Protein AF-A0A3E4VW64-F1 (afdb_monomer)

Mean predicted aligned error: 20.21 Å

Radius of gyration: 39.02 Å; Cα contacts (8 Å, |Δi|>4): 2557; chains: 1; bounding box: 98×68×136 Å

pLDDT: mean 85.0, std 14.04, range [31.91, 98.88]

Solvent-accessible surface area (backbone atoms only — not comparable to full-atom values): 43831 Å² total; per-residue (Å²): 132,81,77,75,55,64,45,80,43,75,40,90,52,26,36,41,35,30,32,73,92,44,73,78,28,36,35,36,33,36,30,87,42,47,78,47,73,43,92,91,40,77,73,54,73,69,57,45,50,52,51,52,47,39,38,74,77,49,72,48,76,36,79,43,53,89,88,83,31,77,67,11,30,41,21,31,59,63,84,52,65,73,48,31,32,41,73,38,86,90,76,73,45,76,47,60,22,18,65,44,76,51,98,88,42,80,42,29,19,37,85,79,14,44,37,52,101,53,60,69,85,80,35,45,68,58,74,78,91,71,62,92,81,72,54,42,56,45,76,44,89,60,60,48,82,52,96,93,38,67,25,27,27,32,30,28,58,42,71,48,84,93,46,48,55,70,42,71,32,13,32,24,53,49,75,79,24,46,46,71,51,65,53,30,46,46,30,61,75,10,39,30,27,81,66,9,33,37,23,41,48,13,36,37,21,55,50,13,38,34,26,40,56,13,38,36,23,45,58,14,38,37,21,46,53,15,35,37,23,45,49,14,33,40,22,46,63,14,36,43,23,32,47,22,38,37,23,47,49,23,34,38,30,35,25,40,31,64,30,41,33,38,40,32,47,49,24,33,40,36,65,34,75,51,70,51,84,42,74,48,79,38,70,52,79,43,67,48,60,70,57,53,52,50,59,69,67,49,77,59,91,56,64,83,69,47,39,58,45,75,48,95,54,68,48,82,53,97,94,38,68,22,30,26,32,29,27,62,42,72,48,81,92,48,47,54,68,41,63,28,12,33,28,52,48,75,77,27,48,45,66,55,63,52,28,45,46,30,62,60,11,37,36,30,78,63,10,31,34,26,40,44,14,36,37,23,41,60,16,36,38,23,46,53,18,36,38,25,41,52,30,37,38,26,40,52,22,36,40,26,36,82,23,76,48,66,53,79,43,69,48,59,52,68,52,70,36,54,46,57,77,58,55,66,56,61,67,73,75,87,85,91,66,88,68,72,58,78,47,79,49,76,42,87,39,29,38,36,27,28,50,72,89,59,94,57,71,43,33,34,31,38,50,87,43,47,75,50,66,41,90,93,66,80,73,36,70,67,45,46,47,52,55,47,48,40,43,73,72,50,70,49,82,39,71,77,90,77,80,65,47,29,44,16,39,68,71,84,64,62,65,61,54,29,37,46,73,40,80,89,79,68,42,78,43,52,20,14,70,49,70,50,98,89,44,69,40,26,20,37,54,87,79,27,42,49,50,92,63,52,66,85,82,41,46,67,58,77,84,76,77,66,92,81,73,55,39,56,46,76,46,90,59,63,50,77,56,97,88,40,71,24,25,25,32,29,27,55,44,64,54,85,95,44,50,51,70,40,68,33,13,33,24,54,50,73,80,23,44,46,68,52,69,61,29,47,45,34,52,63,12,37,30,25,81,64,7,31,35,23,42,52,10,39,36,28,38,52,17,36,36,23,46,51,16,37,36,25,45,56,12,37,36,24,48,46,15,37,38,23,38,55,21,37,35,21,42,55,11,37,35,21,39,56,13,36,39,31,34,48,28,39,34,24,40,58,8,34,35,26,40,47,11,35,41,32,41,40,32,39,33,26,42,51,12,35,33,22,47,52,12,34,40,32,38,46,33,39,33,23,38,59,16,37,36,22,43,53,17,39,39,31,41,41,31,38,35,29,39,49,17,41,35,28,36,53,13,36,38,30,40,49,30,37,37,25,40,50,13,34,36,24,43,49,11,35,42,28,41,35,32,41,35,24,45,54,12,36,34,25,45,50,12,36,39,30,44,48,29,38,35,23,44,50,13,36,37,22,38,57,13,34,38,24,42,46,18,37,36,25,40,57,15,38,37,26,40,52,21,38,36,25,38,60,14,40,38,22,38,52,16,36,40,26,42,51,24,32,35,27,40,46,8,34,40,21,36,50,23,36,38,31,41,46,29,36,33,21,49,54,9,36,37,32,35,76,30,75,45,53,45,73,22,74,44,47,52,77,44,73,35,64,45,50,73,57,40,60,73,53,43,64,79,81,79,76,86,72,79,87,74,89,80,90,132

Structure (mmCIF, N/CA/C/O backbone):
data_AF-A0A3E4VW64-F1
#
_entry.id   AF-A0A3E4VW64-F1
#
loop_
_atom_site.group_PDB
_atom_site.id
_atom_site.type_symbol
_atom_site.label_atom_id
_atom_site.label_alt_id
_atom_site.label_comp_id
_atom_site.label_asym_id
_atom_site.label_entity_id
_atom_site.label_seq_id
_atom_site.pdbx_PDB_ins_code
_atom_site.Cartn_x
_atom_site.Cartn_y
_atom_site.Cartn_z
_atom_site.occupancy
_atom_site.B_iso_or_equiv
_atom_site.auth_seq_id
_atom_site.auth_comp_id
_atom_site.auth_asym_id
_atom_site.auth_atom_id
_atom_site.pdbx_PDB_model_num
ATOM 1 N N . MET A 1 1 ? 32.582 1.336 45.102 1.00 32.06 1 MET A N 1
ATOM 2 C CA . MET A 1 1 ? 32.109 0.612 43.909 1.00 32.06 1 MET A CA 1
ATOM 3 C C . MET A 1 1 ? 31.131 -0.428 44.413 1.00 32.06 1 MET A C 1
ATOM 5 O O . MET A 1 1 ? 31.567 -1.477 44.862 1.00 32.06 1 MET A O 1
ATOM 9 N N . GLU A 1 2 ? 29.845 -0.088 44.496 1.00 39.72 2 GLU A N 1
ATOM 10 C CA . GLU A 1 2 ? 28.824 -1.112 44.731 1.00 39.72 2 GLU A CA 1
ATOM 11 C C . GLU A 1 2 ? 28.790 -2.009 43.496 1.00 39.72 2 GLU A C 1
ATOM 13 O O . GLU A 1 2 ? 28.681 -1.509 42.375 1.00 39.72 2 GLU A O 1
ATOM 18 N N . GLU A 1 3 ? 28.953 -3.318 43.682 1.00 48.94 3 GLU A N 1
ATOM 19 C CA . GLU A 1 3 ? 28.781 -4.279 42.598 1.00 48.94 3 GLU A CA 1
ATOM 20 C C . GLU A 1 3 ? 27.393 -4.093 41.984 1.00 48.94 3 GLU A C 1
ATOM 22 O O . GLU A 1 3 ? 26.373 -4.142 42.673 1.00 48.94 3 GLU A O 1
ATOM 27 N N . ASN A 1 4 ? 27.351 -3.850 40.673 1.00 58.06 4 ASN A N 1
ATOM 28 C CA . ASN A 1 4 ? 26.096 -3.724 39.950 1.00 58.06 4 ASN A CA 1
ATOM 29 C C . ASN A 1 4 ? 25.341 -5.062 40.067 1.00 58.06 4 ASN A C 1
ATOM 31 O O . ASN A 1 4 ? 25.769 -6.063 39.484 1.00 58.06 4 ASN A O 1
ATOM 35 N N . LYS A 1 5 ? 24.255 -5.080 40.855 1.00 77.50 5 LYS A N 1
ATOM 36 C CA . LYS A 1 5 ? 23.442 -6.273 41.165 1.00 77.50 5 LYS A CA 1
ATO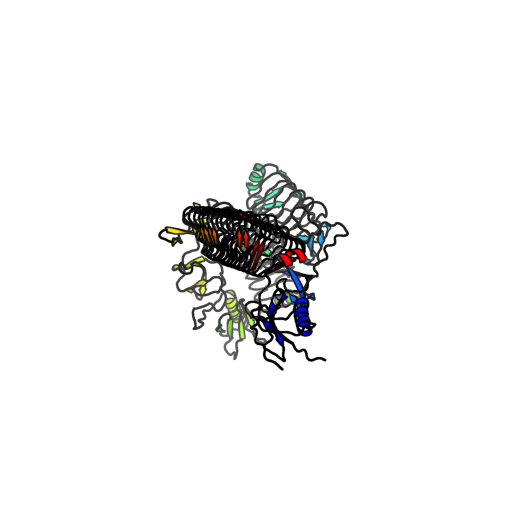M 37 C C . LYS A 1 5 ? 22.530 -6.730 40.025 1.00 77.50 5 LYS A C 1
ATOM 39 O O . LYS A 1 5 ? 21.896 -7.773 40.146 1.00 77.50 5 LYS A O 1
ATOM 44 N N . LEU A 1 6 ? 22.459 -5.968 38.938 1.00 86.00 6 LEU A N 1
ATOM 45 C CA . LEU A 1 6 ? 21.681 -6.294 37.747 1.00 86.00 6 LEU A CA 1
ATOM 46 C C . LEU A 1 6 ? 22.603 -6.788 36.632 1.00 86.00 6 LEU A C 1
ATOM 48 O O . LEU A 1 6 ? 23.721 -6.293 36.472 1.00 86.00 6 LEU A O 1
ATOM 52 N N . ASP A 1 7 ? 22.119 -7.767 35.882 1.00 87.81 7 ASP A N 1
ATOM 53 C CA . ASP A 1 7 ? 22.704 -8.233 34.632 1.00 87.81 7 ASP A CA 1
ATOM 54 C C . ASP A 1 7 ? 21.750 -7.896 33.482 1.00 87.81 7 ASP A C 1
ATOM 56 O O . ASP A 1 7 ? 20.547 -8.152 33.585 1.00 87.81 7 ASP A O 1
ATOM 60 N N . PHE A 1 8 ? 22.283 -7.292 32.420 1.00 89.31 8 PHE A N 1
ATOM 61 C CA . PHE A 1 8 ? 21.526 -6.847 31.250 1.00 89.31 8 PHE A CA 1
ATOM 62 C C . PHE A 1 8 ? 21.984 -7.645 30.038 1.00 89.31 8 PHE A C 1
ATOM 64 O O . PHE A 1 8 ? 23.161 -7.631 29.678 1.00 89.31 8 PHE A O 1
ATOM 71 N N . LYS A 1 9 ? 21.046 -8.325 29.383 1.00 88.94 9 LYS A N 1
ATOM 72 C CA . LYS A 1 9 ? 21.340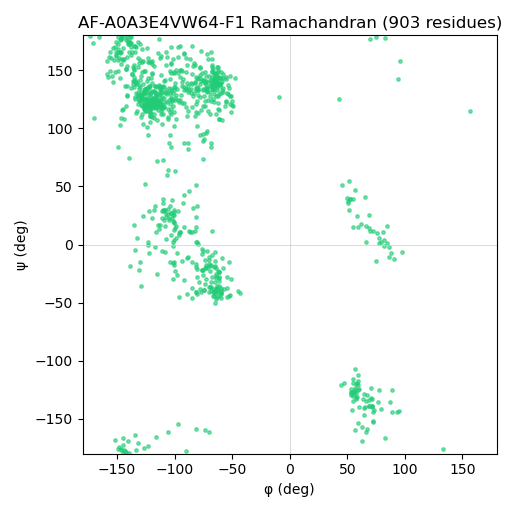 -9.161 28.225 1.00 88.94 9 LYS A CA 1
ATOM 73 C C . LYS A 1 9 ? 20.486 -8.754 27.036 1.00 88.94 9 LYS A C 1
ATOM 75 O O . LYS A 1 9 ? 19.265 -8.896 27.062 1.00 88.94 9 LYS A O 1
ATOM 80 N N . ALA A 1 10 ? 21.154 -8.319 25.973 1.00 86.25 10 ALA A N 1
ATOM 81 C CA . ALA A 1 10 ? 20.529 -8.071 24.684 1.00 86.25 10 ALA A CA 1
ATOM 82 C C . ALA A 1 10 ? 19.918 -9.363 24.116 1.00 86.25 10 ALA A C 1
ATOM 84 O O . ALA A 1 10 ? 20.578 -10.404 24.048 1.00 86.25 10 ALA A O 1
ATOM 85 N N . GLN A 1 11 ? 18.658 -9.283 23.706 1.00 84.62 11 GLN A N 1
ATOM 86 C CA . GLN A 1 11 ? 18.001 -10.211 22.787 1.00 84.62 11 GLN A CA 1
ATOM 87 C C . GLN A 1 11 ? 17.679 -9.460 21.492 1.00 84.62 11 GLN A C 1
ATOM 89 O O . GLN A 1 11 ? 17.932 -8.261 21.397 1.00 84.62 11 GLN A O 1
ATOM 94 N N . SER A 1 12 ? 17.135 -10.150 20.486 1.00 75.56 12 SER A N 1
ATOM 95 C CA . SER A 1 12 ? 16.931 -9.568 19.155 1.00 75.56 12 SER A CA 1
ATOM 96 C C . SER A 1 12 ? 16.184 -8.228 19.188 1.00 75.56 12 SER A C 1
ATOM 98 O O . SER A 1 12 ? 16.637 -7.307 18.526 1.00 75.56 12 SER A O 1
ATOM 100 N N . ASN A 1 13 ? 15.119 -8.086 19.991 1.00 81.62 13 ASN A N 1
ATOM 101 C CA . ASN A 1 13 ? 14.288 -6.868 20.036 1.00 81.62 13 ASN A CA 1
ATOM 102 C C . ASN A 1 13 ? 13.932 -6.400 21.466 1.00 81.62 13 ASN A C 1
ATOM 104 O O . ASN A 1 13 ? 12.968 -5.664 21.650 1.00 81.62 13 ASN A O 1
ATOM 108 N N . TYR A 1 14 ? 14.633 -6.878 22.494 1.00 89.75 14 TYR A N 1
ATOM 109 C CA . TYR A 1 14 ? 14.386 -6.482 23.885 1.00 89.75 14 TYR A CA 1
ATOM 110 C C . TYR A 1 14 ? 15.618 -6.751 24.751 1.00 89.75 14 TYR A C 1
ATOM 112 O O . TYR A 1 14 ? 16.469 -7.579 24.414 1.00 89.75 14 TYR A O 1
ATOM 120 N N . ILE A 1 15 ? 15.720 -6.064 25.886 1.00 91.94 15 ILE A N 1
ATOM 121 C CA . ILE A 1 15 ? 16.763 -6.295 26.890 1.00 91.94 15 ILE A CA 1
ATOM 122 C C . ILE A 1 15 ? 16.158 -7.092 28.038 1.00 91.94 15 ILE A C 1
ATOM 124 O O . ILE A 1 15 ? 15.186 -6.666 28.657 1.00 91.94 15 ILE A O 1
ATOM 128 N N . VAL A 1 16 ? 16.750 -8.243 28.348 1.00 92.94 16 VAL A N 1
ATOM 129 C CA . VAL A 1 16 ? 16.422 -9.004 29.557 1.00 92.94 16 VAL A CA 1
ATOM 130 C C . VAL A 1 16 ? 17.252 -8.470 30.710 1.00 92.94 16 VAL A C 1
ATOM 132 O O . VAL A 1 16 ? 18.472 -8.361 30.586 1.00 92.94 16 VAL A O 1
ATOM 135 N N . VAL A 1 17 ? 16.601 -8.184 31.833 1.00 92.69 17 VAL A N 1
ATOM 136 C CA . VAL A 1 17 ? 17.253 -7.770 33.075 1.00 92.69 17 VAL A CA 1
ATOM 137 C C . VAL A 1 17 ? 17.015 -8.813 34.156 1.00 92.69 17 VAL A C 1
ATOM 139 O O . VAL A 1 17 ? 15.870 -9.172 34.428 1.00 92.69 17 VAL A O 1
ATOM 142 N N . THR A 1 18 ? 18.088 -9.275 34.795 1.00 91.12 18 THR A N 1
ATOM 143 C CA . THR A 1 18 ? 18.030 -10.232 35.913 1.00 91.12 18 THR A CA 1
ATOM 144 C C . THR A 1 18 ? 18.833 -9.746 37.111 1.00 91.12 18 THR A C 1
ATOM 146 O O . THR A 1 18 ? 19.891 -9.143 36.941 1.00 91.12 18 THR A O 1
ATOM 149 N N . GLU A 1 19 ? 18.380 -10.034 38.333 1.00 87.62 19 GLU A N 1
ATOM 150 C CA . GLU A 1 19 ? 19.195 -9.809 39.534 1.00 87.62 19 GLU A CA 1
ATOM 151 C C . GLU A 1 19 ? 20.236 -10.925 39.702 1.00 87.62 19 GLU A C 1
ATOM 153 O O . GLU A 1 19 ? 19.892 -12.105 39.744 1.00 87.62 19 GLU A O 1
ATOM 158 N N . LYS A 1 20 ? 21.515 -10.559 39.852 1.00 80.50 20 LYS A N 1
ATOM 159 C CA . LYS A 1 20 ? 22.631 -11.510 40.024 1.00 80.50 20 LYS A CA 1
ATOM 160 C C . LYS A 1 20 ? 22.463 -12.395 41.260 1.00 80.50 20 LYS A C 1
ATOM 162 O O . LYS A 1 20 ? 22.761 -13.585 41.208 1.00 80.50 20 LYS A O 1
ATOM 167 N N . ASP A 1 21 ? 21.938 -11.819 42.339 1.00 81.25 21 ASP A N 1
ATOM 168 C CA . ASP A 1 21 ? 21.710 -12.514 43.612 1.00 81.25 21 ASP A CA 1
ATOM 169 C C . ASP A 1 21 ? 20.402 -13.332 43.610 1.00 81.25 21 ASP A C 1
ATOM 171 O O . ASP A 1 21 ? 20.214 -14.210 44.454 1.00 81.25 21 ASP A O 1
ATOM 175 N N . ASN A 1 22 ? 19.486 -13.061 42.671 1.00 79.94 22 ASN A N 1
ATOM 176 C CA . ASN A 1 22 ? 18.213 -13.768 42.537 1.00 79.94 22 ASN A CA 1
ATOM 177 C C . ASN A 1 22 ? 17.747 -13.833 41.067 1.00 79.94 22 ASN A C 1
ATOM 179 O O . ASN A 1 22 ? 16.882 -13.059 40.651 1.00 79.94 22 ASN A O 1
ATOM 183 N N . PRO A 1 23 ? 18.241 -14.810 40.283 1.00 78.50 23 PRO A N 1
ATOM 184 C CA . PRO A 1 23 ? 17.956 -14.913 38.848 1.00 78.50 23 PRO A CA 1
ATOM 185 C C . PRO A 1 23 ? 16.483 -15.178 38.496 1.00 78.50 23 PRO A C 1
ATOM 187 O O . PRO A 1 23 ? 16.131 -15.202 37.320 1.00 78.50 23 PRO A O 1
ATOM 190 N N . LYS A 1 24 ? 15.618 -15.425 39.493 1.00 82.06 24 LYS A N 1
ATOM 191 C CA . LYS A 1 24 ? 14.167 -15.574 39.299 1.00 82.06 24 LYS A CA 1
ATOM 192 C C . LYS A 1 24 ? 13.462 -14.239 39.074 1.00 82.06 24 LYS A C 1
ATOM 194 O O . LYS A 1 24 ? 12.366 -14.238 38.527 1.00 82.06 24 LYS A O 1
ATOM 199 N N . ASN A 1 25 ? 14.072 -13.135 39.502 1.00 86.31 25 ASN A N 1
ATOM 200 C CA . ASN A 1 25 ? 13.559 -11.799 39.256 1.00 86.31 25 ASN A CA 1
ATOM 201 C C . ASN A 1 25 ? 13.977 -11.362 37.855 1.00 86.31 25 ASN A C 1
ATOM 203 O O . ASN A 1 25 ? 15.160 -11.126 37.605 1.00 86.31 25 ASN A O 1
ATOM 207 N N . VAL A 1 26 ? 13.001 -11.273 36.952 1.00 89.31 26 VAL A N 1
ATOM 208 C CA . VAL A 1 26 ? 13.223 -10.952 35.542 1.00 89.31 26 VAL A CA 1
ATOM 209 C C . VAL A 1 26 ? 12.358 -9.762 35.134 1.00 89.31 26 VAL A C 1
ATOM 211 O O . VAL A 1 26 ? 11.149 -9.738 35.365 1.00 89.31 26 VAL A O 1
ATOM 214 N N . ALA A 1 27 ? 12.984 -8.779 34.498 1.00 92.25 27 ALA A N 1
ATOM 215 C CA . ALA A 1 27 ? 12.310 -7.699 33.793 1.00 92.25 27 ALA A CA 1
ATOM 216 C C . ALA A 1 27 ? 12.736 -7.706 32.322 1.00 92.25 27 ALA A C 1
ATOM 218 O O . ALA A 1 27 ? 13.790 -8.234 31.962 1.00 92.25 27 ALA A O 1
ATOM 219 N N . GLN A 1 28 ? 11.902 -7.133 31.470 1.00 94.00 28 GLN A N 1
ATOM 220 C CA . GLN A 1 28 ? 12.149 -6.967 30.048 1.00 94.00 28 GLN A CA 1
ATOM 221 C C . GLN A 1 28 ? 11.973 -5.496 29.691 1.00 94.00 28 GLN A C 1
ATOM 223 O O . GLN A 1 28 ? 11.011 -4.867 30.122 1.00 94.00 28 GLN A O 1
ATOM 228 N N . ILE A 1 29 ? 12.922 -4.951 28.936 1.00 94.44 29 ILE A N 1
ATOM 229 C CA . ILE A 1 29 ? 12.805 -3.638 28.305 1.00 94.44 29 ILE A CA 1
ATOM 230 C C . ILE A 1 29 ? 12.565 -3.899 26.822 1.00 94.44 29 ILE A C 1
ATOM 232 O O . ILE A 1 29 ? 13.465 -4.365 26.124 1.00 94.44 29 ILE A O 1
ATOM 236 N N . GLU A 1 30 ? 11.343 -3.656 26.370 1.00 92.38 30 GLU A N 1
ATOM 237 C CA . GLU A 1 30 ? 10.912 -3.883 24.991 1.00 92.38 30 GLU A CA 1
ATOM 238 C C . GLU A 1 30 ? 11.540 -2.869 24.031 1.00 92.38 30 GLU A C 1
ATOM 240 O O . GLU A 1 30 ? 11.915 -1.776 24.451 1.00 92.38 30 GLU A O 1
ATOM 245 N N . TYR A 1 31 ? 11.590 -3.185 22.731 1.00 89.94 31 TYR A N 1
ATOM 246 C CA . TYR A 1 31 ? 12.146 -2.316 21.678 1.00 89.94 31 TYR A CA 1
ATOM 247 C C . TYR A 1 31 ? 11.704 -0.847 21.793 1.00 89.94 31 TYR A C 1
ATOM 249 O O . TYR A 1 31 ? 12.513 0.06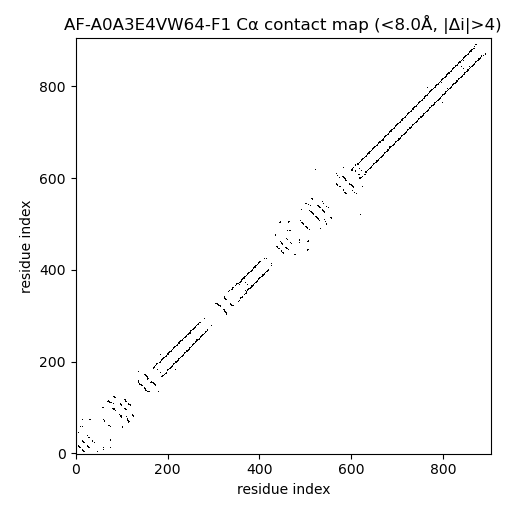0 21.637 1.00 89.94 31 TYR A O 1
ATOM 257 N N . ASN A 1 32 ? 10.436 -0.599 22.131 1.00 89.25 32 ASN A N 1
ATOM 258 C CA . ASN A 1 32 ? 9.859 0.740 22.304 1.00 89.25 32 ASN A CA 1
ATOM 259 C C . ASN A 1 32 ? 10.139 1.388 23.679 1.00 89.25 32 ASN A C 1
ATOM 261 O O . ASN A 1 32 ? 9.455 2.341 24.044 1.00 89.25 32 ASN A O 1
ATOM 265 N N . ARG A 1 33 ? 11.098 0.859 24.448 1.00 92.62 33 ARG A N 1
ATOM 266 C CA . ARG A 1 33 ? 11.490 1.295 25.801 1.00 92.62 33 ARG A CA 1
ATOM 267 C C . ARG A 1 33 ? 10.452 1.029 26.902 1.00 92.62 33 ARG A C 1
ATOM 269 O O . ARG A 1 33 ? 10.594 1.539 28.010 1.00 92.62 33 ARG A O 1
ATOM 276 N N . THR A 1 34 ? 9.441 0.193 26.651 1.00 92.19 34 THR A N 1
ATOM 277 C CA . THR A 1 34 ? 8.474 -0.213 27.690 1.00 92.19 34 THR A CA 1
ATOM 278 C C . THR A 1 34 ? 9.099 -1.226 28.644 1.00 92.19 34 THR A C 1
ATOM 280 O O . THR A 1 34 ? 9.710 -2.197 28.201 1.00 92.19 34 THR A O 1
ATOM 283 N N . VAL A 1 35 ? 8.924 -1.030 29.954 1.00 94.44 35 VAL A N 1
ATOM 284 C CA . VAL A 1 35 ? 9.401 -1.966 30.982 1.00 94.44 35 VAL A CA 1
ATOM 285 C C . VAL A 1 35 ? 8.281 -2.919 31.398 1.00 94.44 35 VAL A C 1
ATOM 287 O O . VAL A 1 35 ? 7.244 -2.489 31.900 1.00 94.44 35 VAL A O 1
ATOM 290 N N . SER A 1 36 ? 8.530 -4.219 31.260 1.00 92.06 36 SER A N 1
ATOM 291 C CA . SER A 1 36 ? 7.639 -5.311 31.660 1.00 92.06 36 SER A CA 1
ATOM 292 C C . SER A 1 36 ? 8.296 -6.150 32.755 1.00 92.06 36 SER A C 1
ATOM 294 O O . SER A 1 36 ? 9.388 -6.684 32.572 1.00 92.06 36 SER A O 1
ATOM 296 N N . ILE A 1 37 ? 7.640 -6.306 33.905 1.00 91.31 37 ILE A N 1
ATOM 297 C CA . ILE A 1 37 ? 8.120 -7.174 34.993 1.00 91.31 37 ILE A CA 1
ATOM 298 C C . ILE A 1 37 ? 7.448 -8.543 34.853 1.00 91.31 37 ILE A C 1
ATOM 300 O O . ILE A 1 37 ? 6.218 -8.621 34.835 1.00 91.31 37 ILE A O 1
ATOM 304 N N . LEU A 1 38 ? 8.227 -9.629 34.763 1.00 87.06 38 LEU A N 1
ATOM 305 C CA . LEU A 1 38 ? 7.650 -10.972 34.653 1.00 87.06 38 LEU A CA 1
ATOM 306 C C . LEU A 1 38 ? 6.882 -11.341 35.925 1.00 87.06 38 LEU A C 1
ATOM 308 O O . LEU A 1 38 ? 7.325 -11.072 37.044 1.00 87.06 38 LEU A O 1
ATOM 312 N N . SER A 1 39 ? 5.754 -12.030 35.745 1.00 81.88 39 SER A N 1
ATOM 313 C CA . SER A 1 39 ? 4.898 -12.487 36.842 1.00 81.88 39 SER A CA 1
ATOM 314 C C . SER A 1 39 ? 5.692 -13.265 37.899 1.00 81.88 39 SER A C 1
ATOM 316 O O . SER A 1 39 ? 6.429 -14.197 37.577 1.00 81.88 39 SER A O 1
ATOM 318 N N . GLY A 1 40 ? 5.550 -12.865 39.165 1.00 81.06 40 GLY A N 1
ATOM 319 C CA . GLY A 1 40 ? 6.282 -13.444 40.297 1.00 81.06 40 GLY A CA 1
ATOM 320 C C . GLY A 1 40 ? 7.664 -12.835 40.571 1.00 81.06 40 GLY A C 1
ATOM 321 O O . GLY A 1 40 ? 8.290 -13.235 41.550 1.00 81.06 40 GLY A O 1
ATOM 322 N N . SER A 1 41 ? 8.123 -11.870 39.767 1.00 86.94 41 SER A N 1
ATOM 323 C CA . SER A 1 41 ? 9.374 -11.135 40.006 1.00 86.94 41 SER A CA 1
ATOM 324 C C . SER A 1 41 ? 9.159 -9.941 40.936 1.00 86.94 41 SER A C 1
ATOM 326 O O . SER A 1 41 ? 8.189 -9.197 40.791 1.00 86.94 41 SER A O 1
ATOM 328 N N . THR A 1 42 ? 10.091 -9.708 41.860 1.00 85.50 42 THR A N 1
ATOM 329 C CA . THR A 1 42 ? 10.070 -8.557 42.778 1.00 85.50 42 THR A CA 1
ATOM 330 C C . THR A 1 42 ? 11.440 -7.890 42.842 1.00 85.50 42 THR A C 1
ATOM 332 O O . THR A 1 42 ? 12.376 -8.482 43.375 1.00 85.50 42 THR A O 1
ATOM 335 N N . PHE A 1 43 ? 11.546 -6.658 42.345 1.00 85.81 43 PHE A N 1
ATOM 336 C CA . PHE A 1 43 ? 12.774 -5.854 42.378 1.00 85.81 43 PHE A CA 1
ATOM 337 C C . PHE A 1 43 ? 12.749 -4.850 43.535 1.00 85.81 43 PHE A C 1
ATOM 339 O O . PHE A 1 43 ? 11.683 -4.361 43.918 1.00 85.81 43 PHE A O 1
ATOM 346 N N . THR A 1 44 ? 13.918 -4.500 44.080 1.00 87.38 44 THR A N 1
ATOM 347 C CA . THR A 1 44 ? 14.020 -3.376 45.027 1.00 87.38 44 THR A CA 1
ATOM 348 C C . THR A 1 44 ? 13.733 -2.043 44.317 1.00 87.38 44 THR A C 1
ATOM 350 O O . THR A 1 44 ? 13.980 -1.938 43.113 1.00 87.38 44 THR A O 1
ATOM 353 N N . PRO A 1 45 ? 13.265 -0.994 45.023 1.00 85.19 45 PRO A N 1
ATOM 354 C CA . PRO A 1 45 ? 13.040 0.323 44.417 1.00 85.19 45 PRO A CA 1
ATOM 355 C C . PRO A 1 45 ? 14.275 0.890 43.698 1.00 85.19 45 PRO A C 1
ATOM 357 O O . PRO A 1 45 ? 14.154 1.467 42.623 1.00 85.19 45 PRO A O 1
ATOM 360 N N . GLU A 1 46 ? 15.467 0.669 44.253 1.00 87.38 46 GLU A N 1
ATOM 361 C CA . GLU A 1 46 ? 16.748 1.096 43.672 1.00 87.38 46 GLU A CA 1
ATOM 362 C C . GLU A 1 46 ? 17.068 0.359 42.363 1.00 87.38 46 GLU A C 1
ATOM 364 O O . GLU A 1 46 ? 17.478 0.976 41.380 1.00 87.38 46 GLU A O 1
ATOM 369 N N . ASN A 1 47 ? 16.858 -0.961 42.315 1.00 87.81 47 ASN A N 1
ATOM 370 C CA . ASN A 1 47 ? 17.058 -1.740 41.092 1.00 87.81 47 ASN A CA 1
ATOM 371 C C . ASN A 1 47 ? 15.999 -1.410 40.038 1.00 87.81 47 ASN A C 1
ATOM 373 O O . ASN A 1 47 ? 16.320 -1.318 38.856 1.00 87.81 47 ASN A O 1
ATOM 377 N N . LEU A 1 48 ? 14.761 -1.158 40.461 1.00 88.81 48 LEU A N 1
ATOM 378 C CA . LEU A 1 48 ? 13.692 -0.729 39.572 1.00 88.81 48 LEU A CA 1
ATOM 379 C C . LEU A 1 48 ? 14.001 0.641 38.944 1.00 88.81 48 LEU A C 1
ATOM 381 O O . LEU A 1 48 ? 13.840 0.804 37.738 1.00 88.81 48 LEU A O 1
ATOM 385 N N . GLN A 1 49 ? 14.538 1.591 39.718 1.00 89.81 49 GLN A N 1
ATOM 386 C CA . GLN A 1 49 ? 15.032 2.867 39.187 1.00 89.81 49 GLN A CA 1
ATOM 387 C C . GLN A 1 49 ? 16.147 2.675 38.155 1.00 89.81 49 GLN A C 1
ATOM 389 O O . GLN A 1 49 ? 16.125 3.328 37.119 1.00 89.81 49 GLN A O 1
ATOM 394 N N . LYS A 1 50 ? 17.095 1.757 38.387 1.00 90.50 50 LYS A N 1
ATOM 395 C CA . LYS A 1 50 ? 18.152 1.439 37.408 1.00 90.50 50 LYS A CA 1
ATOM 396 C C . LYS A 1 50 ? 17.589 0.830 36.117 1.00 90.50 50 LYS A C 1
ATOM 398 O O . LYS A 1 50 ? 18.089 1.145 35.041 1.00 90.50 50 LYS A O 1
ATOM 403 N N . ILE A 1 51 ? 16.551 -0.006 36.211 1.00 91.12 51 ILE A N 1
ATOM 404 C CA . ILE A 1 51 ? 15.858 -0.586 35.048 1.00 91.12 51 ILE A CA 1
ATOM 405 C C . ILE A 1 51 ? 15.163 0.510 34.236 1.00 91.12 51 ILE A C 1
ATOM 407 O O . ILE A 1 51 ? 15.381 0.595 33.030 1.00 91.12 51 ILE A O 1
ATOM 411 N N . TYR A 1 52 ? 14.381 1.378 34.885 1.00 92.44 52 TYR A N 1
ATOM 412 C CA . TYR A 1 52 ? 13.733 2.503 34.204 1.00 92.44 52 TYR A CA 1
ATOM 413 C C . TYR A 1 52 ? 14.752 3.488 33.627 1.00 92.44 52 TYR A C 1
ATOM 415 O O . TYR A 1 52 ? 14.604 3.923 32.491 1.00 92.44 52 TYR A O 1
ATOM 423 N N . HIS A 1 53 ? 15.850 3.753 34.337 1.00 91.75 53 HIS A N 1
ATOM 424 C CA . HIS A 1 53 ? 16.934 4.583 33.820 1.00 91.75 53 HIS A CA 1
ATOM 425 C C . HIS A 1 53 ? 17.574 3.976 32.559 1.00 91.75 53 HIS A C 1
ATOM 427 O O . HIS A 1 53 ? 17.854 4.706 31.611 1.00 91.75 53 HIS A O 1
ATOM 433 N N . MET A 1 54 ? 17.787 2.653 32.510 1.00 91.31 54 MET A N 1
ATOM 434 C CA . MET A 1 54 ? 18.253 1.962 31.298 1.00 91.31 54 MET A CA 1
ATOM 435 C C . MET A 1 54 ? 17.228 2.064 30.159 1.00 91.31 54 MET A C 1
ATOM 437 O O . MET A 1 54 ? 17.615 2.270 29.012 1.00 91.31 54 MET A O 1
ATOM 441 N N . ALA A 1 55 ? 15.933 1.954 30.463 1.00 91.25 55 ALA A N 1
ATOM 442 C CA . ALA A 1 55 ? 14.870 2.083 29.471 1.00 91.25 55 ALA A CA 1
ATOM 443 C C . ALA A 1 55 ? 14.774 3.503 28.893 1.00 91.25 55 ALA A C 1
ATOM 445 O O . ALA A 1 55 ? 14.571 3.662 27.694 1.00 91.25 55 ALA A O 1
ATOM 446 N N . GLU A 1 56 ? 14.974 4.537 29.706 1.00 90.25 56 GLU A N 1
ATOM 447 C CA . GLU A 1 56 ? 14.890 5.935 29.269 1.00 90.25 56 GLU A CA 1
ATOM 448 C C . GLU A 1 56 ? 16.170 6.426 28.577 1.00 90.25 56 GLU A C 1
ATOM 450 O O . GLU A 1 56 ? 16.092 7.107 27.559 1.00 90.25 56 GLU A O 1
ATOM 455 N N . HIS A 1 57 ? 17.345 6.060 29.099 1.00 88.44 57 HIS A N 1
ATOM 456 C CA . HIS A 1 57 ? 18.620 6.693 28.732 1.00 88.44 57 HIS A CA 1
ATOM 457 C C . HIS A 1 57 ? 19.669 5.723 28.177 1.00 88.44 57 HIS A C 1
ATOM 459 O O . HIS A 1 57 ? 20.737 6.151 27.746 1.00 88.44 57 HIS A O 1
ATOM 465 N N . GLY A 1 58 ? 19.407 4.418 28.220 1.00 87.38 58 GLY A N 1
ATOM 466 C CA . GLY A 1 58 ? 20.346 3.389 27.790 1.00 87.38 58 GLY A CA 1
ATOM 467 C C . GLY A 1 58 ? 19.952 2.721 26.478 1.00 87.38 58 GLY A C 1
ATOM 468 O O . GLY A 1 58 ? 18.822 2.837 25.995 1.00 87.38 58 GLY A O 1
ATOM 469 N N . ASN A 1 59 ? 20.902 1.999 25.892 1.00 89.44 59 ASN A N 1
ATOM 470 C CA . ASN A 1 59 ? 20.662 1.071 24.795 1.00 89.44 59 ASN A CA 1
ATOM 471 C C . ASN A 1 59 ? 21.772 0.011 24.760 1.00 89.44 59 ASN A C 1
ATOM 473 O O . ASN A 1 59 ? 22.810 0.166 25.400 1.00 89.44 59 ASN A O 1
ATOM 477 N N . MET A 1 60 ? 21.556 -1.069 24.016 1.00 90.12 60 MET A N 1
ATOM 478 C CA . MET A 1 60 ? 22.554 -2.108 23.767 1.00 90.12 60 MET A CA 1
ATOM 479 C C . MET A 1 60 ? 22.618 -2.408 22.275 1.00 90.12 60 MET A C 1
ATOM 481 O O . MET A 1 60 ? 21.643 -2.209 21.552 1.00 90.12 60 MET A O 1
ATOM 485 N N . ILE A 1 61 ? 23.756 -2.933 21.825 1.00 88.31 61 ILE A N 1
ATOM 486 C CA . ILE A 1 61 ? 23.936 -3.372 20.441 1.00 88.31 61 ILE A CA 1
ATOM 487 C C . ILE A 1 61 ? 23.760 -4.881 20.374 1.00 88.31 61 ILE A C 1
ATOM 489 O O . ILE A 1 61 ? 24.436 -5.632 21.081 1.00 88.31 61 ILE A O 1
ATOM 493 N N . CYS A 1 62 ? 22.869 -5.321 19.493 1.00 84.50 62 CYS A N 1
ATOM 494 C CA . CYS A 1 62 ? 22.794 -6.710 19.084 1.00 84.50 62 CYS A CA 1
ATOM 495 C C . CYS A 1 62 ? 23.676 -6.891 17.835 1.00 84.50 62 CYS A C 1
ATOM 497 O O . CYS A 1 62 ? 23.461 -6.194 16.838 1.00 84.50 62 CYS A O 1
ATOM 499 N N . PRO A 1 63 ? 24.691 -7.774 17.862 1.00 74.00 63 PRO A N 1
ATOM 500 C CA . PRO A 1 63 ? 25.501 -8.046 16.684 1.00 74.00 63 PRO A CA 1
ATOM 501 C C . PRO A 1 63 ? 24.651 -8.697 15.588 1.00 74.00 63 PRO A C 1
ATOM 503 O O . PRO A 1 63 ? 23.763 -9.506 15.852 1.00 74.00 63 PRO A O 1
ATOM 506 N N . GLY A 1 64 ? 24.936 -8.312 14.350 1.00 62.22 64 GLY A N 1
ATOM 507 C CA . GLY A 1 64 ? 24.205 -8.730 13.164 1.00 62.22 64 GLY A CA 1
ATOM 508 C C . GLY A 1 64 ? 24.178 -10.231 12.900 1.00 62.22 64 GLY A C 1
ATOM 509 O O . GLY A 1 64 ? 25.161 -10.926 13.141 1.00 62.22 64 GLY A O 1
ATOM 510 N N . PHE A 1 65 ? 23.088 -10.709 12.295 1.00 61.53 65 PHE A N 1
ATOM 511 C CA . PHE A 1 65 ? 23.101 -11.935 11.492 1.00 61.53 65 PHE A CA 1
ATOM 512 C C . PHE A 1 65 ? 23.382 -11.549 10.032 1.00 61.53 65 PHE A C 1
ATOM 514 O O . PHE A 1 65 ? 22.776 -10.594 9.536 1.00 61.53 65 PHE A O 1
ATOM 521 N N . GLU A 1 66 ? 24.273 -12.285 9.352 1.00 47.88 66 GLU A N 1
ATOM 522 C CA . GLU A 1 66 ? 24.834 -11.968 8.018 1.00 47.88 66 GLU A CA 1
ATOM 523 C C . GLU A 1 66 ? 23.795 -11.671 6.913 1.00 47.88 66 GLU A C 1
ATOM 525 O O . GLU A 1 66 ? 24.148 -11.102 5.886 1.00 47.88 66 GLU A O 1
ATOM 530 N N . SER A 1 67 ? 22.515 -12.005 7.109 1.00 50.50 67 SER A N 1
ATOM 531 C CA . SER A 1 67 ? 21.449 -11.830 6.117 1.00 50.50 67 SER A CA 1
ATOM 532 C C . SER A 1 67 ? 20.536 -10.606 6.299 1.00 50.50 67 SER A C 1
ATOM 534 O O . SER A 1 67 ? 19.865 -10.246 5.336 1.00 50.50 67 SER A O 1
ATOM 536 N N . PHE A 1 68 ? 20.482 -9.962 7.476 1.00 50.03 68 PHE A N 1
ATOM 537 C CA . PHE A 1 68 ? 19.492 -8.893 7.743 1.00 50.03 68 PHE A CA 1
ATOM 538 C C . PHE A 1 68 ? 20.075 -7.590 8.308 1.00 50.03 68 PHE A C 1
ATOM 540 O O . PHE A 1 68 ? 19.606 -6.517 7.936 1.00 50.03 68 PHE A O 1
ATOM 547 N N . PHE A 1 69 ? 21.103 -7.656 9.162 1.00 61.78 69 PHE A N 1
ATOM 548 C CA . PHE A 1 69 ? 21.726 -6.472 9.772 1.00 61.78 69 PHE A CA 1
ATOM 549 C C . PHE A 1 69 ? 23.244 -6.651 9.820 1.00 61.78 69 PHE A C 1
ATOM 551 O O . PHE A 1 69 ? 23.778 -6.920 10.888 1.00 61.78 69 PHE A O 1
ATOM 558 N N . PRO A 1 70 ? 23.970 -6.535 8.698 1.00 62.53 70 PRO A N 1
ATOM 559 C CA . PRO A 1 70 ? 25.381 -6.932 8.613 1.00 62.53 70 PRO A CA 1
ATOM 560 C C . PRO A 1 70 ? 26.311 -6.225 9.617 1.00 62.53 70 PRO A C 1
ATOM 562 O O . PRO A 1 70 ? 27.372 -6.750 9.937 1.00 62.53 70 PRO A O 1
ATOM 565 N N . HIS A 1 71 ? 25.900 -5.075 10.162 1.00 77.69 71 HIS A N 1
ATOM 566 C CA . HIS A 1 71 ? 26.676 -4.279 11.121 1.00 77.69 71 HIS A CA 1
ATOM 567 C C . HIS A 1 71 ? 26.017 -4.175 12.509 1.00 77.69 71 HIS A C 1
ATOM 569 O O . HIS A 1 71 ? 26.476 -3.414 13.359 1.00 77.69 71 HIS A O 1
ATOM 575 N N . GLY A 1 72 ? 24.968 -4.968 12.753 1.00 85.06 72 GLY A N 1
ATOM 576 C CA . GLY A 1 72 ? 24.187 -4.956 13.988 1.00 85.06 72 GLY A CA 1
ATOM 577 C C . GLY A 1 72 ? 23.117 -3.867 14.043 1.00 85.06 72 GLY A C 1
ATOM 578 O O . GLY A 1 72 ? 22.938 -3.063 13.124 1.00 85.06 72 GLY A O 1
ATOM 579 N N . HIS A 1 73 ? 22.370 -3.865 15.140 1.00 90.31 73 HIS A N 1
ATOM 580 C CA . HIS A 1 73 ? 21.296 -2.911 15.394 1.00 90.31 73 HIS A CA 1
ATOM 581 C C . HIS A 1 73 ? 21.161 -2.622 16.887 1.00 90.31 73 HIS A C 1
ATOM 583 O O . HIS A 1 73 ? 21.624 -3.378 17.747 1.00 90.31 73 HIS A O 1
ATOM 589 N N . LEU A 1 74 ? 20.519 -1.503 17.187 1.00 90.50 74 LEU A N 1
ATOM 590 C CA . LEU A 1 74 ? 20.116 -1.129 18.528 1.00 90.50 74 LEU A CA 1
ATOM 591 C C . LEU A 1 74 ? 18.961 -2.009 18.993 1.00 90.50 74 LEU A C 1
ATOM 593 O O . LEU A 1 74 ? 17.968 -2.167 18.286 1.00 90.50 74 LEU A O 1
ATOM 597 N N . VAL A 1 75 ? 19.081 -2.551 20.201 1.00 90.50 75 VAL A N 1
ATOM 598 C CA . VAL A 1 75 ? 18.050 -3.409 20.800 1.00 90.50 75 VAL A CA 1
ATOM 599 C C . VAL A 1 75 ? 16.786 -2.611 21.132 1.00 90.50 75 VAL A C 1
ATOM 601 O O . VAL A 1 75 ? 15.688 -3.157 21.060 1.00 90.50 75 VAL A O 1
ATOM 604 N N . LEU A 1 76 ? 16.938 -1.330 21.485 1.00 91.69 76 LEU A N 1
ATOM 605 C CA . LEU A 1 76 ? 15.854 -0.379 21.742 1.00 91.69 76 LEU A CA 1
ATOM 606 C C . LEU A 1 76 ? 15.831 0.716 20.667 1.00 91.69 76 LEU A C 1
ATOM 608 O O . LEU A 1 76 ? 16.847 0.980 20.018 1.00 91.69 76 LEU A O 1
ATOM 612 N N . THR A 1 77 ? 14.708 1.418 20.520 1.00 90.56 77 THR A N 1
ATOM 613 C CA . THR A 1 77 ? 14.593 2.581 19.627 1.00 90.56 77 THR A CA 1
ATOM 614 C C . THR A 1 77 ? 15.649 3.649 19.949 1.00 90.56 77 THR A C 1
ATOM 616 O O . THR A 1 77 ? 15.951 3.850 21.131 1.00 90.56 77 THR A O 1
ATOM 619 N N . PRO A 1 78 ? 16.200 4.364 18.946 1.00 90.94 78 PRO A N 1
ATOM 620 C CA . PRO A 1 78 ? 17.111 5.488 19.183 1.00 90.94 78 PRO A CA 1
ATOM 621 C C . PRO A 1 78 ? 16.535 6.524 20.167 1.00 90.94 78 PRO A C 1
ATOM 623 O O . PRO A 1 78 ? 15.322 6.739 20.208 1.00 90.94 78 PRO A O 1
ATOM 626 N N . ILE A 1 79 ? 17.401 7.133 20.977 1.00 89.94 79 ILE A N 1
ATOM 627 C CA . ILE A 1 79 ? 17.087 8.217 21.923 1.00 89.94 79 ILE A CA 1
ATOM 628 C C . ILE A 1 79 ? 17.123 9.559 21.195 1.00 89.94 79 ILE A C 1
ATOM 630 O O . ILE A 1 79 ? 16.239 10.403 21.352 1.00 89.94 79 ILE A O 1
ATOM 634 N N . ASN A 1 80 ? 18.169 9.757 20.401 1.00 89.31 80 ASN A N 1
ATOM 635 C CA . ASN A 1 80 ? 18.446 10.991 19.707 1.00 89.31 80 ASN A CA 1
ATOM 636 C C . ASN A 1 80 ? 17.623 11.081 18.425 1.00 89.31 80 ASN A C 1
ATOM 638 O O . ASN A 1 80 ? 17.383 10.105 17.711 1.00 89.31 80 ASN A O 1
ATOM 642 N N . ARG A 1 81 ? 17.198 12.305 18.113 1.00 88.69 81 ARG A N 1
ATOM 643 C CA . ARG A 1 81 ? 16.541 12.605 16.841 1.00 88.69 81 ARG A CA 1
ATOM 644 C C . ARG A 1 81 ? 17.537 12.461 15.694 1.00 88.69 81 ARG A C 1
ATOM 646 O O . ARG A 1 81 ? 18.748 12.543 15.891 1.00 88.69 81 ARG A O 1
ATOM 653 N N . LEU A 1 82 ? 17.004 12.294 14.487 1.00 88.81 82 LEU A N 1
ATOM 654 C CA . LEU A 1 82 ? 17.794 12.367 13.264 1.00 88.81 82 LEU A CA 1
ATOM 655 C C . LEU A 1 82 ? 18.522 13.717 13.235 1.00 88.81 82 LEU A C 1
ATOM 657 O O . LEU A 1 82 ? 17.891 14.768 13.352 1.00 88.81 82 LEU A O 1
ATOM 661 N N . SER A 1 83 ? 19.844 13.668 13.146 1.00 88.94 83 SER A N 1
ATOM 662 C CA . SER A 1 83 ? 20.737 14.832 13.213 1.00 88.94 83 SER A CA 1
ATOM 663 C C . SER A 1 83 ? 21.740 14.864 12.066 1.00 88.94 83 SER A C 1
ATOM 665 O O . SER A 1 83 ? 22.339 15.903 11.800 1.00 88.94 83 SER A O 1
ATOM 667 N N . LYS A 1 84 ? 21.895 13.740 11.366 1.00 89.38 84 LYS A N 1
ATOM 668 C CA . LYS A 1 84 ? 22.817 13.555 10.258 1.00 89.38 84 LYS A CA 1
ATOM 669 C C . LYS A 1 84 ? 22.063 13.193 8.991 1.00 89.38 84 LYS A C 1
ATOM 671 O O . LYS A 1 84 ? 21.042 12.512 9.041 1.00 89.38 84 LYS A O 1
ATOM 676 N N . GLU A 1 85 ? 22.586 13.614 7.855 1.00 88.94 85 GLU A N 1
ATOM 677 C CA . GLU A 1 85 ? 22.084 13.254 6.539 1.00 88.94 85 GLU A CA 1
ATOM 678 C C . GLU A 1 85 ? 23.220 12.888 5.586 1.00 88.94 85 GLU A C 1
ATOM 680 O O . GLU A 1 85 ? 24.355 13.353 5.708 1.00 88.94 85 GLU A O 1
ATOM 685 N N . TYR A 1 86 ? 22.906 12.016 4.635 1.00 84.38 86 TYR A N 1
ATOM 686 C CA . TYR A 1 86 ? 23.830 11.580 3.602 1.00 84.38 86 TYR A CA 1
ATOM 687 C C . TYR A 1 86 ? 23.099 11.436 2.282 1.00 84.38 86 TYR A C 1
ATOM 689 O O . TYR A 1 86 ? 22.077 10.757 2.194 1.00 84.38 86 TYR A O 1
ATOM 697 N N . LEU A 1 87 ? 23.647 12.079 1.255 1.00 81.06 87 LEU A N 1
ATOM 698 C CA . LEU A 1 87 ? 23.218 11.879 -0.116 1.00 81.06 87 LEU A CA 1
ATOM 699 C C . LEU A 1 87 ? 23.863 10.596 -0.633 1.00 81.06 87 LEU A C 1
ATOM 701 O O . LEU A 1 87 ? 25.082 10.530 -0.800 1.00 81.06 87 LEU A O 1
ATOM 705 N N . ASN A 1 88 ? 23.046 9.581 -0.888 1.00 75.81 88 ASN A N 1
ATOM 706 C CA . ASN A 1 88 ? 23.508 8.353 -1.505 1.00 75.81 88 ASN A CA 1
ATOM 707 C C . ASN A 1 88 ? 23.848 8.631 -2.986 1.00 75.81 88 ASN A C 1
ATOM 709 O O . ASN A 1 88 ? 22.945 8.956 -3.758 1.00 75.81 88 ASN A O 1
ATOM 713 N N . PRO A 1 89 ? 25.121 8.510 -3.407 1.00 66.81 89 PRO A N 1
ATOM 714 C CA . PRO A 1 89 ? 25.545 8.880 -4.757 1.00 66.81 89 PRO A CA 1
ATOM 715 C C . PRO A 1 89 ? 25.000 7.939 -5.842 1.00 66.81 89 PRO A C 1
ATOM 717 O O . PRO A 1 89 ? 24.901 8.337 -7.000 1.00 66.81 89 PRO A O 1
ATOM 720 N N . GLU A 1 90 ? 24.628 6.706 -5.487 1.00 66.31 90 GLU A N 1
ATOM 721 C CA . GLU A 1 90 ? 24.079 5.727 -6.430 1.00 66.31 90 GLU A CA 1
ATOM 722 C C . GLU A 1 90 ? 22.585 5.963 -6.673 1.00 66.31 90 GLU A C 1
ATOM 724 O O . GLU A 1 90 ? 22.107 5.868 -7.805 1.00 66.31 90 GLU A O 1
ATOM 729 N N . THR A 1 91 ? 21.841 6.289 -5.612 1.00 66.31 91 THR A N 1
ATOM 730 C CA . THR A 1 91 ? 20.377 6.422 -5.665 1.00 66.31 91 THR A CA 1
ATOM 731 C C . THR A 1 91 ? 19.888 7.867 -5.760 1.00 66.31 91 THR A C 1
ATOM 733 O O . THR A 1 91 ? 18.733 8.075 -6.117 1.00 66.31 91 THR A O 1
ATOM 736 N N . ASP A 1 92 ? 20.744 8.859 -5.486 1.00 68.94 92 ASP A N 1
ATOM 737 C CA . ASP A 1 92 ? 20.407 10.291 -5.364 1.00 68.94 92 ASP A CA 1
ATOM 738 C C . ASP A 1 92 ? 19.344 10.582 -4.283 1.00 68.94 92 ASP A C 1
ATOM 740 O O . ASP A 1 92 ? 18.631 11.584 -4.330 1.00 68.94 92 ASP A O 1
ATOM 744 N N . ILE A 1 93 ? 19.235 9.689 -3.292 1.00 72.62 93 ILE A N 1
ATOM 745 C CA . ILE A 1 93 ? 18.321 9.809 -2.152 1.00 72.62 93 ILE A CA 1
ATOM 746 C C . ILE A 1 93 ? 19.093 10.327 -0.939 1.00 72.62 93 ILE A C 1
ATOM 748 O O . ILE A 1 93 ? 20.185 9.845 -0.633 1.00 72.62 93 ILE A O 1
ATOM 752 N N . VAL A 1 94 ? 18.505 11.286 -0.222 1.00 79.69 94 VAL A N 1
ATOM 753 C CA . VAL A 1 94 ? 19.005 11.712 1.089 1.00 79.69 94 VAL A CA 1
ATOM 754 C C . VAL A 1 94 ? 18.449 10.792 2.157 1.00 79.69 94 VAL A C 1
ATOM 756 O O . VAL A 1 94 ? 17.241 10.736 2.384 1.00 79.69 94 VAL A O 1
ATOM 759 N N . GLU A 1 95 ? 19.342 10.099 2.842 1.00 86.00 95 GLU A N 1
ATOM 760 C CA . GLU A 1 95 ? 19.012 9.287 4.002 1.00 86.00 95 GLU A CA 1
ATOM 761 C C . GLU A 1 95 ? 19.359 10.058 5.275 1.00 86.00 95 GLU A C 1
ATOM 763 O O . GLU A 1 95 ? 20.386 10.736 5.347 1.00 86.00 95 GLU A O 1
ATOM 768 N N . GLN A 1 96 ? 18.490 9.969 6.281 1.00 89.06 96 GLN A N 1
ATOM 769 C CA . GLN A 1 96 ? 18.668 10.634 7.567 1.00 89.06 96 GLN A CA 1
ATOM 770 C C . GLN A 1 96 ? 18.987 9.621 8.663 1.00 89.06 96 GLN A C 1
ATOM 772 O O . GLN A 1 96 ? 18.400 8.537 8.734 1.00 89.06 96 GLN A O 1
ATOM 777 N N . PHE A 1 97 ? 19.891 10.014 9.552 1.00 92.75 97 PHE A N 1
ATOM 778 C CA . PHE A 1 97 ? 20.460 9.170 10.591 1.00 92.75 97 PHE A CA 1
ATOM 779 C C . PHE A 1 97 ? 20.525 9.914 11.925 1.00 92.75 97 PHE A C 1
ATOM 781 O O . PHE A 1 97 ? 20.620 11.142 11.981 1.00 92.75 97 PHE A O 1
ATOM 788 N N . CYS A 1 98 ? 20.486 9.158 13.015 1.00 92.62 98 CYS A N 1
ATOM 789 C CA . CYS A 1 98 ? 20.759 9.631 14.366 1.00 92.62 98 CYS A CA 1
ATOM 790 C C . CYS A 1 98 ? 22.111 9.094 14.850 1.00 92.62 98 CYS A C 1
ATOM 792 O O . CYS A 1 98 ? 22.587 8.049 14.397 1.00 92.62 98 CYS A O 1
ATOM 794 N N . ILE A 1 99 ? 22.724 9.825 15.780 1.00 93.12 99 ILE A N 1
ATOM 795 C CA . ILE A 1 99 ? 23.951 9.415 16.467 1.00 93.12 99 ILE A CA 1
ATOM 796 C C . ILE A 1 99 ? 23.566 8.934 17.859 1.00 93.12 99 ILE A C 1
ATOM 798 O O . ILE A 1 99 ? 22.935 9.673 18.609 1.00 93.12 99 ILE A O 1
ATOM 802 N N . GLU A 1 100 ? 23.964 7.720 18.213 1.00 92.25 100 GLU A N 1
ATOM 803 C CA . GLU A 1 100 ? 23.763 7.142 19.541 1.00 92.25 100 GLU A CA 1
ATOM 804 C C . GLU A 1 100 ? 25.106 6.858 20.201 1.00 92.25 100 GLU A C 1
ATOM 806 O O . GLU A 1 100 ? 26.007 6.305 19.570 1.00 92.25 100 GLU A O 1
ATOM 811 N N . THR A 1 101 ? 25.231 7.192 21.483 1.00 90.94 101 THR A N 1
ATOM 812 C CA . THR A 1 101 ? 26.450 6.933 22.255 1.00 90.94 101 THR A CA 1
ATOM 813 C C . THR A 1 101 ? 26.221 5.741 23.170 1.00 90.94 101 THR A C 1
ATOM 815 O O . THR A 1 101 ? 25.428 5.809 24.106 1.00 90.94 101 THR A O 1
ATOM 818 N N . ILE A 1 102 ? 26.937 4.646 22.918 1.00 88.62 102 ILE A N 1
ATOM 819 C CA . ILE A 1 102 ? 26.838 3.402 23.689 1.00 88.62 102 ILE A CA 1
ATOM 820 C C . ILE A 1 102 ? 28.231 3.049 24.189 1.00 88.62 102 ILE A C 1
ATOM 822 O O . ILE A 1 102 ? 29.171 2.945 23.400 1.00 88.62 102 ILE A O 1
ATOM 826 N N . ASP A 1 103 ? 28.371 2.916 25.508 1.00 85.19 103 ASP A N 1
ATOM 827 C CA . ASP A 1 103 ? 29.644 2.645 26.189 1.00 85.19 103 ASP A CA 1
ATOM 828 C C . ASP A 1 103 ? 30.785 3.596 25.772 1.00 85.19 103 ASP A C 1
ATOM 830 O O . ASP A 1 103 ? 31.943 3.206 25.636 1.00 85.19 103 ASP A O 1
ATOM 834 N N . GLY A 1 104 ? 30.450 4.871 25.548 1.00 84.62 104 GLY A N 1
ATOM 835 C CA . GLY A 1 104 ? 31.407 5.909 25.154 1.00 84.62 104 GLY A CA 1
ATOM 836 C C . GLY A 1 104 ? 31.821 5.882 23.679 1.00 84.62 104 GLY A C 1
ATOM 837 O O . GLY A 1 104 ? 32.683 6.667 23.290 1.00 84.62 104 GLY A O 1
ATOM 838 N N . LYS A 1 105 ? 31.212 5.023 22.852 1.00 88.56 105 LYS A N 1
ATOM 839 C CA . LYS A 1 105 ? 31.405 4.996 21.399 1.00 88.56 105 LYS A CA 1
ATOM 840 C C . LYS A 1 105 ? 30.153 5.487 20.678 1.00 88.56 105 LYS A C 1
ATOM 842 O O . LYS A 1 105 ? 29.042 5.090 21.017 1.00 88.56 105 LYS A O 1
ATOM 847 N N . GLU A 1 106 ? 30.352 6.330 19.673 1.00 91.94 106 GLU A N 1
ATOM 848 C CA . GLU A 1 106 ? 29.279 6.833 18.820 1.00 91.94 106 GLU A CA 1
ATOM 849 C C . GLU A 1 106 ? 28.970 5.855 17.685 1.00 91.94 106 GLU A C 1
ATOM 851 O O . GLU A 1 106 ? 29.869 5.285 17.059 1.00 91.94 106 GLU A O 1
ATOM 856 N N . TYR A 1 107 ? 27.682 5.678 17.417 1.00 91.00 107 TYR A N 1
ATOM 857 C CA . TYR A 1 107 ? 27.155 4.847 16.347 1.00 91.00 107 TYR A CA 1
ATOM 858 C C . TYR A 1 107 ? 26.179 5.660 15.513 1.00 91.00 107 TYR A C 1
ATOM 860 O O . TYR A 1 107 ? 25.246 6.265 16.042 1.00 91.00 107 TYR A O 1
ATOM 868 N N . VAL A 1 108 ? 26.373 5.633 14.197 1.00 93.06 108 VAL A N 1
ATOM 869 C CA . VAL A 1 108 ? 25.399 6.174 13.253 1.00 93.06 108 VAL A CA 1
ATOM 870 C C . VAL A 1 108 ? 24.355 5.102 12.988 1.00 93.06 108 VAL A C 1
ATOM 872 O O . VAL A 1 108 ? 24.683 3.958 12.656 1.00 93.06 108 VAL A O 1
ATOM 875 N N . CYS A 1 109 ? 23.089 5.459 13.148 1.00 91.88 109 CYS A N 1
ATOM 876 C CA . CYS A 1 109 ? 21.993 4.528 12.962 1.00 91.88 109 CYS A CA 1
ATOM 877 C C . CYS A 1 109 ? 20.793 5.175 12.275 1.00 91.88 109 CYS A C 1
ATOM 879 O O . CYS A 1 109 ? 20.589 6.386 12.308 1.00 91.88 109 CYS A O 1
ATOM 881 N N . THR A 1 110 ? 20.005 4.347 11.597 1.00 91.19 110 THR A N 1
ATOM 882 C CA . THR A 1 110 ? 18.734 4.776 11.000 1.00 91.19 110 THR A CA 1
ATOM 883 C C . THR A 1 110 ? 17.719 5.108 12.096 1.00 91.19 110 THR A C 1
ATOM 885 O O . THR A 1 110 ? 17.853 4.647 13.228 1.00 91.19 110 THR A O 1
ATOM 888 N N . GLY A 1 111 ? 16.619 5.788 11.756 1.00 84.81 111 GLY A N 1
ATOM 889 C CA . GLY A 1 111 ? 15.511 6.017 12.702 1.00 84.81 111 GLY A CA 1
ATOM 890 C C . GLY A 1 111 ? 14.863 4.737 13.265 1.00 84.81 111 GLY A C 1
ATOM 891 O O . GLY A 1 111 ? 14.101 4.805 14.223 1.00 84.81 111 GLY A O 1
ATOM 892 N N . LYS A 1 112 ? 15.177 3.561 12.700 1.00 86.44 112 LYS A N 1
ATOM 893 C CA . LYS A 1 112 ? 14.774 2.237 13.207 1.00 86.44 112 LYS A CA 1
ATOM 894 C C . LYS A 1 112 ? 15.874 1.537 14.024 1.00 86.44 112 LYS A C 1
ATOM 896 O O . LYS A 1 112 ? 15.710 0.381 14.400 1.00 86.44 112 LYS A O 1
ATOM 901 N N . GLY A 1 113 ? 16.999 2.199 14.287 1.00 87.44 113 GLY A N 1
ATOM 902 C CA . GLY A 1 113 ? 18.102 1.663 15.086 1.00 87.44 113 GLY A CA 1
ATOM 903 C C . GLY A 1 113 ? 19.051 0.716 14.344 1.00 87.44 113 GLY A C 1
ATOM 904 O O . GLY A 1 113 ? 19.882 0.080 14.981 1.00 87.44 113 GLY A O 1
ATOM 905 N N . VAL A 1 114 ? 18.980 0.602 13.014 1.00 90.25 114 VAL A N 1
ATOM 906 C CA . VAL A 1 114 ? 19.965 -0.189 12.241 1.00 90.25 114 VAL A CA 1
ATOM 907 C C . VAL A 1 114 ? 21.284 0.570 12.163 1.00 90.25 114 VAL A C 1
ATOM 909 O O . VAL A 1 114 ? 21.270 1.728 11.746 1.00 90.25 114 VAL A O 1
ATOM 912 N N . ILE A 1 115 ? 22.397 -0.070 12.530 1.00 90.62 115 ILE A N 1
ATOM 913 C CA . ILE A 1 115 ? 23.729 0.547 12.522 1.00 90.62 115 ILE A CA 1
ATOM 914 C C . ILE A 1 115 ? 24.301 0.509 11.105 1.00 90.62 115 ILE A C 1
ATOM 916 O O . ILE A 1 115 ? 24.250 -0.520 10.426 1.00 90.62 115 ILE A O 1
ATOM 920 N N . VAL A 1 116 ? 24.868 1.632 10.666 1.00 88.44 116 VAL A N 1
ATOM 921 C CA . VAL A 1 116 ? 25.571 1.734 9.381 1.00 88.44 116 VAL A CA 1
ATOM 922 C C . VAL A 1 116 ? 27.090 1.729 9.590 1.00 88.44 116 VAL A C 1
ATOM 924 O O . VAL A 1 116 ? 27.570 2.226 10.609 1.00 88.44 116 VAL A O 1
ATOM 927 N N . PRO A 1 117 ? 27.877 1.172 8.651 1.00 85.75 117 PRO A N 1
ATOM 928 C CA . PRO A 1 117 ? 29.327 1.017 8.795 1.00 85.75 117 PRO A CA 1
ATOM 929 C C . PRO A 1 117 ? 30.086 2.308 8.464 1.00 85.75 117 PRO A C 1
ATOM 931 O O . PRO A 1 117 ? 30.986 2.307 7.627 1.00 85.75 117 PRO A O 1
ATOM 934 N N . LYS A 1 118 ? 29.689 3.426 9.069 1.00 83.44 118 LYS A N 1
ATOM 935 C CA . LYS A 1 118 ? 30.271 4.745 8.819 1.00 83.44 118 LYS A CA 1
ATOM 936 C C . LYS A 1 118 ? 30.360 5.546 10.111 1.00 83.44 118 LYS A C 1
ATOM 938 O O . LYS A 1 118 ? 29.574 5.331 11.036 1.00 83.44 118 LYS A O 1
ATOM 943 N N . LEU A 1 119 ? 31.336 6.440 10.177 1.00 85.56 119 LEU A N 1
ATOM 944 C CA . LEU A 1 119 ? 31.535 7.325 11.316 1.00 85.56 119 LEU A CA 1
ATOM 945 C C . LEU A 1 119 ? 30.608 8.544 11.201 1.00 85.56 119 LEU A C 1
ATOM 947 O O . LEU A 1 119 ? 30.232 8.922 10.094 1.00 85.56 119 LEU A O 1
ATOM 951 N N . PRO A 1 120 ? 30.242 9.198 12.319 1.00 85.88 120 PRO A N 1
ATOM 952 C CA . PRO A 1 120 ? 29.408 10.404 12.289 1.00 85.88 120 PRO A CA 1
ATOM 953 C C . PRO A 1 120 ? 29.935 11.535 11.394 1.00 85.88 120 PRO A C 1
ATOM 955 O O . PRO A 1 120 ? 29.147 12.332 10.888 1.00 85.88 120 PRO A O 1
ATOM 958 N N . GLU A 1 121 ? 31.252 11.605 11.203 1.00 85.00 121 GLU A N 1
ATOM 959 C CA . GLU A 1 121 ? 31.938 12.582 10.348 1.00 85.00 121 GLU A CA 1
ATOM 960 C C . GLU A 1 121 ? 31.750 12.338 8.842 1.00 85.00 121 GLU A C 1
ATOM 962 O O . GLU A 1 121 ? 31.909 13.268 8.057 1.00 85.00 121 GLU A O 1
ATOM 967 N N . ASP A 1 122 ? 31.326 11.136 8.437 1.00 83.88 122 ASP A N 1
ATOM 968 C CA . ASP A 1 122 ? 31.015 10.805 7.038 1.00 83.88 122 ASP A CA 1
ATOM 969 C C . ASP A 1 122 ? 29.663 11.388 6.569 1.00 83.88 122 ASP A C 1
ATOM 971 O O . ASP A 1 122 ? 29.276 11.223 5.408 1.00 83.88 122 ASP A O 1
ATOM 975 N N . PHE A 1 123 ? 28.916 12.030 7.474 1.00 86.12 123 PHE A N 1
ATOM 976 C CA . PHE A 1 123 ? 27.573 12.557 7.246 1.00 86.12 123 PHE A CA 1
ATOM 977 C C . PHE A 1 123 ? 27.516 14.051 7.542 1.00 86.12 123 PHE A C 1
ATOM 979 O O . PHE A 1 123 ? 28.085 14.551 8.520 1.00 86.12 123 PHE A O 1
ATOM 986 N N . ASN A 1 124 ? 26.731 14.756 6.736 1.00 84.25 124 ASN A N 1
ATOM 987 C CA . ASN A 1 124 ? 26.477 16.168 6.947 1.00 84.25 124 ASN A CA 1
ATOM 988 C C . ASN A 1 124 ? 25.481 16.361 8.087 1.00 84.25 124 ASN A C 1
ATOM 990 O O . ASN A 1 124 ? 24.592 15.536 8.299 1.00 84.25 124 ASN A O 1
ATOM 994 N N . ASP A 1 125 ? 25.624 17.456 8.825 1.00 84.19 125 ASP A N 1
ATOM 995 C CA . ASP A 1 125 ? 24.593 17.856 9.776 1.00 84.19 125 ASP A CA 1
ATOM 996 C C . ASP A 1 125 ? 23.320 18.217 9.020 1.00 84.19 125 ASP A C 1
ATOM 998 O O . ASP A 1 125 ? 23.370 18.903 7.995 1.00 84.19 125 ASP A O 1
ATOM 1002 N N . ILE A 1 126 ? 22.174 17.779 9.542 1.00 79.00 126 ILE A N 1
ATOM 1003 C CA . ILE A 1 126 ? 20.890 18.271 9.051 1.00 79.00 126 ILE A CA 1
ATOM 1004 C C . ILE A 1 126 ? 20.869 19.774 9.345 1.00 79.00 126 ILE A C 1
ATOM 1006 O O . ILE A 1 126 ? 20.921 20.164 10.517 1.00 79.00 126 ILE A O 1
ATOM 1010 N N . PRO A 1 127 ? 20.817 20.638 8.318 1.00 70.25 127 PRO A N 1
ATOM 1011 C CA . PRO A 1 127 ? 20.878 22.066 8.542 1.00 70.25 127 PRO A CA 1
ATOM 1012 C C . PRO A 1 127 ? 19.669 22.494 9.363 1.00 70.25 127 PRO A C 1
ATOM 1014 O O . PRO A 1 127 ? 18.526 22.137 9.067 1.00 70.25 127 PRO A O 1
ATOM 1017 N N . HIS A 1 128 ? 19.921 23.299 10.393 1.00 66.00 128 HIS A N 1
ATOM 1018 C CA . HIS A 1 128 ? 18.854 24.015 11.068 1.00 66.00 128 HIS A CA 1
ATOM 1019 C C . HIS A 1 128 ? 18.202 24.949 10.051 1.00 66.00 128 HIS A C 1
ATOM 1021 O O . HIS A 1 128 ? 18.797 25.947 9.652 1.00 66.00 128 HIS A O 1
ATOM 1027 N N . ILE A 1 129 ? 16.984 24.614 9.625 1.00 65.44 129 ILE A N 1
ATOM 1028 C CA . ILE A 1 129 ? 16.205 25.441 8.703 1.00 65.44 129 ILE A CA 1
ATOM 1029 C C . ILE A 1 129 ? 15.651 26.633 9.494 1.00 65.44 129 ILE A C 1
ATOM 1031 O O . ILE A 1 129 ? 14.480 26.688 9.862 1.00 65.44 129 ILE A O 1
ATOM 1035 N N . SER A 1 130 ? 16.526 27.579 9.817 1.00 64.88 130 SER A N 1
ATOM 1036 C CA . SER A 1 130 ? 16.157 28.951 10.129 1.00 64.88 130 SER A CA 1
ATOM 1037 C C . SER A 1 130 ? 16.501 29.784 8.898 1.00 64.88 130 SER A C 1
ATOM 1039 O O . SER A 1 130 ? 17.606 29.702 8.369 1.00 64.88 130 SER A O 1
ATOM 1041 N N . ASN A 1 131 ? 15.533 30.545 8.389 1.00 70.50 131 ASN A N 1
ATOM 1042 C CA . ASN A 1 131 ? 15.696 31.355 7.182 1.00 70.50 131 ASN A CA 1
ATOM 1043 C C . ASN A 1 131 ? 15.705 32.851 7.544 1.00 70.50 131 ASN A C 1
ATOM 1045 O O . ASN A 1 131 ? 14.709 33.540 7.324 1.00 70.50 131 ASN A O 1
ATOM 1049 N N . PRO A 1 132 ? 16.784 33.362 8.165 1.00 66.69 132 PRO A N 1
ATOM 1050 C CA . PRO A 1 132 ? 16.843 34.744 8.641 1.00 66.69 132 PRO A CA 1
ATOM 1051 C C . PRO A 1 132 ? 16.890 35.777 7.504 1.00 66.69 132 PRO A C 1
ATOM 1053 O O . PRO A 1 132 ? 16.588 36.943 7.741 1.00 66.69 132 PRO A O 1
ATOM 1056 N N . GLU A 1 133 ? 17.256 35.359 6.289 1.00 77.19 133 GLU A N 1
ATOM 1057 C CA . GLU A 1 133 ? 17.384 36.217 5.102 1.00 77.19 133 GLU A CA 1
ATOM 1058 C C . GLU A 1 133 ? 16.174 36.122 4.151 1.00 77.19 133 GLU A C 1
ATOM 1060 O O . GLU A 1 133 ? 16.191 36.722 3.080 1.00 77.19 133 GLU A O 1
ATOM 1065 N N . ASP A 1 134 ? 15.135 35.362 4.522 1.00 84.12 134 ASP A N 1
ATOM 1066 C CA . ASP A 1 134 ? 13.926 35.098 3.720 1.00 84.12 134 ASP A CA 1
ATOM 1067 C C . ASP A 1 134 ? 14.194 34.607 2.275 1.00 84.12 134 ASP A C 1
ATOM 1069 O O . ASP A 1 134 ? 13.395 34.794 1.350 1.00 84.12 134 ASP A O 1
ATOM 1073 N N . LYS A 1 135 ? 15.320 33.914 2.068 1.00 91.81 135 LYS A N 1
ATOM 1074 C CA . LYS A 1 135 ? 15.668 33.312 0.774 1.00 91.81 135 LYS A CA 1
ATOM 1075 C C . LYS A 1 135 ? 14.719 32.161 0.431 1.00 91.81 135 LYS A C 1
ATOM 1077 O O . LYS A 1 135 ? 14.237 31.451 1.309 1.00 91.81 135 LYS A O 1
ATOM 1082 N N . LYS A 1 136 ? 14.441 31.936 -0.853 1.00 94.06 136 LYS A N 1
ATOM 1083 C CA . LYS A 1 136 ? 13.632 30.798 -1.323 1.00 94.06 136 LYS A CA 1
ATOM 1084 C C . LYS A 1 136 ? 14.384 29.477 -1.164 1.00 94.06 136 LYS A C 1
ATOM 1086 O O . LYS A 1 136 ? 13.809 28.481 -0.726 1.00 94.06 136 LYS A O 1
ATOM 1091 N N . TYR A 1 137 ? 15.675 29.478 -1.477 1.00 94.62 137 TYR A N 1
ATOM 1092 C CA . TYR A 1 137 ? 16.536 28.301 -1.405 1.00 94.62 137 TYR A CA 1
ATOM 1093 C C . TYR A 1 137 ? 17.976 28.672 -1.023 1.00 94.62 137 TYR A C 1
ATOM 1095 O O . TYR A 1 137 ? 18.372 29.838 -1.107 1.00 94.62 137 TYR A O 1
ATOM 1103 N N . MET A 1 138 ? 18.761 27.667 -0.635 1.00 91.75 138 MET A N 1
ATOM 1104 C CA . MET A 1 138 ? 20.207 27.768 -0.418 1.00 91.75 138 MET A CA 1
ATOM 1105 C C . MET A 1 138 ? 20.987 26.789 -1.296 1.00 91.75 138 MET A C 1
ATOM 1107 O O . MET A 1 138 ? 20.467 25.745 -1.696 1.00 91.75 138 MET A O 1
ATOM 1111 N N . LEU A 1 139 ? 22.257 27.109 -1.539 1.00 92.75 139 LEU A N 1
ATOM 1112 C CA . LEU A 1 139 ? 23.241 26.156 -2.045 1.00 92.75 139 LEU A CA 1
ATOM 1113 C C . LEU A 1 139 ? 23.735 25.293 -0.882 1.00 92.75 139 LEU A C 1
ATOM 1115 O O . LEU A 1 139 ? 24.048 25.807 0.191 1.00 92.75 139 LEU A O 1
ATOM 1119 N N . THR A 1 140 ? 23.782 23.984 -1.086 1.00 88.69 140 THR A N 1
ATOM 1120 C CA . THR A 1 140 ? 24.271 23.034 -0.081 1.00 88.69 140 THR A CA 1
ATOM 1121 C C . THR A 1 140 ? 25.745 22.701 -0.312 1.00 88.69 140 THR A C 1
ATOM 1123 O O . THR A 1 140 ? 26.322 23.027 -1.349 1.00 88.69 140 THR A O 1
ATOM 1126 N N . ASN A 1 141 ? 26.352 22.003 0.644 1.00 82.88 141 ASN A N 1
ATOM 1127 C CA . ASN A 1 141 ? 27.686 21.426 0.502 1.00 82.88 141 ASN A CA 1
ATOM 1128 C C . ASN A 1 141 ? 27.693 20.085 -0.261 1.00 82.88 141 ASN A C 1
ATOM 1130 O O . ASN A 1 141 ? 28.758 19.495 -0.426 1.00 82.88 141 ASN A O 1
ATOM 1134 N N . TYR A 1 142 ? 26.539 19.606 -0.744 1.00 85.25 142 TYR A N 1
ATOM 1135 C CA . TYR A 1 142 ? 26.482 18.492 -1.687 1.00 85.25 142 TYR A CA 1
ATOM 1136 C C . TYR A 1 142 ? 26.904 18.996 -3.065 1.00 85.25 142 TYR A C 1
ATOM 1138 O O . TYR A 1 142 ? 26.084 19.474 -3.857 1.00 85.25 142 TYR A O 1
ATOM 1146 N N . THR A 1 143 ? 28.205 18.936 -3.325 1.00 86.06 143 THR A N 1
ATOM 1147 C CA . THR A 1 143 ? 28.789 19.382 -4.585 1.00 86.06 143 THR A CA 1
ATOM 1148 C C . THR A 1 143 ? 29.140 18.215 -5.493 1.00 86.06 143 THR A C 1
ATOM 1150 O O . THR A 1 143 ? 29.357 17.087 -5.048 1.00 86.06 143 THR A O 1
ATOM 1153 N N . LYS A 1 144 ? 29.202 18.496 -6.793 1.00 81.38 144 LYS A N 1
ATOM 1154 C CA . LYS A 1 144 ? 29.827 17.613 -7.778 1.00 81.38 144 LYS A CA 1
ATOM 1155 C C . LYS A 1 144 ? 30.663 18.434 -8.747 1.00 81.38 144 LYS A C 1
ATOM 1157 O O . LYS A 1 144 ? 30.291 19.559 -9.077 1.00 81.38 144 LYS A O 1
ATOM 1162 N N . GLU A 1 145 ? 31.761 17.858 -9.215 1.00 82.00 145 GLU A N 1
ATOM 1163 C CA . GLU A 1 145 ? 32.567 18.440 -10.286 1.00 82.00 145 GLU A CA 1
ATOM 1164 C C . GLU A 1 145 ? 31.965 18.070 -11.641 1.00 82.00 145 GLU A C 1
ATOM 1166 O O . GLU A 1 145 ? 31.648 16.907 -11.897 1.00 82.00 145 GLU A O 1
ATOM 1171 N N . TYR A 1 146 ? 31.786 19.063 -12.506 1.00 74.69 146 TYR A N 1
ATOM 1172 C CA . TYR A 1 146 ? 31.256 18.873 -13.850 1.00 74.69 146 TYR A CA 1
ATOM 1173 C C . TYR A 1 146 ? 31.937 19.856 -14.805 1.00 74.69 146 TYR A C 1
ATOM 1175 O O . TYR A 1 146 ? 31.807 21.065 -14.639 1.00 74.69 146 TYR A O 1
ATOM 1183 N N . ASP A 1 147 ? 32.674 19.340 -15.795 1.00 68.75 147 ASP A N 1
ATOM 1184 C CA . ASP A 1 147 ? 33.403 20.144 -16.796 1.00 68.75 147 ASP A CA 1
ATOM 1185 C C . ASP A 1 147 ? 34.384 21.172 -16.187 1.00 68.75 147 ASP A C 1
ATOM 1187 O O . ASP A 1 147 ? 34.490 22.314 -16.630 1.00 68.75 147 ASP A O 1
ATOM 1191 N N . GLY A 1 148 ? 35.074 20.778 -15.110 1.00 71.69 148 GLY A N 1
ATOM 1192 C CA . GLY A 1 148 ? 36.015 21.644 -14.385 1.00 71.69 148 GLY A CA 1
ATOM 1193 C C . GLY A 1 148 ? 35.358 22.755 -13.557 1.00 71.69 148 GLY A C 1
ATOM 1194 O O . GLY A 1 148 ? 36.055 23.662 -13.101 1.00 71.69 148 GLY A O 1
ATOM 1195 N N . GLN A 1 149 ? 34.035 22.703 -13.373 1.00 80.06 149 GLN A N 1
ATOM 1196 C CA . GLN A 1 149 ? 33.268 23.616 -12.535 1.00 80.06 149 GLN A CA 1
ATOM 1197 C C . GLN A 1 149 ? 32.588 22.855 -11.388 1.00 80.06 149 GLN A C 1
ATOM 1199 O O . GLN A 1 149 ? 31.888 21.862 -11.602 1.00 80.06 149 GLN A O 1
ATOM 1204 N N . THR A 1 150 ? 32.725 23.378 -10.170 1.00 87.88 150 THR A N 1
ATOM 1205 C CA . THR A 1 150 ? 31.968 22.902 -9.012 1.00 87.88 150 THR A CA 1
ATOM 1206 C C . THR A 1 150 ? 30.502 23.309 -9.143 1.00 87.88 150 THR A C 1
ATOM 1208 O O . THR A 1 150 ? 30.185 24.493 -9.274 1.00 87.88 150 THR A O 1
ATOM 1211 N N . LEU A 1 151 ? 29.595 22.335 -9.071 1.00 90.69 151 LEU A N 1
ATOM 1212 C CA . LEU A 1 151 ? 28.154 22.563 -9.023 1.00 90.69 151 LEU A CA 1
ATOM 1213 C C . LEU A 1 151 ? 27.612 22.260 -7.628 1.00 90.69 151 LEU A C 1
ATOM 1215 O O . LEU A 1 151 ? 27.994 21.268 -7.009 1.00 90.69 151 LEU A O 1
ATOM 1219 N N . TYR A 1 152 ? 26.667 23.073 -7.170 1.00 93.00 152 TYR A N 1
ATOM 1220 C CA . TYR A 1 152 ? 26.048 22.989 -5.853 1.00 93.00 152 TYR A CA 1
ATOM 1221 C C . TYR A 1 152 ? 24.613 22.484 -5.968 1.00 93.00 152 TYR A C 1
ATOM 1223 O O . TYR A 1 152 ? 23.818 23.017 -6.746 1.00 93.00 152 TYR A O 1
ATOM 1231 N N . ARG A 1 153 ? 24.255 21.474 -5.174 1.00 92.25 153 ARG A N 1
ATOM 1232 C CA . ARG A 1 153 ? 22.863 21.035 -5.034 1.00 92.25 153 ARG A CA 1
ATOM 1233 C C . ARG A 1 153 ? 22.060 22.099 -4.288 1.00 92.25 153 ARG A C 1
ATOM 1235 O O . ARG A 1 153 ? 22.527 22.611 -3.266 1.00 92.25 153 ARG A O 1
ATOM 1242 N N . ILE A 1 154 ? 20.856 22.407 -4.760 1.00 94.19 154 ILE A N 1
ATOM 1243 C CA . ILE A 1 154 ? 19.974 23.396 -4.123 1.00 94.19 154 ILE A CA 1
ATOM 1244 C C . ILE A 1 154 ? 19.048 22.751 -3.085 1.00 94.19 154 ILE A C 1
ATOM 1246 O O . ILE A 1 154 ? 18.625 21.607 -3.247 1.00 94.19 154 ILE A O 1
ATOM 1250 N N . ARG A 1 155 ? 18.693 23.502 -2.037 1.00 91.69 155 ARG A N 1
ATOM 1251 C CA . ARG A 1 155 ? 17.727 23.098 -1.005 1.00 91.69 155 ARG A CA 1
ATOM 1252 C C . ARG A 1 155 ? 16.709 24.196 -0.739 1.00 91.69 155 ARG A C 1
ATOM 1254 O O . ARG A 1 155 ? 17.097 25.334 -0.482 1.00 91.69 155 ARG A O 1
ATOM 1261 N N . ALA A 1 156 ? 15.428 23.851 -0.751 1.00 93.19 156 ALA A N 1
ATOM 1262 C CA . ALA A 1 156 ? 14.347 24.772 -0.427 1.00 93.19 156 ALA A CA 1
ATOM 1263 C C . ALA A 1 156 ? 14.382 25.176 1.057 1.00 93.19 156 ALA A C 1
ATOM 1265 O O . ALA A 1 156 ? 14.546 24.333 1.938 1.00 93.19 156 ALA A O 1
ATOM 1266 N N . LEU A 1 157 ? 14.203 26.468 1.337 1.00 91.38 157 LEU A N 1
ATOM 1267 C CA . LEU A 1 157 ? 14.180 27.024 2.698 1.00 91.38 157 LEU A CA 1
ATOM 1268 C C . LEU A 1 157 ? 12.765 27.362 3.192 1.00 91.38 157 LEU A C 1
ATOM 1270 O O . LEU A 1 157 ? 12.568 27.571 4.387 1.00 91.38 157 LEU A O 1
ATOM 1274 N N . LYS A 1 158 ? 11.787 27.423 2.285 1.00 90.00 158 LYS A N 1
ATOM 1275 C CA . LYS A 1 158 ? 10.363 27.645 2.563 1.00 90.00 158 LYS A CA 1
ATOM 1276 C C . LYS A 1 158 ? 9.508 26.879 1.557 1.00 90.00 158 LYS A C 1
ATOM 1278 O O . LYS A 1 158 ? 10.021 26.431 0.536 1.00 90.00 158 LYS A O 1
ATOM 1283 N N . ASP A 1 159 ? 8.222 26.745 1.854 1.00 91.56 159 ASP A N 1
ATOM 1284 C CA . ASP A 1 159 ? 7.239 26.204 0.916 1.00 91.56 159 ASP A CA 1
ATOM 1285 C C . ASP A 1 159 ? 6.945 27.233 -0.193 1.00 91.56 159 ASP A C 1
ATOM 1287 O O . ASP A 1 159 ? 6.715 28.408 0.100 1.00 91.56 159 ASP A O 1
ATOM 1291 N N . PHE A 1 160 ? 6.934 26.799 -1.455 1.00 92.94 160 PHE A N 1
ATOM 1292 C CA . PHE A 1 160 ? 6.513 27.596 -2.620 1.00 92.94 160 PHE A CA 1
ATOM 1293 C C . PHE A 1 160 ? 6.100 26.667 -3.768 1.00 92.94 160 PHE A C 1
ATOM 1295 O O . PHE A 1 160 ? 6.677 25.590 -3.937 1.00 92.94 160 PHE A O 1
ATOM 1302 N N . GLY A 1 161 ? 5.084 27.046 -4.549 1.00 90.94 161 GLY A N 1
ATOM 1303 C CA . GLY A 1 161 ? 4.463 26.153 -5.532 1.00 90.94 161 GLY A CA 1
ATOM 1304 C C . GLY A 1 161 ? 4.198 24.743 -4.970 1.00 90.94 161 GLY A C 1
ATOM 1305 O O . GLY A 1 161 ? 3.525 24.579 -3.953 1.00 90.94 161 GLY A O 1
ATOM 1306 N N . ASN A 1 162 ? 4.786 23.730 -5.618 1.00 87.81 162 ASN A N 1
ATOM 1307 C CA . ASN A 1 162 ? 4.733 22.318 -5.204 1.00 87.81 162 ASN A CA 1
ATOM 1308 C C . ASN A 1 162 ? 6.000 21.834 -4.464 1.00 87.81 162 ASN A C 1
ATOM 1310 O O . ASN A 1 162 ? 6.188 20.629 -4.333 1.00 87.81 162 ASN A O 1
ATOM 1314 N N . VAL A 1 163 ? 6.885 22.739 -4.036 1.00 93.12 163 VAL A N 1
ATOM 1315 C CA . VAL A 1 163 ? 8.160 22.422 -3.372 1.00 93.12 163 VAL A CA 1
ATOM 1316 C C . VAL A 1 163 ? 8.029 22.659 -1.871 1.00 93.12 163 VAL A C 1
ATOM 1318 O O . VAL A 1 163 ? 7.529 23.705 -1.443 1.00 93.12 163 VAL A O 1
ATOM 1321 N N . LYS A 1 164 ? 8.467 21.690 -1.062 1.00 90.44 164 LYS A N 1
ATOM 1322 C CA . LYS A 1 164 ? 8.411 21.773 0.406 1.00 90.44 164 LYS A CA 1
ATOM 1323 C C . LYS A 1 164 ? 9.723 22.243 1.021 1.00 90.44 164 LYS A C 1
ATOM 1325 O O . LYS A 1 164 ? 10.804 21.938 0.524 1.00 90.44 164 LYS A O 1
ATOM 1330 N N . ALA A 1 165 ? 9.641 22.962 2.139 1.00 86.69 165 ALA A N 1
ATOM 1331 C CA . ALA A 1 165 ? 10.818 23.361 2.902 1.00 86.69 165 ALA A CA 1
ATOM 1332 C C . ALA A 1 165 ? 11.679 22.131 3.256 1.00 86.69 165 ALA A C 1
ATOM 1334 O O . ALA A 1 165 ? 11.181 21.123 3.757 1.00 86.69 165 ALA A O 1
ATOM 1335 N N . GLY A 1 166 ? 12.982 22.217 2.986 1.00 84.69 166 GLY A N 1
ATOM 1336 C CA . GLY A 1 166 ? 13.942 21.127 3.162 1.00 84.69 166 GLY A CA 1
ATOM 1337 C C . GLY A 1 166 ? 14.135 20.222 1.940 1.00 84.69 166 GLY A C 1
ATOM 1338 O O . GLY A 1 166 ? 15.124 19.483 1.919 1.00 84.69 166 GLY A O 1
ATOM 1339 N N . GLU A 1 167 ? 13.267 20.303 0.923 1.00 87.94 167 GLU A N 1
ATOM 1340 C CA . GLU A 1 167 ? 13.364 19.527 -0.321 1.00 87.94 167 GLU A CA 1
ATOM 1341 C C . GLU A 1 167 ? 14.635 19.885 -1.110 1.00 87.94 167 GLU A C 1
ATOM 1343 O O . GLU A 1 167 ? 14.995 21.060 -1.238 1.00 87.94 167 GLU A O 1
ATOM 1348 N N . LEU A 1 168 ? 15.328 18.869 -1.637 1.00 89.75 168 LEU A N 1
ATOM 1349 C CA . LEU A 1 168 ? 16.474 19.065 -2.526 1.00 89.75 168 LEU A CA 1
ATOM 1350 C C . LEU A 1 168 ? 16.023 19.177 -3.985 1.00 89.75 168 LEU A C 1
ATOM 1352 O O . LEU A 1 168 ? 15.216 18.381 -4.459 1.00 89.75 168 LEU A O 1
ATOM 1356 N N . GLY A 1 169 ? 16.596 20.142 -4.700 1.00 91.88 169 GLY A N 1
ATOM 1357 C CA . GLY A 1 169 ? 16.438 20.312 -6.145 1.00 91.88 169 GLY A CA 1
ATOM 1358 C C . GLY A 1 169 ? 17.693 19.896 -6.913 1.00 91.88 169 GLY A C 1
ATOM 1359 O O . GLY A 1 169 ? 18.531 19.190 -6.378 1.00 91.88 169 GLY A O 1
ATOM 1360 N N . GLY A 1 170 ? 17.843 20.338 -8.161 1.00 93.25 170 GLY A N 1
ATOM 1361 C CA . GLY A 1 170 ? 18.988 20.030 -9.026 1.00 93.25 170 GLY A CA 1
ATOM 1362 C C . GLY A 1 170 ? 20.287 20.759 -8.674 1.00 93.25 170 GLY A C 1
ATOM 1363 O O . GLY A 1 170 ? 20.496 21.209 -7.547 1.00 93.25 170 GLY A O 1
ATOM 1364 N N . PHE A 1 171 ? 21.197 20.833 -9.643 1.00 94.69 171 PHE A N 1
ATOM 1365 C CA . PHE A 1 171 ? 22.535 21.395 -9.469 1.00 94.69 171 PHE A CA 1
ATOM 1366 C C . PHE A 1 171 ? 22.691 22.719 -10.209 1.00 94.69 171 PHE A C 1
ATOM 1368 O O . PHE A 1 171 ? 22.315 22.832 -11.376 1.00 94.69 171 PHE A O 1
ATOM 1375 N N . VAL A 1 172 ? 23.309 23.692 -9.541 1.00 96.75 172 VAL A N 1
ATOM 1376 C CA . VAL A 1 172 ? 23.620 25.002 -10.118 1.00 96.75 172 VAL A CA 1
ATOM 1377 C C . VAL A 1 172 ? 25.090 25.362 -9.964 1.00 96.75 172 VAL A C 1
ATOM 1379 O O . VAL A 1 172 ? 25.717 24.979 -8.979 1.00 96.75 172 VAL A O 1
ATOM 1382 N N . SER A 1 173 ? 25.646 26.125 -10.905 1.00 93.75 173 SER A N 1
ATOM 1383 C CA . SER A 1 173 ? 27.015 26.647 -10.762 1.00 93.75 173 SER A CA 1
ATOM 1384 C C . SER A 1 173 ? 27.121 27.821 -9.781 1.00 93.75 173 SER A C 1
ATOM 1386 O O . SER A 1 173 ? 28.185 28.069 -9.219 1.00 93.75 173 SER A O 1
ATOM 1388 N N . GLY A 1 174 ? 26.012 28.523 -9.535 1.00 93.56 174 GLY A N 1
ATOM 1389 C CA . GLY A 1 174 ? 25.907 29.586 -8.541 1.00 93.56 174 GLY A CA 1
ATOM 1390 C C . GLY A 1 174 ? 24.465 30.050 -8.324 1.00 93.56 174 GLY A C 1
ATOM 1391 O O . GLY A 1 174 ? 23.549 29.646 -9.039 1.00 93.56 174 GLY A O 1
ATOM 1392 N N . GLU A 1 175 ? 24.258 30.920 -7.331 1.00 94.25 175 GLU A N 1
ATOM 1393 C CA . GLU A 1 175 ? 22.931 31.456 -6.965 1.00 94.25 175 GLU A CA 1
ATOM 1394 C C . GLU A 1 175 ? 22.284 32.271 -8.105 1.00 94.25 175 GLU A C 1
ATOM 1396 O O . GLU A 1 175 ? 21.066 32.382 -8.185 1.00 94.25 175 GLU A O 1
ATOM 1401 N N . HIS A 1 176 ? 23.077 32.794 -9.045 1.00 95.88 176 HIS A N 1
ATOM 1402 C CA . HIS A 1 176 ? 22.577 33.522 -10.216 1.00 95.88 176 HIS A CA 1
ATOM 1403 C C . HIS A 1 176 ? 21.854 32.636 -11.239 1.00 95.88 176 HIS A C 1
ATOM 1405 O O . HIS A 1 176 ? 21.192 33.171 -12.123 1.00 95.88 176 HIS A O 1
ATOM 1411 N N . ASN A 1 177 ? 21.969 31.307 -11.146 1.00 98.06 177 ASN A N 1
ATOM 1412 C CA . ASN A 1 177 ? 21.357 30.394 -12.112 1.00 98.06 177 ASN A CA 1
ATOM 1413 C C . ASN A 1 177 ? 19.864 30.122 -11.861 1.00 98.06 177 ASN A C 1
ATOM 1415 O O . ASN A 1 177 ? 19.159 29.686 -12.772 1.00 98.06 177 ASN A O 1
ATOM 1419 N N . LEU A 1 178 ? 19.367 30.374 -10.647 1.00 98.25 178 LEU A N 1
ATOM 1420 C CA . LEU A 1 178 ? 17.971 30.156 -10.273 1.00 98.25 178 LEU A CA 1
ATOM 1421 C C . LEU A 1 178 ? 17.439 31.363 -9.496 1.00 98.25 178 LEU A C 1
ATOM 1423 O O . LEU A 1 178 ? 17.992 31.755 -8.471 1.00 98.25 178 LEU A O 1
ATOM 1427 N N . SER A 1 179 ? 16.337 31.947 -9.955 1.00 97.56 179 SER A N 1
ATOM 1428 C CA . SER A 1 179 ? 15.743 33.113 -9.299 1.00 97.56 179 SER A CA 1
ATOM 1429 C C . SER A 1 179 ? 15.280 32.796 -7.872 1.00 97.56 179 SER A C 1
ATOM 1431 O O . SER A 1 179 ? 14.658 31.761 -7.623 1.00 97.56 179 SER A O 1
ATOM 1433 N N . GLN A 1 180 ? 15.526 33.720 -6.939 1.00 95.12 180 GLN A N 1
ATOM 1434 C CA . GLN A 1 180 ? 14.939 33.693 -5.591 1.00 95.12 180 GLN A CA 1
ATOM 1435 C C . GLN A 1 180 ? 13.444 34.083 -5.596 1.00 95.12 180 GLN A C 1
ATOM 1437 O O . GLN A 1 180 ? 12.744 33.837 -4.618 1.00 95.12 180 GLN A O 1
ATOM 1442 N N . GLU A 1 181 ? 12.940 34.645 -6.699 1.00 94.00 181 GLU A N 1
ATOM 1443 C CA . GLU A 1 181 ? 11.537 35.033 -6.895 1.00 94.00 181 GLU A CA 1
ATOM 1444 C C . GLU A 1 181 ? 10.781 34.029 -7.783 1.00 94.00 181 GLU A C 1
ATOM 1446 O O . GLU A 1 181 ? 11.383 33.344 -8.618 1.00 94.00 181 GLU A O 1
ATOM 1451 N N . GLY A 1 182 ? 9.454 33.973 -7.617 1.00 94.00 182 GLY A N 1
ATOM 1452 C CA . GLY A 1 182 ? 8.561 33.061 -8.343 1.00 94.00 182 GLY A CA 1
ATOM 1453 C C . GLY A 1 182 ? 8.723 31.584 -7.959 1.00 94.00 182 GLY A C 1
ATOM 1454 O O . GLY A 1 182 ? 9.596 31.222 -7.162 1.00 94.00 182 GLY A O 1
ATOM 1455 N N . ASP A 1 183 ? 7.894 30.722 -8.550 1.00 96.06 183 ASP A N 1
ATOM 1456 C CA . ASP A 1 183 ? 7.838 29.286 -8.240 1.00 96.06 183 ASP A CA 1
ATOM 1457 C C . ASP A 1 183 ? 8.835 28.434 -9.046 1.00 96.06 183 ASP A C 1
ATOM 1459 O O . ASP A 1 183 ? 8.768 27.203 -9.037 1.00 96.06 183 ASP A O 1
ATOM 1463 N N . CYS A 1 184 ? 9.777 29.068 -9.752 1.00 97.25 184 CYS A N 1
ATOM 1464 C CA . CYS A 1 184 ? 10.754 28.350 -10.555 1.00 97.25 184 CYS A CA 1
ATOM 1465 C C . CYS A 1 184 ? 11.616 27.399 -9.718 1.00 97.25 184 CYS A C 1
ATOM 1467 O O . CYS A 1 184 ? 12.061 27.741 -8.612 1.00 97.25 184 CYS A O 1
ATOM 1469 N N . TRP A 1 185 ? 11.862 26.203 -10.262 1.00 98.12 185 TRP A N 1
ATOM 1470 C CA . TRP A 1 185 ? 12.587 25.149 -9.557 1.00 98.12 185 TRP A CA 1
ATOM 1471 C C . TRP A 1 185 ? 13.302 24.177 -10.492 1.00 98.12 185 TRP A C 1
ATOM 1473 O O . TRP A 1 185 ? 12.763 23.743 -11.514 1.00 98.12 185 TRP A O 1
ATOM 1483 N N . ILE A 1 186 ? 14.511 23.789 -10.093 1.00 97.81 186 ILE A N 1
ATOM 1484 C CA . ILE A 1 186 ? 15.305 22.761 -10.763 1.00 97.81 186 ILE A CA 1
ATOM 1485 C C . ILE A 1 186 ? 15.126 21.471 -9.957 1.00 97.81 186 ILE A C 1
ATOM 1487 O O . ILE A 1 186 ? 15.379 21.462 -8.757 1.00 97.81 186 ILE A O 1
ATOM 1491 N N . ARG A 1 187 ? 14.683 20.388 -10.593 1.00 92.00 187 ARG A N 1
ATOM 1492 C CA . ARG A 1 187 ? 14.352 19.090 -9.985 1.00 92.00 187 ARG A CA 1
ATOM 1493 C C . ARG A 1 187 ? 15.342 18.002 -10.410 1.00 92.00 187 ARG A C 1
ATOM 1495 O O . ARG A 1 187 ? 16.002 18.119 -11.442 1.00 92.00 187 ARG A O 1
ATOM 1502 N N . ASN A 1 188 ? 15.369 16.898 -9.663 1.00 84.31 188 ASN A N 1
ATOM 1503 C CA . ASN A 1 188 ? 16.144 15.685 -9.978 1.00 84.31 188 ASN A CA 1
ATOM 1504 C C . ASN A 1 188 ? 17.630 16.012 -10.214 1.00 84.31 188 ASN A C 1
ATOM 1506 O O . ASN A 1 188 ? 18.157 16.881 -9.528 1.00 84.31 188 ASN A O 1
ATOM 1510 N N . LYS A 1 189 ? 18.338 15.371 -11.156 1.00 83.25 189 LYS A N 1
ATOM 1511 C CA . LYS A 1 189 ? 19.772 15.636 -11.405 1.00 83.25 189 LYS A CA 1
ATOM 1512 C C . LYS A 1 189 ? 20.032 16.710 -12.465 1.00 83.25 189 LYS A C 1
ATOM 1514 O O . LYS A 1 189 ? 21.170 16.821 -12.925 1.00 83.25 189 LYS A O 1
ATOM 1519 N N . ALA A 1 190 ? 19.023 17.507 -12.822 1.00 92.81 190 ALA A N 1
ATOM 1520 C CA . ALA A 1 190 ? 19.171 18.563 -13.817 1.00 92.81 190 ALA A CA 1
ATOM 1521 C C . ALA A 1 190 ? 20.268 19.571 -13.431 1.00 92.81 190 ALA A C 1
ATOM 1523 O O . ALA A 1 190 ? 20.500 19.839 -12.246 1.00 92.81 190 ALA A O 1
ATOM 1524 N N . ILE A 1 191 ? 20.948 20.109 -14.444 1.00 94.31 191 ILE A N 1
ATOM 1525 C CA . ILE A 1 191 ? 22.098 21.007 -14.302 1.00 94.31 191 ILE A CA 1
ATOM 1526 C C . ILE A 1 191 ? 21.777 22.348 -14.954 1.00 94.31 191 ILE A C 1
ATOM 1528 O O . ILE A 1 191 ? 21.366 22.395 -16.112 1.00 94.31 191 ILE A O 1
ATOM 1532 N N . VAL A 1 192 ? 22.030 23.437 -14.232 1.00 97.31 192 VAL A N 1
ATOM 1533 C CA . VAL A 1 192 ? 22.008 24.799 -14.777 1.00 97.31 192 VAL A CA 1
ATOM 1534 C C . VAL A 1 192 ? 23.331 25.476 -14.450 1.00 97.31 192 VAL A C 1
ATOM 1536 O O . VAL A 1 192 ? 23.676 25.647 -13.283 1.00 97.31 192 VAL A O 1
ATOM 1539 N N . ARG A 1 193 ? 24.104 25.844 -15.467 1.00 93.94 193 ARG A N 1
ATOM 1540 C CA . ARG A 1 193 ? 25.471 26.345 -15.276 1.00 93.94 193 ARG A CA 1
ATOM 1541 C C . ARG A 1 193 ? 25.786 27.543 -16.159 1.00 93.94 193 ARG A C 1
ATOM 1543 O O . ARG A 1 193 ? 24.958 27.982 -16.954 1.00 93.94 193 ARG A O 1
ATOM 1550 N N . GLU A 1 194 ? 27.004 28.059 -16.016 1.00 91.56 194 GLU A N 1
ATOM 1551 C CA . GLU A 1 194 ? 27.467 29.265 -16.709 1.00 91.56 194 GLU A CA 1
ATOM 1552 C C . GLU A 1 194 ? 26.547 30.455 -16.374 1.00 91.56 194 GLU A C 1
ATOM 1554 O O . GLU A 1 194 ? 26.232 30.665 -15.201 1.00 91.56 194 GLU A O 1
ATOM 1559 N N . ASN A 1 195 ? 26.104 31.234 -17.361 1.00 93.50 195 ASN A N 1
ATOM 1560 C CA . ASN A 1 195 ? 25.226 32.393 -17.174 1.00 93.50 195 ASN A CA 1
ATOM 1561 C C . ASN A 1 195 ? 23.737 32.057 -17.380 1.00 93.50 195 ASN A C 1
ATOM 1563 O O . ASN A 1 195 ? 22.920 32.974 -17.485 1.00 93.50 195 ASN A O 1
ATOM 1567 N N . ALA A 1 196 ? 23.375 30.775 -17.486 1.00 97.88 196 ALA A N 1
ATOM 1568 C CA . ALA A 1 196 ? 21.996 30.377 -17.716 1.00 97.88 196 ALA A CA 1
ATOM 1569 C C . ALA A 1 196 ? 21.114 30.753 -16.520 1.00 97.88 196 ALA A C 1
ATOM 1571 O O . ALA A 1 196 ? 21.557 30.661 -15.377 1.00 97.88 196 ALA A O 1
ATOM 1572 N N . LEU A 1 197 ? 19.866 31.150 -16.773 1.00 98.38 197 LEU A N 1
ATOM 1573 C CA . LEU A 1 197 ? 18.939 31.616 -15.740 1.00 98.38 197 LEU A CA 1
ATOM 1574 C C . LEU A 1 197 ? 17.578 30.928 -15.856 1.00 98.38 197 LEU A C 1
ATOM 1576 O O . LEU A 1 197 ? 16.907 31.037 -16.882 1.00 98.38 197 LEU A O 1
ATOM 1580 N N . VAL A 1 198 ? 17.140 30.302 -14.764 1.00 98.56 198 VAL A N 1
ATOM 1581 C CA . VAL A 1 198 ? 15.771 29.807 -14.578 1.00 98.56 198 VAL A CA 1
ATOM 1582 C C . VAL A 1 198 ? 15.009 30.773 -13.669 1.00 98.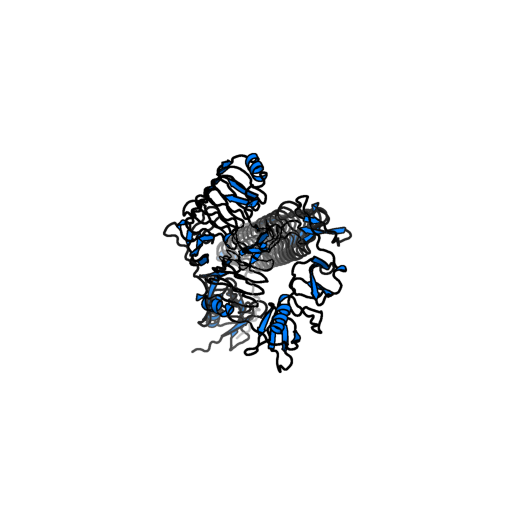56 198 VAL A C 1
ATOM 1584 O O . VAL A 1 198 ? 15.461 31.071 -12.561 1.00 98.56 198 VAL A O 1
ATOM 1587 N N . LYS A 1 199 ? 13.867 31.294 -14.127 1.00 98.06 199 LYS A N 1
ATOM 1588 C CA . LYS A 1 199 ? 13.088 32.312 -13.401 1.00 98.06 199 LYS A CA 1
ATOM 1589 C C . LYS A 1 199 ? 11.574 32.169 -13.585 1.00 98.06 199 LYS A C 1
ATOM 1591 O O . LYS A 1 199 ? 11.100 31.279 -14.288 1.00 98.06 199 LYS A O 1
ATOM 1596 N N . ASP A 1 200 ? 10.826 33.065 -12.946 1.00 97.75 200 ASP A N 1
ATOM 1597 C CA . ASP A 1 200 ? 9.362 33.077 -12.886 1.00 97.75 200 ASP A CA 1
ATOM 1598 C C . ASP A 1 200 ? 8.827 31.769 -12.278 1.00 97.75 200 ASP A C 1
ATOM 1600 O O . ASP A 1 200 ? 9.193 31.460 -11.147 1.00 97.75 200 ASP A O 1
ATOM 1604 N N . ASN A 1 201 ? 8.019 30.985 -12.998 1.00 95.62 201 ASN A N 1
ATOM 1605 C CA . ASN A 1 201 ? 7.433 29.721 -12.531 1.00 95.62 201 ASN A CA 1
ATOM 1606 C C . ASN A 1 201 ? 7.954 28.503 -13.314 1.00 95.62 201 ASN A C 1
ATOM 1608 O O . ASN A 1 201 ? 7.353 27.430 -13.278 1.00 95.62 201 ASN A O 1
ATOM 1612 N N . ALA A 1 202 ? 9.066 28.662 -14.036 1.00 97.50 202 ALA A N 1
ATOM 1613 C CA . ALA A 1 202 ? 9.569 27.626 -14.920 1.00 97.50 202 ALA A CA 1
ATOM 1614 C C . ALA A 1 202 ? 10.213 26.457 -14.164 1.00 97.50 202 ALA A C 1
ATOM 1616 O O . ALA A 1 202 ? 10.836 26.633 -13.113 1.00 97.50 202 ALA A O 1
ATOM 1617 N N . CYS A 1 203 ? 10.122 25.253 -14.724 1.00 96.88 203 CYS A N 1
ATOM 1618 C CA . CYS A 1 203 ? 10.719 24.062 -14.137 1.00 96.88 203 CYS A CA 1
ATOM 1619 C C . CYS A 1 203 ? 11.709 23.381 -15.081 1.00 96.88 203 CYS A C 1
ATOM 1621 O O . CYS A 1 203 ? 11.427 23.152 -16.252 1.00 96.88 203 CYS A O 1
ATOM 1623 N N . VAL A 1 204 ? 12.858 22.996 -14.531 1.00 97.38 204 VAL A N 1
ATOM 1624 C CA . VAL A 1 204 ? 13.844 22.154 -15.213 1.00 97.38 204 VAL A CA 1
ATOM 1625 C C . VAL A 1 204 ? 13.958 20.844 -14.442 1.00 97.38 204 VAL A C 1
ATOM 1627 O O . VAL A 1 204 ? 14.101 20.875 -13.224 1.00 97.38 204 VAL A O 1
ATOM 1630 N N . GLY A 1 205 ? 13.878 19.690 -15.098 1.00 89.62 205 GLY A N 1
ATOM 1631 C CA . GLY A 1 205 ? 13.913 18.387 -14.428 1.00 89.62 205 GLY A CA 1
ATOM 1632 C C . GLY A 1 205 ? 14.475 17.274 -15.306 1.00 89.62 205 GLY A C 1
ATOM 1633 O O . GLY A 1 205 ? 15.041 17.548 -16.358 1.00 89.62 205 GLY A O 1
ATOM 1634 N N . LEU A 1 206 ? 14.325 16.018 -14.861 1.00 79.44 206 LEU A N 1
ATOM 1635 C CA . LEU A 1 206 ? 14.648 14.812 -15.651 1.00 79.44 206 LEU A CA 1
ATOM 1636 C C . LEU A 1 206 ? 16.005 14.898 -16.391 1.00 79.44 206 LEU A C 1
ATOM 1638 O O . LEU A 1 206 ? 16.078 14.700 -17.601 1.00 79.44 206 LEU A O 1
ATOM 1642 N N . ASP A 1 207 ? 17.059 15.248 -15.654 1.00 81.44 207 ASP A N 1
ATOM 1643 C CA . ASP A 1 207 ? 18.457 15.267 -16.114 1.00 81.44 207 ASP A CA 1
ATOM 1644 C C . ASP A 1 207 ? 18.767 16.241 -17.275 1.00 81.44 207 ASP A C 1
ATOM 1646 O O . ASP A 1 207 ? 19.819 16.162 -17.913 1.00 81.44 207 ASP A O 1
ATOM 1650 N N . ALA A 1 208 ? 17.886 17.220 -17.515 1.00 89.38 208 ALA A N 1
ATOM 1651 C CA . ALA A 1 208 ? 18.105 18.298 -18.479 1.00 89.38 208 ALA A CA 1
ATOM 1652 C C . ALA A 1 208 ? 19.317 19.186 -18.128 1.00 89.38 208 ALA A C 1
ATOM 1654 O O . ALA A 1 208 ? 19.678 19.354 -16.956 1.00 89.38 208 ALA A O 1
ATOM 1655 N N . ARG A 1 209 ? 19.928 19.791 -19.156 1.00 94.38 209 ARG A N 1
ATOM 1656 C CA . ARG A 1 209 ? 21.106 20.665 -19.038 1.00 94.38 209 ARG A CA 1
ATOM 1657 C C . ARG A 1 209 ? 20.855 22.033 -19.653 1.00 94.38 209 ARG A C 1
ATOM 1659 O O . ARG A 1 209 ? 20.565 22.140 -20.841 1.00 94.38 209 ARG A O 1
ATOM 1666 N N . ILE A 1 210 ? 21.002 23.081 -18.852 1.00 97.06 210 ILE A N 1
ATOM 1667 C CA . ILE A 1 210 ? 20.838 24.468 -19.287 1.00 97.06 210 ILE A CA 1
ATOM 1668 C C . ILE A 1 210 ? 22.175 25.197 -19.121 1.00 97.06 210 ILE A C 1
ATOM 1670 O O . ILE A 1 210 ? 22.717 25.290 -18.019 1.00 97.06 210 ILE A O 1
ATOM 1674 N N . GLU A 1 211 ? 22.718 25.692 -20.227 1.00 91.94 211 GLU A N 1
ATOM 1675 C CA . GLU A 1 211 ? 24.096 26.186 -20.331 1.00 91.94 211 GLU A CA 1
ATOM 1676 C C . GLU A 1 211 ? 24.159 27.491 -21.150 1.00 91.94 211 GLU A C 1
ATOM 1678 O O . GLU A 1 211 ? 23.167 27.931 -21.747 1.00 91.94 211 GLU A O 1
ATOM 1683 N N . GLY A 1 212 ? 25.325 28.136 -21.211 1.00 89.94 212 GLY A N 1
ATOM 1684 C CA . GLY A 1 212 ? 25.511 29.421 -21.883 1.00 89.94 212 GLY A CA 1
ATOM 1685 C C . GLY A 1 212 ? 24.866 30.589 -21.137 1.00 89.94 212 GLY A C 1
ATOM 1686 O O . GLY A 1 212 ? 24.931 30.690 -19.920 1.00 89.94 212 GLY A O 1
ATOM 1687 N N . ASN A 1 213 ? 24.243 31.486 -21.893 1.00 93.00 213 ASN A N 1
ATOM 1688 C CA . ASN A 1 213 ? 23.395 32.600 -21.467 1.00 93.00 213 ASN A CA 1
ATOM 1689 C C . ASN A 1 213 ? 21.895 32.287 -21.677 1.00 93.00 213 ASN A C 1
ATOM 1691 O O . ASN A 1 213 ? 21.103 33.195 -21.943 1.00 93.00 213 ASN A O 1
ATOM 1695 N N . SER A 1 214 ? 21.509 31.009 -21.646 1.00 97.81 214 SER A N 1
ATOM 1696 C CA . SER A 1 214 ? 20.131 30.589 -21.920 1.00 97.81 214 SER A CA 1
ATOM 1697 C C . SER A 1 214 ? 19.158 31.053 -20.833 1.00 97.81 214 SER A C 1
ATOM 1699 O O . SER A 1 214 ? 19.522 31.142 -19.661 1.00 97.81 214 SER A O 1
ATOM 1701 N N . ILE A 1 215 ? 17.902 31.320 -21.197 1.00 98.44 215 ILE A N 1
ATOM 1702 C CA . ILE A 1 215 ? 16.872 31.774 -20.249 1.00 98.44 215 ILE A CA 1
ATOM 1703 C C . ILE A 1 215 ? 15.663 30.849 -20.311 1.00 98.44 215 ILE A C 1
ATOM 1705 O O . ILE A 1 215 ? 15.052 30.699 -21.365 1.00 98.44 215 ILE A O 1
ATOM 1709 N N . ILE A 1 216 ? 15.298 30.281 -19.165 1.00 98.50 216 ILE A N 1
ATOM 1710 C CA . ILE A 1 216 ? 14.085 29.482 -18.982 1.00 98.50 216 ILE A CA 1
ATOM 1711 C C . ILE A 1 216 ? 13.152 30.271 -18.063 1.00 98.50 216 ILE A C 1
ATOM 1713 O O . ILE A 1 216 ? 13.524 30.612 -16.937 1.00 98.50 216 ILE A O 1
ATOM 1717 N N . SER A 1 217 ? 11.970 30.636 -18.547 1.00 97.88 217 SER A N 1
ATOM 1718 C CA . SER A 1 217 ? 11.107 31.595 -17.853 1.00 97.88 217 SER A CA 1
ATOM 1719 C C . SER A 1 217 ? 9.615 31.312 -18.034 1.00 97.88 217 SER A C 1
ATOM 1721 O O . SER A 1 217 ? 9.217 30.391 -18.748 1.00 97.88 217 SER A O 1
ATOM 1723 N N . GLU A 1 218 ? 8.779 32.119 -17.385 1.00 97.69 218 GLU A N 1
ATOM 1724 C CA . GLU A 1 218 ? 7.316 32.009 -17.376 1.00 97.69 218 GLU A CA 1
ATOM 1725 C C . GLU A 1 218 ? 6.811 30.657 -16.827 1.00 97.69 218 GLU A C 1
ATOM 1727 O O . GLU A 1 218 ? 7.144 30.326 -15.694 1.00 97.69 218 GLU A O 1
ATOM 1732 N N . GLN A 1 219 ? 5.985 29.902 -17.562 1.00 95.00 219 GLN A N 1
ATOM 1733 C CA . GLN A 1 219 ? 5.395 28.613 -17.144 1.00 95.00 219 GLN A CA 1
ATOM 1734 C C . GLN A 1 219 ? 6.034 27.426 -17.884 1.00 95.00 219 GLN A C 1
ATOM 1736 O O . GLN A 1 219 ? 5.398 26.391 -18.084 1.00 95.00 219 GLN A O 1
ATOM 1741 N N . SER A 1 220 ? 7.264 27.596 -18.371 1.00 96.12 220 SER A N 1
ATOM 1742 C CA . SER A 1 220 ? 7.909 26.600 -19.221 1.00 96.12 220 SER A CA 1
ATOM 1743 C C . SER A 1 220 ? 8.459 25.404 -18.439 1.00 96.12 220 SER A C 1
ATOM 1745 O O . SER A 1 220 ? 8.831 25.513 -17.268 1.00 96.12 220 SER A O 1
ATOM 1747 N N . TYR A 1 221 ? 8.532 24.255 -19.107 1.00 97.12 221 TYR A N 1
ATOM 1748 C CA . TYR A 1 221 ? 9.131 23.026 -18.605 1.00 97.12 221 TYR A CA 1
ATOM 1749 C C . TYR A 1 221 ? 10.227 22.530 -19.553 1.00 97.12 221 TYR A C 1
ATOM 1751 O O . TYR A 1 221 ? 10.020 22.486 -20.764 1.00 97.12 221 TYR A O 1
ATOM 1759 N N . VAL A 1 222 ? 11.375 22.126 -19.007 1.00 96.38 222 VAL A N 1
ATOM 1760 C CA . VAL A 1 222 ? 12.447 21.454 -19.760 1.00 96.38 222 VAL A CA 1
ATOM 1761 C C . VAL A 1 222 ? 12.862 20.177 -19.032 1.00 96.38 222 VAL A C 1
ATOM 1763 O O . VAL A 1 222 ? 13.264 20.227 -17.867 1.00 96.38 222 VAL A O 1
ATOM 1766 N N . GLY A 1 223 ? 12.784 19.036 -19.717 1.00 86.75 223 GLY A N 1
ATOM 1767 C CA . GLY A 1 223 ? 13.037 17.711 -19.148 1.00 86.75 223 GLY A CA 1
ATOM 1768 C C . GLY A 1 223 ? 13.707 16.731 -20.116 1.00 86.75 223 GLY A C 1
ATOM 1769 O O . GLY A 1 223 ? 14.215 17.115 -21.166 1.00 86.75 223 GLY A O 1
ATOM 1770 N N . SER A 1 224 ? 13.705 15.445 -19.760 1.00 78.62 224 SER A N 1
ATOM 1771 C CA . SER A 1 224 ? 14.119 14.309 -20.599 1.00 78.62 224 SER A CA 1
ATOM 1772 C C . SER A 1 224 ? 15.500 14.458 -21.252 1.00 78.62 224 SER A C 1
ATOM 1774 O O . SER A 1 224 ? 15.605 14.379 -22.471 1.00 78.62 224 SER A O 1
ATOM 1776 N N . ASN A 1 225 ? 16.550 14.717 -20.463 1.00 77.50 225 ASN A N 1
ATOM 1777 C CA . ASN A 1 225 ? 17.935 14.952 -20.917 1.00 77.50 225 ASN A CA 1
ATOM 1778 C C . ASN A 1 225 ? 18.114 16.077 -21.957 1.00 77.50 225 ASN A C 1
ATOM 1780 O O . ASN A 1 225 ? 19.166 16.163 -22.596 1.00 77.50 225 ASN A O 1
ATOM 1784 N N . SER A 1 226 ? 17.110 16.937 -22.147 1.00 86.81 226 SER A N 1
ATOM 1785 C CA . SER A 1 226 ? 17.169 18.015 -23.134 1.00 86.81 226 SER A CA 1
ATOM 1786 C C . SER A 1 226 ? 18.256 19.027 -22.777 1.00 86.81 226 SER A C 1
ATOM 1788 O O . SER A 1 226 ? 18.515 19.298 -21.601 1.00 86.81 226 SER A O 1
ATOM 1790 N N . ILE A 1 227 ? 18.890 19.601 -23.798 1.00 91.31 227 ILE A N 1
ATOM 1791 C CA . ILE A 1 227 ? 19.973 20.570 -23.641 1.00 91.31 227 ILE A CA 1
ATOM 1792 C C . ILE A 1 227 ? 19.533 21.903 -24.232 1.00 91.31 227 ILE A C 1
ATOM 1794 O O . ILE A 1 227 ? 19.205 21.986 -25.415 1.00 91.31 227 ILE A O 1
ATOM 1798 N N . VAL A 1 228 ? 19.589 22.958 -23.425 1.00 95.19 228 VAL A N 1
ATOM 1799 C CA . VAL A 1 228 ? 19.372 24.338 -23.867 1.00 95.19 228 VAL A CA 1
ATOM 1800 C C . VAL A 1 228 ? 20.670 25.107 -23.662 1.00 95.19 228 VAL A C 1
ATOM 1802 O O . VAL A 1 228 ? 21.176 25.178 -22.547 1.00 95.19 228 VAL A O 1
ATOM 1805 N N . SER A 1 229 ? 21.250 25.646 -24.731 1.00 90.69 229 SER A N 1
ATOM 1806 C CA . SER A 1 229 ? 22.601 26.221 -24.689 1.00 90.69 229 SER A CA 1
ATOM 1807 C C . SER A 1 229 ? 22.740 27.526 -25.480 1.00 90.69 229 SER A C 1
ATOM 1809 O O . SER A 1 229 ? 21.840 27.949 -26.208 1.00 90.69 229 SER A O 1
ATOM 1811 N N . LYS A 1 230 ? 23.912 28.164 -25.357 1.00 90.69 230 LYS A N 1
ATOM 1812 C CA . LYS A 1 230 ? 24.251 29.464 -25.965 1.00 90.69 230 LYS A CA 1
ATOM 1813 C C . LYS A 1 230 ? 23.303 30.572 -25.504 1.00 90.69 230 LYS A C 1
ATOM 1815 O O . LYS A 1 230 ? 23.397 30.943 -24.351 1.00 90.69 230 LYS A O 1
ATOM 1820 N N . ASN A 1 231 ? 22.450 31.149 -26.344 1.00 90.19 231 ASN A N 1
ATOM 1821 C CA . ASN A 1 231 ? 21.564 32.265 -25.977 1.00 90.19 231 ASN A CA 1
ATOM 1822 C C . ASN A 1 231 ? 20.078 31.906 -26.161 1.00 90.19 231 ASN A C 1
ATOM 1824 O O . ASN A 1 231 ? 19.246 32.797 -26.362 1.00 90.19 231 ASN A O 1
ATOM 1828 N N . ALA A 1 232 ? 19.747 30.613 -26.150 1.00 97.12 232 ALA A N 1
ATOM 1829 C CA . ALA A 1 232 ? 18.389 30.142 -26.372 1.00 97.12 232 ALA A CA 1
ATOM 1830 C C . ALA A 1 232 ? 17.436 30.578 -25.243 1.00 97.12 232 ALA A C 1
ATOM 1832 O O . ALA A 1 232 ? 17.827 30.702 -24.080 1.00 97.12 232 ALA A O 1
ATOM 1833 N N . GLN A 1 233 ? 16.168 30.813 -25.580 1.00 98.06 233 GLN A N 1
ATOM 1834 C CA . GLN A 1 233 ? 15.142 31.233 -24.627 1.00 98.06 233 GLN A CA 1
ATOM 1835 C C . GLN A 1 233 ? 13.913 30.337 -24.718 1.00 98.06 233 GLN A C 1
ATOM 1837 O O . GLN A 1 233 ? 13.309 30.212 -25.782 1.00 98.06 233 GLN A O 1
ATOM 1842 N N . ILE A 1 234 ? 13.511 29.767 -23.588 1.00 98.12 234 ILE A N 1
ATOM 1843 C CA . ILE A 1 234 ? 12.303 28.955 -23.459 1.00 98.12 234 ILE A CA 1
ATOM 1844 C C . ILE A 1 234 ? 11.350 29.692 -22.523 1.00 98.12 234 ILE A C 1
ATOM 1846 O O . ILE A 1 234 ? 11.686 29.973 -21.373 1.00 98.12 234 ILE A O 1
ATOM 1850 N N . LYS A 1 235 ? 10.173 30.051 -23.028 1.00 97.25 235 LYS A N 1
ATOM 1851 C CA . LYS A 1 235 ? 9.196 30.881 -22.313 1.00 97.25 235 LYS A CA 1
ATOM 1852 C C . LYS A 1 235 ? 7.759 30.462 -22.632 1.00 97.25 235 LYS A C 1
ATOM 1854 O O . LYS A 1 235 ? 7.539 29.439 -23.287 1.00 97.25 235 LYS A O 1
ATOM 1859 N N . GLY A 1 236 ? 6.768 31.217 -22.168 1.00 94.94 236 GLY A N 1
ATOM 1860 C CA . GLY A 1 236 ? 5.358 30.868 -22.296 1.00 94.94 236 GLY A CA 1
ATOM 1861 C C . GLY A 1 236 ? 5.020 29.601 -21.521 1.00 94.94 236 GLY A C 1
ATOM 1862 O O . GLY A 1 236 ? 5.534 29.357 -20.431 1.00 94.94 236 GLY A O 1
ATOM 1863 N N . THR A 1 237 ? 4.175 28.775 -22.125 1.00 93.19 237 THR A N 1
ATOM 1864 C CA . THR A 1 237 ? 3.790 27.442 -21.642 1.00 93.19 237 THR A CA 1
ATOM 1865 C C . THR A 1 237 ? 4.551 26.335 -22.379 1.00 93.19 237 THR A C 1
ATOM 1867 O O . THR A 1 237 ? 3.994 25.267 -22.617 1.00 93.19 237 THR A O 1
ATOM 1870 N N . SER A 1 238 ? 5.781 26.606 -22.840 1.00 96.31 238 SER A N 1
ATOM 1871 C CA . SER A 1 238 ? 6.554 25.626 -23.620 1.00 96.31 238 SER A CA 1
ATOM 1872 C C . SER A 1 238 ? 6.932 24.414 -22.774 1.00 96.31 238 SER A C 1
ATOM 1874 O O . SER A 1 238 ? 7.321 24.576 -21.621 1.00 96.31 238 SER A O 1
ATOM 1876 N N . VAL A 1 239 ? 6.886 23.224 -23.359 1.00 96.19 239 VAL A N 1
ATOM 1877 C CA . VAL A 1 239 ? 7.256 21.957 -22.722 1.00 96.19 239 VAL A CA 1
ATOM 1878 C C . VAL A 1 239 ? 8.240 21.251 -23.645 1.00 96.19 239 VAL A C 1
ATOM 1880 O O . VAL A 1 239 ? 7.889 20.870 -24.758 1.00 96.19 239 VAL A O 1
ATOM 1883 N N . ILE A 1 240 ? 9.485 21.135 -23.190 1.00 94.69 240 ILE A N 1
ATOM 1884 C CA . ILE A 1 240 ? 10.604 20.614 -23.972 1.00 94.69 240 ILE A CA 1
ATOM 1885 C C . ILE A 1 240 ? 11.022 19.256 -23.409 1.00 94.69 240 ILE A C 1
ATOM 1887 O O . ILE A 1 240 ? 11.678 19.186 -22.366 1.00 94.69 240 ILE A O 1
ATOM 1891 N N . GLU A 1 241 ? 10.636 18.184 -24.095 1.00 84.88 241 GLU A N 1
ATOM 1892 C CA . GLU A 1 241 ? 10.977 16.797 -23.767 1.00 84.88 241 GLU A CA 1
ATOM 1893 C C . GLU A 1 241 ? 11.609 16.074 -24.979 1.00 84.88 241 GLU A C 1
ATOM 1895 O O . GLU A 1 241 ? 11.926 16.703 -25.991 1.00 84.88 241 GLU A O 1
ATOM 1900 N N . GLY A 1 242 ? 11.871 14.765 -24.857 1.00 71.69 242 GLY A N 1
ATOM 1901 C CA . GLY A 1 242 ? 12.337 13.929 -25.974 1.00 71.69 242 GLY A CA 1
ATOM 1902 C C . GLY A 1 242 ? 13.845 13.914 -26.274 1.00 71.69 242 GLY A C 1
ATOM 1903 O O . GLY A 1 242 ? 14.253 13.412 -27.317 1.00 71.69 242 GLY A O 1
ATOM 1904 N N . ASN A 1 243 ? 14.706 14.374 -25.358 1.00 78.56 243 ASN A N 1
ATOM 1905 C CA . ASN A 1 243 ? 16.144 14.612 -25.596 1.00 78.56 243 ASN A CA 1
ATOM 1906 C C . ASN A 1 243 ? 16.394 15.742 -26.613 1.00 78.56 243 ASN A C 1
ATOM 1908 O O . ASN A 1 243 ? 17.268 15.652 -27.477 1.00 78.56 243 ASN A O 1
ATOM 1912 N N . THR A 1 244 ? 15.614 16.815 -26.504 1.00 83.25 244 THR A N 1
ATOM 1913 C CA . THR A 1 244 ? 15.653 17.950 -27.426 1.00 83.25 244 THR A CA 1
ATOM 1914 C C . THR A 1 244 ? 16.895 18.823 -27.212 1.00 83.25 244 THR A C 1
ATOM 1916 O O . THR A 1 244 ? 17.286 19.120 -26.084 1.00 83.25 244 THR A O 1
ATOM 1919 N N . TYR A 1 245 ? 17.513 19.276 -28.302 1.00 87.12 245 TYR A N 1
ATOM 1920 C CA . TYR A 1 245 ? 18.652 20.191 -28.318 1.00 87.12 245 TYR A CA 1
ATOM 1921 C C . TYR A 1 245 ? 18.234 21.560 -28.857 1.00 87.12 245 TYR A C 1
ATOM 1923 O O . TYR A 1 245 ? 17.947 21.699 -30.044 1.00 87.12 245 TYR A O 1
ATOM 1931 N N . VAL A 1 246 ? 18.236 22.589 -28.012 1.00 93.50 246 VAL A N 1
ATOM 1932 C CA . VAL A 1 246 ? 17.961 23.978 -28.405 1.00 93.50 246 VAL A CA 1
ATOM 1933 C C . VAL A 1 246 ? 19.218 24.813 -28.189 1.00 93.50 246 VAL A C 1
ATOM 1935 O O . VAL A 1 246 ? 19.758 24.872 -27.086 1.00 93.50 246 VAL A O 1
ATOM 1938 N N . THR A 1 247 ? 19.719 25.470 -29.232 1.00 90.00 247 THR A N 1
ATOM 1939 C CA . THR A 1 247 ? 20.948 26.270 -29.128 1.00 90.00 247 THR A CA 1
ATOM 1940 C C . THR A 1 247 ? 20.870 27.572 -29.929 1.00 90.00 247 THR A C 1
ATOM 1942 O O . THR A 1 247 ? 19.810 27.977 -30.404 1.00 90.00 247 THR A O 1
ATOM 1945 N N . ASP A 1 248 ? 22.008 28.248 -30.075 1.00 89.31 248 ASP A N 1
ATOM 1946 C CA . ASP A 1 248 ? 22.169 29.546 -30.735 1.00 89.31 248 ASP A CA 1
ATOM 1947 C C . ASP A 1 248 ? 21.270 30.625 -30.109 1.00 89.31 248 ASP A C 1
ATOM 1949 O O . ASP A 1 248 ? 21.406 30.887 -28.919 1.00 89.31 248 ASP A O 1
ATOM 1953 N N . ASN A 1 249 ? 20.399 31.283 -30.881 1.00 89.94 249 ASN A N 1
ATOM 1954 C CA . ASN A 1 249 ? 19.507 32.348 -30.407 1.00 89.94 249 ASN A CA 1
ATOM 1955 C C . ASN A 1 249 ? 18.027 31.957 -30.575 1.00 89.94 249 ASN A C 1
ATOM 1957 O O . ASN A 1 249 ? 17.181 32.820 -30.827 1.00 89.94 249 ASN A O 1
ATOM 1961 N N . VAL A 1 250 ? 17.720 30.658 -30.507 1.00 96.50 250 VAL A N 1
ATOM 1962 C CA . VAL A 1 250 ? 16.356 30.143 -30.679 1.00 96.50 250 VAL A CA 1
ATOM 1963 C C . VAL A 1 250 ? 15.455 30.592 -29.530 1.00 96.50 250 VAL A C 1
ATOM 1965 O O . VAL A 1 250 ? 15.856 30.565 -28.369 1.00 96.50 250 VAL A O 1
ATOM 1968 N N . ILE A 1 251 ? 14.221 30.985 -29.848 1.00 97.12 251 ILE A N 1
ATOM 1969 C CA . ILE A 1 251 ? 13.196 31.362 -28.872 1.00 97.12 251 ILE A CA 1
ATOM 1970 C C . ILE A 1 251 ? 11.974 30.468 -29.059 1.00 97.12 251 ILE A C 1
ATOM 1972 O O . ILE A 1 251 ? 11.379 30.486 -30.135 1.00 97.12 251 ILE A O 1
ATOM 1976 N N . LEU A 1 252 ? 11.577 29.748 -28.010 1.00 97.19 252 LEU A N 1
ATOM 1977 C CA . LEU A 1 252 ? 10.374 28.911 -27.980 1.00 97.19 252 LEU A CA 1
ATOM 1978 C C . LEU A 1 252 ? 9.340 29.492 -27.012 1.00 97.19 252 LEU A C 1
ATOM 1980 O O . LEU A 1 252 ? 9.684 29.873 -25.890 1.00 97.19 252 LEU A O 1
ATOM 1984 N N . SER A 1 253 ? 8.079 29.571 -27.441 1.00 95.75 253 SER A N 1
ATOM 1985 C CA . SER A 1 253 ? 6.983 30.131 -26.642 1.00 95.75 253 SER A CA 1
ATOM 1986 C C . SER A 1 253 ? 5.669 29.386 -26.872 1.00 95.75 253 SER A C 1
ATOM 1988 O O . SER A 1 253 ? 5.047 29.532 -27.916 1.00 95.75 253 SER A O 1
ATOM 1990 N N . GLY A 1 254 ? 5.210 28.605 -25.893 1.00 89.62 254 GLY A N 1
ATOM 1991 C CA . GLY A 1 254 ? 4.054 27.718 -26.071 1.00 89.62 254 GLY A CA 1
ATOM 1992 C C . GLY A 1 254 ? 4.336 26.539 -27.013 1.00 89.62 254 GLY A C 1
ATOM 1993 O O . GLY A 1 254 ? 3.420 26.040 -27.654 1.00 89.62 254 GLY A O 1
ATOM 1994 N N . THR A 1 255 ? 5.601 26.130 -27.144 1.00 91.50 255 THR A N 1
ATOM 1995 C CA . THR A 1 255 ? 6.030 25.030 -28.027 1.00 91.50 255 THR A CA 1
ATOM 1996 C C . THR A 1 255 ? 6.088 23.705 -27.267 1.00 91.50 255 THR A C 1
ATOM 1998 O O . THR A 1 255 ? 6.568 23.692 -26.134 1.00 91.50 255 THR A O 1
ATOM 2001 N N . TYR A 1 256 ? 5.649 22.607 -27.887 1.00 91.56 256 TYR A N 1
ATOM 2002 C CA . TYR A 1 256 ? 5.749 21.245 -27.337 1.00 91.56 256 TYR A CA 1
ATOM 2003 C C . TYR A 1 256 ? 6.739 20.394 -28.146 1.00 91.56 256 TYR A C 1
ATOM 2005 O O . TYR A 1 256 ? 6.693 20.434 -29.377 1.00 91.56 256 TYR A O 1
ATOM 2013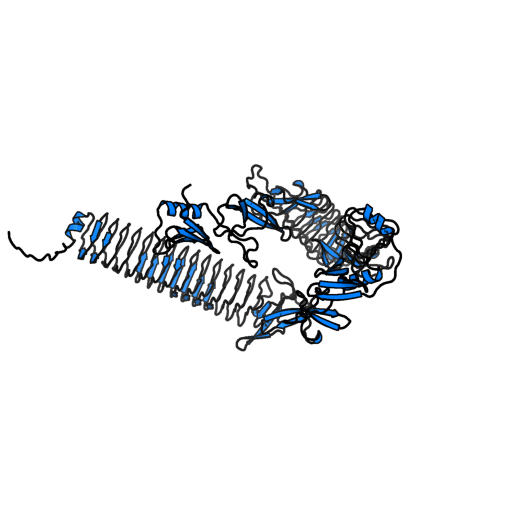 N N . THR A 1 257 ? 7.613 19.640 -27.471 1.00 85.81 257 THR A N 1
ATOM 2014 C CA . THR A 1 257 ? 8.483 18.613 -28.076 1.00 85.81 257 THR A CA 1
ATOM 2015 C C . THR A 1 257 ? 8.432 17.321 -27.258 1.00 85.81 257 THR A C 1
ATOM 2017 O O . THR A 1 257 ? 8.463 17.385 -26.030 1.00 85.81 257 THR A O 1
ATOM 2020 N N . ASP A 1 258 ? 8.399 16.160 -27.914 1.00 72.12 258 ASP A N 1
ATOM 2021 C CA . ASP A 1 258 ? 8.260 14.835 -27.279 1.00 72.12 258 ASP A CA 1
ATOM 2022 C C . ASP A 1 258 ? 9.284 13.778 -27.743 1.00 72.12 258 ASP A C 1
ATOM 2024 O O . ASP A 1 258 ? 9.573 12.837 -26.998 1.00 72.12 258 ASP A O 1
ATOM 2028 N N . GLU A 1 259 ? 9.886 13.950 -28.924 1.00 73.94 259 GLU A N 1
ATOM 2029 C CA . GLU A 1 259 ? 10.955 13.109 -29.489 1.00 73.94 259 GLU A CA 1
ATOM 2030 C C . GLU A 1 259 ? 12.285 13.881 -29.680 1.00 73.94 259 GLU A C 1
ATOM 2032 O O . GLU A 1 259 ? 12.487 14.963 -29.125 1.00 73.94 259 GLU A O 1
ATOM 2037 N N . TYR A 1 260 ? 13.233 13.322 -30.445 1.00 73.62 260 TYR A N 1
ATOM 2038 C CA . TYR A 1 260 ? 14.555 13.914 -30.655 1.00 73.62 260 TYR A CA 1
ATOM 2039 C C . TYR A 1 260 ? 14.512 15.111 -31.615 1.00 73.62 260 TYR A C 1
ATOM 2041 O O . TYR A 1 260 ? 14.616 14.959 -32.835 1.00 73.62 260 TYR A O 1
ATOM 2049 N N . VAL A 1 261 ? 14.422 16.321 -31.065 1.00 80.81 261 VAL A N 1
ATOM 2050 C CA . VAL A 1 261 ? 14.386 17.565 -31.846 1.00 80.81 261 VAL A CA 1
ATOM 2051 C C . VAL A 1 261 ? 15.702 18.337 -31.714 1.00 80.81 261 VAL A C 1
ATOM 2053 O O . VAL A 1 261 ? 16.179 18.565 -30.607 1.00 80.81 261 VAL A O 1
ATOM 2056 N N . LYS A 1 262 ? 16.285 18.817 -32.819 1.00 84.25 262 LYS A N 1
ATOM 2057 C CA . LYS A 1 262 ? 17.387 19.801 -32.808 1.00 84.25 262 LYS A CA 1
ATOM 2058 C C . LYS A 1 262 ? 16.937 21.134 -33.389 1.00 84.25 262 LYS A C 1
ATOM 2060 O O . LYS A 1 262 ? 16.579 21.198 -34.559 1.00 84.25 262 LYS A O 1
ATOM 2065 N N . LEU A 1 263 ? 17.032 22.213 -32.617 1.00 88.38 263 LEU A N 1
ATOM 2066 C CA . LEU A 1 263 ? 16.680 23.574 -33.025 1.00 88.38 263 LEU A CA 1
ATOM 2067 C C . LEU A 1 263 ? 17.880 24.509 -32.862 1.00 88.38 263 LEU A C 1
ATOM 2069 O O . LEU A 1 263 ? 18.445 24.639 -31.775 1.00 88.38 263 LEU A O 1
ATOM 2073 N N . TYR A 1 264 ? 18.265 25.185 -33.942 1.00 84.38 264 TYR A N 1
ATOM 2074 C CA . TYR A 1 264 ? 19.419 26.089 -33.955 1.00 84.38 264 TYR A CA 1
ATOM 2075 C C . TYR A 1 264 ? 19.278 27.179 -35.030 1.00 84.38 264 TYR A C 1
ATOM 2077 O O . TYR A 1 264 ? 18.372 27.155 -35.868 1.00 84.38 264 TYR A O 1
ATOM 2085 N N . GLY A 1 265 ? 20.153 28.185 -34.989 1.00 82.25 265 GLY A N 1
ATOM 2086 C CA . GLY A 1 265 ? 19.993 29.453 -35.702 1.00 82.25 265 GLY A CA 1
ATOM 2087 C C . GLY A 1 265 ? 19.317 30.544 -34.860 1.00 82.25 265 GLY A C 1
ATOM 2088 O O . GLY A 1 265 ? 19.554 30.674 -33.661 1.00 82.25 265 GLY A O 1
ATOM 2089 N N . ASN A 1 266 ? 18.500 31.381 -35.498 1.00 87.75 266 ASN A N 1
ATOM 2090 C CA . ASN A 1 266 ? 17.810 32.518 -34.869 1.00 87.75 266 ASN A CA 1
ATOM 2091 C C . ASN A 1 266 ? 16.283 32.357 -34.919 1.00 87.75 266 ASN A C 1
ATOM 2093 O O . ASN A 1 266 ? 15.554 33.334 -35.107 1.00 87.75 266 ASN A O 1
ATOM 2097 N N . ALA A 1 267 ? 15.809 31.113 -34.845 1.00 88.56 267 ALA A N 1
ATOM 2098 C CA . ALA A 1 267 ? 14.399 30.782 -34.971 1.00 88.56 267 ALA A CA 1
ATOM 2099 C C . ALA A 1 267 ? 13.575 31.371 -33.822 1.00 88.56 267 ALA A C 1
ATOM 2101 O O . ALA A 1 267 ? 14.001 31.373 -32.668 1.00 88.56 267 ALA A O 1
ATOM 2102 N N . ARG A 1 268 ? 12.361 31.819 -34.129 1.00 93.12 268 ARG A N 1
ATOM 2103 C CA . ARG A 1 268 ? 11.335 32.121 -33.127 1.00 93.12 268 ARG A CA 1
ATOM 2104 C C . ARG A 1 268 ? 10.160 31.208 -33.408 1.00 93.12 268 ARG A C 1
ATOM 2106 O O . ARG A 1 268 ? 9.641 31.264 -34.513 1.00 93.12 268 ARG A O 1
ATOM 2113 N N . ILE A 1 269 ? 9.779 30.362 -32.466 1.00 93.69 269 ILE A N 1
ATOM 2114 C CA . ILE A 1 269 ? 8.714 29.379 -32.657 1.00 93.69 269 ILE A CA 1
ATOM 2115 C C . ILE A 1 269 ? 7.678 29.596 -31.567 1.00 93.69 269 ILE A C 1
ATOM 2117 O O . ILE A 1 269 ? 8.017 29.599 -30.383 1.00 93.69 269 ILE A O 1
ATOM 2121 N N . GLU A 1 270 ? 6.426 29.805 -31.967 1.00 93.81 270 GLU A N 1
ATOM 2122 C CA . GLU A 1 270 ? 5.350 30.127 -31.035 1.00 93.81 270 GLU A CA 1
ATOM 2123 C C . GLU A 1 270 ? 4.111 29.257 -31.275 1.00 93.81 270 GLU A C 1
ATOM 2125 O O . GLU A 1 270 ? 3.603 29.217 -32.391 1.00 93.81 270 GLU A O 1
ATOM 2130 N N . ASN A 1 271 ? 3.593 28.622 -30.217 1.00 89.31 271 ASN A N 1
ATOM 2131 C CA . ASN A 1 271 ? 2.338 27.850 -30.199 1.00 89.31 271 ASN A CA 1
ATOM 2132 C C . ASN A 1 271 ? 2.271 26.705 -31.225 1.00 89.31 271 ASN A C 1
ATOM 2134 O O . ASN A 1 271 ? 1.289 26.566 -31.955 1.00 89.31 271 ASN A O 1
ATOM 2138 N N . VAL A 1 272 ? 3.335 25.906 -31.298 1.00 86.50 272 VAL A N 1
ATOM 2139 C CA . VAL A 1 272 ? 3.512 24.852 -32.306 1.00 86.50 272 VAL A CA 1
ATOM 2140 C C . VAL A 1 272 ? 4.062 23.580 -31.660 1.00 86.50 272 VAL A C 1
ATOM 2142 O O . VAL A 1 272 ? 4.839 23.650 -30.710 1.00 86.50 272 VAL A O 1
ATOM 2145 N N . GLU A 1 273 ? 3.670 22.424 -32.187 1.00 87.31 273 GLU A N 1
ATOM 2146 C CA . GLU A 1 273 ? 4.137 21.109 -31.748 1.00 87.31 273 GLU A CA 1
ATOM 2147 C C . GLU A 1 273 ? 5.199 20.573 -32.715 1.00 87.31 273 GLU A C 1
ATOM 2149 O O . GLU A 1 273 ? 5.016 20.592 -33.934 1.00 87.31 273 GLU A O 1
ATOM 2154 N N . ILE A 1 274 ? 6.330 20.118 -32.179 1.00 83.06 274 ILE A N 1
ATOM 2155 C CA . ILE A 1 274 ? 7.438 19.559 -32.954 1.00 83.06 274 ILE A CA 1
ATOM 2156 C C . ILE A 1 274 ? 7.697 18.145 -32.438 1.00 83.06 274 ILE A C 1
ATOM 2158 O O . ILE A 1 274 ? 8.429 17.958 -31.469 1.00 83.06 274 ILE A O 1
ATOM 2162 N N . GLY A 1 275 ? 7.076 17.171 -33.099 1.00 68.75 275 GLY A N 1
ATOM 2163 C CA . GLY A 1 275 ? 7.316 15.747 -32.875 1.00 68.75 275 GLY A CA 1
ATOM 2164 C C . GLY A 1 275 ? 8.120 15.115 -34.010 1.00 68.75 275 GLY A C 1
ATOM 2165 O O . GLY A 1 275 ? 8.192 15.658 -35.118 1.00 68.75 275 GLY A O 1
ATOM 2166 N N . GLY A 1 276 ? 8.715 13.955 -33.739 1.00 58.84 276 GLY A N 1
ATOM 2167 C CA . GLY A 1 276 ? 9.596 13.255 -34.674 1.00 58.84 276 GLY A CA 1
ATOM 2168 C C . GLY A 1 276 ? 11.086 13.544 -34.458 1.00 58.84 276 GLY A C 1
ATOM 2169 O O . GLY A 1 276 ? 11.477 14.592 -33.948 1.00 58.84 276 GLY A O 1
ATOM 2170 N N . ASN A 1 277 ? 11.939 12.633 -34.930 1.00 67.69 277 ASN A N 1
ATOM 2171 C CA . ASN A 1 277 ? 13.386 12.848 -35.031 1.00 67.69 277 ASN A CA 1
ATOM 2172 C C . ASN A 1 277 ? 13.721 13.914 -36.098 1.00 67.69 277 ASN A C 1
ATOM 2174 O O . ASN A 1 277 ? 13.957 13.571 -37.260 1.00 67.69 277 ASN A O 1
ATOM 2178 N N . ILE A 1 278 ? 13.739 15.197 -35.726 1.00 71.56 278 ILE A N 1
ATOM 2179 C CA . ILE A 1 278 ? 13.844 16.325 -36.665 1.00 71.56 278 ILE A CA 1
ATOM 2180 C C . ILE A 1 278 ? 14.930 17.333 -36.282 1.00 71.56 278 ILE A C 1
ATOM 2182 O O . ILE A 1 278 ? 15.107 17.702 -35.124 1.00 71.56 278 ILE A O 1
ATOM 2186 N N . THR A 1 279 ? 15.623 17.841 -37.298 1.00 77.88 279 THR A N 1
ATOM 2187 C CA . THR A 1 279 ? 16.636 18.892 -37.189 1.00 77.88 279 THR A CA 1
ATOM 2188 C C . THR A 1 279 ? 16.144 20.123 -37.945 1.00 77.88 279 THR A C 1
ATOM 2190 O O . THR A 1 279 ? 15.898 20.055 -39.145 1.00 77.88 279 THR A O 1
ATOM 2193 N N . ILE A 1 280 ? 15.981 21.255 -37.258 1.00 78.56 280 ILE A N 1
ATOM 2194 C CA . ILE A 1 280 ? 15.520 22.519 -37.841 1.00 78.56 280 ILE A CA 1
ATOM 2195 C C . ILE A 1 280 ? 16.574 23.600 -37.604 1.00 78.56 280 ILE A C 1
ATOM 2197 O O . ILE A 1 280 ? 16.748 24.109 -36.493 1.00 78.56 280 ILE A O 1
ATOM 2201 N N . LYS A 1 281 ? 17.222 24.016 -38.695 1.00 82.62 281 LYS A N 1
ATOM 2202 C CA . LYS A 1 281 ? 18.044 25.227 -38.740 1.00 82.62 281 LYS A CA 1
ATOM 2203 C C . LYS A 1 281 ? 17.294 26.334 -39.453 1.00 82.62 281 LYS A C 1
ATOM 2205 O O . LYS A 1 281 ? 17.097 26.284 -40.665 1.00 82.62 281 LYS A O 1
ATOM 2210 N N . THR A 1 282 ? 16.914 27.381 -38.733 1.00 77.69 282 THR A N 1
ATOM 2211 C CA . THR A 1 282 ? 16.214 28.505 -39.358 1.00 77.69 282 THR A CA 1
ATOM 2212 C C . THR A 1 282 ? 16.447 29.813 -38.618 1.00 77.69 282 THR A C 1
ATOM 2214 O O . THR A 1 282 ? 16.825 29.850 -37.451 1.00 77.69 282 THR A O 1
ATOM 2217 N N . ASN A 1 283 ? 16.238 30.914 -39.333 1.00 83.62 283 ASN A N 1
ATOM 2218 C CA . ASN A 1 283 ? 16.234 32.273 -38.790 1.00 83.62 283 ASN A CA 1
ATOM 2219 C C . ASN A 1 283 ? 14.831 32.900 -38.881 1.00 83.62 283 ASN A C 1
ATOM 2221 O O . ASN A 1 283 ? 14.690 34.118 -38.800 1.00 83.62 283 ASN A O 1
ATOM 2225 N N . GLN A 1 284 ? 13.810 32.081 -39.151 1.00 85.69 284 GLN A N 1
ATOM 2226 C CA . GLN A 1 284 ? 12.439 32.525 -39.378 1.00 85.69 284 GLN A CA 1
ATOM 2227 C C . GLN A 1 284 ? 11.630 32.577 -38.078 1.00 85.69 284 GLN A C 1
ATOM 2229 O O . GLN A 1 284 ? 11.969 31.938 -37.081 1.00 85.69 284 GLN A O 1
ATOM 2234 N N . HIS A 1 285 ? 10.540 33.343 -38.125 1.00 90.94 285 HIS A N 1
ATOM 2235 C CA . HIS A 1 285 ? 9.481 33.304 -37.126 1.00 90.94 285 HIS A CA 1
ATOM 2236 C C . HIS A 1 285 ? 8.399 32.331 -37.600 1.00 90.94 285 HIS A C 1
ATOM 2238 O O . HIS A 1 285 ? 7.873 32.510 -38.694 1.00 90.94 285 HIS A O 1
ATOM 2244 N N . ILE A 1 286 ? 8.114 31.315 -36.795 1.00 88.25 286 ILE A N 1
ATOM 2245 C CA . ILE A 1 286 ? 7.228 30.197 -37.097 1.00 88.25 286 ILE A CA 1
ATOM 2246 C C . ILE A 1 286 ? 6.073 30.232 -36.106 1.00 88.25 286 ILE A C 1
ATOM 2248 O O . ILE A 1 286 ? 6.286 30.181 -34.895 1.00 88.25 286 ILE A O 1
ATOM 2252 N N . THR A 1 287 ? 4.853 30.302 -36.628 1.00 88.81 287 THR A N 1
ATOM 2253 C CA . THR A 1 287 ? 3.628 30.368 -35.811 1.00 88.81 287 THR A CA 1
ATOM 2254 C C . THR A 1 287 ? 2.552 29.390 -36.275 1.00 88.81 287 THR A C 1
ATOM 2256 O O . THR A 1 287 ? 1.431 29.415 -35.768 1.00 88.81 287 THR A O 1
ATOM 2259 N N . SER A 1 288 ? 2.858 28.528 -37.253 1.00 85.12 288 SER A N 1
ATOM 2260 C CA . SER A 1 288 ? 1.908 27.542 -37.772 1.00 85.12 288 SER A CA 1
ATOM 2261 C C . SER A 1 288 ? 2.519 26.151 -37.945 1.00 85.12 288 SER A C 1
ATOM 2263 O O . SER A 1 288 ? 3.659 26.006 -38.388 1.00 85.12 288 SER A O 1
ATOM 2265 N N . GLN A 1 289 ? 1.714 25.116 -37.678 1.00 82.75 289 GLN A N 1
ATOM 2266 C CA . GLN A 1 289 ? 2.110 23.712 -37.845 1.00 82.75 289 GLN A CA 1
ATOM 2267 C C . GLN A 1 289 ? 2.556 23.400 -39.284 1.00 82.75 289 GLN A C 1
ATOM 2269 O O . GLN A 1 289 ? 3.553 22.720 -39.501 1.00 82.75 289 GLN A O 1
ATOM 2274 N N . ASN A 1 290 ? 1.884 23.994 -40.275 1.00 80.19 290 ASN A N 1
ATOM 2275 C CA . ASN A 1 290 ? 2.206 23.826 -41.694 1.00 80.19 290 ASN A CA 1
ATOM 2276 C C . ASN A 1 290 ? 3.618 24.321 -42.063 1.00 80.19 290 ASN A C 1
ATOM 2278 O O . ASN A 1 290 ? 4.199 23.849 -43.039 1.00 80.19 290 ASN A O 1
ATOM 2282 N N . GLU A 1 291 ? 4.163 25.311 -41.351 1.00 80.94 291 GLU A N 1
ATOM 2283 C CA . GLU A 1 291 ? 5.532 25.790 -41.575 1.00 80.94 291 GLU A CA 1
ATOM 2284 C C . GLU A 1 291 ? 6.562 24.807 -41.020 1.00 80.94 291 GLU A C 1
ATOM 2286 O O . GLU A 1 291 ? 7.551 24.542 -41.701 1.00 80.94 291 GLU A O 1
ATOM 2291 N N . ILE A 1 292 ? 6.298 24.204 -39.854 1.00 80.25 292 ILE A N 1
ATOM 2292 C CA . ILE A 1 292 ? 7.118 23.103 -39.328 1.00 80.25 292 ILE A CA 1
ATOM 2293 C C . ILE A 1 292 ? 7.057 21.896 -40.250 1.00 80.25 292 ILE A C 1
ATOM 2295 O O . ILE A 1 292 ? 8.103 21.367 -40.599 1.00 80.25 292 ILE A O 1
ATOM 2299 N N . GLU A 1 293 ? 5.875 21.502 -40.723 1.00 76.50 293 GLU A N 1
ATOM 2300 C CA . GLU A 1 293 ? 5.745 20.386 -41.662 1.00 76.50 293 GLU A CA 1
ATOM 2301 C C . GLU A 1 293 ? 6.523 20.645 -42.958 1.00 76.50 293 GLU A C 1
ATOM 2303 O O . GLU A 1 293 ? 7.225 19.764 -43.447 1.00 76.50 293 GLU A O 1
ATOM 2308 N N . LYS A 1 294 ? 6.496 21.873 -43.490 1.00 74.12 294 LYS A N 1
ATOM 2309 C CA . LYS A 1 294 ? 7.324 22.237 -44.649 1.00 74.12 294 LYS A CA 1
ATOM 2310 C C . LYS A 1 294 ? 8.809 22.156 -44.334 1.00 74.12 294 LYS A C 1
ATOM 2312 O O . LYS A 1 294 ? 9.540 21.566 -45.118 1.00 74.12 294 LYS A O 1
ATOM 2317 N N . LEU A 1 295 ? 9.250 22.712 -43.207 1.00 70.25 295 LEU A N 1
ATOM 2318 C CA . LEU A 1 295 ? 10.649 22.653 -42.775 1.00 70.25 295 LEU A CA 1
ATOM 2319 C C . LEU A 1 295 ? 11.104 21.213 -42.484 1.00 70.25 295 LEU A C 1
ATOM 2321 O O . LEU A 1 295 ? 12.263 20.903 -42.720 1.00 70.25 295 LEU A O 1
ATOM 2325 N N . SER A 1 296 ? 10.187 20.334 -42.068 1.00 63.59 296 SER A N 1
ATOM 2326 C CA . SER A 1 296 ? 10.417 18.896 -41.871 1.00 63.59 296 SER A CA 1
ATOM 2327 C C . SER A 1 296 ? 10.496 18.098 -43.174 1.00 63.59 296 SER A C 1
ATOM 2329 O O . SER A 1 296 ? 11.120 17.043 -43.219 1.00 63.59 296 SER A O 1
ATOM 2331 N N . GLN A 1 297 ? 9.854 18.595 -44.238 1.00 58.72 297 GLN A N 1
ATOM 2332 C CA . GLN A 1 297 ? 9.784 17.952 -45.553 1.00 58.72 297 GLN A CA 1
ATOM 2333 C C . GLN A 1 297 ? 10.872 18.424 -46.515 1.00 58.72 297 GLN A C 1
ATOM 2335 O O . GLN A 1 297 ? 11.062 17.787 -47.551 1.00 58.72 297 GLN A O 1
ATOM 2340 N N . VAL A 1 298 ? 11.569 19.527 -46.220 1.00 51.56 298 VAL A N 1
ATOM 2341 C CA . VAL A 1 298 ? 12.777 19.890 -46.963 1.00 51.56 298 VAL A CA 1
ATOM 2342 C C . VAL A 1 298 ? 13.843 18.857 -46.592 1.00 51.56 298 VAL A C 1
ATOM 2344 O O . VAL A 1 298 ? 14.283 18.853 -45.443 1.00 51.56 298 VAL A O 1
ATOM 2347 N N . PRO A 1 299 ? 14.285 17.984 -47.522 1.00 42.69 299 PRO A N 1
ATOM 2348 C CA . PRO A 1 299 ? 15.496 17.218 -47.298 1.00 42.69 299 PRO A CA 1
ATOM 2349 C C . PRO A 1 299 ? 16.588 18.262 -47.162 1.00 42.69 299 PRO A C 1
ATOM 2351 O O . PRO A 1 299 ? 16.811 19.050 -48.085 1.00 42.69 299 PRO A O 1
ATOM 2354 N N . ASP A 1 300 ? 17.174 18.327 -45.978 1.00 41.06 300 ASP A N 1
ATOM 2355 C CA . ASP A 1 300 ? 18.157 19.330 -45.636 1.00 41.06 300 ASP A CA 1
ATOM 2356 C C . ASP A 1 300 ? 19.231 19.341 -46.731 1.00 41.06 300 ASP A C 1
ATOM 2358 O O . ASP A 1 300 ? 19.979 18.376 -46.895 1.00 41.06 300 ASP A O 1
ATOM 2362 N N . SER A 1 301 ? 19.343 20.431 -47.493 1.00 39.28 301 SER A N 1
ATOM 2363 C CA . SER A 1 301 ? 20.457 20.614 -48.430 1.00 39.28 301 SER A CA 1
ATOM 2364 C C . SER A 1 301 ? 21.795 20.800 -47.691 1.00 39.28 301 SER A C 1
ATOM 2366 O O . SER A 1 301 ? 22.784 21.182 -48.305 1.00 39.28 301 SER A O 1
ATOM 2368 N N . ASN A 1 302 ? 21.829 20.544 -46.376 1.00 42.72 302 ASN A N 1
ATOM 2369 C CA . ASN A 1 302 ? 23.022 20.421 -45.544 1.00 42.72 302 ASN A CA 1
ATOM 2370 C C . ASN A 1 302 ? 23.299 18.996 -45.026 1.00 42.72 302 ASN A C 1
ATOM 2372 O O . ASN A 1 302 ? 24.392 18.785 -44.497 1.00 42.72 302 ASN A O 1
ATOM 2376 N N . LEU A 1 303 ? 22.421 18.004 -45.249 1.00 43.69 303 LEU A N 1
ATOM 2377 C CA . LEU A 1 303 ? 22.743 16.585 -44.997 1.00 43.69 303 LEU A CA 1
ATOM 2378 C C . LEU A 1 303 ? 23.865 16.061 -45.918 1.00 43.69 303 LEU A C 1
ATOM 2380 O O . LEU A 1 303 ? 24.464 15.034 -45.622 1.00 43.69 303 LEU A O 1
ATOM 2384 N N . GLU A 1 304 ? 24.218 16.779 -46.994 1.00 45.28 304 GLU A N 1
ATOM 2385 C CA . GLU A 1 304 ? 25.418 16.477 -47.799 1.00 45.28 304 GLU A CA 1
ATOM 2386 C C . GLU A 1 304 ? 26.736 16.879 -47.098 1.00 45.28 304 GLU A C 1
ATOM 2388 O O . GLU A 1 304 ? 27.816 16.372 -47.432 1.00 45.28 304 GLU A O 1
ATOM 2393 N N . SER A 1 305 ? 26.687 17.779 -46.108 1.00 55.06 305 SER A N 1
ATOM 2394 C CA . SER A 1 305 ? 27.900 18.286 -45.453 1.00 55.06 305 SER A CA 1
ATOM 2395 C C . SER A 1 305 ? 28.306 17.493 -44.209 1.00 55.06 305 SER A C 1
ATOM 2397 O O . SER A 1 305 ? 29.506 17.342 -43.975 1.00 55.06 305 SER A O 1
ATOM 2399 N N . GLU A 1 306 ? 27.355 16.907 -43.477 1.00 69.94 306 GLU A N 1
ATOM 2400 C CA . GLU A 1 306 ? 27.651 16.150 -42.257 1.00 69.94 306 GLU A CA 1
ATOM 2401 C C . GLU A 1 306 ? 28.245 14.771 -42.563 1.00 69.94 306 GLU A C 1
ATOM 2403 O O . GLU A 1 306 ? 27.893 14.088 -43.527 1.00 69.94 306 GLU A O 1
ATOM 2408 N N . LYS A 1 307 ? 29.214 14.374 -41.745 1.00 84.31 307 LYS A N 1
ATOM 2409 C CA . LYS A 1 307 ? 29.966 13.130 -41.885 1.00 84.31 307 LYS A CA 1
ATOM 2410 C C . LYS A 1 307 ? 29.225 11.958 -41.243 1.00 84.31 307 LYS A C 1
ATOM 2412 O O . LYS A 1 307 ? 29.226 10.853 -41.789 1.00 84.31 307 LYS A O 1
ATOM 2417 N N . TYR A 1 308 ? 28.558 12.194 -40.114 1.00 84.75 308 TYR A N 1
ATOM 2418 C CA . TYR A 1 308 ? 27.811 11.179 -39.372 1.00 84.75 308 TYR A CA 1
ATOM 2419 C C . TYR A 1 308 ? 26.623 11.771 -38.600 1.00 84.75 308 TYR A C 1
ATOM 2421 O O . TYR A 1 308 ? 26.589 12.968 -38.324 1.00 84.75 308 TYR A O 1
ATOM 2429 N N . VAL A 1 309 ? 25.688 10.902 -38.201 1.00 78.75 309 VAL A N 1
ATOM 2430 C CA . VAL A 1 309 ? 24.510 11.215 -37.376 1.00 78.75 309 VAL A CA 1
ATOM 2431 C C . VAL A 1 309 ? 24.421 10.287 -36.161 1.00 78.75 309 VAL A C 1
ATOM 2433 O O . VAL A 1 309 ? 24.965 9.182 -36.178 1.00 78.75 309 VAL A O 1
ATOM 2436 N N . PHE A 1 310 ? 23.710 10.706 -35.116 1.00 78.25 310 PHE A N 1
ATOM 2437 C CA . PHE A 1 310 ? 23.319 9.832 -34.008 1.00 78.25 310 PHE A CA 1
ATOM 2438 C C . PHE A 1 310 ? 22.102 8.991 -34.369 1.00 78.25 310 PHE A C 1
ATOM 2440 O O . PHE A 1 310 ? 21.188 9.446 -35.051 1.00 78.25 310 PHE A O 1
ATOM 2447 N N . THR A 1 311 ? 22.091 7.748 -33.910 1.00 71.75 311 THR A N 1
ATOM 2448 C CA . THR A 1 311 ? 20.942 6.854 -34.056 1.00 71.75 311 THR A CA 1
ATOM 2449 C C . THR A 1 311 ? 20.176 6.747 -32.738 1.00 71.75 311 THR A C 1
ATOM 2451 O O . THR A 1 311 ? 20.668 7.153 -31.687 1.00 71.75 311 THR A O 1
ATOM 2454 N N . ASN A 1 312 ? 18.990 6.138 -32.784 1.00 63.56 312 ASN A N 1
ATOM 2455 C CA . ASN A 1 312 ? 18.157 5.893 -31.600 1.00 63.56 312 ASN A CA 1
ATOM 2456 C C . ASN A 1 312 ? 18.717 4.789 -30.681 1.00 63.56 312 ASN A C 1
ATOM 2458 O O . ASN A 1 312 ? 18.145 4.519 -29.628 1.00 63.56 312 ASN A O 1
ATOM 2462 N N . GLU A 1 313 ? 19.793 4.107 -31.084 1.00 70.69 313 GLU A N 1
ATOM 2463 C CA . GLU A 1 313 ? 20.480 3.137 -30.237 1.00 70.69 313 GLU A CA 1
ATOM 2464 C C . GLU A 1 313 ? 21.336 3.880 -29.205 1.00 70.69 313 GLU A C 1
ATOM 2466 O O . GLU A 1 313 ? 22.297 4.574 -29.552 1.00 70.69 313 GLU A O 1
ATOM 2471 N N . THR A 1 314 ? 20.983 3.720 -27.930 1.00 74.19 314 THR A N 1
ATOM 2472 C CA . THR A 1 314 ? 21.673 4.354 -26.807 1.00 74.19 314 THR A CA 1
ATOM 2473 C C . THR A 1 314 ? 22.240 3.330 -25.831 1.00 74.19 314 THR A C 1
ATOM 2475 O O . THR A 1 314 ? 21.803 2.177 -25.762 1.00 74.19 314 THR A O 1
ATOM 2478 N N . LYS A 1 315 ? 23.244 3.752 -25.063 1.00 75.38 315 LYS A N 1
ATOM 2479 C CA . LYS A 1 315 ? 23.851 2.964 -23.987 1.00 75.38 315 LYS A CA 1
ATOM 2480 C C . LYS A 1 315 ? 24.208 3.882 -22.824 1.00 75.38 315 LYS A C 1
ATOM 2482 O O . LYS A 1 315 ? 24.813 4.923 -23.037 1.00 75.38 315 LYS A O 1
ATOM 2487 N N . GLU A 1 316 ? 23.910 3.453 -21.604 1.00 78.69 316 GLU A N 1
ATOM 2488 C CA . GLU A 1 316 ? 24.373 4.129 -20.389 1.00 78.69 316 GLU A CA 1
ATOM 2489 C C . GLU A 1 316 ? 25.831 3.758 -20.083 1.00 78.69 316 GLU A C 1
ATOM 2491 O O . GLU A 1 316 ? 26.190 2.574 -20.031 1.00 78.69 316 GLU A O 1
ATOM 2496 N N . TYR A 1 317 ? 26.676 4.765 -19.873 1.00 73.12 317 TYR A N 1
ATOM 2497 C CA . TYR A 1 317 ? 28.068 4.602 -19.466 1.00 73.12 317 TYR A CA 1
ATOM 2498 C C . TYR A 1 317 ? 28.451 5.704 -18.475 1.00 73.12 317 TYR A C 1
ATOM 2500 O O . TYR A 1 317 ? 28.401 6.882 -18.811 1.00 73.12 317 TYR A O 1
ATOM 2508 N N . ASP A 1 318 ? 28.835 5.313 -17.257 1.00 67.81 318 ASP A N 1
ATOM 2509 C CA . ASP A 1 318 ? 29.295 6.229 -16.197 1.00 67.81 318 ASP A CA 1
ATOM 2510 C C . ASP A 1 318 ? 28.325 7.398 -15.905 1.00 67.81 318 ASP A C 1
ATOM 2512 O O . ASP A 1 318 ? 28.717 8.545 -15.716 1.00 67.81 318 ASP A O 1
ATOM 2516 N N . GLY A 1 319 ? 27.016 7.112 -15.931 1.00 62.22 319 GLY A N 1
ATOM 2517 C CA . GLY A 1 319 ? 25.963 8.110 -15.711 1.00 62.22 319 GLY A CA 1
ATOM 2518 C C . GLY A 1 319 ? 25.694 9.050 -16.895 1.00 62.22 319 GLY A C 1
ATOM 2519 O O . GLY A 1 319 ? 24.965 10.025 -16.721 1.00 62.22 319 GLY A O 1
ATOM 2520 N N . GLN A 1 320 ? 26.266 8.779 -18.075 1.00 65.12 320 GLN A N 1
ATOM 2521 C CA . GLN A 1 320 ? 25.942 9.456 -19.332 1.00 65.12 320 GLN A CA 1
ATOM 2522 C C . GLN A 1 320 ? 25.242 8.512 -20.312 1.00 65.12 320 GLN A C 1
ATOM 2524 O O . GLN A 1 320 ? 25.704 7.397 -20.570 1.00 65.12 320 GLN A O 1
ATOM 2529 N N . THR A 1 321 ? 24.182 9.014 -20.944 1.00 75.00 321 THR A N 1
ATOM 2530 C CA . THR A 1 321 ? 23.602 8.397 -22.135 1.00 75.00 321 THR A CA 1
ATOM 2531 C C . THR A 1 321 ? 24.513 8.654 -23.331 1.00 75.00 321 THR A C 1
ATOM 2533 O O . THR A 1 321 ? 24.748 9.800 -23.716 1.00 75.00 321 THR A O 1
ATOM 2536 N N . LEU A 1 322 ? 25.015 7.582 -23.936 1.00 78.44 322 LEU A N 1
ATOM 2537 C CA . LEU A 1 322 ? 25.781 7.625 -25.173 1.00 78.44 322 LEU A CA 1
ATOM 2538 C C . LEU A 1 322 ? 24.905 7.243 -26.359 1.00 78.44 322 LEU A C 1
ATOM 2540 O O . LEU A 1 322 ? 24.049 6.365 -26.250 1.00 78.44 322 LEU A O 1
ATOM 2544 N N . TYR A 1 323 ? 25.193 7.840 -27.506 1.00 81.50 323 TYR A N 1
ATOM 2545 C CA . TYR A 1 323 ? 24.494 7.630 -28.761 1.00 81.50 323 TYR A CA 1
ATOM 2546 C C . TYR A 1 323 ? 25.395 6.911 -29.750 1.00 81.50 323 TYR A C 1
ATOM 2548 O O . TYR A 1 323 ? 26.559 7.263 -29.953 1.00 81.50 323 TYR A O 1
ATOM 2556 N N . ARG A 1 324 ? 24.833 5.895 -30.389 1.00 86.88 324 ARG A N 1
ATOM 2557 C CA . ARG A 1 324 ? 25.464 5.192 -31.497 1.00 86.88 324 ARG A CA 1
ATOM 2558 C C . ARG A 1 324 ? 25.577 6.114 -32.710 1.00 86.88 324 ARG A C 1
ATOM 2560 O O . ARG A 1 324 ? 24.580 6.734 -33.084 1.00 86.88 324 ARG A O 1
ATOM 2567 N N . ILE A 1 325 ? 26.735 6.151 -33.368 1.00 86.31 325 ILE A N 1
ATOM 2568 C CA . ILE A 1 325 ? 26.933 6.958 -34.583 1.00 86.31 325 ILE A CA 1
ATOM 2569 C C . ILE A 1 325 ? 26.710 6.147 -35.869 1.00 86.31 325 ILE A C 1
ATOM 2571 O O . ILE A 1 325 ? 26.957 4.941 -35.922 1.00 86.31 325 ILE A O 1
ATOM 2575 N N . ARG A 1 326 ? 26.267 6.813 -36.939 1.00 80.19 326 ARG A N 1
ATOM 2576 C CA . ARG A 1 326 ? 26.136 6.253 -38.292 1.00 80.19 326 ARG A CA 1
ATOM 2577 C C . ARG A 1 326 ? 26.719 7.207 -39.324 1.00 80.19 326 ARG A C 1
ATOM 2579 O O . ARG A 1 326 ? 26.358 8.379 -39.332 1.00 80.19 326 ARG A O 1
ATOM 2586 N N . ALA A 1 327 ? 27.571 6.706 -40.211 1.00 80.12 327 ALA A N 1
ATOM 2587 C CA . ALA A 1 327 ? 28.146 7.493 -41.297 1.00 80.12 327 ALA A CA 1
ATOM 2588 C C . ALA A 1 327 ? 27.078 7.887 -42.331 1.00 80.12 327 ALA A C 1
ATOM 2590 O O . ALA A 1 327 ? 26.239 7.069 -42.712 1.00 80.12 327 ALA A O 1
ATOM 2591 N N . LEU A 1 328 ? 27.122 9.132 -42.805 1.00 79.38 328 LEU A N 1
ATOM 2592 C CA . LEU A 1 328 ? 26.190 9.669 -43.806 1.00 79.38 328 LEU A CA 1
ATOM 2593 C C . LEU A 1 328 ? 26.772 9.673 -45.229 1.00 79.38 328 LEU A C 1
ATOM 2595 O O . LEU A 1 328 ? 26.022 9.645 -46.201 1.00 79.38 328 LEU A O 1
ATOM 2599 N N . LYS A 1 329 ? 28.102 9.661 -45.355 1.00 77.06 329 LYS A N 1
ATOM 2600 C CA . LYS A 1 329 ? 28.848 9.641 -46.622 1.00 77.06 329 LYS A CA 1
ATOM 2601 C C . LYS A 1 329 ? 30.129 8.818 -46.485 1.00 77.06 329 LYS A C 1
ATOM 2603 O O . LYS A 1 329 ? 30.514 8.464 -45.376 1.00 77.06 329 LYS A O 1
ATOM 2608 N N . ASP A 1 330 ? 30.780 8.530 -47.606 1.00 77.44 330 ASP A N 1
ATOM 2609 C CA . ASP A 1 330 ? 32.096 7.884 -47.633 1.00 77.44 330 ASP A CA 1
ATOM 2610 C C . ASP A 1 330 ? 33.203 8.888 -47.250 1.00 77.44 330 ASP A C 1
ATOM 2612 O O . ASP A 1 330 ? 33.245 9.993 -47.793 1.00 77.44 330 ASP A O 1
ATOM 2616 N N . PHE A 1 331 ? 34.116 8.502 -46.354 1.00 81.94 331 PHE A N 1
ATOM 2617 C CA . PHE A 1 331 ? 35.323 9.262 -45.977 1.00 81.94 331 PHE A CA 1
ATOM 2618 C C . PHE A 1 331 ? 36.364 8.315 -45.360 1.00 81.94 331 PHE A C 1
ATOM 2620 O O . PHE A 1 331 ? 36.001 7.325 -44.722 1.00 81.94 331 PHE A O 1
ATOM 2627 N N . GLY A 1 332 ? 37.661 8.567 -45.569 1.00 80.56 332 GLY A N 1
ATOM 2628 C CA . GLY A 1 332 ? 38.717 7.620 -45.193 1.00 80.56 332 GLY A CA 1
ATOM 2629 C C . GLY A 1 332 ? 38.414 6.172 -45.631 1.00 80.56 332 GLY A C 1
ATOM 2630 O O . GLY A 1 332 ? 38.245 5.890 -46.819 1.00 80.56 332 GLY A O 1
ATOM 2631 N N . ASN A 1 333 ? 38.319 5.257 -44.654 1.00 76.81 333 ASN A N 1
ATOM 2632 C CA . ASN A 1 333 ? 37.935 3.847 -44.847 1.00 76.81 333 ASN A CA 1
ATOM 2633 C C . ASN A 1 333 ? 36.468 3.530 -44.477 1.00 76.81 333 ASN A C 1
ATOM 2635 O O . ASN A 1 333 ? 36.075 2.370 -44.570 1.00 76.81 333 ASN A O 1
ATOM 2639 N N . VAL A 1 334 ? 35.674 4.523 -44.068 1.00 82.31 334 VAL A N 1
ATOM 2640 C CA . VAL A 1 334 ? 34.292 4.359 -43.585 1.00 82.31 334 VAL A CA 1
ATOM 2641 C C . VAL A 1 334 ? 33.307 4.553 -44.737 1.00 82.31 334 VAL A C 1
ATOM 2643 O O . VAL A 1 334 ? 33.463 5.470 -45.550 1.00 82.31 334 VAL A O 1
ATOM 2646 N N . LYS A 1 335 ? 32.291 3.688 -44.827 1.00 79.12 335 LYS A N 1
ATOM 2647 C CA . LYS A 1 335 ? 31.261 3.743 -45.876 1.00 79.12 335 LYS A CA 1
ATOM 2648 C C . LYS A 1 335 ? 29.961 4.383 -45.406 1.00 79.12 335 LYS A C 1
ATOM 2650 O O . LYS A 1 335 ? 29.558 4.240 -44.255 1.00 79.12 335 LYS A O 1
ATOM 2655 N N . ALA A 1 336 ? 29.264 5.058 -46.319 1.00 74.50 336 ALA A N 1
ATOM 2656 C CA . ALA A 1 336 ? 27.942 5.611 -46.051 1.00 74.50 336 ALA A CA 1
ATOM 2657 C C . ALA A 1 336 ? 26.991 4.521 -45.516 1.00 74.50 336 ALA A C 1
ATOM 2659 O O . ALA A 1 336 ? 26.861 3.443 -46.100 1.00 74.50 336 ALA A O 1
ATOM 2660 N N . GLY A 1 337 ? 26.321 4.803 -44.398 1.00 69.50 337 GLY A N 1
ATOM 2661 C CA . GLY A 1 337 ? 25.436 3.872 -43.696 1.00 69.50 337 GLY A CA 1
ATOM 2662 C C . GLY A 1 337 ? 26.118 2.972 -42.657 1.00 69.50 337 GLY A C 1
ATOM 2663 O O . GLY A 1 337 ? 25.411 2.294 -41.911 1.00 69.50 337 GLY A O 1
ATOM 2664 N N . GLU A 1 338 ? 27.450 2.974 -42.560 1.00 77.25 338 GLU A N 1
ATOM 2665 C CA . GLU A 1 338 ? 28.200 2.176 -41.585 1.00 77.25 338 GLU A CA 1
ATOM 2666 C C . GLU A 1 338 ? 27.952 2.656 -40.143 1.00 77.25 338 GLU A C 1
ATOM 2668 O O . GLU A 1 338 ? 27.914 3.857 -39.862 1.00 77.25 338 GLU A O 1
ATOM 2673 N N . LEU A 1 339 ? 27.747 1.710 -39.218 1.00 80.31 339 LEU A N 1
ATOM 2674 C CA . LEU A 1 339 ? 27.515 1.993 -37.799 1.00 80.31 339 LEU A CA 1
ATOM 2675 C C . LEU A 1 339 ? 28.846 2.062 -37.042 1.00 80.31 339 LEU A C 1
ATOM 2677 O O . LEU A 1 339 ? 29.491 1.033 -36.850 1.00 80.31 339 LEU A O 1
ATOM 2681 N N . GLY A 1 340 ? 29.195 3.236 -36.525 1.00 86.00 340 GLY A N 1
ATOM 2682 C CA . GLY A 1 340 ? 30.343 3.436 -35.633 1.00 86.00 340 GLY A CA 1
ATOM 2683 C C . GLY A 1 340 ? 29.973 3.270 -34.160 1.00 86.00 340 GLY A C 1
ATOM 2684 O O . GLY A 1 340 ? 28.835 2.948 -33.845 1.00 86.00 340 GLY A O 1
ATOM 2685 N N . GLY A 1 341 ? 30.925 3.471 -33.255 1.00 85.12 341 GLY A N 1
ATOM 2686 C CA . GLY A 1 341 ? 30.772 3.278 -31.813 1.00 85.12 341 GLY A CA 1
ATOM 2687 C C . GLY A 1 341 ? 29.869 4.298 -31.114 1.00 85.12 341 GLY A C 1
ATOM 2688 O O . GLY A 1 341 ? 29.030 4.962 -31.725 1.00 85.12 341 GLY A O 1
ATOM 2689 N N . PHE A 1 342 ? 30.011 4.393 -29.793 1.00 89.50 342 PHE A N 1
ATOM 2690 C CA . PHE A 1 342 ? 29.158 5.235 -28.952 1.00 89.50 342 PHE A CA 1
ATOM 2691 C C . PHE A 1 342 ? 29.873 6.517 -28.532 1.00 89.50 342 PHE A C 1
ATOM 2693 O O . PHE A 1 342 ? 31.013 6.463 -28.062 1.00 89.50 342 PHE A O 1
ATOM 2700 N N . VAL A 1 343 ? 29.181 7.651 -28.658 1.00 86.94 343 VAL A N 1
ATOM 2701 C CA . VAL A 1 343 ? 29.664 8.964 -28.211 1.00 86.94 343 VAL A CA 1
ATOM 2702 C C . VAL A 1 343 ? 28.642 9.670 -27.317 1.00 86.94 343 VAL A C 1
ATOM 2704 O O . VAL A 1 343 ? 27.445 9.467 -27.504 1.00 86.94 343 VAL A O 1
ATOM 2707 N N . SER A 1 344 ? 29.063 10.486 -26.344 1.00 76.62 344 SER A N 1
ATOM 2708 C CA . SER A 1 344 ? 28.123 11.191 -25.448 1.00 76.62 344 SER A CA 1
ATOM 2709 C C . SER A 1 344 ? 27.527 12.460 -26.065 1.00 76.62 344 SER A C 1
ATOM 2711 O O . SER A 1 344 ? 26.447 12.898 -25.668 1.00 76.62 344 SER A O 1
ATOM 2713 N N . GLY A 1 345 ? 28.186 13.032 -27.076 1.00 73.00 345 GLY A N 1
ATOM 2714 C CA . GLY A 1 345 ? 27.672 14.160 -27.849 1.00 73.00 345 GLY A CA 1
ATOM 2715 C C . GLY A 1 345 ? 28.547 14.533 -29.047 1.00 73.00 345 GLY A C 1
ATOM 2716 O O . GLY A 1 345 ? 29.579 13.916 -29.309 1.00 73.00 345 GLY A O 1
ATOM 2717 N N . GLU A 1 346 ? 28.127 15.549 -29.812 1.00 75.31 346 GLU A N 1
ATOM 2718 C CA . GLU A 1 346 ? 28.830 15.980 -31.039 1.00 75.31 346 GLU A CA 1
ATOM 2719 C C . GLU A 1 346 ? 30.216 16.566 -30.759 1.00 75.31 346 GLU A C 1
ATOM 2721 O O . GLU A 1 346 ? 31.070 16.598 -31.636 1.00 75.31 346 GLU A O 1
ATOM 2726 N N . HIS A 1 347 ? 30.481 16.996 -29.528 1.00 73.88 347 HIS A N 1
ATOM 2727 C CA . HIS A 1 347 ? 31.797 17.476 -29.118 1.00 73.88 347 HIS A CA 1
ATOM 2728 C C . HIS A 1 347 ? 32.858 16.368 -29.074 1.00 73.88 347 HIS A C 1
ATOM 2730 O O . HIS A 1 347 ? 34.047 16.693 -29.072 1.00 73.88 347 HIS A O 1
ATOM 2736 N N . ASN A 1 348 ? 32.458 15.090 -29.037 1.00 86.62 348 ASN A N 1
ATOM 2737 C CA . ASN A 1 348 ? 33.392 13.973 -28.921 1.00 86.62 348 ASN A CA 1
ATOM 2738 C C . ASN A 1 348 ? 34.070 13.570 -30.231 1.00 86.62 348 ASN A C 1
ATOM 2740 O O . ASN A 1 348 ? 35.184 13.048 -30.199 1.00 86.62 348 ASN A O 1
ATOM 2744 N N . LEU A 1 349 ? 33.418 13.795 -31.370 1.00 91.75 349 LEU A N 1
ATOM 2745 C CA . LEU A 1 349 ? 33.912 13.389 -32.680 1.00 91.75 349 LEU A CA 1
ATOM 2746 C C . LEU A 1 349 ? 33.734 14.543 -33.665 1.00 91.75 349 LEU A C 1
ATOM 2748 O O . LEU A 1 349 ? 32.656 15.100 -33.805 1.00 91.75 349 LEU A O 1
ATOM 2752 N N . SER A 1 350 ? 34.801 14.928 -34.355 1.00 85.25 350 SER A N 1
ATOM 2753 C CA . SER A 1 350 ? 34.729 16.021 -35.325 1.00 85.25 350 SER A CA 1
ATOM 2754 C C . SER A 1 350 ? 33.947 15.625 -36.581 1.00 85.25 350 SER A C 1
ATOM 2756 O O . SER A 1 350 ? 34.143 14.538 -37.130 1.00 85.25 350 SER A O 1
ATOM 2758 N N . GLN A 1 351 ? 33.113 16.540 -37.086 1.00 82.50 351 GLN A N 1
ATOM 2759 C CA . GLN A 1 351 ? 32.487 16.433 -38.413 1.00 82.50 351 GLN A CA 1
ATOM 2760 C C . GLN A 1 351 ? 33.495 16.676 -39.559 1.00 82.50 351 GLN A C 1
ATOM 2762 O O . GLN A 1 351 ? 33.263 16.231 -40.679 1.00 82.50 351 GLN A O 1
ATOM 2767 N N . GLU A 1 352 ? 34.638 17.310 -39.273 1.00 77.69 352 GLU A N 1
ATOM 2768 C CA . GLU A 1 352 ? 35.749 17.547 -40.210 1.00 77.69 352 GLU A CA 1
ATOM 2769 C C . GLU A 1 352 ? 36.837 16.461 -40.097 1.00 77.69 352 GLU A C 1
ATOM 2771 O O . GLU A 1 352 ? 37.065 15.921 -39.007 1.00 77.69 352 GLU A O 1
ATOM 2776 N N . GLY A 1 353 ? 37.540 16.184 -41.202 1.00 80.00 353 GLY A N 1
ATOM 2777 C CA . GLY A 1 353 ? 38.614 15.179 -41.282 1.00 80.00 353 GLY A CA 1
ATOM 2778 C C . GLY A 1 353 ? 38.125 13.722 -41.303 1.00 80.00 353 GLY A C 1
ATOM 2779 O O . GLY A 1 353 ? 36.926 13.454 -41.196 1.00 80.00 353 GLY A O 1
ATOM 2780 N N . ASP A 1 354 ? 39.055 12.769 -41.411 1.00 83.81 354 ASP A N 1
ATOM 2781 C CA . ASP A 1 354 ? 38.762 11.330 -41.527 1.00 83.81 354 ASP A CA 1
ATOM 2782 C C . ASP A 1 354 ? 38.619 10.597 -40.174 1.00 83.81 354 ASP A C 1
ATOM 2784 O O . ASP A 1 354 ? 38.588 9.368 -40.125 1.00 83.81 354 ASP A O 1
ATOM 2788 N N . CYS A 1 355 ? 38.530 11.323 -39.056 1.00 90.12 355 CYS A N 1
ATOM 2789 C CA . CYS A 1 355 ? 38.433 10.718 -37.730 1.00 90.12 355 CYS A CA 1
ATOM 2790 C C . CYS A 1 355 ? 37.157 9.885 -37.541 1.00 90.12 355 CYS A C 1
ATOM 2792 O O . CYS A 1 355 ? 36.078 10.258 -38.020 1.00 90.12 355 CYS A O 1
ATOM 2794 N N . TRP A 1 356 ? 37.278 8.768 -36.815 1.00 94.25 356 TRP A N 1
ATOM 2795 C CA . TRP A 1 356 ? 36.184 7.813 -36.634 1.00 94.25 356 TRP A CA 1
ATOM 2796 C C . TRP A 1 356 ? 36.261 7.028 -35.324 1.00 94.25 356 TRP A C 1
ATOM 2798 O O . TRP A 1 356 ? 37.343 6.705 -34.831 1.00 94.25 356 TRP A O 1
ATOM 2808 N N . VAL A 1 357 ? 35.085 6.684 -34.796 1.00 94.19 357 VAL A N 1
ATOM 2809 C CA . VAL A 1 357 ? 34.909 5.765 -33.667 1.00 94.19 357 VAL A CA 1
ATOM 2810 C C . VAL A 1 357 ? 34.231 4.512 -34.210 1.00 94.19 357 VAL A C 1
ATOM 2812 O O . VAL A 1 357 ? 33.081 4.563 -34.634 1.00 94.19 357 VAL A O 1
ATOM 2815 N N . ASP A 1 358 ? 34.944 3.394 -34.227 1.00 83.25 358 ASP A N 1
ATOM 2816 C CA . ASP A 1 358 ? 34.485 2.123 -34.791 1.00 83.25 358 ASP A CA 1
ATOM 2817 C C . ASP A 1 358 ? 33.491 1.400 -33.860 1.00 83.25 358 ASP A C 1
ATOM 2819 O O . ASP A 1 358 ? 33.358 1.741 -32.685 1.00 83.25 358 ASP A O 1
ATOM 2823 N N . TYR A 1 359 ? 32.792 0.387 -34.378 1.00 81.62 359 TYR A N 1
ATOM 2824 C CA . TYR A 1 359 ? 31.588 -0.236 -33.826 1.00 81.62 359 TYR A CA 1
ATOM 2825 C C . TYR A 1 359 ? 31.626 -0.499 -32.309 1.00 81.62 359 TYR A C 1
ATOM 2827 O O . TYR A 1 359 ? 30.618 -0.314 -31.628 1.00 81.62 359 TYR A O 1
ATOM 2835 N N . PHE A 1 360 ? 32.749 -0.969 -31.767 1.00 73.81 360 PHE A N 1
ATOM 2836 C CA . PHE A 1 360 ? 32.865 -1.374 -30.360 1.00 73.81 360 PHE A CA 1
ATOM 2837 C C . PHE A 1 360 ? 33.466 -0.303 -29.440 1.00 73.81 360 PHE A C 1
ATOM 2839 O O . PHE A 1 360 ? 33.470 -0.489 -28.221 1.00 73.81 360 PHE A O 1
ATOM 2846 N N . ALA A 1 361 ? 33.947 0.807 -30.000 1.00 87.56 361 ALA A N 1
ATOM 2847 C CA . ALA A 1 361 ? 34.655 1.834 -29.256 1.00 87.56 361 ALA A CA 1
ATOM 2848 C C . ALA A 1 361 ? 33.688 2.802 -28.563 1.00 87.56 361 ALA A C 1
ATOM 2850 O O . ALA A 1 361 ? 32.520 2.952 -28.937 1.00 87.56 361 ALA A O 1
ATOM 2851 N N . THR A 1 362 ? 34.174 3.446 -27.506 1.00 91.81 362 THR A N 1
ATOM 2852 C CA . THR A 1 362 ? 33.414 4.413 -26.712 1.00 91.81 362 THR A CA 1
ATOM 2853 C C . THR A 1 362 ? 34.230 5.682 -26.511 1.00 91.81 362 THR A C 1
ATOM 2855 O O . THR A 1 362 ? 35.361 5.631 -26.032 1.00 91.81 362 THR A O 1
ATOM 2858 N N . VAL A 1 363 ? 33.641 6.829 -26.835 1.00 90.81 363 VAL A N 1
ATOM 2859 C CA . VAL A 1 363 ? 34.194 8.144 -26.498 1.00 90.81 363 VAL A CA 1
ATOM 2860 C C . VAL A 1 363 ? 33.175 8.871 -25.635 1.00 90.81 363 VAL A C 1
ATOM 2862 O O . VAL A 1 363 ? 32.020 8.990 -26.010 1.00 90.81 363 VAL A O 1
ATOM 2865 N N . THR A 1 364 ? 33.556 9.307 -24.446 1.00 81.88 364 THR A N 1
ATOM 2866 C CA . THR A 1 364 ? 32.597 9.817 -23.455 1.00 81.88 364 THR A CA 1
ATOM 2867 C C . THR A 1 364 ? 33.161 11.026 -22.719 1.00 81.88 364 THR A C 1
ATOM 2869 O O . THR A 1 364 ? 34.329 11.377 -22.901 1.00 81.88 364 THR A O 1
ATOM 2872 N N . HIS A 1 365 ? 32.348 11.661 -21.871 1.00 82.75 365 HIS A N 1
ATOM 2873 C CA . HIS A 1 365 ? 32.716 12.892 -21.173 1.00 82.75 365 HIS A CA 1
ATOM 2874 C C . HIS A 1 365 ? 33.159 13.972 -22.180 1.00 82.75 365 HIS A C 1
ATOM 2876 O O . HIS A 1 365 ? 32.490 14.165 -23.197 1.00 82.75 365 HIS A O 1
ATOM 2882 N N . ASN A 1 366 ? 34.264 14.674 -21.924 1.00 73.88 366 ASN A N 1
ATOM 2883 C CA . ASN A 1 366 ? 34.772 15.778 -22.741 1.00 73.88 366 ASN A CA 1
ATOM 2884 C C . ASN A 1 366 ? 35.859 15.358 -23.743 1.00 73.88 366 ASN A C 1
ATOM 2886 O O . ASN A 1 366 ? 36.474 16.231 -24.366 1.00 73.88 366 ASN A O 1
ATOM 2890 N N . ALA A 1 367 ? 36.121 14.057 -23.901 1.00 84.69 367 ALA A N 1
ATOM 2891 C CA . ALA A 1 367 ? 37.142 13.556 -24.810 1.00 84.69 367 ALA A CA 1
ATOM 2892 C C . ALA A 1 367 ? 36.870 14.015 -26.247 1.00 84.69 367 ALA A C 1
ATOM 2894 O O . ALA A 1 367 ? 35.714 14.074 -26.655 1.00 84.69 367 ALA A O 1
ATOM 2895 N N . ARG A 1 368 ? 37.911 14.332 -27.023 1.00 86.44 368 ARG A N 1
ATOM 2896 C CA . ARG A 1 368 ? 37.784 14.856 -28.394 1.00 86.44 368 ARG A CA 1
ATOM 2897 C C . ARG A 1 368 ? 38.634 14.062 -29.370 1.00 86.44 368 ARG A C 1
ATOM 2899 O O . ARG A 1 368 ? 39.848 13.975 -29.185 1.00 86.44 368 ARG A O 1
ATOM 2906 N N . ILE A 1 369 ? 37.995 13.549 -30.419 1.00 92.81 369 ILE A N 1
ATOM 2907 C CA . ILE A 1 369 ? 38.638 12.882 -31.551 1.00 92.81 369 ILE A CA 1
ATOM 2908 C C . ILE A 1 369 ? 38.533 13.786 -32.787 1.00 92.81 369 ILE A C 1
ATOM 2910 O O . ILE A 1 369 ? 37.431 14.124 -33.228 1.00 92.81 369 ILE A O 1
ATOM 2914 N N . THR A 1 370 ? 39.678 14.205 -33.327 1.00 82.25 370 THR A N 1
ATOM 2915 C CA . THR A 1 370 ? 39.791 15.191 -34.417 1.00 82.25 370 THR A CA 1
ATOM 2916 C C . THR A 1 370 ? 40.764 14.734 -35.517 1.00 82.25 370 THR A C 1
ATOM 2918 O O . THR A 1 370 ? 41.475 13.740 -35.368 1.00 82.25 370 THR A O 1
ATOM 2921 N N . ASP A 1 371 ? 40.785 15.454 -36.644 1.00 83.00 371 ASP A N 1
ATOM 2922 C CA . ASP A 1 371 ? 41.588 15.170 -37.848 1.00 83.00 371 ASP A CA 1
ATOM 2923 C C . ASP A 1 371 ? 41.366 13.758 -38.414 1.00 83.00 371 ASP A C 1
ATOM 2925 O O . ASP A 1 371 ? 40.254 13.476 -38.846 1.00 83.00 371 ASP A O 1
ATOM 2929 N N . ASN A 1 372 ? 42.379 12.879 -38.418 1.00 78.38 372 ASN A N 1
ATOM 2930 C CA . ASN A 1 372 ? 42.347 11.529 -39.002 1.00 78.38 372 ASN A CA 1
ATOM 2931 C C . ASN A 1 372 ? 42.443 10.422 -37.934 1.00 78.38 372 ASN A C 1
ATOM 2933 O O . ASN A 1 372 ? 42.786 9.281 -38.250 1.00 78.38 372 ASN A O 1
ATOM 2937 N N . ALA A 1 373 ? 42.194 10.749 -36.663 1.00 85.12 373 ALA A N 1
ATOM 2938 C CA . ALA A 1 373 ? 42.353 9.805 -35.567 1.00 85.12 373 ALA A CA 1
ATOM 2939 C C . ALA A 1 373 ? 41.261 8.721 -35.578 1.00 85.12 373 ALA A C 1
ATOM 2941 O O . ALA A 1 373 ? 40.074 9.018 -35.718 1.00 85.12 373 ALA A O 1
ATOM 2942 N N . ILE A 1 374 ? 41.654 7.460 -35.383 1.00 85.19 374 ILE A N 1
ATOM 2943 C CA . ILE A 1 374 ? 40.742 6.309 -35.396 1.00 85.19 374 ILE A CA 1
ATOM 2944 C C . ILE A 1 374 ? 40.758 5.630 -34.030 1.00 85.19 374 ILE A C 1
ATOM 2946 O O . ILE A 1 374 ? 41.812 5.210 -33.550 1.00 85.19 374 ILE A O 1
ATOM 2950 N N . VAL A 1 375 ? 39.580 5.480 -33.427 1.00 88.44 375 VAL A N 1
ATOM 2951 C CA . VAL A 1 375 ? 39.374 4.717 -32.191 1.00 88.44 375 VAL A CA 1
ATOM 2952 C C . VAL A 1 375 ? 38.584 3.461 -32.527 1.00 88.44 375 VAL A C 1
ATOM 2954 O O . VAL A 1 375 ? 37.475 3.540 -33.044 1.00 88.44 375 VAL A O 1
ATOM 2957 N N . SER A 1 376 ? 39.158 2.297 -32.253 1.00 77.62 376 SER A N 1
ATOM 2958 C CA . SER A 1 376 ? 38.629 0.992 -32.654 1.00 77.62 376 SER A CA 1
ATOM 2959 C C . SER A 1 376 ? 38.796 -0.053 -31.549 1.00 77.62 376 SER A C 1
ATOM 2961 O O . SER A 1 376 ? 39.381 0.232 -30.503 1.00 77.62 376 SER A O 1
ATOM 2963 N N . GLY A 1 377 ? 38.223 -1.244 -31.731 1.00 71.81 377 GLY A N 1
ATOM 2964 C CA . GLY A 1 377 ? 38.134 -2.240 -30.658 1.00 71.81 377 GLY A CA 1
ATOM 2965 C C . GLY A 1 377 ? 37.205 -1.787 -29.525 1.00 71.81 377 GLY A C 1
ATOM 2966 O O . GLY A 1 377 ? 36.362 -0.919 -29.720 1.00 71.81 377 GLY A O 1
ATOM 2967 N N . LYS A 1 378 ? 37.347 -2.354 -28.326 1.00 73.38 378 LYS A N 1
ATOM 2968 C CA . LYS A 1 378 ? 36.627 -1.937 -27.105 1.00 73.38 378 LYS A CA 1
ATOM 2969 C C . LYS A 1 378 ? 37.276 -0.719 -26.424 1.00 73.38 378 LYS A C 1
ATOM 2971 O O . LYS A 1 378 ? 37.128 -0.532 -25.216 1.00 73.38 378 LYS A O 1
ATOM 2976 N N . ALA A 1 379 ? 38.030 0.087 -27.169 1.00 82.81 379 ALA A N 1
ATOM 2977 C CA . ALA A 1 379 ? 38.768 1.203 -26.610 1.00 82.81 379 ALA A CA 1
ATOM 2978 C C . ALA A 1 379 ? 37.829 2.269 -26.028 1.00 82.81 379 ALA A C 1
ATOM 2980 O O . ALA A 1 379 ? 36.765 2.559 -26.583 1.00 82.81 379 ALA A O 1
ATOM 2981 N N . VAL A 1 380 ? 38.249 2.861 -24.910 1.00 89.25 380 VAL A N 1
ATOM 2982 C CA . VAL A 1 380 ? 37.519 3.915 -24.206 1.00 89.25 380 VAL A CA 1
ATOM 2983 C C . VAL A 1 380 ? 38.383 5.164 -24.127 1.00 89.25 380 VAL A C 1
ATOM 2985 O O . VAL A 1 380 ? 39.430 5.155 -23.481 1.00 89.25 380 VAL A O 1
ATOM 2988 N N . VAL A 1 381 ? 37.920 6.253 -24.735 1.00 89.50 381 VAL A N 1
ATOM 2989 C CA . VAL A 1 381 ? 38.518 7.584 -24.570 1.00 89.50 381 VAL A CA 1
ATOM 2990 C C . VAL A 1 381 ? 37.561 8.435 -23.735 1.00 89.50 381 VAL A C 1
ATOM 2992 O O . VAL A 1 381 ? 36.388 8.573 -24.071 1.00 89.50 381 VAL A O 1
ATOM 2995 N N . THR A 1 382 ? 38.032 8.952 -22.606 1.00 83.31 382 THR A N 1
ATOM 2996 C CA . THR A 1 382 ? 37.196 9.592 -21.580 1.00 83.31 382 THR A CA 1
ATOM 2997 C C . THR A 1 382 ? 37.857 10.854 -21.024 1.00 83.31 382 THR A C 1
ATOM 2999 O O . THR A 1 382 ? 38.962 11.227 -21.420 1.00 83.31 382 THR A O 1
ATOM 3002 N N . ASP A 1 383 ? 37.165 11.513 -20.101 1.00 82.44 383 ASP A N 1
ATOM 3003 C CA . ASP A 1 383 ? 37.593 12.707 -19.375 1.00 82.44 383 ASP A CA 1
ATOM 3004 C C . ASP A 1 383 ? 37.876 13.858 -20.348 1.00 82.44 383 ASP A C 1
ATOM 3006 O O . ASP A 1 383 ? 36.986 14.183 -21.125 1.00 82.44 383 ASP A O 1
ATOM 3010 N N . ASN A 1 384 ? 39.065 14.469 -20.345 1.00 73.56 384 ASN A N 1
ATOM 3011 C CA . ASN A 1 384 ? 39.419 15.612 -21.200 1.00 73.56 384 ASN A CA 1
ATOM 3012 C C . ASN A 1 384 ? 40.407 15.246 -22.326 1.00 73.56 384 ASN A C 1
ATOM 3014 O O . ASN A 1 384 ? 41.030 16.136 -22.921 1.00 73.56 384 ASN A O 1
ATOM 3018 N N . ALA A 1 385 ? 40.576 13.953 -22.622 1.00 83.06 385 ALA A N 1
ATOM 3019 C CA . ALA A 1 385 ? 41.589 13.474 -23.554 1.00 83.06 385 ALA A CA 1
ATOM 3020 C C . ALA A 1 385 ? 41.391 14.027 -24.981 1.00 83.06 385 ALA A C 1
ATOM 3022 O O . ALA A 1 385 ? 40.275 14.089 -25.498 1.00 83.06 385 ALA A O 1
ATOM 3023 N N . ARG A 1 386 ? 42.483 14.419 -25.646 1.00 84.38 386 ARG A N 1
ATOM 3024 C CA . ARG A 1 386 ? 42.489 14.991 -27.002 1.00 84.38 386 ARG A CA 1
ATOM 3025 C C . ARG A 1 386 ? 43.311 14.116 -27.936 1.00 84.38 386 ARG A C 1
ATOM 3027 O O . ARG A 1 386 ? 44.536 14.093 -27.829 1.00 84.38 386 ARG A O 1
ATOM 3034 N N . ILE A 1 387 ? 42.639 13.430 -28.853 1.00 87.19 387 ILE A N 1
ATOM 3035 C CA . ILE A 1 387 ? 43.251 12.548 -29.847 1.00 87.19 387 ILE A CA 1
ATOM 3036 C C . ILE A 1 387 ? 43.095 13.198 -31.220 1.00 87.19 387 ILE A C 1
ATOM 3038 O O . ILE A 1 387 ? 41.979 13.414 -31.685 1.00 87.19 387 ILE A O 1
ATOM 3042 N N . THR A 1 388 ? 44.210 13.537 -31.857 1.00 75.38 388 THR A N 1
ATOM 3043 C CA . THR A 1 388 ? 44.226 14.336 -33.090 1.00 75.38 388 THR A CA 1
ATOM 3044 C C . THR A 1 388 ? 45.250 13.779 -34.081 1.00 75.38 388 THR A C 1
ATOM 3046 O O . THR A 1 388 ? 46.008 12.865 -33.753 1.00 75.38 388 THR A O 1
ATOM 3049 N N . GLU A 1 389 ? 45.288 14.321 -35.296 1.00 74.50 389 GLU A N 1
ATOM 3050 C CA . GLU A 1 389 ? 46.165 13.891 -36.394 1.00 74.50 389 GLU A CA 1
ATOM 3051 C C . GLU A 1 389 ? 45.999 12.406 -36.777 1.00 74.50 389 GLU A C 1
ATOM 3053 O O . GLU A 1 389 ? 44.882 12.004 -37.077 1.00 74.50 389 GLU A O 1
ATOM 3058 N N . ASN A 1 390 ? 47.065 11.592 -36.848 1.00 69.88 390 ASN A N 1
ATOM 3059 C CA . ASN A 1 390 ? 47.046 10.238 -37.435 1.00 69.88 390 ASN A CA 1
ATOM 3060 C C . ASN A 1 390 ? 47.211 9.127 -36.376 1.00 69.88 390 ASN A C 1
ATOM 3062 O O . ASN A 1 390 ? 47.917 8.136 -36.595 1.00 69.88 390 ASN A O 1
ATOM 3066 N N . ILE A 1 391 ? 46.584 9.300 -35.212 1.00 77.31 391 ILE A N 1
ATOM 3067 C CA . ILE A 1 391 ? 46.611 8.332 -34.109 1.00 77.31 391 ILE A CA 1
ATOM 3068 C C . ILE A 1 391 ? 45.620 7.191 -34.356 1.00 77.31 391 ILE A C 1
ATOM 3070 O O . ILE A 1 391 ? 44.460 7.423 -34.686 1.00 77.31 391 ILE A O 1
ATOM 3074 N N . ILE A 1 392 ? 46.058 5.950 -34.127 1.00 74.19 392 ILE A N 1
ATOM 3075 C CA . ILE A 1 392 ? 45.191 4.767 -34.172 1.00 74.19 392 ILE A CA 1
ATOM 3076 C C . ILE A 1 392 ? 45.181 4.102 -32.798 1.00 74.19 392 ILE A C 1
ATOM 3078 O O . ILE A 1 392 ? 46.206 3.596 -32.339 1.00 74.19 392 ILE A O 1
ATOM 3082 N N . ILE A 1 393 ? 44.010 4.061 -32.173 1.00 79.06 393 ILE A N 1
ATOM 3083 C CA . ILE A 1 393 ? 43.743 3.356 -30.921 1.00 79.06 393 ILE A CA 1
ATOM 3084 C C . ILE A 1 393 ? 42.916 2.112 -31.249 1.00 79.06 393 ILE A C 1
ATOM 3086 O O . ILE A 1 393 ? 41.913 2.210 -31.957 1.00 79.06 393 ILE A O 1
ATOM 3090 N N . ASN A 1 394 ? 43.329 0.941 -30.769 1.00 69.69 394 ASN A N 1
ATOM 3091 C CA . ASN A 1 394 ? 42.625 -0.323 -31.006 1.00 69.69 394 ASN A CA 1
ATOM 3092 C C . ASN A 1 394 ? 42.618 -1.217 -29.751 1.00 69.69 394 ASN A C 1
ATOM 3094 O O . ASN A 1 394 ? 43.314 -0.930 -28.780 1.00 69.69 394 ASN A O 1
ATOM 3098 N N . ASP A 1 395 ? 41.876 -2.322 -29.791 1.00 68.69 395 ASP A N 1
ATOM 3099 C CA . ASP A 1 395 ? 41.728 -3.326 -28.732 1.00 68.69 395 ASP A CA 1
ATOM 3100 C C . ASP A 1 395 ? 41.048 -2.768 -27.465 1.00 68.69 395 ASP A C 1
ATOM 3102 O O . ASP A 1 395 ? 39.971 -2.195 -27.566 1.00 68.69 395 ASP A O 1
ATOM 3106 N N . ASN A 1 396 ? 41.612 -2.947 -26.268 1.00 64.62 396 ASN A N 1
ATOM 3107 C CA . ASN A 1 396 ? 41.007 -2.599 -24.972 1.00 64.62 396 ASN A CA 1
ATOM 3108 C C . ASN A 1 396 ? 41.713 -1.404 -24.306 1.00 64.62 396 ASN A C 1
ATOM 3110 O O . ASN A 1 396 ? 41.900 -1.354 -23.088 1.00 64.62 396 ASN A O 1
ATOM 3114 N N . VAL A 1 397 ? 42.166 -0.449 -25.114 1.00 74.00 397 VAL A N 1
ATOM 3115 C CA . VAL A 1 397 ? 42.913 0.721 -24.646 1.00 74.00 397 VAL A CA 1
ATOM 3116 C C . VAL A 1 397 ? 41.985 1.695 -23.919 1.00 74.00 397 VAL A C 1
ATOM 3118 O O . VAL A 1 397 ? 40.926 2.045 -24.436 1.00 74.00 397 VAL A O 1
ATOM 3121 N N . LYS A 1 398 ? 42.393 2.178 -22.739 1.00 81.25 398 LYS A N 1
ATOM 3122 C CA . LYS A 1 398 ? 41.675 3.215 -21.987 1.00 81.25 398 LYS A CA 1
ATOM 3123 C C . LYS A 1 398 ? 42.535 4.468 -21.851 1.00 81.25 398 LYS A C 1
ATOM 3125 O O . LYS A 1 398 ? 43.602 4.431 -21.244 1.00 81.25 398 LYS A O 1
ATOM 3130 N N . ILE A 1 399 ? 42.056 5.581 -22.390 1.00 80.25 399 ILE A N 1
ATOM 3131 C CA . ILE A 1 399 ? 42.726 6.882 -22.299 1.00 80.25 399 ILE A CA 1
ATOM 3132 C C . ILE A 1 399 ? 41.797 7.843 -21.568 1.00 80.25 399 ILE A C 1
ATOM 3134 O O . ILE A 1 399 ? 40.683 8.084 -22.026 1.00 80.25 399 ILE A O 1
ATOM 3138 N N . GLY A 1 400 ? 42.246 8.354 -20.425 1.00 77.94 400 GLY A N 1
ATOM 3139 C CA . GLY A 1 400 ? 41.527 9.328 -19.599 1.00 77.94 400 GLY A CA 1
ATOM 3140 C C . GLY A 1 400 ? 42.423 10.498 -19.186 1.00 77.94 400 GLY A C 1
ATOM 3141 O O . GLY A 1 400 ? 43.546 10.626 -19.670 1.00 77.94 400 GLY A O 1
ATOM 3142 N N . GLY A 1 401 ? 41.935 11.351 -18.289 1.00 74.12 401 GLY A N 1
ATOM 3143 C CA . GLY A 1 401 ? 42.617 12.567 -17.830 1.00 74.12 401 GLY A CA 1
ATOM 3144 C C . GLY A 1 401 ? 42.789 13.664 -18.897 1.00 74.12 401 GLY A C 1
ATOM 3145 O O . GLY A 1 401 ? 42.119 13.676 -19.930 1.00 74.12 401 GLY A O 1
ATOM 3146 N N . ASP A 1 402 ? 43.712 14.601 -18.646 1.00 76.25 402 ASP A N 1
ATOM 3147 C CA . ASP A 1 402 ? 44.078 15.717 -19.545 1.00 76.25 402 ASP A CA 1
ATOM 3148 C C . ASP A 1 402 ? 45.176 15.313 -20.560 1.00 76.25 402 ASP A C 1
ATOM 3150 O O . ASP A 1 402 ? 46.179 16.008 -20.741 1.00 76.25 402 ASP A O 1
ATOM 3154 N N . VAL A 1 403 ? 45.034 14.149 -21.201 1.00 75.44 403 VAL A N 1
ATOM 3155 C CA . VAL A 1 403 ? 46.044 13.588 -22.120 1.00 75.44 403 VAL A CA 1
ATOM 3156 C C . VAL A 1 403 ? 45.874 14.133 -23.540 1.00 75.44 403 VAL A C 1
ATOM 3158 O O . VAL A 1 403 ? 44.771 14.126 -24.082 1.00 75.44 403 VAL A O 1
ATOM 3161 N N . LYS A 1 404 ? 46.969 14.546 -24.191 1.00 79.50 404 LYS A N 1
ATOM 3162 C CA . LYS A 1 404 ? 46.994 14.935 -25.609 1.00 79.50 404 LYS A CA 1
ATOM 3163 C C . LYS A 1 404 ? 47.863 13.976 -26.425 1.00 79.50 404 LYS A C 1
ATOM 3165 O O . LYS A 1 404 ? 49.055 13.839 -26.165 1.00 79.50 404 LYS A O 1
ATOM 3170 N N . LEU A 1 405 ? 47.270 13.366 -27.446 1.00 76.75 405 LEU A N 1
ATOM 3171 C CA . LEU A 1 405 ? 47.946 12.512 -28.420 1.00 76.75 405 LEU A CA 1
ATOM 3172 C C . LEU A 1 405 ? 47.797 13.105 -29.824 1.00 76.75 405 LEU A C 1
ATOM 3174 O O . LEU A 1 405 ? 46.685 13.376 -30.275 1.00 76.75 405 LEU A O 1
ATOM 3178 N N . SER A 1 406 ? 48.926 13.311 -30.497 1.00 70.25 406 SER A N 1
ATOM 3179 C CA . SER A 1 406 ? 49.043 13.869 -31.851 1.00 70.25 406 SER A CA 1
ATOM 3180 C C . SER A 1 406 ? 50.158 13.148 -32.621 1.00 70.25 406 SER A C 1
ATOM 3182 O O . SER A 1 406 ? 50.862 12.322 -32.045 1.00 70.25 406 SER A O 1
ATOM 3184 N N . GLU A 1 407 ? 50.352 13.473 -33.899 1.00 65.38 407 GLU A N 1
ATOM 3185 C CA . GLU A 1 407 ? 51.302 12.849 -34.831 1.00 65.38 407 GLU A CA 1
ATOM 3186 C C . GLU A 1 407 ? 50.901 11.431 -35.292 1.00 65.38 407 GLU A C 1
ATOM 3188 O O . GLU A 1 407 ? 49.729 11.170 -35.572 1.00 65.38 407 GLU A O 1
ATOM 3193 N N . TYR A 1 408 ? 51.873 10.527 -35.476 1.00 51.88 408 TYR A N 1
ATOM 3194 C CA . TYR A 1 408 ? 51.665 9.159 -35.962 1.00 51.88 408 TYR A CA 1
ATOM 3195 C C . TYR A 1 408 ? 52.047 8.141 -34.884 1.00 51.88 408 TYR A C 1
ATOM 3197 O O . TYR A 1 408 ? 53.229 7.901 -34.635 1.00 51.88 408 TYR A O 1
ATOM 3205 N N . ALA A 1 409 ? 51.050 7.495 -34.277 1.00 58.06 409 ALA A N 1
ATOM 3206 C CA . ALA A 1 409 ? 51.263 6.415 -33.318 1.00 58.06 409 ALA A CA 1
ATOM 3207 C C . ALA A 1 409 ? 50.126 5.385 -33.354 1.00 58.06 409 ALA A C 1
ATOM 3209 O O . ALA A 1 409 ? 48.973 5.711 -33.640 1.00 58.06 409 ALA A O 1
ATOM 3210 N N . GLN A 1 410 ? 50.462 4.128 -33.047 1.00 59.41 410 GLN A N 1
ATOM 3211 C CA . GLN A 1 410 ? 49.492 3.043 -32.892 1.00 59.41 410 GLN A CA 1
ATOM 3212 C C . GLN A 1 410 ? 49.513 2.536 -31.452 1.00 59.41 410 GLN A C 1
ATOM 3214 O O . GLN A 1 410 ? 50.527 2.008 -30.999 1.00 59.41 410 GLN A O 1
ATOM 3219 N N . ILE A 1 411 ? 48.385 2.666 -30.760 1.00 66.62 411 ILE A N 1
ATOM 3220 C CA . ILE A 1 411 ? 48.201 2.241 -29.372 1.00 66.62 411 ILE A CA 1
ATOM 3221 C C . ILE A 1 411 ? 47.235 1.056 -29.379 1.00 66.62 411 ILE A C 1
ATOM 3223 O O . ILE A 1 411 ? 46.111 1.165 -29.865 1.00 66.62 411 ILE A O 1
ATOM 3227 N N . LYS A 1 412 ? 47.702 -0.099 -28.904 1.00 61.38 412 LYS A N 1
ATOM 3228 C CA . LYS A 1 412 ? 47.017 -1.396 -29.031 1.00 61.38 412 LYS A CA 1
ATOM 3229 C C . LYS A 1 412 ? 47.138 -2.203 -27.734 1.00 61.38 412 LYS A C 1
ATOM 3231 O O . LYS A 1 412 ? 47.965 -1.882 -26.878 1.00 61.38 412 LYS A O 1
ATOM 3236 N N . GLY A 1 413 ? 46.347 -3.259 -27.580 1.00 55.00 413 GLY A N 1
ATOM 3237 C CA . GLY A 1 413 ? 46.301 -4.087 -26.372 1.00 55.00 413 GLY A CA 1
ATOM 3238 C C . GLY A 1 413 ? 45.509 -3.453 -25.218 1.00 55.00 413 GLY A C 1
ATOM 3239 O O . GLY A 1 413 ? 44.340 -3.129 -25.377 1.00 55.00 413 GLY A O 1
ATOM 3240 N N . PHE A 1 414 ? 46.131 -3.320 -24.038 1.00 44.75 414 PHE A N 1
ATOM 3241 C CA . PHE A 1 414 ? 45.490 -2.901 -22.769 1.00 44.75 414 PHE A CA 1
ATOM 3242 C C . PHE A 1 414 ? 46.141 -1.654 -22.174 1.00 44.75 414 PHE A C 1
ATOM 3244 O O . PHE A 1 414 ? 46.201 -1.481 -20.957 1.00 44.75 414 PHE A O 1
ATOM 3251 N N . ALA A 1 415 ? 46.707 -0.804 -23.029 1.00 54.50 415 ALA A N 1
ATOM 3252 C CA . ALA A 1 415 ? 47.291 0.447 -22.578 1.00 54.50 415 ALA A CA 1
ATOM 3253 C C . ALA A 1 415 ? 46.226 1.264 -21.822 1.00 54.50 415 ALA A C 1
ATOM 3255 O O . ALA A 1 415 ? 45.179 1.595 -22.374 1.00 54.50 415 ALA A O 1
ATOM 3256 N N . CYS A 1 416 ? 46.493 1.552 -20.549 1.00 62.34 416 CYS A N 1
ATOM 3257 C CA . CYS A 1 416 ? 45.682 2.424 -19.712 1.00 62.34 416 CYS A CA 1
ATOM 3258 C C . CYS A 1 416 ? 46.556 3.604 -19.305 1.00 62.34 416 CYS A C 1
ATOM 3260 O O . CYS A 1 416 ? 47.606 3.396 -18.699 1.00 62.34 416 CYS A O 1
ATOM 3262 N N . THR A 1 417 ? 46.148 4.819 -19.655 1.00 66.25 417 THR A N 1
ATOM 3263 C CA . THR A 1 417 ? 46.873 6.033 -19.274 1.00 66.25 417 THR A CA 1
ATOM 3264 C C . THR A 1 417 ? 45.905 7.152 -18.921 1.00 66.25 417 THR A C 1
ATOM 3266 O O . THR A 1 417 ? 44.903 7.364 -19.604 1.00 66.25 417 THR A O 1
ATOM 3269 N N . ASP A 1 418 ? 46.220 7.852 -17.838 1.00 66.50 418 ASP A N 1
ATOM 3270 C CA . ASP A 1 418 ? 45.544 9.054 -17.349 1.00 66.50 418 ASP A CA 1
ATOM 3271 C C . ASP A 1 418 ? 46.513 10.250 -17.215 1.00 66.50 418 ASP A C 1
ATOM 3273 O O . ASP A 1 418 ? 46.123 11.334 -16.777 1.00 66.50 418 ASP A O 1
ATOM 3277 N N . LYS A 1 419 ? 47.791 10.064 -17.595 1.00 64.44 419 LYS A N 1
ATOM 3278 C CA . LYS A 1 419 ? 48.886 11.040 -17.456 1.00 64.44 419 LYS A CA 1
ATOM 3279 C C . LYS A 1 419 ? 49.742 11.110 -18.722 1.00 64.44 419 LYS A C 1
ATOM 3281 O O . LYS A 1 419 ? 50.135 10.084 -19.274 1.00 64.44 419 LYS A O 1
ATOM 3286 N N . GLN A 1 420 ? 50.117 12.326 -19.131 1.00 61.41 420 GLN A N 1
ATOM 3287 C CA . GLN A 1 420 ? 50.842 12.581 -20.386 1.00 61.41 420 GLN A CA 1
ATOM 3288 C C . GLN A 1 420 ? 52.150 11.771 -20.527 1.00 61.41 420 GLN A C 1
ATOM 3290 O O . GLN A 1 420 ? 52.368 11.146 -21.558 1.00 61.41 420 GLN A O 1
ATOM 3295 N N . GLU A 1 421 ? 52.979 11.692 -19.479 1.00 58.81 421 GLU A N 1
ATOM 3296 C CA . GLU A 1 421 ? 54.286 11.001 -19.519 1.00 58.81 421 GLU A CA 1
ATOM 3297 C C . GLU A 1 421 ? 54.187 9.491 -19.827 1.00 58.81 421 GLU A C 1
ATOM 3299 O O . GLU A 1 421 ? 55.108 8.900 -20.391 1.00 58.81 421 GLU A O 1
ATOM 3304 N N . GLN A 1 422 ? 53.071 8.843 -19.469 1.00 61.72 422 GLN A N 1
ATOM 3305 C CA . GLN A 1 422 ? 52.838 7.419 -19.747 1.00 61.72 422 GLN A CA 1
ATOM 3306 C C . GLN A 1 422 ? 52.413 7.187 -21.199 1.00 61.72 422 GLN A C 1
ATOM 3308 O O . GLN A 1 422 ? 52.757 6.164 -21.792 1.00 61.72 422 GLN A O 1
ATOM 3313 N N . ALA A 1 423 ? 51.690 8.149 -21.774 1.00 57.38 423 ALA A N 1
ATOM 3314 C CA . ALA A 1 423 ? 51.245 8.105 -23.158 1.00 57.38 423 ALA A CA 1
ATOM 3315 C C . ALA A 1 423 ? 52.447 8.162 -24.125 1.00 57.38 423 ALA A C 1
ATOM 3317 O O . ALA A 1 423 ? 52.511 7.377 -25.073 1.00 57.38 423 ALA A O 1
ATOM 3318 N N . ASP A 1 424 ? 53.454 8.983 -23.806 1.00 54.09 424 ASP A N 1
ATOM 3319 C CA . ASP A 1 424 ? 54.685 9.134 -24.594 1.00 54.09 424 ASP A CA 1
ATOM 3320 C C . ASP A 1 424 ? 55.540 7.845 -24.622 1.00 54.09 424 ASP A C 1
ATOM 3322 O O . ASP A 1 424 ? 56.191 7.530 -25.622 1.00 54.09 424 ASP A O 1
ATOM 3326 N N . GLY A 1 425 ? 55.518 7.048 -23.544 1.00 53.91 425 GLY A N 1
ATOM 3327 C CA . GLY A 1 425 ? 56.266 5.788 -23.441 1.00 53.91 425 GLY A CA 1
ATOM 3328 C C . GLY A 1 425 ? 55.683 4.635 -24.270 1.00 53.91 425 GLY A C 1
ATOM 3329 O O . GLY A 1 425 ? 56.435 3.818 -24.813 1.00 53.91 425 GLY A O 1
ATOM 3330 N N . ILE A 1 426 ? 54.355 4.582 -24.413 1.00 56.00 426 ILE A N 1
ATOM 3331 C CA . ILE A 1 426 ? 53.627 3.504 -25.108 1.00 56.00 426 ILE A CA 1
ATOM 3332 C C . ILE A 1 426 ? 53.904 3.507 -26.621 1.00 56.00 426 ILE A C 1
ATOM 3334 O O . ILE A 1 426 ? 53.941 2.449 -27.248 1.00 56.00 426 ILE A O 1
ATOM 3338 N N . CYS A 1 427 ? 54.220 4.663 -27.201 1.00 48.81 427 CYS A N 1
ATOM 3339 C CA . CYS A 1 427 ? 54.545 4.804 -28.622 1.00 48.81 427 CYS A CA 1
ATOM 3340 C C . CYS A 1 427 ? 55.867 4.120 -29.047 1.00 48.81 427 CYS A C 1
ATOM 3342 O O . CYS A 1 427 ? 56.150 4.030 -30.241 1.00 48.81 427 CYS A O 1
ATOM 3344 N N . SER A 1 428 ? 56.689 3.624 -28.106 1.00 45.22 428 SER A N 1
ATOM 3345 C CA . SER A 1 428 ? 58.094 3.257 -28.362 1.00 45.22 428 SER A CA 1
ATOM 3346 C C . SER A 1 428 ? 58.445 1.753 -28.391 1.00 45.22 428 SER A C 1
ATOM 3348 O O . SER A 1 428 ? 59.579 1.419 -28.743 1.00 45.22 428 SER A O 1
ATOM 3350 N N . GLN A 1 429 ? 57.537 0.815 -28.070 1.00 42.00 429 GLN A N 1
ATOM 3351 C CA . GLN A 1 429 ? 57.902 -0.609 -27.905 1.00 42.00 429 GLN A CA 1
ATOM 3352 C C . GLN A 1 429 ? 57.051 -1.597 -28.718 1.00 42.00 429 GLN A C 1
ATOM 3354 O O . GLN A 1 429 ? 55.962 -1.994 -28.320 1.00 42.00 429 GLN A O 1
ATOM 3359 N N . GLY A 1 430 ? 57.618 -2.114 -29.812 1.00 35.09 430 GLY A N 1
ATOM 3360 C CA . GLY A 1 430 ? 57.118 -3.311 -30.489 1.00 35.09 430 GLY A CA 1
ATOM 3361 C C . GLY A 1 430 ? 58.250 -4.131 -31.108 1.00 35.09 430 GLY A C 1
ATOM 3362 O O . GLY A 1 430 ? 58.824 -3.695 -32.104 1.00 35.09 430 GLY A O 1
ATOM 3363 N N . LYS A 1 431 ? 58.570 -5.314 -30.540 1.00 31.91 431 LYS A N 1
ATOM 3364 C CA . LYS A 1 431 ? 59.207 -6.458 -31.246 1.00 31.91 431 LYS A CA 1
ATOM 3365 C C . LYS A 1 431 ? 59.250 -7.780 -30.434 1.00 31.91 431 LYS A C 1
ATOM 3367 O O . LYS A 1 431 ? 60.028 -7.927 -29.502 1.00 31.91 431 LYS A O 1
ATOM 3372 N N . THR A 1 432 ? 58.417 -8.731 -30.881 1.00 38.47 432 THR A N 1
ATOM 3373 C CA . THR A 1 432 ? 58.574 -10.205 -31.062 1.00 38.47 432 THR A CA 1
ATOM 3374 C C . THR A 1 432 ? 59.259 -11.128 -30.026 1.00 38.47 432 THR A C 1
ATOM 3376 O O . THR A 1 432 ? 60.468 -11.047 -29.822 1.00 38.47 432 THR A O 1
ATOM 3379 N N . SER A 1 433 ? 58.537 -12.181 -29.588 1.00 37.91 433 SER A N 1
ATOM 3380 C CA . SER A 1 433 ? 59.079 -13.532 -29.291 1.00 37.91 433 SER A CA 1
ATOM 3381 C C . SER A 1 433 ? 57.987 -14.631 -29.380 1.00 37.91 433 SER A C 1
ATOM 3383 O O . SER A 1 433 ? 56.818 -14.333 -29.145 1.00 37.91 433 SER A O 1
ATOM 3385 N N . GLN A 1 434 ? 58.350 -15.869 -29.760 1.00 44.47 434 GLN A N 1
ATOM 3386 C CA . GLN A 1 434 ? 57.455 -17.019 -30.062 1.00 44.47 434 GLN A CA 1
ATOM 3387 C C . GLN A 1 434 ? 56.608 -17.511 -28.866 1.00 44.47 434 GLN A C 1
ATOM 3389 O O . GLN A 1 434 ? 57.136 -17.622 -27.762 1.00 44.47 434 GLN A O 1
ATOM 3394 N N . SER A 1 435 ? 55.334 -17.876 -29.102 1.00 52.34 435 SER A N 1
ATOM 3395 C CA . SER A 1 435 ? 54.355 -18.284 -28.075 1.00 52.34 435 SER A CA 1
ATOM 3396 C C . SER A 1 435 ? 54.476 -19.729 -27.578 1.00 52.34 435 SER A C 1
ATOM 3398 O O . SER A 1 435 ? 54.780 -20.656 -28.328 1.00 52.34 435 SER A O 1
ATOM 3400 N N . LYS A 1 436 ? 54.220 -19.916 -26.275 1.00 62.84 436 LYS A N 1
ATOM 3401 C CA . LYS A 1 436 ? 54.163 -21.214 -25.572 1.00 62.84 436 LYS A CA 1
ATOM 3402 C C . LYS A 1 436 ? 52.735 -21.771 -25.548 1.00 62.84 436 LYS A C 1
ATOM 3404 O O . LYS A 1 436 ? 51.785 -21.027 -25.763 1.00 62.84 436 LYS A O 1
ATOM 3409 N N . ARG A 1 437 ? 52.528 -23.053 -25.237 1.00 70.69 437 ARG A N 1
ATOM 3410 C CA . ARG A 1 437 ? 51.165 -23.602 -25.100 1.00 70.69 437 ARG A CA 1
ATOM 3411 C C . ARG A 1 437 ? 50.487 -23.115 -23.807 1.00 70.69 437 ARG A C 1
ATOM 3413 O O . ARG A 1 437 ? 51.118 -23.125 -22.753 1.00 70.69 437 ARG A O 1
ATOM 3420 N N . LEU A 1 438 ? 49.214 -22.714 -23.892 1.00 78.12 438 LEU A N 1
ATOM 3421 C CA . LEU A 1 438 ? 48.379 -22.308 -22.750 1.00 78.12 438 LEU A CA 1
ATOM 3422 C C . LEU A 1 438 ? 47.530 -23.471 -22.227 1.00 78.12 438 LEU A C 1
ATOM 3424 O O . LEU A 1 438 ? 47.021 -24.282 -23.004 1.00 78.12 438 LEU A O 1
ATOM 3428 N N . PHE A 1 439 ? 47.344 -23.509 -20.911 1.00 80.44 439 PHE A N 1
ATOM 3429 C CA . PHE A 1 439 ? 46.468 -24.440 -20.211 1.00 80.44 439 PHE A CA 1
ATOM 3430 C C . PHE A 1 439 ? 45.451 -23.668 -19.374 1.00 80.44 439 PHE A C 1
ATOM 3432 O O . PHE A 1 439 ? 45.798 -22.672 -18.741 1.00 80.44 439 PHE A O 1
ATOM 3439 N N . PHE A 1 440 ? 44.213 -24.163 -19.347 1.00 84.12 440 PHE A N 1
ATOM 3440 C CA . PHE A 1 440 ? 43.093 -23.540 -18.649 1.00 84.12 440 PHE A CA 1
ATOM 3441 C C . PHE A 1 440 ? 42.538 -24.487 -17.589 1.00 84.12 440 PHE A C 1
ATOM 3443 O O . PHE A 1 440 ? 42.383 -25.686 -17.829 1.00 84.12 440 PHE A O 1
ATOM 3450 N N . LYS A 1 441 ? 42.201 -23.938 -16.425 1.00 83.75 441 LYS A N 1
ATOM 3451 C CA . LYS A 1 441 ? 41.458 -24.628 -15.376 1.00 83.75 441 LYS A CA 1
ATOM 3452 C C . LYS A 1 441 ? 40.341 -23.719 -14.884 1.00 83.75 441 LYS A C 1
ATOM 3454 O O . LYS A 1 441 ? 40.595 -22.671 -14.303 1.00 83.75 441 LYS A O 1
ATOM 3459 N N . CYS A 1 442 ? 39.105 -24.127 -15.116 1.00 80.12 442 CYS A N 1
ATOM 3460 C CA . CYS A 1 442 ? 37.926 -23.352 -14.756 1.00 80.12 442 CYS A CA 1
ATOM 3461 C C . CYS A 1 442 ? 37.385 -23.729 -13.370 1.00 80.12 442 CYS A C 1
ATOM 3463 O O . CYS A 1 442 ? 37.340 -24.904 -13.000 1.00 80.12 442 CYS A O 1
ATOM 3465 N N . GLU A 1 443 ? 36.923 -22.721 -12.642 1.00 81.88 443 GLU A N 1
ATOM 3466 C CA . GLU A 1 443 ? 36.063 -22.822 -11.465 1.00 81.88 443 GLU A CA 1
ATOM 3467 C C . GLU A 1 443 ? 34.931 -21.792 -11.588 1.00 81.88 443 GLU A C 1
ATOM 3469 O O . GLU A 1 443 ? 34.970 -20.909 -12.446 1.00 81.88 443 GLU A O 1
ATOM 3474 N N . TYR A 1 444 ? 33.878 -21.910 -10.780 1.00 79.50 444 TYR A N 1
ATOM 3475 C CA . TYR A 1 444 ? 32.777 -20.953 -10.866 1.00 79.50 444 TYR A CA 1
ATOM 3476 C C . TYR A 1 444 ? 33.269 -19.538 -10.531 1.00 79.50 444 TYR A C 1
ATOM 3478 O O . TYR A 1 444 ? 33.806 -19.295 -9.450 1.00 79.50 444 TYR A O 1
ATOM 3486 N N . GLY A 1 445 ? 33.099 -18.614 -11.476 1.00 78.31 445 GLY A N 1
ATOM 3487 C CA . GLY A 1 445 ? 33.537 -17.230 -11.365 1.00 78.31 445 GLY A CA 1
ATOM 3488 C C . GLY A 1 445 ? 35.011 -16.983 -11.692 1.00 78.31 445 GLY A C 1
ATOM 3489 O O . GLY A 1 445 ? 35.415 -15.824 -11.626 1.00 78.31 445 GLY A O 1
ATOM 3490 N N . LYS A 1 446 ? 35.823 -18.003 -12.023 1.00 86.19 446 LYS A N 1
ATOM 3491 C CA . LYS A 1 446 ? 37.241 -17.808 -12.380 1.00 86.19 446 LYS A CA 1
ATOM 3492 C C . LYS A 1 446 ? 37.758 -18.806 -13.419 1.00 86.19 446 LYS A C 1
ATOM 3494 O O . LYS A 1 446 ? 37.464 -19.998 -13.369 1.00 86.19 446 LYS A O 1
ATOM 3499 N N . ILE A 1 447 ? 38.623 -18.347 -14.320 1.00 88.38 447 ILE A N 1
ATOM 3500 C CA . ILE A 1 447 ? 39.405 -19.215 -15.212 1.00 88.38 447 ILE A CA 1
ATOM 3501 C C . ILE A 1 447 ? 40.886 -19.014 -14.909 1.00 88.38 447 ILE A C 1
ATOM 3503 O O . ILE A 1 447 ? 41.448 -17.956 -15.174 1.00 88.38 447 ILE A O 1
ATOM 3507 N N . HIS A 1 448 ? 41.524 -20.043 -14.360 1.00 87.12 448 HIS A N 1
ATOM 3508 C CA . HIS A 1 448 ? 42.961 -20.073 -14.106 1.00 87.12 448 HIS A CA 1
ATOM 3509 C C . HIS A 1 448 ? 43.713 -20.468 -15.369 1.00 87.12 448 HIS A C 1
ATOM 3511 O O . HIS A 1 448 ? 43.310 -21.393 -16.076 1.00 87.12 448 HIS A O 1
ATOM 3517 N N . ILE A 1 449 ? 44.830 -19.799 -15.626 1.00 87.69 449 ILE A N 1
ATOM 3518 C CA . ILE A 1 449 ? 45.618 -19.937 -16.848 1.00 87.69 449 ILE A CA 1
ATOM 3519 C C . ILE A 1 449 ? 47.083 -20.128 -16.479 1.00 87.69 449 ILE A C 1
ATOM 3521 O O . ILE A 1 449 ? 47.601 -19.452 -15.589 1.00 87.69 449 ILE A O 1
ATOM 3525 N N . TYR A 1 450 ? 47.763 -21.047 -17.160 1.00 84.12 450 TYR A N 1
ATOM 3526 C CA . TYR A 1 450 ? 49.213 -21.207 -17.052 1.00 84.12 450 TYR A CA 1
ATOM 3527 C C . TYR A 1 450 ? 49.867 -21.547 -18.392 1.00 84.12 450 TYR A C 1
ATOM 3529 O O . TYR A 1 450 ? 49.242 -22.161 -19.258 1.00 84.12 450 TYR A O 1
ATOM 3537 N N . GLU A 1 451 ? 51.128 -21.143 -18.573 1.00 80.25 451 GLU A N 1
ATOM 3538 C CA . GLU A 1 451 ? 51.922 -21.513 -19.748 1.00 80.25 451 GLU A CA 1
ATOM 3539 C C . GLU A 1 451 ? 52.671 -22.833 -19.513 1.00 80.25 451 GLU A C 1
ATOM 3541 O O . GLU A 1 451 ? 53.000 -23.220 -18.389 1.00 80.25 451 GLU A O 1
ATOM 3546 N N . GLU A 1 452 ? 52.980 -23.534 -20.600 1.00 72.69 452 GLU A N 1
ATOM 3547 C CA . GLU A 1 452 ? 53.830 -24.721 -20.583 1.00 72.69 452 GLU A CA 1
ATOM 3548 C C . GLU A 1 452 ? 55.169 -24.463 -19.865 1.00 72.69 452 GLU A C 1
ATOM 3550 O O . GLU A 1 452 ? 55.952 -23.589 -20.247 1.00 72.69 452 GLU A O 1
ATOM 3555 N N . GLY A 1 453 ? 55.428 -25.244 -18.809 1.00 67.00 453 GLY A N 1
ATOM 3556 C CA . GLY A 1 453 ? 56.623 -25.139 -17.963 1.00 67.00 453 GLY A CA 1
ATOM 3557 C C . GLY A 1 453 ? 56.440 -24.347 -16.661 1.00 67.00 453 GLY A C 1
ATOM 3558 O O . GLY A 1 453 ? 57.350 -24.355 -15.827 1.00 67.00 453 GLY A O 1
ATOM 3559 N N . ASP A 1 454 ? 55.287 -23.708 -16.439 1.00 71.38 454 ASP A N 1
ATOM 3560 C CA . ASP A 1 454 ? 54.984 -23.036 -15.174 1.00 71.38 454 ASP A CA 1
ATOM 3561 C C . ASP A 1 454 ? 54.597 -24.026 -14.061 1.00 71.38 454 ASP A C 1
ATOM 3563 O O . ASP A 1 454 ? 53.886 -25.006 -14.277 1.00 71.38 454 ASP A O 1
ATOM 3567 N N . LYS A 1 455 ? 55.071 -23.763 -12.833 1.00 61.94 455 LYS A N 1
ATOM 3568 C CA . LYS A 1 455 ? 54.772 -24.579 -11.637 1.00 61.94 455 LYS A CA 1
ATOM 3569 C C . LYS A 1 455 ? 53.491 -24.151 -10.899 1.00 61.94 455 LYS A C 1
ATOM 3571 O O . LYS A 1 455 ? 53.066 -24.855 -9.989 1.00 61.94 455 LYS A O 1
ATOM 3576 N N . ALA A 1 456 ? 52.918 -22.999 -11.250 1.00 66.81 456 ALA A N 1
ATOM 3577 C CA . ALA A 1 456 ? 51.732 -22.391 -10.643 1.00 66.81 456 ALA A CA 1
ATOM 3578 C C . ALA A 1 456 ? 50.966 -21.576 -11.703 1.00 66.81 456 ALA A C 1
ATOM 3580 O O . ALA A 1 456 ? 51.519 -21.307 -12.769 1.00 66.81 456 ALA A O 1
ATOM 3581 N N . TYR A 1 457 ? 49.718 -21.185 -11.419 1.00 74.81 457 TYR A N 1
ATOM 3582 C CA . TYR A 1 457 ? 48.920 -20.358 -12.333 1.00 74.81 457 TYR A CA 1
ATOM 3583 C C . TYR A 1 457 ? 49.615 -19.026 -12.617 1.00 74.81 457 TYR A C 1
ATOM 3585 O O . TYR A 1 457 ? 50.110 -18.381 -11.695 1.00 74.81 457 TYR A O 1
ATOM 3593 N N . SER A 1 458 ? 49.684 -18.634 -13.889 1.00 74.12 458 SER A N 1
ATOM 3594 C CA . SER A 1 458 ? 50.334 -17.395 -14.318 1.00 74.12 458 SER A CA 1
ATOM 3595 C C . SER A 1 458 ? 49.343 -16.253 -14.537 1.00 74.12 458 SER A C 1
ATOM 3597 O O . SER A 1 458 ? 49.726 -15.100 -14.335 1.00 74.12 458 SER A O 1
ATOM 3599 N N . ALA A 1 459 ? 48.077 -16.549 -14.848 1.00 76.94 459 ALA A N 1
ATOM 3600 C CA . ALA A 1 459 ? 46.994 -15.568 -14.879 1.00 76.94 459 ALA A CA 1
ATOM 3601 C C . ALA A 1 459 ? 45.652 -16.148 -14.406 1.00 76.94 459 ALA A C 1
ATOM 3603 O O . ALA A 1 459 ? 45.440 -17.361 -14.436 1.00 76.94 459 ALA A O 1
ATOM 3604 N N . ILE A 1 460 ? 44.742 -15.274 -13.985 1.00 83.44 460 ILE A N 1
ATOM 3605 C CA . ILE A 1 460 ? 43.371 -15.599 -13.585 1.00 83.44 460 ILE A CA 1
ATOM 3606 C C . ILE A 1 460 ? 42.431 -14.625 -14.293 1.00 83.44 460 ILE A C 1
ATOM 3608 O O . ILE A 1 460 ? 42.617 -13.418 -14.188 1.00 83.44 460 ILE A O 1
ATOM 3612 N N . ILE A 1 461 ? 41.416 -15.130 -14.993 1.00 83.69 461 ILE A N 1
ATOM 3613 C CA . ILE A 1 461 ? 40.270 -14.324 -15.435 1.00 83.69 461 ILE A CA 1
ATOM 3614 C C . ILE A 1 461 ? 39.215 -14.396 -14.334 1.00 83.69 461 ILE A C 1
ATOM 3616 O O . ILE A 1 461 ? 38.737 -15.487 -14.026 1.00 83.69 461 ILE A O 1
ATOM 3620 N N . ASN A 1 462 ? 38.859 -13.260 -13.742 1.00 83.50 462 ASN A N 1
ATOM 3621 C CA . ASN A 1 462 ? 37.835 -13.157 -12.705 1.00 83.50 462 ASN A CA 1
ATOM 3622 C C . ASN A 1 462 ? 36.419 -13.041 -13.288 1.00 83.50 462 ASN A C 1
ATOM 3624 O O . ASN A 1 462 ? 36.226 -12.831 -14.482 1.00 83.50 462 ASN A O 1
ATOM 3628 N N . SER A 1 463 ? 35.407 -13.139 -12.422 1.00 80.88 463 SER A N 1
ATOM 3629 C CA . SER A 1 463 ? 33.986 -13.077 -12.798 1.00 80.88 463 SER A CA 1
ATOM 3630 C C . SER A 1 463 ? 33.561 -11.756 -13.450 1.00 80.88 463 SER A C 1
ATOM 3632 O O . SER A 1 463 ? 32.608 -11.736 -14.219 1.00 80.88 463 SER A O 1
ATOM 3634 N N . ASP A 1 464 ? 34.282 -10.662 -13.215 1.00 78.94 464 ASP A N 1
ATOM 3635 C CA . ASP A 1 464 ? 34.106 -9.383 -13.914 1.00 78.94 464 ASP A CA 1
ATOM 3636 C C . ASP A 1 464 ? 34.875 -9.324 -15.249 1.00 78.94 464 ASP A C 1
ATOM 3638 O O . ASP A 1 464 ? 34.997 -8.261 -15.854 1.00 78.94 464 ASP A O 1
ATOM 3642 N N . ARG A 1 465 ? 35.393 -10.474 -15.703 1.00 80.50 465 ARG A N 1
ATOM 3643 C CA . ARG A 1 465 ? 36.249 -10.669 -16.879 1.00 80.50 465 ARG A CA 1
ATOM 3644 C C . ARG A 1 465 ? 37.566 -9.886 -16.826 1.00 80.50 465 ARG A C 1
ATOM 3646 O O . ARG A 1 465 ? 38.266 -9.813 -17.831 1.00 80.50 465 ARG A O 1
ATOM 3653 N N . LYS A 1 466 ? 37.967 -9.361 -15.659 1.00 80.19 466 LYS A N 1
ATOM 3654 C CA . LYS A 1 466 ? 39.306 -8.785 -15.482 1.00 80.19 466 LYS A CA 1
ATOM 3655 C C . LYS A 1 466 ? 40.354 -9.880 -15.363 1.00 80.19 466 LYS A C 1
ATOM 3657 O O . LYS A 1 466 ? 40.132 -10.900 -14.711 1.00 80.19 466 LYS A O 1
ATOM 3662 N N . ILE A 1 467 ? 41.512 -9.634 -15.964 1.00 77.75 467 ILE A N 1
ATOM 3663 C CA . ILE A 1 467 ? 42.662 -10.531 -15.897 1.00 77.75 467 ILE A CA 1
ATOM 3664 C C . ILE A 1 467 ? 43.622 -10.053 -14.816 1.00 77.75 467 ILE A C 1
ATOM 3666 O O . ILE A 1 467 ? 44.116 -8.929 -14.855 1.00 77.75 467 ILE A O 1
ATOM 3670 N N . GLU A 1 468 ? 43.929 -10.940 -13.883 1.00 79.19 468 GLU A N 1
ATOM 3671 C CA . GLU A 1 468 ? 45.013 -10.784 -12.924 1.00 79.19 468 GLU A CA 1
ATOM 3672 C C . GLU A 1 468 ? 46.201 -11.630 -13.375 1.00 79.19 468 GLU A C 1
ATOM 3674 O O . GLU A 1 468 ? 46.099 -12.851 -13.486 1.00 79.19 468 GLU A O 1
ATOM 3679 N N . ILE A 1 469 ? 47.342 -10.991 -13.630 1.00 76.25 469 ILE A N 1
ATOM 3680 C CA . ILE A 1 469 ? 48.599 -11.680 -13.938 1.00 76.25 469 ILE A CA 1
ATOM 3681 C C . ILE A 1 469 ? 49.425 -11.762 -12.659 1.00 76.25 469 ILE A C 1
ATOM 3683 O O . ILE A 1 469 ? 49.587 -10.773 -11.944 1.00 76.25 469 ILE A O 1
ATOM 3687 N N . THR A 1 470 ? 49.981 -12.940 -12.379 1.00 74.88 470 THR A N 1
ATOM 3688 C CA . THR A 1 470 ? 50.833 -13.135 -11.201 1.00 74.88 470 THR A CA 1
ATOM 3689 C C . THR A 1 470 ? 52.042 -12.189 -11.261 1.00 74.88 470 THR A C 1
ATOM 3691 O O . THR A 1 470 ? 52.730 -12.159 -12.288 1.00 74.88 470 THR A O 1
ATOM 3694 N N . PRO A 1 471 ? 52.356 -11.439 -10.184 1.00 65.25 471 PRO A N 1
ATOM 3695 C CA . PRO A 1 471 ? 53.477 -10.502 -10.170 1.00 65.25 471 PRO A CA 1
ATOM 3696 C C . PRO A 1 471 ? 54.791 -11.142 -10.641 1.00 65.25 471 PRO A C 1
ATOM 3698 O O . PRO A 1 471 ? 55.199 -12.195 -10.152 1.00 65.25 471 PRO A O 1
ATOM 3701 N N . GLY A 1 472 ? 55.459 -10.504 -11.607 1.00 55.97 472 GLY A N 1
ATOM 3702 C CA . GLY A 1 472 ? 56.719 -10.986 -12.186 1.00 55.97 472 GLY A CA 1
ATOM 3703 C C . GLY A 1 472 ? 56.580 -12.015 -13.317 1.00 55.97 472 GLY A C 1
ATOM 3704 O O . GLY A 1 472 ? 57.602 -12.460 -13.842 1.00 55.97 472 GLY A O 1
ATOM 3705 N N . LYS A 1 473 ? 55.360 -12.389 -13.730 1.00 62.06 473 LYS A N 1
ATOM 3706 C CA . LYS A 1 473 ? 55.134 -13.185 -14.947 1.00 62.06 473 LYS A CA 1
ATOM 3707 C C . LYS A 1 473 ? 54.963 -12.311 -16.184 1.00 62.06 473 LYS A C 1
ATOM 3709 O O . LYS A 1 473 ? 54.298 -11.284 -16.149 1.00 62.06 473 LYS A O 1
ATOM 3714 N N . ILE A 1 474 ? 55.570 -12.755 -17.286 1.00 56.28 474 ILE A N 1
ATOM 3715 C CA . ILE A 1 474 ? 55.539 -12.087 -18.590 1.00 56.28 474 ILE A CA 1
ATOM 3716 C C . ILE A 1 474 ? 55.046 -13.108 -19.613 1.00 56.28 474 ILE A C 1
ATOM 3718 O O . ILE A 1 474 ? 55.707 -14.123 -19.832 1.00 56.28 474 ILE A O 1
ATOM 3722 N N . PHE A 1 475 ? 53.893 -12.836 -20.223 1.00 56.12 475 PHE A N 1
ATOM 3723 C CA . PHE A 1 475 ? 53.368 -13.612 -21.344 1.00 56.12 475 PHE A CA 1
ATOM 3724 C C . PHE A 1 475 ? 53.971 -13.127 -22.662 1.00 56.12 475 PHE A C 1
ATOM 3726 O O . PHE A 1 475 ? 54.333 -11.959 -22.819 1.00 56.12 475 PHE A O 1
ATOM 3733 N N . THR A 1 476 ? 54.037 -14.021 -23.645 1.00 56.38 476 THR A N 1
ATOM 3734 C CA . THR A 1 476 ? 54.296 -13.617 -25.037 1.00 56.38 476 THR A CA 1
ATOM 3735 C C . THR A 1 476 ? 53.107 -12.826 -25.581 1.00 56.38 476 THR A C 1
ATOM 3737 O O . THR A 1 476 ? 51.982 -13.051 -25.146 1.00 56.38 476 THR A O 1
ATOM 3740 N N . HIS A 1 477 ? 53.332 -11.927 -26.544 1.00 52.31 477 HIS A N 1
ATOM 3741 C CA . HIS A 1 477 ? 52.263 -11.095 -27.118 1.00 52.31 477 HIS A CA 1
ATOM 3742 C C . HIS A 1 477 ? 51.061 -11.927 -27.608 1.00 52.31 477 HIS A C 1
ATOM 3744 O O . HIS A 1 477 ? 49.926 -11.609 -27.283 1.00 52.31 477 HIS A O 1
ATOM 3750 N N . ASP A 1 478 ? 51.315 -13.042 -28.298 1.00 54.56 478 ASP A N 1
ATOM 3751 C CA . ASP A 1 478 ? 50.278 -13.932 -28.839 1.00 54.56 478 ASP A CA 1
ATOM 3752 C C . ASP A 1 478 ? 49.518 -14.719 -27.750 1.00 54.56 478 ASP A C 1
ATOM 3754 O O . ASP A 1 478 ? 48.305 -14.889 -27.837 1.00 54.56 478 ASP A O 1
ATOM 3758 N N . ASN A 1 479 ? 50.189 -15.158 -26.680 1.00 64.12 479 ASN A N 1
ATOM 3759 C CA . ASN A 1 479 ? 49.496 -15.814 -25.566 1.00 64.12 479 ASN A CA 1
ATOM 3760 C C . ASN A 1 479 ? 48.720 -14.835 -24.705 1.00 64.12 479 ASN A C 1
ATOM 3762 O O . ASN A 1 479 ? 47.617 -15.149 -24.274 1.00 64.12 479 ASN A O 1
ATOM 3766 N N . LEU A 1 480 ? 49.288 -13.658 -24.469 1.00 62.62 480 LEU A N 1
ATOM 3767 C CA . LEU A 1 480 ? 48.599 -12.598 -23.765 1.00 62.62 480 LEU A CA 1
ATOM 3768 C C . LEU A 1 480 ? 47.328 -12.207 -24.530 1.00 62.62 480 LEU A C 1
ATOM 3770 O O . LEU A 1 480 ? 46.269 -12.118 -23.920 1.00 62.62 480 LEU A O 1
ATOM 3774 N N . GLN A 1 481 ? 47.407 -12.101 -25.862 1.00 61.25 481 GLN A N 1
ATOM 3775 C CA . GLN A 1 481 ? 46.242 -11.871 -26.713 1.00 61.25 481 GLN A CA 1
ATOM 3776 C C . GLN A 1 481 ? 45.196 -12.984 -26.574 1.00 61.25 481 GLN A C 1
ATOM 3778 O O . GLN A 1 481 ? 44.041 -12.681 -26.330 1.00 61.25 481 GLN A O 1
ATOM 3783 N N . LYS A 1 482 ? 45.580 -14.266 -26.597 1.00 69.06 482 LYS A N 1
ATOM 3784 C CA . LYS A 1 482 ? 44.638 -15.389 -26.385 1.00 69.06 482 LYS A CA 1
ATOM 3785 C C . LYS A 1 482 ? 43.962 -15.374 -25.011 1.00 69.06 482 LYS A C 1
ATOM 3787 O O . LYS A 1 482 ? 42.804 -15.768 -24.887 1.00 69.06 482 LYS A O 1
ATOM 3792 N N . VAL A 1 483 ? 44.684 -14.957 -23.969 1.00 66.88 483 VAL A N 1
ATOM 3793 C CA . VAL A 1 483 ? 44.120 -14.776 -22.622 1.00 66.88 483 VAL A CA 1
ATOM 3794 C C . VAL A 1 483 ? 43.099 -13.641 -22.621 1.00 66.88 483 VAL A C 1
ATOM 3796 O O . VAL A 1 483 ? 42.019 -13.790 -22.049 1.00 66.88 483 VAL A O 1
ATOM 3799 N N . TYR A 1 484 ? 43.411 -12.547 -23.311 1.00 66.00 484 TYR A N 1
ATOM 3800 C CA . TYR A 1 484 ? 42.502 -11.428 -23.498 1.00 66.00 484 TYR A CA 1
ATOM 3801 C C . TYR A 1 484 ? 41.274 -11.793 -24.337 1.00 66.00 484 TYR A C 1
ATOM 3803 O O . TYR A 1 484 ? 40.166 -11.522 -23.894 1.00 66.00 484 TYR A O 1
ATOM 3811 N N . ASP A 1 485 ? 41.429 -12.521 -25.443 1.00 71.81 485 ASP A N 1
ATOM 3812 C CA . ASP A 1 485 ? 40.321 -13.006 -26.275 1.00 71.81 485 ASP A CA 1
ATOM 3813 C C . ASP A 1 485 ? 39.373 -13.922 -25.471 1.00 71.81 485 ASP A C 1
ATOM 3815 O O . ASP A 1 485 ? 38.145 -13.825 -25.588 1.00 71.81 485 ASP A O 1
ATOM 3819 N N . MET A 1 486 ? 39.932 -14.780 -24.601 1.00 77.88 486 MET A N 1
ATOM 3820 C CA . MET A 1 486 ? 39.170 -15.633 -23.679 1.00 77.88 486 MET A CA 1
ATOM 3821 C C . MET A 1 486 ? 38.406 -14.809 -22.633 1.00 77.88 486 MET A C 1
ATOM 3823 O O . MET A 1 486 ? 37.249 -15.111 -22.346 1.00 77.88 486 MET A O 1
ATOM 3827 N N . ALA A 1 487 ? 39.010 -13.754 -22.082 1.00 71.88 487 ALA A N 1
ATOM 3828 C CA . ALA A 1 487 ? 38.317 -12.845 -21.171 1.00 71.88 487 ALA A CA 1
ATOM 3829 C C . ALA A 1 487 ? 37.238 -12.018 -21.887 1.00 71.88 487 ALA A C 1
ATOM 3831 O O . ALA A 1 487 ? 36.161 -11.802 -21.331 1.00 71.88 487 ALA A O 1
ATOM 3832 N N . ASP A 1 488 ? 37.490 -11.617 -23.132 1.00 72.25 488 ASP A N 1
ATOM 3833 C CA . ASP A 1 488 ? 36.635 -10.728 -23.912 1.00 72.25 488 ASP A CA 1
ATOM 3834 C C . ASP A 1 488 ? 35.406 -11.398 -24.512 1.00 72.25 488 ASP A C 1
ATOM 3836 O O . ASP A 1 488 ? 34.359 -10.749 -24.601 1.00 72.25 488 ASP A O 1
ATOM 3840 N N . SER A 1 489 ? 35.562 -12.640 -24.974 1.00 69.69 489 SER A N 1
ATOM 3841 C CA . SER A 1 489 ? 34.578 -13.357 -25.797 1.00 69.69 489 SER A CA 1
ATOM 3842 C C . SER A 1 489 ? 34.387 -14.830 -25.421 1.00 69.69 489 SER A C 1
ATOM 3844 O O . SER A 1 489 ? 33.368 -15.425 -25.763 1.00 69.69 489 SER A O 1
ATOM 3846 N N . GLY A 1 490 ? 35.343 -15.419 -24.699 1.00 76.06 490 GLY A N 1
ATOM 3847 C CA . GLY A 1 490 ? 35.349 -16.837 -24.360 1.00 76.06 490 GLY A CA 1
ATOM 3848 C C . GLY A 1 490 ? 34.579 -17.178 -23.086 1.00 76.06 490 GLY A C 1
ATOM 3849 O O . GLY A 1 490 ? 34.311 -16.336 -22.217 1.00 76.06 490 GLY A O 1
ATOM 3850 N N . ASN A 1 491 ? 34.211 -18.452 -22.970 1.00 80.88 491 ASN A N 1
ATOM 3851 C CA . ASN A 1 491 ? 33.622 -19.005 -21.762 1.00 80.88 491 ASN A CA 1
ATOM 3852 C C . ASN A 1 491 ? 33.857 -20.518 -21.683 1.00 80.88 491 ASN A C 1
ATOM 3854 O O . ASN A 1 491 ? 34.142 -21.166 -22.687 1.00 80.88 491 ASN A O 1
ATOM 3858 N N . MET A 1 492 ? 33.735 -21.090 -20.487 1.00 82.62 492 MET A N 1
ATOM 3859 C CA . MET A 1 492 ? 33.889 -22.530 -20.251 1.00 82.62 492 MET A CA 1
ATOM 3860 C C . MET A 1 492 ? 32.730 -23.043 -19.405 1.00 82.62 492 MET A C 1
ATOM 3862 O O . MET A 1 492 ? 32.164 -22.289 -18.621 1.00 82.62 492 MET A O 1
ATOM 3866 N N . ILE A 1 493 ? 32.380 -24.322 -19.533 1.00 83.00 493 ILE A N 1
ATOM 3867 C CA . ILE A 1 493 ? 31.308 -24.932 -18.737 1.00 83.00 493 ILE A CA 1
ATOM 3868 C C . ILE A 1 493 ? 31.907 -25.601 -17.500 1.00 83.00 493 ILE A C 1
ATOM 3870 O O . ILE A 1 493 ? 32.824 -26.415 -17.604 1.00 83.00 493 ILE A O 1
ATOM 3874 N N . VAL A 1 494 ? 31.360 -25.278 -16.330 1.00 79.19 494 VAL A N 1
ATOM 3875 C CA . VAL A 1 494 ? 31.700 -25.879 -15.038 1.00 79.19 494 VAL A CA 1
ATOM 3876 C C . VAL A 1 494 ? 30.494 -26.669 -14.531 1.00 79.19 494 VAL A C 1
ATOM 3878 O O . VAL A 1 494 ? 29.356 -26.207 -14.607 1.00 79.19 494 VAL A O 1
ATOM 3881 N N . SER A 1 495 ? 30.748 -27.864 -13.995 1.00 74.69 495 SER A N 1
ATOM 3882 C CA . SER A 1 495 ? 29.754 -28.693 -13.307 1.00 74.69 495 SER A CA 1
ATOM 3883 C C . SER A 1 495 ? 30.106 -28.741 -11.822 1.00 74.69 495 SER A C 1
ATOM 3885 O O . SER A 1 495 ? 31.171 -29.243 -11.467 1.00 74.69 495 SER A O 1
ATOM 3887 N N . ASP A 1 496 ? 29.221 -28.255 -10.950 1.00 59.59 496 ASP A N 1
ATOM 3888 C CA . ASP A 1 496 ? 29.471 -28.187 -9.500 1.00 59.59 496 ASP A CA 1
ATOM 3889 C C . ASP A 1 496 ? 29.233 -29.518 -8.753 1.00 59.59 496 ASP A C 1
ATOM 3891 O O . ASP A 1 496 ? 29.376 -29.597 -7.533 1.00 59.59 496 ASP A O 1
ATOM 3895 N N . GLY A 1 497 ? 28.870 -30.586 -9.475 1.00 56.97 497 GLY A N 1
ATOM 3896 C CA . GLY A 1 497 ? 28.631 -31.922 -8.918 1.00 56.97 497 GLY A CA 1
ATOM 3897 C C . GLY A 1 497 ? 27.417 -32.015 -7.988 1.00 56.97 497 GLY A C 1
ATOM 3898 O O . GLY A 1 497 ? 27.157 -33.090 -7.445 1.00 56.97 497 GLY A O 1
ATOM 3899 N N . LYS A 1 498 ? 26.671 -30.920 -7.803 1.00 54.81 498 LYS A N 1
ATOM 3900 C CA . LYS A 1 498 ? 25.579 -30.825 -6.843 1.00 54.81 498 LYS A CA 1
ATOM 3901 C C . LYS A 1 498 ? 24.305 -30.198 -7.367 1.00 54.81 498 LYS A C 1
ATOM 3903 O O . LYS A 1 498 ? 23.384 -30.265 -6.586 1.00 54.81 498 LYS A O 1
ATOM 3908 N N . PHE A 1 499 ? 24.220 -29.683 -8.594 1.00 49.16 499 PHE A N 1
ATOM 3909 C CA . PHE A 1 499 ? 23.044 -29.591 -9.482 1.00 49.16 499 PHE A CA 1
ATOM 3910 C C . PHE A 1 499 ? 23.297 -28.426 -10.470 1.00 49.16 499 PHE A C 1
ATOM 3912 O O . PHE A 1 499 ? 23.230 -27.273 -10.068 1.00 49.16 499 PHE A O 1
ATOM 3919 N N . ARG A 1 500 ? 23.424 -28.755 -11.772 1.00 62.31 500 ARG A N 1
ATOM 3920 C CA . ARG A 1 500 ? 23.419 -27.883 -12.980 1.00 62.31 500 ARG A CA 1
ATOM 3921 C C . ARG A 1 500 ? 24.782 -27.416 -13.514 1.00 62.31 500 ARG A C 1
ATOM 3923 O O . ARG A 1 500 ? 25.729 -27.160 -12.782 1.00 62.31 500 ARG A O 1
ATOM 3930 N N . ASN A 1 501 ? 24.860 -27.358 -14.845 1.00 78.12 501 ASN A N 1
ATOM 3931 C CA . ASN A 1 501 ? 25.999 -26.819 -15.581 1.00 78.12 501 ASN A CA 1
ATOM 3932 C C . ASN A 1 501 ? 25.885 -25.291 -15.605 1.00 78.12 501 ASN A C 1
ATOM 3934 O O . ASN A 1 501 ? 24.813 -24.753 -15.885 1.00 78.12 501 ASN A O 1
ATOM 3938 N N . HIS A 1 502 ? 26.988 -24.600 -15.349 1.00 79.25 502 HIS A N 1
ATOM 3939 C CA . HIS A 1 502 ? 27.065 -23.144 -15.415 1.00 79.25 502 HIS A CA 1
ATOM 3940 C C . HIS A 1 502 ? 28.242 -22.723 -16.276 1.00 79.25 502 HIS A C 1
ATOM 3942 O O . HIS A 1 502 ? 29.218 -23.460 -16.429 1.00 79.25 502 HIS A O 1
ATOM 3948 N N . PHE A 1 503 ? 28.174 -21.509 -16.800 1.00 84.19 503 PHE A N 1
ATOM 3949 C CA . PHE A 1 503 ? 29.354 -20.880 -17.360 1.00 84.19 503 PHE A CA 1
ATOM 3950 C C . PHE A 1 503 ? 30.328 -20.439 -16.259 1.00 84.19 503 PHE A C 1
ATOM 3952 O O . PHE A 1 503 ? 29.917 -19.952 -15.206 1.00 84.19 503 PHE A O 1
ATOM 3959 N N . ALA A 1 504 ? 31.628 -20.616 -16.503 1.00 81.50 504 ALA A N 1
ATOM 3960 C CA . ALA A 1 504 ? 32.705 -20.209 -15.604 1.00 81.50 504 ALA A CA 1
ATOM 3961 C C . ALA A 1 504 ? 32.727 -18.687 -15.415 1.00 81.50 504 ALA A C 1
ATOM 3963 O O . ALA A 1 504 ? 33.017 -18.205 -14.322 1.00 81.50 504 ALA A O 1
ATOM 3964 N N . LEU A 1 505 ? 32.401 -17.940 -16.473 1.00 82.00 505 LEU A N 1
ATOM 3965 C CA . LEU A 1 505 ? 32.310 -16.483 -16.490 1.00 82.00 505 LEU A CA 1
ATOM 3966 C C . LEU A 1 505 ? 30.884 -16.041 -16.871 1.00 82.00 505 LEU A C 1
ATOM 3968 O O . LEU A 1 505 ? 30.180 -16.773 -17.570 1.00 82.00 505 LEU A O 1
ATOM 3972 N N . PRO A 1 506 ? 30.431 -14.837 -16.480 1.00 77.75 506 PRO A N 1
ATOM 3973 C CA . PRO A 1 506 ? 29.137 -14.312 -16.912 1.00 77.75 506 PRO A CA 1
ATOM 3974 C C . PRO A 1 506 ? 29.038 -14.171 -18.435 1.00 77.75 506 PRO A C 1
ATOM 3976 O O . PRO A 1 506 ? 30.005 -13.776 -19.090 1.00 77.75 506 PRO A O 1
ATOM 3979 N N . ILE A 1 507 ? 27.857 -14.448 -18.992 1.00 74.94 507 ILE A N 1
ATOM 3980 C CA . ILE A 1 507 ? 27.584 -14.329 -20.433 1.00 74.94 507 ILE A CA 1
ATOM 3981 C C . ILE A 1 507 ? 27.741 -12.891 -20.935 1.00 74.94 507 ILE A C 1
ATOM 3983 O O . ILE A 1 507 ? 27.483 -11.925 -20.203 1.00 74.94 507 ILE A O 1
ATOM 3987 N N . ILE A 1 508 ? 28.157 -12.762 -22.193 1.00 68.56 508 ILE A N 1
ATOM 3988 C CA . ILE A 1 508 ? 28.494 -11.468 -22.801 1.00 68.56 508 ILE A CA 1
ATOM 3989 C C . ILE A 1 508 ? 27.256 -10.834 -23.436 1.00 68.56 508 ILE A C 1
ATOM 3991 O O . ILE A 1 508 ? 26.993 -9.646 -23.242 1.00 68.56 508 ILE A O 1
ATOM 3995 N N . HIS A 1 509 ? 26.444 -11.631 -24.134 1.00 65.50 509 HIS A N 1
ATOM 3996 C CA . HIS A 1 509 ? 25.227 -11.161 -24.792 1.00 65.50 509 HIS A CA 1
ATOM 3997 C C . HIS A 1 509 ? 24.018 -11.317 -23.866 1.00 65.50 509 HIS A C 1
ATOM 3999 O O . HIS A 1 509 ? 23.299 -12.311 -23.902 1.00 65.50 509 HIS A O 1
ATOM 4005 N N . ARG A 1 510 ? 23.765 -10.302 -23.034 1.00 68.44 510 ARG A N 1
ATOM 4006 C CA . ARG A 1 510 ? 22.668 -10.313 -22.046 1.00 68.44 510 ARG A CA 1
ATOM 4007 C C . ARG A 1 510 ? 21.295 -9.927 -22.598 1.00 68.44 510 ARG A C 1
ATOM 4009 O O . ARG A 1 510 ? 20.389 -9.682 -21.808 1.00 68.44 510 ARG A O 1
ATOM 4016 N N . ILE A 1 511 ? 21.133 -9.844 -23.918 1.00 72.75 511 ILE A N 1
ATOM 4017 C CA . ILE A 1 511 ? 19.835 -9.561 -24.540 1.00 72.75 511 ILE A CA 1
ATOM 4018 C C . ILE A 1 511 ? 19.054 -10.875 -24.591 1.00 72.75 511 ILE A C 1
ATOM 4020 O O . ILE A 1 511 ? 19.476 -11.797 -25.299 1.00 72.75 511 ILE A O 1
ATOM 4024 N N . PRO A 1 512 ? 17.939 -11.006 -23.857 1.00 77.19 512 PRO A N 1
ATOM 4025 C CA . PRO A 1 512 ? 17.122 -12.200 -23.938 1.00 77.19 512 PRO A CA 1
ATOM 4026 C C . PRO A 1 512 ? 16.500 -12.305 -25.325 1.00 77.19 512 PRO A C 1
ATOM 4028 O O . PRO A 1 512 ? 15.962 -11.334 -25.852 1.00 77.19 512 PRO A O 1
ATOM 4031 N N . LYS A 1 513 ? 16.582 -13.492 -25.915 1.00 81.94 513 LYS A N 1
ATOM 4032 C CA . LYS A 1 513 ? 15.962 -13.802 -27.216 1.00 81.94 513 LYS A CA 1
ATOM 4033 C C . LYS A 1 513 ? 14.869 -14.850 -27.078 1.00 81.94 513 LYS A C 1
ATOM 4035 O O . LYS A 1 513 ? 13.958 -14.915 -27.897 1.00 81.94 513 LYS A O 1
ATOM 4040 N N . LYS A 1 514 ? 14.975 -15.664 -26.033 1.00 85.00 514 LYS A N 1
ATOM 4041 C CA . LYS A 1 514 ? 14.089 -16.777 -25.742 1.00 85.00 514 LYS A CA 1
ATOM 4042 C C . LYS A 1 514 ? 13.390 -16.536 -24.415 1.00 85.00 514 LYS A C 1
ATOM 4044 O O . LYS A 1 514 ? 13.921 -15.859 -23.536 1.00 85.00 514 LYS A O 1
ATOM 4049 N N . GLU A 1 515 ? 12.215 -17.111 -24.248 1.00 84.75 515 GLU A N 1
ATOM 4050 C CA . GLU A 1 515 ? 11.513 -17.112 -22.972 1.00 84.75 515 GLU A CA 1
ATOM 4051 C C . GLU A 1 515 ? 10.966 -18.492 -22.632 1.00 84.75 515 GLU A C 1
ATOM 4053 O O . GLU A 1 515 ? 10.485 -19.246 -23.481 1.00 84.75 515 GLU A O 1
ATOM 4058 N N . TYR A 1 516 ? 11.049 -18.810 -21.347 1.00 82.75 516 TYR A N 1
ATOM 4059 C CA . TYR A 1 516 ? 10.473 -20.000 -20.756 1.00 82.75 516 TYR A CA 1
ATOM 4060 C C . TYR A 1 516 ? 9.527 -19.583 -19.639 1.00 82.75 516 TYR A C 1
ATOM 4062 O O . TYR A 1 516 ? 9.938 -18.951 -18.664 1.00 82.75 516 TYR A O 1
ATOM 4070 N N . VAL A 1 517 ? 8.258 -19.946 -19.787 1.00 76.31 517 VAL A N 1
ATOM 4071 C CA . VAL A 1 517 ? 7.243 -19.739 -18.758 1.00 76.31 517 VAL A CA 1
ATOM 4072 C C . VAL A 1 517 ? 7.065 -21.055 -18.013 1.00 76.31 517 VAL A C 1
ATOM 4074 O O . VAL A 1 517 ? 6.514 -22.017 -18.547 1.00 76.31 517 VAL A O 1
ATOM 4077 N N . ASP A 1 518 ? 7.550 -21.103 -16.775 1.00 74.81 518 ASP A N 1
ATOM 4078 C CA . ASP A 1 518 ? 7.290 -22.215 -15.872 1.00 74.81 518 ASP A CA 1
ATOM 4079 C C . ASP A 1 518 ? 5.874 -22.057 -15.316 1.00 74.81 518 ASP A C 1
ATOM 4081 O O . ASP A 1 518 ? 5.654 -21.360 -14.328 1.00 74.81 518 ASP A O 1
ATOM 4085 N N . ASN A 1 519 ? 4.900 -22.698 -15.958 1.00 65.50 519 ASN A N 1
ATOM 4086 C CA . ASN A 1 519 ? 3.496 -22.627 -15.545 1.00 65.50 519 ASN A CA 1
ATOM 4087 C C . ASN A 1 519 ? 3.237 -23.226 -14.150 1.00 65.50 519 ASN A C 1
ATOM 4089 O O . ASN A 1 519 ? 2.213 -22.925 -13.544 1.00 65.50 519 ASN A O 1
ATOM 4093 N N . ILE A 1 520 ? 4.133 -24.078 -13.635 1.00 68.25 520 ILE A N 1
ATOM 4094 C CA . ILE A 1 520 ? 3.980 -24.696 -12.311 1.00 68.25 520 ILE A CA 1
ATOM 4095 C C . ILE A 1 520 ? 4.424 -23.710 -11.227 1.00 68.25 520 ILE A C 1
ATOM 4097 O O . ILE A 1 520 ? 3.766 -23.580 -10.194 1.00 68.25 520 ILE A O 1
ATOM 4101 N N . LYS A 1 521 ? 5.535 -23.005 -11.458 1.00 67.06 521 LYS A N 1
ATOM 4102 C CA . LYS A 1 521 ? 6.065 -21.993 -10.527 1.00 67.06 521 LYS A CA 1
ATOM 4103 C C . LYS A 1 521 ? 5.505 -20.587 -10.761 1.00 67.06 521 LYS A C 1
ATOM 4105 O O . LYS A 1 521 ? 5.678 -19.710 -9.913 1.00 67.06 521 LYS A O 1
ATOM 4110 N N . ASP A 1 522 ? 4.825 -20.397 -11.888 1.00 68.94 522 ASP A N 1
ATOM 4111 C CA . ASP A 1 522 ? 4.418 -19.113 -12.461 1.00 68.94 522 ASP A CA 1
ATOM 4112 C C . ASP A 1 522 ? 5.592 -18.126 -12.602 1.00 68.94 522 ASP A C 1
ATOM 4114 O O . ASP A 1 522 ? 5.486 -16.925 -12.343 1.00 68.94 522 ASP A O 1
ATOM 4118 N N . GLU A 1 523 ? 6.748 -18.662 -12.997 1.00 73.12 523 GLU A N 1
ATOM 4119 C CA . GLU A 1 523 ? 7.992 -17.919 -13.188 1.00 73.12 523 GLU A CA 1
ATOM 4120 C C . GLU A 1 523 ? 8.271 -17.729 -14.677 1.00 73.12 523 GLU A C 1
ATOM 4122 O O . GLU A 1 523 ? 8.181 -18.664 -15.472 1.00 73.12 523 GLU A O 1
ATOM 4127 N N . VAL A 1 524 ? 8.653 -16.511 -15.055 1.00 76.00 524 VAL A N 1
ATOM 4128 C CA . VAL A 1 524 ? 9.092 -16.196 -16.415 1.00 76.00 524 VAL A CA 1
ATOM 4129 C C . VAL A 1 524 ? 10.605 -16.096 -16.402 1.00 76.00 524 VAL A C 1
ATOM 4131 O O . VAL A 1 524 ? 11.176 -15.215 -15.761 1.00 76.00 524 VAL A O 1
ATOM 4134 N N . ASN A 1 525 ? 11.251 -16.991 -17.136 1.00 78.88 525 ASN A N 1
ATOM 4135 C CA . ASN A 1 525 ? 12.683 -16.961 -17.358 1.00 78.88 525 ASN A CA 1
ATOM 4136 C C . ASN A 1 525 ? 12.949 -16.370 -18.736 1.00 78.88 525 ASN A C 1
ATOM 4138 O O . ASN A 1 525 ? 12.601 -16.956 -19.760 1.00 78.88 525 ASN A O 1
ATOM 4142 N N . GLN A 1 526 ? 13.573 -15.198 -18.746 1.00 82.25 526 GLN A N 1
ATOM 4143 C CA . GLN A 1 526 ? 14.149 -14.617 -19.948 1.00 82.25 526 GLN A CA 1
ATOM 4144 C C . GLN A 1 526 ? 15.516 -15.261 -20.196 1.00 82.25 526 GLN A C 1
ATOM 4146 O O . GLN A 1 526 ? 16.387 -15.274 -19.321 1.00 82.25 526 GLN A O 1
ATOM 4151 N N . LEU A 1 527 ? 15.676 -15.842 -21.378 1.00 85.69 527 LEU A N 1
ATOM 4152 C CA . LEU A 1 527 ? 16.790 -16.707 -21.727 1.00 85.69 527 LEU A CA 1
ATOM 4153 C C . LEU A 1 527 ? 17.618 -16.094 -22.862 1.00 85.69 527 LEU A C 1
ATOM 4155 O O . LEU A 1 527 ? 17.098 -15.580 -23.860 1.00 85.69 527 LEU A O 1
ATOM 4159 N N . CYS A 1 528 ? 18.931 -16.165 -22.695 1.00 86.44 528 CYS A N 1
ATOM 4160 C CA . CYS A 1 528 ? 19.938 -15.777 -23.669 1.00 86.44 528 CYS A CA 1
ATOM 4161 C C . CYS A 1 528 ? 20.497 -17.015 -24.372 1.00 86.44 528 CYS A C 1
ATOM 4163 O O . CYS A 1 528 ? 20.402 -18.135 -23.866 1.00 86.44 528 CYS A O 1
ATOM 4165 N N . ILE A 1 529 ? 21.092 -16.791 -25.540 1.00 86.38 529 ILE A N 1
ATOM 4166 C CA . ILE A 1 529 ? 21.818 -17.811 -26.295 1.00 86.38 529 ILE A CA 1
ATOM 4167 C C . ILE A 1 529 ? 23.292 -17.417 -26.257 1.00 86.38 529 ILE A C 1
ATOM 4169 O O . ILE A 1 529 ? 23.635 -16.324 -26.704 1.00 86.38 529 ILE A O 1
ATOM 4173 N N . GLU A 1 530 ? 24.134 -18.294 -25.722 1.00 85.56 530 GLU A N 1
ATOM 4174 C CA . GLU A 1 530 ? 25.589 -18.132 -25.692 1.00 85.56 530 GLU A CA 1
ATOM 4175 C C . GLU A 1 530 ? 26.222 -19.243 -26.538 1.00 85.56 530 GLU A C 1
ATOM 4177 O O . GLU A 1 530 ? 25.828 -20.407 -26.442 1.00 85.56 530 GLU A O 1
ATOM 4182 N N . THR A 1 531 ? 27.206 -18.901 -27.366 1.00 84.00 531 THR A N 1
ATOM 4183 C CA . THR A 1 531 ? 27.909 -19.867 -28.216 1.00 84.00 531 THR A CA 1
ATOM 4184 C C . THR A 1 531 ? 29.291 -20.159 -27.643 1.00 84.00 531 THR A C 1
ATOM 4186 O O . THR A 1 531 ? 30.092 -19.245 -27.471 1.00 84.00 531 THR A O 1
ATOM 4189 N N . ILE A 1 532 ? 29.595 -21.433 -27.391 1.00 81.31 532 ILE A N 1
ATOM 4190 C CA . ILE A 1 532 ? 30.930 -21.901 -26.990 1.00 81.31 532 ILE A CA 1
ATOM 4191 C C . ILE A 1 532 ? 31.392 -22.940 -28.003 1.00 81.31 532 ILE A C 1
ATOM 4193 O O . ILE A 1 532 ? 30.700 -23.933 -28.223 1.00 81.31 532 ILE A O 1
ATOM 4197 N N . ASP A 1 533 ? 32.546 -22.700 -28.630 1.00 76.50 533 ASP A N 1
ATOM 4198 C CA . ASP A 1 533 ? 33.154 -23.587 -29.632 1.00 76.50 533 ASP A CA 1
ATOM 4199 C C . ASP A 1 533 ? 32.171 -24.028 -30.737 1.00 76.50 533 ASP A C 1
ATOM 4201 O O . ASP A 1 533 ? 32.128 -25.185 -31.153 1.00 76.50 533 ASP A O 1
ATOM 4205 N N . GLY A 1 534 ? 31.324 -23.098 -31.193 1.00 79.31 534 GLY A N 1
ATOM 4206 C CA . GLY A 1 534 ? 30.307 -23.346 -32.222 1.00 79.31 534 GLY A CA 1
ATOM 4207 C C . GLY A 1 534 ? 29.048 -24.080 -31.740 1.00 79.31 534 GLY A C 1
ATOM 4208 O O . GLY A 1 534 ? 28.153 -24.322 -32.544 1.00 79.31 534 GLY A O 1
ATOM 4209 N N . THR A 1 535 ? 28.945 -24.414 -30.450 1.00 83.38 535 THR A N 1
ATOM 4210 C CA . THR A 1 535 ? 27.737 -24.991 -29.840 1.00 83.38 535 THR A CA 1
ATOM 4211 C C . THR A 1 535 ? 26.935 -23.907 -29.128 1.00 83.38 535 THR A C 1
ATOM 4213 O O . THR A 1 535 ? 27.481 -23.175 -28.304 1.00 83.38 535 THR A O 1
ATOM 4216 N N . GLU A 1 536 ? 25.640 -23.807 -29.423 1.00 88.38 536 GLU A N 1
ATOM 4217 C CA . GLU A 1 536 ? 24.731 -22.864 -28.768 1.00 88.38 536 GLU A CA 1
ATOM 4218 C C . GLU A 1 536 ? 24.127 -23.452 -27.492 1.00 88.38 536 GLU A C 1
ATOM 4220 O O . GLU A 1 536 ? 23.604 -24.567 -27.481 1.00 88.38 536 GLU A O 1
ATOM 4225 N N . TYR A 1 537 ? 24.151 -22.661 -26.427 1.00 86.69 537 TYR A N 1
ATOM 4226 C CA . TYR A 1 537 ? 23.599 -22.991 -25.124 1.00 86.69 537 TYR A CA 1
ATOM 4227 C C . TYR A 1 537 ? 22.570 -21.944 -24.723 1.00 86.69 537 TYR A C 1
ATOM 4229 O O . TYR A 1 537 ? 22.796 -20.739 -24.859 1.00 86.69 537 TYR A O 1
ATOM 4237 N N . VAL A 1 538 ? 21.446 -22.408 -24.187 1.00 87.44 538 VAL A N 1
ATOM 4238 C CA . VAL A 1 538 ? 20.414 -21.533 -23.635 1.00 87.44 538 VAL A CA 1
ATOM 4239 C C . VAL A 1 538 ? 20.714 -21.307 -22.167 1.00 87.44 538 VAL A C 1
ATOM 4241 O O . VAL A 1 538 ? 21.016 -22.249 -21.438 1.00 87.44 538 VAL A O 1
ATOM 4244 N N . CYS A 1 539 ? 20.650 -20.064 -21.717 1.00 84.38 539 CYS A N 1
ATOM 4245 C CA . CYS A 1 539 ? 21.026 -19.728 -20.356 1.00 84.38 539 CYS A CA 1
ATOM 4246 C C . CYS A 1 539 ? 20.201 -18.585 -19.787 1.00 84.38 539 CYS A C 1
ATOM 4248 O O . CYS A 1 539 ? 19.664 -17.749 -20.512 1.00 84.38 539 CYS A O 1
ATOM 4250 N N . ASN A 1 540 ? 20.103 -18.535 -18.465 1.00 79.69 540 ASN A N 1
ATOM 4251 C CA . ASN A 1 540 ? 19.455 -17.420 -17.795 1.00 79.69 540 ASN A CA 1
ATOM 4252 C C . ASN A 1 540 ? 20.330 -16.161 -17.879 1.00 79.69 540 ASN A C 1
ATOM 4254 O O . ASN A 1 540 ? 21.522 -16.178 -17.560 1.00 79.69 540 ASN A O 1
ATOM 4258 N N . HIS A 1 541 ? 19.705 -15.049 -18.270 1.00 72.94 541 HIS A N 1
ATOM 4259 C CA . HIS A 1 541 ? 20.394 -13.791 -18.542 1.00 72.94 541 HIS A CA 1
ATOM 4260 C C . HIS A 1 541 ? 21.075 -13.143 -17.313 1.00 72.94 541 HIS A C 1
ATOM 4262 O O . HIS A 1 541 ? 21.916 -12.255 -17.471 1.00 72.94 541 HIS A O 1
ATOM 4268 N N . ARG A 1 542 ? 20.694 -13.538 -16.086 1.00 67.31 542 ARG A N 1
ATOM 4269 C CA . ARG A 1 542 ? 21.176 -12.949 -14.821 1.00 67.31 542 ARG A CA 1
ATOM 4270 C C . ARG A 1 542 ? 22.334 -13.720 -14.202 1.00 67.31 542 ARG A C 1
ATOM 4272 O O . ARG A 1 542 ? 23.285 -13.093 -13.746 1.00 67.31 542 ARG A O 1
ATOM 4279 N N . ASN A 1 543 ? 22.239 -15.048 -14.151 1.00 68.56 543 ASN A N 1
ATOM 4280 C CA . ASN A 1 543 ? 23.174 -15.906 -13.408 1.00 68.56 543 ASN A CA 1
ATOM 4281 C C . ASN A 1 543 ? 23.975 -16.878 -14.300 1.00 68.56 543 ASN A C 1
ATOM 4283 O O . ASN A 1 543 ? 24.806 -17.617 -13.778 1.00 68.56 543 ASN A O 1
ATOM 4287 N N . GLY A 1 544 ? 23.744 -16.899 -15.622 1.00 72.38 544 GLY A N 1
ATOM 4288 C CA . GLY A 1 544 ? 24.483 -17.756 -16.559 1.00 72.38 544 GLY A CA 1
ATOM 4289 C C . GLY A 1 544 ? 24.242 -19.258 -16.367 1.00 72.38 544 GLY A C 1
ATOM 4290 O O . GLY A 1 544 ? 25.026 -20.074 -16.848 1.00 72.38 544 GLY A O 1
ATOM 4291 N N . GLU A 1 545 ? 23.184 -19.627 -15.644 1.00 81.19 545 GLU A N 1
ATOM 4292 C CA . GLU A 1 545 ? 22.740 -21.010 -15.493 1.00 81.19 545 GLU A CA 1
ATOM 4293 C C . GLU A 1 545 ? 22.331 -21.582 -16.846 1.00 81.19 545 GLU A C 1
ATOM 4295 O O . GLU A 1 545 ? 21.512 -20.977 -17.543 1.00 81.19 545 GLU A O 1
ATOM 4300 N N . ILE A 1 546 ? 22.888 -22.741 -17.209 1.00 85.81 546 ILE A N 1
ATOM 4301 C CA . ILE A 1 546 ? 22.594 -23.391 -18.484 1.00 85.81 546 ILE A CA 1
ATOM 4302 C C . ILE A 1 546 ? 21.285 -24.165 -18.352 1.00 85.81 546 ILE A C 1
ATOM 4304 O O . ILE A 1 546 ? 21.140 -25.070 -17.526 1.00 85.81 546 ILE A O 1
ATOM 4308 N N . PHE A 1 547 ? 20.334 -23.803 -19.202 1.00 84.19 547 PHE A N 1
ATOM 4309 C CA . PHE A 1 547 ? 19.041 -24.450 -19.314 1.00 84.19 547 PHE A CA 1
ATOM 4310 C C . PHE A 1 547 ? 19.160 -25.711 -20.188 1.00 84.19 547 PHE A C 1
ATOM 4312 O O . PHE A 1 547 ? 19.899 -25.716 -21.175 1.00 84.19 547 PHE A O 1
ATOM 4319 N N . PRO A 1 548 ? 18.478 -26.810 -19.822 1.00 81.75 548 PRO A N 1
ATOM 4320 C CA . PRO A 1 548 ? 18.591 -28.067 -20.546 1.00 81.75 548 PRO A CA 1
ATOM 4321 C C . PRO A 1 548 ? 17.827 -28.011 -21.871 1.00 81.75 548 PRO A C 1
ATOM 4323 O O . PRO A 1 548 ? 16.606 -27.905 -21.864 1.00 81.75 548 PRO A O 1
ATOM 4326 N N . GLY A 1 549 ? 18.529 -28.173 -22.990 1.00 82.75 549 GLY A N 1
ATOM 4327 C CA . GLY A 1 549 ? 17.919 -28.215 -24.320 1.00 82.75 549 GLY A CA 1
ATOM 4328 C C . GLY A 1 549 ? 18.653 -27.330 -25.317 1.00 82.75 549 GLY A C 1
ATOM 4329 O O . GLY A 1 549 ? 19.696 -26.748 -25.013 1.00 82.75 549 GLY A O 1
ATOM 4330 N N . LYS A 1 550 ? 18.110 -27.253 -26.526 1.00 85.69 550 LYS A N 1
ATOM 4331 C CA . LYS A 1 550 ? 18.574 -26.365 -27.593 1.00 85.69 550 LYS A CA 1
ATOM 4332 C C . LYS A 1 550 ? 17.729 -25.089 -27.629 1.00 85.69 550 LYS A C 1
ATOM 4334 O O . LYS A 1 550 ? 16.604 -25.093 -27.136 1.00 85.69 550 LYS A O 1
ATOM 4339 N N . PRO A 1 551 ? 18.203 -24.003 -28.267 1.00 85.88 551 PRO A N 1
ATOM 4340 C CA . PRO A 1 551 ? 17.403 -22.787 -28.462 1.00 85.88 551 PRO A CA 1
ATOM 4341 C C . PRO A 1 551 ? 16.013 -23.021 -29.076 1.00 85.88 551 PRO A C 1
ATOM 4343 O O . PRO A 1 551 ? 15.086 -22.265 -28.800 1.00 85.88 551 PRO A O 1
ATOM 4346 N N . GLU A 1 552 ? 15.876 -24.067 -29.890 1.00 86.38 552 GLU A N 1
ATOM 4347 C CA . GLU A 1 552 ? 14.645 -24.506 -30.560 1.00 86.38 552 GLU A CA 1
ATOM 4348 C C . GLU A 1 552 ? 13.547 -24.959 -29.579 1.00 86.38 552 GLU A C 1
ATOM 4350 O O . GLU A 1 552 ? 12.363 -24.839 -29.883 1.00 86.38 552 GLU A O 1
ATOM 4355 N N . ASP A 1 553 ? 13.935 -25.442 -28.394 1.00 84.38 553 ASP A N 1
ATOM 4356 C CA . ASP A 1 553 ? 13.016 -25.957 -27.370 1.00 84.38 553 ASP A CA 1
ATOM 4357 C C . ASP A 1 553 ? 12.280 -24.828 -26.619 1.00 84.38 553 ASP A C 1
ATOM 4359 O O . ASP A 1 553 ? 11.357 -25.081 -25.840 1.00 84.38 553 ASP A O 1
ATOM 4363 N N . TYR A 1 554 ? 12.676 -23.571 -26.850 1.00 86.00 554 TYR A N 1
ATOM 4364 C CA . TYR A 1 554 ? 12.155 -22.384 -26.177 1.00 86.00 554 TYR A CA 1
ATOM 4365 C C . TYR A 1 554 ? 11.526 -21.403 -27.165 1.00 86.00 554 TYR A C 1
ATOM 4367 O O . TYR A 1 554 ? 11.987 -21.228 -28.298 1.00 86.00 554 TYR A O 1
ATOM 4375 N N . ARG A 1 555 ? 10.478 -20.713 -26.706 1.00 81.88 555 ARG A N 1
ATOM 4376 C CA . ARG A 1 555 ? 9.753 -19.732 -27.518 1.00 81.88 555 ARG A CA 1
ATOM 4377 C C . ARG A 1 555 ? 10.582 -18.470 -27.705 1.00 81.88 555 ARG A C 1
ATOM 4379 O O . ARG A 1 555 ? 11.303 -18.060 -26.796 1.00 81.88 555 ARG A O 1
ATOM 4386 N N . ASP A 1 556 ? 10.460 -17.858 -28.875 1.00 79.62 556 ASP A N 1
ATOM 4387 C CA . ASP A 1 556 ? 11.000 -16.525 -29.117 1.00 79.62 556 ASP A CA 1
ATOM 4388 C C . ASP A 1 556 ? 10.224 -15.492 -28.306 1.00 79.62 556 ASP A C 1
ATOM 4390 O O . ASP A 1 556 ? 8.999 -15.575 -28.200 1.00 79.62 556 ASP A O 1
ATOM 4394 N N . ILE A 1 557 ? 10.934 -14.504 -27.759 1.00 72.44 557 ILE A N 1
ATOM 4395 C CA . ILE A 1 557 ? 10.274 -13.328 -27.191 1.00 72.44 557 ILE A CA 1
ATOM 4396 C C . ILE A 1 557 ? 9.603 -12.587 -28.355 1.00 72.44 557 ILE A C 1
ATOM 4398 O O . ILE A 1 557 ? 10.301 -12.215 -29.304 1.00 72.44 557 ILE A O 1
ATOM 4402 N N . PRO A 1 558 ? 8.276 -12.365 -28.320 1.00 67.69 558 PRO A N 1
ATOM 4403 C CA . PRO A 1 558 ? 7.580 -11.721 -29.421 1.00 67.69 558 PRO A CA 1
ATOM 4404 C C . PRO A 1 558 ? 8.170 -10.339 -29.703 1.00 67.69 558 PRO A C 1
ATOM 4406 O O . PRO A 1 558 ? 8.308 -9.521 -28.792 1.00 67.69 558 PRO A O 1
ATOM 4409 N N . ILE A 1 559 ? 8.465 -10.051 -30.972 1.00 65.00 559 ILE A N 1
ATOM 4410 C CA . ILE A 1 559 ? 8.697 -8.675 -31.418 1.00 65.00 559 ILE A CA 1
ATOM 4411 C C . ILE A 1 559 ? 7.328 -8.002 -31.422 1.00 65.00 559 ILE A C 1
ATOM 4413 O O . ILE A 1 559 ? 6.540 -8.165 -32.355 1.00 65.00 559 ILE A O 1
ATOM 4417 N N . ILE A 1 560 ? 7.007 -7.304 -30.337 1.00 62.19 560 ILE A N 1
ATOM 4418 C CA . ILE A 1 560 ? 5.710 -6.653 -30.202 1.00 62.19 560 ILE A CA 1
ATOM 4419 C C . ILE A 1 560 ? 5.754 -5.340 -30.975 1.00 62.19 560 ILE A C 1
ATOM 4421 O O . ILE A 1 560 ? 6.302 -4.343 -30.514 1.00 62.19 560 ILE A O 1
ATOM 4425 N N . VAL A 1 561 ? 5.162 -5.341 -32.162 1.00 60.34 561 VAL A N 1
ATOM 4426 C CA . VAL A 1 561 ? 4.818 -4.106 -32.866 1.00 60.34 561 VAL A CA 1
ATOM 4427 C C . VAL A 1 561 ? 3.526 -3.580 -32.230 1.00 60.34 561 VAL A C 1
ATOM 4429 O O . VAL A 1 561 ? 2.599 -4.362 -32.024 1.00 60.34 561 VAL A O 1
ATOM 4432 N N . ASN A 1 562 ? 3.450 -2.284 -31.903 1.00 69.25 562 ASN A N 1
ATOM 4433 C CA . ASN A 1 562 ? 2.259 -1.651 -31.310 1.00 69.25 562 ASN A CA 1
ATOM 4434 C C . ASN A 1 562 ? 1.497 -0.762 -32.313 1.00 69.25 562 ASN A C 1
ATOM 4436 O O . ASN A 1 562 ? 1.442 0.453 -32.124 1.00 69.25 562 ASN A O 1
ATOM 4440 N N . PRO A 1 563 ? 0.923 -1.314 -33.395 1.00 57.22 563 PRO A N 1
ATOM 4441 C CA . PRO A 1 563 ? 0.247 -0.499 -34.402 1.00 57.22 563 PRO A CA 1
ATOM 4442 C C . PRO A 1 563 ? -1.070 0.115 -33.895 1.00 57.22 563 PRO A C 1
ATOM 4444 O O . PRO A 1 563 ? -1.569 1.054 -34.500 1.00 57.22 563 PRO A O 1
ATOM 4447 N N . GLU A 1 564 ? -1.633 -0.400 -32.795 1.00 68.19 564 GLU A N 1
ATOM 4448 C CA . GLU A 1 564 ? -2.941 0.007 -32.255 1.00 68.19 564 GLU A CA 1
ATOM 4449 C C . GLU A 1 564 ? -2.843 0.964 -31.050 1.00 68.19 564 GLU A C 1
ATOM 4451 O O . GLU A 1 564 ? -3.864 1.365 -30.500 1.00 68.19 564 GLU A O 1
ATOM 4456 N N . GLY A 1 565 ? -1.633 1.319 -30.598 1.00 81.12 565 GLY A N 1
ATOM 4457 C CA . GLY A 1 565 ? -1.431 2.211 -29.446 1.00 81.12 565 GLY A CA 1
ATOM 4458 C C . GLY A 1 565 ? -1.811 1.611 -28.082 1.00 81.12 565 GLY A C 1
ATOM 4459 O O . GLY A 1 565 ? -1.843 2.331 -27.077 1.00 81.12 565 GLY A O 1
ATOM 4460 N N . LYS A 1 566 ? -2.057 0.294 -28.015 1.00 89.00 566 LYS A N 1
ATOM 4461 C CA . LYS A 1 566 ? -2.456 -0.417 -26.792 1.00 89.00 566 LYS A CA 1
ATOM 4462 C C . LYS A 1 566 ? -1.379 -0.340 -25.709 1.00 89.00 566 LYS A C 1
ATOM 4464 O O . LYS A 1 566 ? -0.180 -0.275 -25.990 1.00 89.00 566 LYS A O 1
ATOM 4469 N N . LYS A 1 567 ? -1.808 -0.374 -24.446 1.00 92.75 567 LYS A N 1
ATOM 4470 C CA . LYS A 1 567 ? -0.920 -0.474 -23.280 1.00 92.75 567 LYS A CA 1
ATOM 4471 C C . LYS A 1 567 ? -0.415 -1.903 -23.095 1.00 92.75 567 LYS A C 1
ATOM 4473 O O . LYS A 1 567 ? 0.766 -2.104 -22.810 1.00 92.75 567 LYS A O 1
ATOM 4478 N N . TYR A 1 568 ? -1.287 -2.889 -23.285 1.00 94.31 568 TYR A N 1
ATOM 4479 C CA . TYR A 1 568 ? -0.952 -4.305 -23.156 1.00 94.31 568 TYR A CA 1
ATOM 4480 C C . TYR A 1 568 ? -1.757 -5.179 -24.123 1.00 94.31 568 TYR A C 1
ATOM 4482 O O . TYR A 1 568 ? -2.780 -4.756 -24.665 1.00 94.31 568 TYR A O 1
ATOM 4490 N N . ILE A 1 569 ? -1.300 -6.417 -24.305 1.00 92.75 569 ILE A N 1
ATOM 4491 C CA . ILE A 1 569 ? -2.000 -7.472 -25.049 1.00 92.75 569 ILE A CA 1
ATOM 4492 C C . ILE A 1 569 ? -2.216 -8.707 -24.177 1.00 92.75 569 ILE A C 1
ATOM 4494 O O . ILE A 1 569 ? -1.484 -8.947 -23.213 1.00 92.75 569 ILE A O 1
ATOM 4498 N N . LEU A 1 570 ? -3.210 -9.510 -24.550 1.00 93.62 570 LEU A N 1
ATOM 4499 C CA . LEU A 1 570 ? -3.374 -10.868 -24.043 1.00 93.62 570 LEU A CA 1
ATOM 4500 C C . LEU A 1 570 ? -2.454 -11.803 -24.826 1.00 93.62 570 LEU A C 1
ATOM 4502 O O . LEU A 1 570 ? -2.399 -11.740 -26.053 1.00 93.62 570 LEU A O 1
ATOM 4506 N N . THR A 1 571 ? -1.724 -12.654 -24.118 1.00 89.75 571 THR A N 1
ATOM 4507 C CA . THR A 1 571 ? -0.821 -13.637 -24.728 1.00 89.75 571 THR A CA 1
ATOM 4508 C C . THR A 1 571 ? -1.488 -15.005 -24.843 1.00 89.75 571 THR A C 1
ATOM 4510 O O . THR A 1 571 ? -2.535 -15.258 -24.249 1.00 89.75 571 THR A O 1
ATOM 4513 N N . ASP A 1 572 ? -0.852 -15.920 -25.571 1.00 85.88 572 ASP A N 1
ATOM 4514 C CA . ASP A 1 572 ? -1.240 -17.330 -25.639 1.00 85.88 572 ASP A CA 1
ATOM 4515 C C . ASP A 1 572 ? -0.752 -18.150 -24.423 1.00 85.88 572 ASP A C 1
ATOM 4517 O O . ASP A 1 572 ? -1.021 -19.350 -24.327 1.00 85.88 572 ASP A O 1
ATOM 4521 N N . TYR A 1 573 ? -0.063 -17.514 -23.465 1.00 85.50 573 TYR A N 1
ATOM 4522 C CA . TYR A 1 573 ? 0.256 -18.107 -22.169 1.00 85.50 573 TYR A CA 1
ATOM 4523 C C . TYR A 1 573 ? -1.001 -18.145 -21.307 1.00 85.50 573 TYR A C 1
ATOM 4525 O O . TYR A 1 573 ? -1.318 -17.199 -20.583 1.00 85.50 573 TYR A O 1
ATOM 4533 N N . THR A 1 574 ? -1.734 -19.251 -21.406 1.00 89.06 574 THR A N 1
ATOM 4534 C CA . THR A 1 574 ? -2.987 -19.433 -20.675 1.00 89.06 574 THR A CA 1
ATOM 4535 C C . THR A 1 574 ? -2.849 -20.363 -19.480 1.00 89.06 574 THR A C 1
ATOM 4537 O O . THR A 1 574 ? -2.108 -21.345 -19.537 1.00 89.06 574 THR A O 1
ATOM 4540 N N . CYS A 1 575 ? -3.645 -20.126 -18.442 1.00 86.50 575 CYS A N 1
ATOM 4541 C CA . CYS A 1 575 ? -3.851 -21.071 -17.347 1.00 86.50 575 CYS A CA 1
ATOM 4542 C C . CYS A 1 575 ? -5.343 -21.407 -17.188 1.00 86.50 575 CYS A C 1
ATOM 4544 O O . CYS A 1 575 ? -6.211 -20.690 -17.688 1.00 86.50 575 CYS A O 1
ATOM 4546 N N . GLN A 1 576 ? -5.637 -22.525 -16.518 1.00 88.44 576 GLN A N 1
ATOM 4547 C CA . GLN A 1 576 ? -7.001 -22.936 -16.181 1.00 88.44 576 GLN A CA 1
ATOM 4548 C C . GLN A 1 576 ? -7.253 -22.671 -14.701 1.00 88.44 576 GLN A C 1
ATOM 4550 O O . GLN A 1 576 ? -6.564 -23.233 -13.849 1.00 88.44 576 GLN A O 1
ATOM 4555 N N . VAL A 1 577 ? -8.256 -21.851 -14.394 1.00 84.81 577 VAL A N 1
ATOM 4556 C CA . VAL A 1 577 ? -8.690 -21.582 -13.018 1.00 84.81 577 VAL A CA 1
ATOM 4557 C C . VAL A 1 577 ? -10.188 -21.842 -12.936 1.00 84.81 577 VAL A C 1
ATOM 4559 O O . VAL A 1 577 ? -10.969 -21.177 -13.608 1.00 84.81 577 VAL A O 1
ATOM 4562 N N . ASP A 1 578 ? -10.589 -22.832 -12.136 1.00 84.62 578 ASP A N 1
ATOM 4563 C CA . ASP A 1 578 ? -11.986 -23.268 -11.962 1.00 84.62 578 ASP A CA 1
ATOM 4564 C C . ASP A 1 578 ? -12.736 -23.542 -13.286 1.00 84.62 578 ASP A C 1
ATOM 4566 O O . ASP A 1 578 ? -13.929 -23.278 -13.410 1.00 84.62 578 ASP A O 1
ATOM 4570 N N . GLY A 1 579 ? -12.034 -24.069 -14.297 1.00 84.50 579 GLY A N 1
ATOM 4571 C CA . GLY A 1 579 ? -12.602 -24.380 -15.617 1.00 84.50 579 GLY A CA 1
ATOM 4572 C C . GLY A 1 579 ? -12.703 -23.193 -16.584 1.00 84.50 579 GLY A C 1
ATOM 4573 O O . GLY A 1 579 ? -13.216 -23.366 -17.689 1.00 84.50 579 GLY A O 1
ATOM 4574 N N . GLN A 1 580 ? -12.214 -22.009 -16.200 1.00 91.00 580 GLN A N 1
ATOM 4575 C CA . GLN A 1 580 ? -12.073 -20.852 -17.081 1.00 91.00 580 GLN A CA 1
ATOM 4576 C C . GLN A 1 580 ? -10.624 -20.709 -17.564 1.00 91.00 580 GLN A C 1
ATOM 4578 O O . GLN A 1 580 ? -9.683 -20.732 -16.766 1.00 91.00 580 GLN A O 1
ATOM 4583 N N . THR A 1 581 ? -10.457 -20.491 -18.870 1.00 93.69 581 THR A N 1
ATOM 4584 C CA . THR A 1 581 ? -9.179 -20.088 -19.468 1.00 93.69 581 THR A CA 1
ATOM 4585 C C . THR A 1 581 ? -8.892 -18.628 -19.137 1.00 93.69 581 THR A C 1
ATOM 4587 O O . THR A 1 581 ? -9.693 -17.758 -19.478 1.00 93.69 581 THR A O 1
ATOM 4590 N N . LEU A 1 582 ? -7.742 -18.355 -18.525 1.00 95.12 582 LEU A N 1
ATOM 4591 C CA . LEU A 1 582 ? -7.235 -17.001 -18.310 1.00 95.12 582 LEU A CA 1
ATOM 4592 C C . LEU A 1 582 ? -5.984 -16.767 -19.152 1.00 95.12 582 LEU A C 1
ATOM 4594 O O . LEU A 1 582 ? -5.179 -17.679 -19.331 1.00 95.12 582 LEU A O 1
ATOM 4598 N N . TYR A 1 583 ? -5.808 -15.540 -19.625 1.00 94.62 583 TYR A N 1
ATOM 4599 C CA . TYR A 1 583 ? -4.720 -15.113 -20.493 1.00 94.62 583 TYR A CA 1
ATOM 4600 C C . TYR A 1 583 ? -3.731 -14.270 -19.706 1.00 94.62 583 TYR A C 1
ATOM 4602 O O . TYR A 1 583 ? -4.114 -13.323 -19.016 1.00 94.62 583 TYR A O 1
ATOM 4610 N N . ARG A 1 584 ? -2.444 -14.584 -19.826 1.00 92.81 584 ARG A N 1
ATOM 4611 C CA . ARG A 1 584 ? -1.400 -13.749 -19.242 1.00 92.81 584 ARG A CA 1
ATOM 4612 C C . ARG A 1 584 ? -1.269 -12.450 -20.030 1.00 92.81 584 ARG A C 1
ATOM 4614 O O . ARG A 1 584 ? -1.229 -12.483 -21.263 1.00 92.81 584 ARG A O 1
ATOM 4621 N N . ILE A 1 585 ? -1.177 -11.322 -19.334 1.00 94.81 585 ILE A N 1
ATOM 4622 C CA . ILE A 1 585 ? -1.007 -10.007 -19.967 1.00 94.81 585 ILE A CA 1
ATOM 4623 C C . ILE A 1 585 ? 0.467 -9.724 -20.267 1.00 94.81 585 ILE A C 1
ATOM 4625 O O . ILE A 1 585 ? 1.350 -10.113 -19.500 1.00 94.81 585 ILE A O 1
ATOM 4629 N N . ARG A 1 586 ? 0.735 -9.004 -21.359 1.00 91.50 586 ARG A N 1
ATOM 4630 C CA . ARG A 1 586 ? 2.068 -8.489 -21.696 1.00 91.50 586 ARG A CA 1
ATOM 4631 C C . ARG A 1 586 ? 2.019 -7.004 -22.005 1.00 91.50 586 ARG A C 1
ATOM 4633 O O . ARG A 1 586 ? 1.234 -6.581 -22.850 1.00 91.50 586 ARG A O 1
ATOM 4640 N N . ALA A 1 587 ? 2.883 -6.234 -21.353 1.00 90.56 587 ALA A N 1
ATOM 4641 C CA . ALA A 1 587 ? 3.030 -4.812 -21.612 1.00 90.56 587 ALA A CA 1
ATOM 4642 C C . ALA A 1 587 ? 3.602 -4.590 -23.014 1.00 90.56 587 ALA A C 1
ATOM 4644 O O . ALA A 1 587 ? 4.564 -5.240 -23.422 1.00 90.56 587 ALA A O 1
ATOM 4645 N N . VAL A 1 588 ? 3.008 -3.663 -23.752 1.00 87.88 588 VAL A N 1
ATOM 4646 C CA . VAL A 1 588 ? 3.406 -3.347 -25.129 1.00 87.88 588 VAL A CA 1
ATOM 4647 C C . VAL A 1 588 ? 4.253 -2.072 -25.175 1.00 87.88 588 VAL A C 1
ATOM 4649 O O . VAL A 1 588 ? 5.133 -1.939 -26.018 1.00 87.88 588 VAL A O 1
ATOM 4652 N N . LYS A 1 589 ? 4.029 -1.152 -24.234 1.00 83.94 589 LYS A N 1
ATOM 4653 C CA . LYS A 1 589 ? 4.818 0.067 -24.034 1.00 83.94 589 LYS A CA 1
ATOM 4654 C C . LYS A 1 589 ? 5.227 0.193 -22.570 1.00 83.94 589 LYS A C 1
ATOM 4656 O O . LYS A 1 589 ? 4.596 -0.405 -21.701 1.00 83.94 589 LYS A O 1
ATOM 4661 N N . SER A 1 590 ? 6.276 0.963 -22.310 1.00 81.00 590 SER A N 1
ATOM 4662 C CA . SER A 1 590 ? 6.714 1.269 -20.947 1.00 81.00 590 SER A CA 1
ATOM 4663 C C . SER A 1 590 ? 5.820 2.344 -20.327 1.00 81.00 590 SER A C 1
ATOM 4665 O O . SER A 1 590 ? 5.399 3.276 -21.007 1.00 81.00 590 SER A O 1
ATOM 4667 N N . PHE A 1 591 ? 5.545 2.218 -19.034 1.00 82.44 591 PHE A N 1
ATOM 4668 C CA . PHE A 1 591 ? 4.838 3.204 -18.213 1.00 82.44 591 PHE A CA 1
ATOM 4669 C C . PHE A 1 591 ? 5.314 3.062 -16.754 1.00 82.44 591 PHE A C 1
ATOM 4671 O O . PHE A 1 591 ? 6.048 2.117 -16.452 1.00 82.44 591 PHE A O 1
ATOM 4678 N N . PRO A 1 592 ? 4.979 3.980 -15.826 1.00 82.31 592 PRO A N 1
ATOM 4679 C CA . PRO A 1 592 ? 5.521 3.942 -14.469 1.00 82.31 592 PRO A CA 1
ATOM 4680 C C . PRO A 1 592 ? 5.395 2.557 -13.812 1.00 82.31 592 PRO A C 1
ATOM 4682 O O . PRO A 1 592 ? 4.298 2.017 -13.654 1.00 82.31 592 PRO A O 1
ATOM 4685 N N . GLY A 1 593 ? 6.537 1.966 -13.453 1.00 77.19 593 GLY A N 1
ATOM 4686 C CA . GLY A 1 593 ? 6.629 0.656 -12.801 1.00 77.19 593 GLY A CA 1
ATOM 4687 C C . GLY A 1 593 ? 6.488 -0.581 -13.700 1.00 77.19 593 GLY A C 1
ATOM 4688 O O . GLY A 1 593 ? 6.519 -1.678 -13.153 1.00 77.19 593 GLY A O 1
ATOM 4689 N N . VAL A 1 594 ? 6.335 -0.444 -15.026 1.00 82.81 594 VAL A N 1
ATOM 4690 C CA . VAL A 1 594 ? 6.210 -1.578 -15.968 1.00 82.81 594 VAL A CA 1
ATOM 4691 C C . VAL A 1 594 ? 6.961 -1.288 -17.267 1.00 82.81 594 VAL A C 1
ATOM 4693 O O . VAL A 1 594 ? 6.759 -0.248 -17.896 1.00 82.81 594 VAL A O 1
ATOM 4696 N N . LYS A 1 595 ? 7.824 -2.211 -17.703 1.00 80.19 595 LYS A N 1
ATOM 4697 C CA . LYS A 1 595 ? 8.590 -2.059 -18.953 1.00 80.19 595 LYS A CA 1
ATOM 4698 C C . LYS A 1 595 ? 7.879 -2.711 -20.139 1.00 80.19 595 LYS A C 1
ATOM 4700 O O . LYS A 1 595 ? 7.220 -3.737 -19.992 1.00 80.19 595 LYS A O 1
ATOM 4705 N N . ALA A 1 596 ? 8.063 -2.161 -21.340 1.00 80.38 596 ALA A N 1
ATOM 4706 C CA . ALA A 1 596 ? 7.625 -2.818 -22.571 1.00 80.38 596 ALA A CA 1
ATOM 4707 C C . ALA A 1 596 ? 8.182 -4.255 -22.656 1.00 80.38 596 ALA A C 1
ATOM 4709 O O . ALA A 1 596 ? 9.353 -4.501 -22.364 1.00 80.38 596 ALA A O 1
ATOM 4710 N N . GLY A 1 597 ? 7.331 -5.207 -23.034 1.00 78.62 597 GLY A N 1
ATOM 4711 C CA . GLY A 1 597 ? 7.644 -6.635 -23.100 1.00 78.62 597 GLY A CA 1
ATOM 4712 C C . GLY A 1 597 ? 7.462 -7.406 -21.788 1.00 78.62 597 GLY A C 1
ATOM 4713 O O . GLY A 1 597 ? 7.475 -8.640 -21.827 1.00 78.62 597 GLY A O 1
ATOM 4714 N N . GLU A 1 598 ? 7.262 -6.725 -20.654 1.00 83.12 598 GLU A N 1
ATOM 4715 C CA . GLU A 1 598 ? 7.086 -7.347 -19.338 1.00 83.12 598 GLU A CA 1
ATOM 4716 C C . GLU A 1 598 ? 5.772 -8.141 -19.246 1.00 83.12 598 GLU A C 1
ATOM 4718 O O . GLU A 1 598 ? 4.714 -7.687 -19.689 1.00 83.12 598 GLU A O 1
ATOM 4723 N N . LEU A 1 599 ? 5.839 -9.343 -18.664 1.00 88.81 599 LEU A N 1
ATOM 4724 C CA . LEU A 1 599 ? 4.670 -10.183 -18.405 1.00 88.81 599 LEU A CA 1
ATOM 4725 C C . LEU A 1 599 ? 4.053 -9.848 -17.045 1.00 88.81 599 LEU A C 1
ATOM 4727 O O . LEU A 1 599 ? 4.745 -9.831 -16.028 1.00 88.81 599 LEU A O 1
ATOM 4731 N N . GLY A 1 600 ? 2.738 -9.647 -17.028 1.00 92.56 600 GLY A N 1
ATOM 4732 C CA . GLY A 1 600 ? 1.953 -9.462 -15.811 1.00 92.56 600 GLY A CA 1
ATOM 4733 C C . GLY A 1 600 ? 1.281 -10.752 -15.335 1.00 92.56 600 GLY A C 1
ATOM 4734 O O . GLY A 1 600 ? 1.753 -11.866 -15.601 1.00 92.56 600 GLY A O 1
ATOM 4735 N N . GLY A 1 601 ? 0.183 -10.575 -14.601 1.00 94.25 601 GLY A N 1
ATOM 4736 C CA . GLY A 1 601 ? -0.706 -11.638 -14.136 1.00 94.25 601 GLY A CA 1
ATOM 4737 C C . GLY A 1 601 ? -1.706 -12.103 -15.198 1.00 94.25 601 GLY A C 1
ATOM 4738 O O . GLY A 1 601 ? -1.493 -11.925 -16.400 1.00 94.25 601 GLY A O 1
ATOM 4739 N N . TYR A 1 602 ? -2.795 -12.722 -14.746 1.00 95.56 602 TYR A N 1
ATOM 4740 C CA . TYR A 1 602 ? -3.780 -13.379 -15.605 1.00 95.56 602 TYR A CA 1
ATOM 4741 C C . TYR A 1 602 ? -5.128 -12.671 -15.571 1.00 95.56 602 TYR A C 1
ATOM 4743 O O . TYR A 1 602 ? -5.641 -12.338 -14.500 1.00 95.56 602 TYR A O 1
ATOM 4751 N N . VAL A 1 603 ? -5.721 -12.513 -16.753 1.00 98.19 603 VAL A N 1
ATOM 4752 C CA . VAL A 1 603 ? -7.055 -11.942 -16.935 1.00 98.19 603 VAL A CA 1
ATOM 4753 C C . VAL A 1 603 ? -7.975 -12.866 -17.725 1.00 98.19 603 VAL A C 1
ATOM 4755 O O . VAL A 1 603 ? -7.508 -13.605 -18.589 1.00 98.19 603 VAL A O 1
ATOM 4758 N N . ALA A 1 604 ? -9.285 -12.839 -17.469 1.00 96.94 604 ALA A N 1
ATOM 4759 C CA . ALA A 1 604 ? -10.240 -13.606 -18.280 1.00 96.94 604 ALA A CA 1
ATOM 4760 C C . ALA A 1 604 ? -10.449 -12.996 -19.677 1.00 96.94 604 ALA A C 1
ATOM 4762 O O . ALA A 1 604 ? -10.703 -13.722 -20.638 1.00 96.94 604 ALA A O 1
ATOM 4763 N N . GLY A 1 605 ? -10.315 -11.676 -19.801 1.00 96.00 605 GLY A N 1
ATOM 4764 C CA . GLY A 1 605 ? -10.398 -10.944 -21.058 1.00 96.00 605 GLY A CA 1
ATOM 4765 C C . GLY A 1 605 ? -9.864 -9.518 -20.938 1.00 96.00 605 GLY A C 1
ATOM 4766 O O . GLY A 1 605 ? -9.454 -9.071 -19.867 1.00 96.00 605 GLY A O 1
ATOM 4767 N N . GLU A 1 606 ? -9.868 -8.789 -22.056 1.00 95.38 606 GLU A N 1
ATOM 4768 C CA . GLU A 1 606 ? -9.366 -7.408 -22.113 1.00 95.38 606 GLU A CA 1
ATOM 4769 C C . GLU A 1 606 ? -10.192 -6.457 -21.234 1.00 95.38 606 GLU A C 1
ATOM 4771 O O . GLU A 1 606 ? -9.654 -5.489 -20.726 1.00 95.38 606 GLU A O 1
ATOM 4776 N N . HIS A 1 607 ? -11.461 -6.770 -20.955 1.00 97.00 607 HIS A N 1
ATOM 4777 C CA . HIS A 1 607 ? -12.332 -5.970 -20.087 1.00 97.00 607 HIS A CA 1
ATOM 4778 C C . HIS A 1 607 ? -11.953 -6.002 -18.599 1.00 97.00 607 HIS A C 1
ATOM 4780 O O . HIS A 1 607 ? -12.526 -5.242 -17.826 1.00 97.00 607 HIS A O 1
ATOM 4786 N N . ASN A 1 608 ? -11.041 -6.881 -18.173 1.00 98.56 608 ASN A N 1
ATOM 4787 C CA . ASN A 1 608 ? -10.652 -6.996 -16.765 1.00 98.56 608 ASN A CA 1
ATOM 4788 C C . ASN A 1 608 ? -9.551 -6.006 -16.341 1.00 98.56 608 ASN A C 1
ATOM 4790 O O . ASN A 1 608 ? -9.332 -5.810 -15.146 1.00 98.56 608 ASN A O 1
ATOM 4794 N N . LEU A 1 609 ? -8.849 -5.389 -17.291 1.00 98.56 609 LEU A N 1
ATOM 4795 C CA . LEU A 1 609 ? -7.796 -4.407 -17.039 1.00 98.56 609 LEU A CA 1
ATOM 4796 C C . LEU A 1 609 ? -7.995 -3.227 -17.998 1.00 98.56 609 LEU A C 1
ATOM 4798 O O . LEU A 1 609 ? -8.287 -3.416 -19.168 1.00 98.56 609 LEU A O 1
ATOM 4802 N N . SER A 1 610 ? -7.886 -1.988 -17.531 1.00 97.88 610 SER A N 1
ATOM 4803 C CA . SER A 1 610 ? -8.049 -0.840 -18.428 1.00 97.88 610 SER A CA 1
ATOM 4804 C C . SER A 1 610 ? -6.834 -0.677 -19.341 1.00 97.88 610 SER A C 1
ATOM 4806 O O . SER A 1 610 ? -5.693 -0.810 -18.889 1.00 97.88 610 SER A O 1
ATOM 4808 N N . GLN A 1 611 ? -7.058 -0.328 -20.611 1.00 95.19 611 GLN A N 1
ATOM 4809 C CA . GLN A 1 611 ? -5.992 0.126 -21.515 1.00 95.19 611 GLN A CA 1
ATOM 4810 C C . GLN A 1 611 ? -5.485 1.533 -21.148 1.00 95.19 611 GLN A C 1
ATOM 4812 O O . GLN A 1 611 ? -4.342 1.865 -21.465 1.00 95.19 611 GLN A O 1
ATOM 4817 N N . ASP A 1 612 ? -6.282 2.307 -20.408 1.00 91.31 612 ASP A N 1
ATOM 4818 C CA . ASP A 1 612 ? -5.949 3.653 -19.941 1.00 91.31 612 ASP A CA 1
ATOM 4819 C C . ASP A 1 612 ? -5.298 3.641 -18.549 1.00 91.31 612 ASP A C 1
ATOM 4821 O O . ASP A 1 612 ? -5.339 2.645 -17.811 1.00 91.31 612 ASP A O 1
ATOM 4825 N N . GLY A 1 613 ? -4.670 4.763 -18.189 1.00 87.88 613 GLY A N 1
ATOM 4826 C CA . GLY A 1 613 ? -3.953 4.923 -16.924 1.00 87.88 613 GLY A CA 1
ATOM 4827 C C . GLY A 1 613 ? -2.759 3.971 -16.776 1.00 87.88 613 GLY A C 1
ATOM 4828 O O . GLY A 1 613 ? -2.341 3.291 -17.718 1.00 87.88 613 GLY A O 1
ATOM 4829 N N . ILE A 1 614 ? -2.207 3.899 -15.566 1.00 89.94 614 ILE A N 1
ATOM 4830 C CA . ILE A 1 614 ? -1.018 3.088 -15.256 1.00 89.94 614 ILE A CA 1
ATOM 4831 C C . ILE A 1 614 ? -1.348 1.785 -14.519 1.00 89.94 614 ILE A C 1
ATOM 4833 O O . ILE A 1 614 ? -0.440 1.094 -14.058 1.00 89.94 614 ILE A O 1
ATOM 4837 N N . CYS A 1 615 ? -2.631 1.442 -14.390 1.00 95.75 615 CYS A N 1
ATOM 4838 C CA . CYS A 1 615 ? -3.067 0.243 -13.691 1.00 95.75 615 CYS A CA 1
ATOM 4839 C C . CYS A 1 615 ? -2.421 -1.030 -14.253 1.00 95.75 615 CYS A C 1
ATOM 4841 O O . CYS A 1 615 ? -2.202 -1.156 -15.466 1.00 95.75 615 CYS A O 1
ATOM 4843 N N . TRP A 1 616 ? -2.097 -1.966 -13.357 1.00 97.81 616 TRP A N 1
ATOM 4844 C CA . TRP A 1 616 ? -1.380 -3.187 -13.717 1.00 97.81 616 TRP A CA 1
ATOM 4845 C C . TRP A 1 616 ? -1.639 -4.342 -12.758 1.00 97.81 616 TRP A C 1
ATOM 4847 O O . TRP A 1 616 ? -1.737 -4.160 -11.542 1.00 97.81 616 TRP A O 1
ATOM 4857 N N . ILE A 1 617 ? -1.665 -5.547 -13.322 1.00 98.06 617 ILE A N 1
ATOM 4858 C CA . ILE A 1 617 ? -1.724 -6.800 -12.577 1.00 98.06 617 ILE A CA 1
ATOM 4859 C C . ILE A 1 617 ? -0.339 -7.434 -12.665 1.00 98.06 617 ILE A C 1
ATOM 4861 O O . ILE A 1 617 ? 0.083 -7.882 -13.730 1.00 98.06 617 ILE A O 1
ATOM 4865 N N . PHE A 1 618 ? 0.380 -7.456 -11.549 1.00 92.56 618 PHE A N 1
ATOM 4866 C CA . PHE A 1 618 ? 1.705 -8.058 -11.466 1.00 92.56 618 PHE A CA 1
ATOM 4867 C C . PHE A 1 618 ? 1.630 -9.593 -11.516 1.00 92.56 618 PHE A C 1
ATOM 4869 O O . PHE A 1 618 ? 0.550 -10.170 -11.338 1.00 92.56 618 PHE A O 1
ATOM 4876 N N . PRO A 1 619 ? 2.764 -10.277 -11.772 1.00 87.06 619 PRO A N 1
ATOM 4877 C CA . PRO A 1 619 ? 2.809 -11.736 -11.809 1.00 87.06 619 PRO A CA 1
ATOM 4878 C C . PRO A 1 619 ? 2.122 -12.381 -10.598 1.00 87.06 619 PRO A C 1
ATOM 4880 O O . PRO A 1 619 ? 2.253 -11.882 -9.479 1.00 87.06 619 PRO A O 1
ATOM 4883 N N . LYS A 1 620 ? 1.440 -13.513 -10.828 1.00 86.31 620 LYS A N 1
ATOM 4884 C CA . LYS A 1 620 ? 0.593 -14.268 -9.879 1.00 86.31 620 LYS A CA 1
ATOM 4885 C C . LYS A 1 620 ? -0.777 -13.665 -9.555 1.00 86.31 620 LYS A C 1
ATOM 4887 O O . LYS A 1 620 ? -1.620 -14.392 -9.027 1.00 86.31 620 LYS A O 1
ATOM 4892 N N . GLY A 1 621 ? -1.028 -12.402 -9.898 1.00 93.88 621 GLY A N 1
ATOM 4893 C CA . GLY A 1 621 ? -2.344 -11.791 -9.740 1.00 93.88 621 GLY A CA 1
ATOM 4894 C C . GLY A 1 621 ? -3.357 -12.386 -10.718 1.00 93.88 621 GLY A C 1
ATOM 4895 O O . GLY A 1 621 ? -3.023 -12.672 -11.871 1.00 93.88 621 GLY A O 1
ATOM 4896 N N . VAL A 1 622 ? -4.596 -12.566 -10.264 1.00 96.19 622 VAL A N 1
ATOM 4897 C CA . VAL A 1 622 ? -5.698 -13.099 -11.075 1.00 96.19 622 VAL A CA 1
ATOM 4898 C C . VAL A 1 622 ? -6.877 -12.139 -11.028 1.00 96.19 622 VAL A C 1
ATOM 4900 O O . VAL A 1 622 ? -7.375 -11.833 -9.948 1.00 96.19 622 VAL A O 1
ATOM 4903 N N . VAL A 1 623 ? -7.355 -11.705 -12.195 1.00 98.31 623 VAL A N 1
ATOM 4904 C CA . VAL A 1 623 ? -8.567 -10.885 -12.325 1.00 98.31 623 VAL A CA 1
ATOM 4905 C C . VAL A 1 623 ? -9.493 -11.520 -13.351 1.00 98.31 623 VAL A C 1
ATOM 4907 O O . VAL A 1 623 ? -9.123 -11.695 -14.506 1.00 98.31 623 VAL A O 1
ATOM 4910 N N . ARG A 1 624 ? -10.699 -11.909 -12.955 1.00 97.00 624 ARG A N 1
ATOM 4911 C CA . ARG A 1 624 ? -11.590 -12.676 -13.835 1.00 97.00 624 ARG A CA 1
ATOM 4912 C C . ARG A 1 624 ? -13.052 -12.290 -13.673 1.00 97.00 624 ARG A C 1
ATOM 4914 O O . ARG A 1 624 ? -13.392 -11.410 -12.887 1.00 97.00 624 ARG A O 1
ATOM 4921 N N . GLU A 1 625 ? -13.919 -12.978 -14.415 1.00 96.19 625 GLU A N 1
ATOM 4922 C CA . GLU A 1 625 ? -15.355 -12.676 -14.473 1.00 96.19 625 GLU A CA 1
ATOM 4923 C C . GLU A 1 625 ? -15.560 -11.215 -14.923 1.00 96.19 625 GLU A C 1
ATOM 4925 O O . GLU A 1 625 ? -14.941 -10.812 -15.912 1.00 96.19 625 GLU A O 1
ATOM 4930 N N . ASN A 1 626 ? -16.384 -10.419 -14.238 1.00 97.19 626 ASN A N 1
ATOM 4931 C CA . ASN A 1 626 ? -16.611 -9.004 -14.557 1.00 97.19 626 ASN A CA 1
ATOM 4932 C C . ASN A 1 626 ? -15.735 -8.056 -13.723 1.00 97.19 626 ASN A C 1
ATOM 4934 O O . ASN A 1 626 ? -15.982 -6.849 -13.731 1.00 97.19 626 ASN A O 1
ATOM 4938 N N . ALA A 1 627 ? -14.755 -8.572 -12.974 1.00 98.50 627 ALA A N 1
ATOM 4939 C CA . ALA A 1 627 ? -13.895 -7.721 -12.167 1.00 98.50 627 ALA A CA 1
ATOM 4940 C C . ALA A 1 627 ? -13.048 -6.804 -13.061 1.00 98.50 627 ALA A C 1
ATOM 4942 O O . ALA A 1 627 ? -12.582 -7.238 -14.112 1.00 98.50 627 ALA A O 1
ATOM 4943 N N . LEU A 1 628 ? -12.830 -5.557 -12.653 1.00 98.69 628 LEU A N 1
ATOM 4944 C CA . LEU A 1 628 ? -12.105 -4.554 -13.434 1.00 98.69 628 LEU A CA 1
ATOM 4945 C C . LEU A 1 628 ? -11.040 -3.870 -12.578 1.00 98.69 628 LEU A C 1
ATOM 4947 O O . LEU A 1 628 ? -11.320 -3.419 -11.469 1.00 98.69 628 LEU A O 1
ATOM 4951 N N . VAL A 1 629 ? -9.837 -3.746 -13.133 1.00 98.75 629 VAL A N 1
ATOM 4952 C CA . VAL A 1 629 ? -8.747 -2.929 -12.594 1.00 98.75 629 VAL A CA 1
ATOM 4953 C C . VAL A 1 629 ? -8.500 -1.752 -13.538 1.00 98.75 629 VAL A C 1
ATOM 4955 O O . VAL A 1 629 ? -8.253 -1.967 -14.725 1.00 98.75 629 VAL A O 1
ATOM 4958 N N . LYS A 1 630 ? -8.568 -0.511 -13.048 1.00 97.94 630 LYS A N 1
ATOM 4959 C CA . LYS A 1 630 ? -8.396 0.700 -13.874 1.00 97.94 630 LYS A CA 1
ATOM 4960 C C . LYS A 1 630 ? -7.626 1.814 -13.149 1.00 97.94 630 LYS A C 1
ATOM 4962 O O . LYS A 1 630 ? -7.179 1.632 -12.022 1.00 97.94 630 LYS A O 1
ATOM 4967 N N . ASP A 1 631 ? -7.452 2.949 -13.823 1.00 95.44 631 ASP A N 1
ATOM 4968 C CA . ASP A 1 631 ? -6.749 4.142 -13.334 1.00 95.44 631 ASP A CA 1
ATOM 4969 C C . ASP A 1 631 ? -5.281 3.852 -12.970 1.00 95.44 631 ASP A C 1
ATOM 4971 O O . ASP A 1 631 ? -4.517 3.458 -13.854 1.00 95.44 631 ASP A O 1
ATOM 4975 N N . GLU A 1 632 ? -4.863 4.013 -11.711 1.00 94.38 632 GLU A N 1
ATOM 4976 C CA . GLU A 1 632 ? -3.496 3.740 -11.240 1.00 94.38 632 GLU A CA 1
ATOM 4977 C C . GLU A 1 632 ? -3.383 2.473 -10.370 1.00 94.38 632 GLU A C 1
ATOM 4979 O O . GLU A 1 632 ? -2.299 2.148 -9.869 1.00 94.38 632 GLU A O 1
ATOM 4984 N N . ALA A 1 633 ? -4.479 1.724 -10.231 1.00 93.69 633 ALA A N 1
ATOM 4985 C CA . ALA A 1 633 ? -4.598 0.611 -9.304 1.00 93.69 633 ALA A CA 1
ATOM 4986 C C . ALA A 1 633 ? -3.632 -0.543 -9.602 1.00 93.69 633 ALA A C 1
ATOM 4988 O O . ALA A 1 633 ? -3.358 -0.878 -10.761 1.00 93.69 633 ALA A O 1
ATOM 4989 N N . ARG A 1 634 ? -3.138 -1.204 -8.547 1.00 95.50 634 ARG A N 1
ATOM 4990 C CA . ARG A 1 634 ? -2.129 -2.271 -8.664 1.00 95.50 634 ARG A CA 1
ATOM 4991 C C . ARG A 1 634 ? -2.526 -3.543 -7.926 1.00 95.50 634 ARG A C 1
ATOM 4993 O O . ARG A 1 634 ? -2.796 -3.523 -6.728 1.00 95.50 634 ARG A O 1
ATOM 5000 N N . VAL A 1 635 ? -2.463 -4.667 -8.634 1.00 97.06 635 VAL A N 1
ATOM 5001 C CA . VAL A 1 635 ? -2.684 -6.005 -8.069 1.00 97.06 635 VAL A CA 1
ATOM 5002 C C . VAL A 1 635 ? -1.342 -6.718 -7.952 1.00 97.06 635 VAL A C 1
ATOM 5004 O O . VAL A 1 635 ? -0.697 -6.979 -8.965 1.00 97.06 635 VAL A O 1
ATOM 5007 N N . PHE A 1 636 ? -0.923 -7.038 -6.730 1.00 87.62 636 PHE A N 1
ATOM 5008 C CA . PHE A 1 636 ? 0.324 -7.739 -6.419 1.00 87.62 636 PHE A CA 1
ATOM 5009 C C . PHE A 1 636 ? 0.073 -9.117 -5.802 1.00 87.62 636 PHE A C 1
ATOM 5011 O O . PHE A 1 636 ? -1.012 -9.427 -5.303 1.00 87.62 636 PHE A O 1
ATOM 5018 N N . GLY A 1 637 ? 1.125 -9.937 -5.775 1.00 86.38 637 GLY A N 1
ATOM 5019 C CA . GLY A 1 637 ? 1.084 -11.258 -5.157 1.00 86.38 637 GLY A CA 1
ATOM 5020 C C . GLY A 1 637 ? 0.082 -12.191 -5.838 1.00 86.38 637 GLY A C 1
ATOM 5021 O O . GLY A 1 637 ? -0.286 -12.014 -6.992 1.00 86.38 637 GLY A O 1
ATOM 5022 N N . LYS A 1 638 ? -0.371 -13.196 -5.099 1.00 90.38 638 LYS A N 1
ATOM 5023 C CA . LYS A 1 638 ? -1.437 -14.136 -5.466 1.00 90.38 638 LYS A CA 1
ATOM 5024 C C . LYS A 1 638 ? -2.835 -13.578 -5.154 1.00 90.38 638 LYS A C 1
ATOM 5026 O O . LYS A 1 638 ? -3.739 -14.346 -4.822 1.00 90.38 638 LYS A O 1
ATOM 5031 N N . SER A 1 639 ? -3.011 -12.258 -5.234 1.00 95.75 639 SER A N 1
ATOM 5032 C CA . SER A 1 639 ? -4.323 -11.629 -5.061 1.00 95.75 639 SER A CA 1
ATOM 5033 C C . SER A 1 639 ? -5.289 -12.088 -6.153 1.00 95.75 639 SER A C 1
ATOM 5035 O O . SER A 1 639 ? -4.905 -12.206 -7.322 1.00 95.75 639 SER A O 1
ATOM 5037 N N . ARG A 1 640 ? -6.552 -12.307 -5.783 1.00 97.06 640 ARG A N 1
ATOM 5038 C CA . ARG A 1 640 ? -7.616 -12.749 -6.690 1.00 97.06 640 ARG A CA 1
ATOM 5039 C C . ARG A 1 640 ? -8.795 -11.787 -6.645 1.00 97.06 640 ARG A C 1
ATOM 5041 O O . ARG A 1 640 ? -9.406 -11.618 -5.593 1.00 97.06 640 ARG A O 1
ATOM 5048 N N . LEU A 1 641 ? -9.118 -11.195 -7.792 1.00 98.31 641 LEU A N 1
ATOM 5049 C CA . LEU A 1 641 ? -10.286 -10.344 -8.002 1.00 98.31 641 LEU A CA 1
ATOM 5050 C C . LEU A 1 641 ? -11.278 -11.065 -8.928 1.00 98.31 641 LEU A C 1
ATOM 5052 O O . LEU A 1 641 ? -10.916 -11.507 -10.020 1.00 98.31 641 LEU A O 1
ATOM 5056 N N . GLU A 1 642 ? -12.531 -11.190 -8.501 1.00 97.12 642 GLU A N 1
ATOM 5057 C CA . GLU A 1 642 ? -13.594 -11.867 -9.260 1.00 97.12 642 GLU A CA 1
ATOM 5058 C C . GLU A 1 642 ? -14.986 -11.265 -8.992 1.00 97.12 642 GLU A C 1
ATOM 5060 O O . GLU A 1 642 ? -15.122 -10.259 -8.292 1.00 97.12 642 GLU A O 1
ATOM 5065 N N . GLY A 1 643 ? -16.046 -11.844 -9.559 1.00 96.38 643 GLY A N 1
ATOM 5066 C CA . GLY A 1 643 ? -17.388 -11.274 -9.522 1.00 96.38 643 GLY A CA 1
ATOM 5067 C C . GLY A 1 643 ? -17.471 -9.976 -10.323 1.00 96.38 643 GLY A C 1
ATOM 5068 O O . GLY A 1 643 ? -17.053 -9.925 -11.475 1.00 96.38 643 GLY A O 1
ATOM 5069 N N . ASN A 1 644 ? -18.012 -8.931 -9.700 1.00 97.81 644 ASN A N 1
ATOM 5070 C CA . ASN A 1 644 ? -18.103 -7.563 -10.217 1.00 97.81 644 ASN A CA 1
ATOM 5071 C C . ASN A 1 644 ? -17.179 -6.612 -9.428 1.00 97.81 644 ASN A C 1
ATOM 5073 O O . ASN A 1 644 ? -17.508 -5.435 -9.255 1.00 97.81 644 ASN A O 1
ATOM 5077 N N . ALA A 1 645 ? -16.073 -7.128 -8.881 1.00 98.44 645 ALA A N 1
ATOM 5078 C CA . ALA A 1 645 ? -15.143 -6.330 -8.095 1.00 98.44 645 ALA A CA 1
ATOM 5079 C C . ALA A 1 645 ? -14.499 -5.218 -8.941 1.00 98.44 645 ALA A C 1
ATOM 5081 O O . ALA A 1 645 ? -14.047 -5.462 -10.057 1.00 98.44 645 ALA A O 1
ATOM 5082 N N . LEU A 1 646 ? -14.414 -4.005 -8.405 1.00 98.69 646 LEU A N 1
ATOM 5083 C CA . LEU A 1 646 ? -13.769 -2.864 -9.049 1.00 98.69 646 LEU A CA 1
ATOM 5084 C C . LEU A 1 646 ? -12.602 -2.383 -8.193 1.00 98.69 646 LEU A C 1
ATOM 5086 O O . LEU A 1 646 ? -12.794 -2.033 -7.029 1.00 98.69 646 LEU A O 1
ATOM 5090 N N . LEU A 1 647 ? -11.415 -2.348 -8.788 1.00 98.62 647 LEU A N 1
ATOM 5091 C CA . LEU A 1 647 ? -10.221 -1.743 -8.213 1.00 98.62 647 LEU A CA 1
ATOM 5092 C C . LEU A 1 647 ? -9.846 -0.515 -9.056 1.00 98.62 647 LEU A C 1
ATOM 5094 O O . LEU A 1 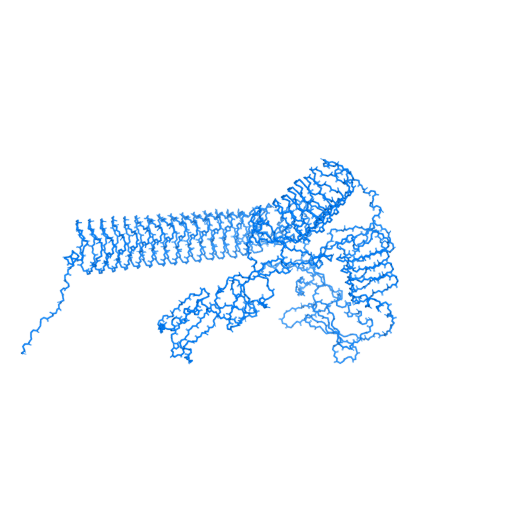647 ? -9.593 -0.640 -10.256 1.00 98.62 647 LEU A O 1
ATOM 5098 N N . GLU A 1 648 ? -9.849 0.666 -8.445 1.00 97.88 648 GLU A N 1
ATOM 5099 C CA . GLU A 1 648 ? -9.693 1.949 -9.141 1.00 97.88 648 GLU A CA 1
ATOM 5100 C C . GLU A 1 648 ? -8.801 2.938 -8.374 1.00 97.88 648 GLU A C 1
ATOM 5102 O O . GLU A 1 648 ? -8.325 2.640 -7.277 1.00 97.88 648 GLU A O 1
ATOM 5107 N N . GLU A 1 649 ? -8.539 4.104 -8.970 1.00 94.69 649 GLU A N 1
ATOM 5108 C CA . GLU A 1 649 ? -7.662 5.146 -8.410 1.00 94.69 649 GLU A CA 1
ATOM 5109 C C . GLU A 1 649 ? -6.265 4.607 -8.025 1.00 94.69 649 GLU A C 1
ATOM 5111 O O . GLU A 1 649 ? -5.607 4.005 -8.869 1.00 94.69 649 GLU A O 1
ATOM 5116 N N . TYR A 1 650 ? -5.791 4.809 -6.788 1.00 85.81 650 TYR A N 1
ATOM 5117 C CA . TYR A 1 650 ? -4.474 4.374 -6.290 1.00 85.81 650 TYR A CA 1
ATOM 5118 C C . TYR A 1 650 ? -4.535 3.084 -5.456 1.00 85.81 650 TYR A C 1
ATOM 5120 O O . TYR A 1 650 ? -3.571 2.753 -4.751 1.00 85.81 650 TYR A O 1
ATOM 5128 N N . ALA A 1 651 ? -5.652 2.356 -5.508 1.00 91.69 651 ALA A N 1
ATOM 5129 C CA . ALA A 1 651 ? -5.885 1.198 -4.661 1.00 91.69 651 ALA A CA 1
ATOM 5130 C C . ALA A 1 651 ? -4.909 0.048 -4.951 1.00 91.69 651 ALA A C 1
ATOM 5132 O O . ALA A 1 651 ? -4.462 -0.167 -6.087 1.00 91.69 651 ALA A O 1
ATOM 5133 N N . ARG A 1 652 ? -4.570 -0.718 -3.906 1.00 93.88 652 ARG A N 1
ATOM 5134 C CA . ARG A 1 652 ? -3.580 -1.801 -4.001 1.00 93.88 652 ARG A CA 1
ATOM 5135 C C . ARG A 1 652 ? -4.051 -3.082 -3.333 1.00 93.88 652 ARG A C 1
ATOM 5137 O O . ARG A 1 652 ? -4.594 -3.054 -2.230 1.00 93.88 652 ARG A O 1
ATOM 5144 N N . THR A 1 653 ? -3.777 -4.216 -3.972 1.00 94.50 653 THR A N 1
ATOM 5145 C CA . THR A 1 653 ? -3.977 -5.539 -3.366 1.00 94.50 653 THR A CA 1
ATOM 5146 C C . THR A 1 653 ? -2.666 -6.317 -3.303 1.00 94.50 653 THR A C 1
ATOM 5148 O O . THR A 1 653 ? -1.854 -6.223 -4.223 1.00 94.50 653 THR A O 1
ATOM 5151 N N . TYR A 1 654 ? -2.451 -7.096 -2.243 1.00 87.31 654 TYR A N 1
ATOM 5152 C CA . TYR A 1 654 ? -1.208 -7.833 -1.994 1.00 87.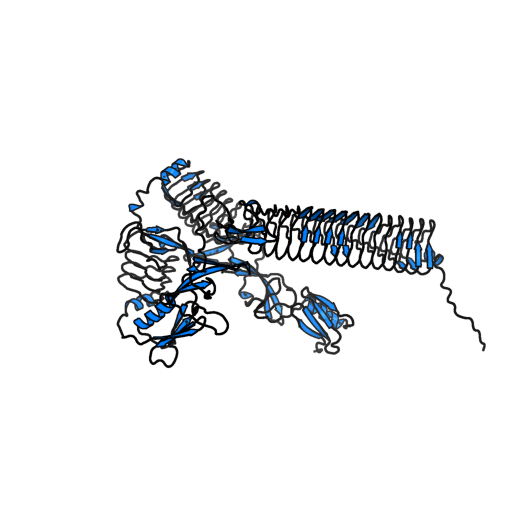31 654 TYR A CA 1
ATOM 5153 C C . TYR A 1 654 ? -1.451 -9.286 -1.557 1.00 87.31 654 TYR A C 1
ATOM 5155 O O . TYR A 1 654 ? -2.568 -9.693 -1.224 1.00 87.31 654 TYR A O 1
ATOM 5163 N N . ASP A 1 655 ? -0.357 -10.049 -1.514 1.00 90.00 655 ASP A N 1
ATOM 5164 C CA . ASP A 1 655 ? -0.251 -11.378 -0.906 1.00 90.00 655 ASP A CA 1
ATOM 5165 C C . ASP A 1 655 ? -1.245 -12.413 -1.441 1.00 90.00 655 ASP A C 1
ATOM 5167 O O . ASP A 1 655 ? -1.047 -12.909 -2.542 1.00 90.00 655 ASP A O 1
ATOM 5171 N N . PHE A 1 656 ? -2.263 -12.791 -0.671 1.00 92.31 656 PHE A N 1
ATOM 5172 C CA . PHE A 1 656 ? -3.271 -13.810 -0.982 1.00 92.31 656 PHE A CA 1
ATOM 5173 C C . PHE A 1 656 ? -4.694 -13.255 -0.813 1.00 92.31 656 PHE A C 1
ATOM 5175 O O . PHE A 1 656 ? -5.631 -14.015 -0.552 1.00 92.31 656 PHE A O 1
ATOM 5182 N N . SER A 1 657 ? -4.853 -11.934 -0.919 1.00 95.38 657 SER A N 1
ATOM 5183 C CA . SER A 1 657 ? -6.148 -11.280 -0.739 1.00 95.38 657 SER A CA 1
ATOM 5184 C C . SER A 1 657 ? -7.160 -11.757 -1.786 1.00 95.38 657 SER A C 1
ATOM 5186 O O . SER A 1 657 ? -6.840 -11.937 -2.965 1.00 95.38 657 SER A O 1
ATOM 5188 N N . HIS A 1 658 ? -8.399 -11.985 -1.356 1.00 98.31 658 HIS A N 1
ATOM 5189 C CA . HIS A 1 658 ? -9.488 -12.451 -2.213 1.00 98.31 658 HIS A CA 1
ATOM 5190 C C . HIS A 1 658 ? -10.635 -11.446 -2.179 1.00 98.31 658 HIS A C 1
ATOM 5192 O O . HIS A 1 658 ? -11.328 -11.308 -1.171 1.00 98.31 658 HIS A O 1
ATOM 5198 N N . ILE A 1 659 ? -10.832 -10.760 -3.301 1.00 98.56 659 ILE A N 1
ATOM 5199 C CA . ILE A 1 659 ? -11.848 -9.734 -3.504 1.00 98.56 659 ILE A CA 1
ATOM 5200 C C . ILE A 1 659 ? -12.886 -10.266 -4.499 1.00 98.56 659 ILE A C 1
ATOM 5202 O O . ILE A 1 659 ? -12.545 -10.704 -5.596 1.00 98.56 659 ILE A O 1
ATOM 5206 N N . SER A 1 660 ? -14.161 -10.256 -4.121 1.00 97.88 660 SER A N 1
ATOM 5207 C CA . SER A 1 660 ? -15.251 -10.838 -4.917 1.00 97.88 660 SER A CA 1
ATOM 5208 C C . SER A 1 660 ? -16.580 -10.100 -4.712 1.00 97.88 660 SER A C 1
ATOM 5210 O O . SER A 1 660 ? -16.677 -9.164 -3.923 1.00 97.88 660 SER A O 1
ATOM 5212 N N . GLY A 1 661 ? -17.645 -10.519 -5.401 1.00 96.88 661 GLY A N 1
ATOM 5213 C CA . GLY A 1 661 ? -18.964 -9.887 -5.277 1.00 96.88 661 GLY A CA 1
ATOM 5214 C C . GLY A 1 661 ? -19.026 -8.516 -5.956 1.00 96.88 661 GLY A C 1
ATOM 5215 O O . GLY A 1 661 ? -18.464 -8.342 -7.028 1.00 96.88 661 GLY A O 1
ATOM 5216 N N . ASN A 1 662 ? -19.729 -7.553 -5.360 1.00 97.81 662 ASN A N 1
ATOM 5217 C CA . ASN A 1 662 ? -19.866 -6.174 -5.850 1.00 97.81 662 ASN A CA 1
ATOM 5218 C C . ASN A 1 662 ? -18.954 -5.208 -5.067 1.00 97.81 662 ASN A C 1
ATOM 5220 O O . ASN A 1 662 ? -19.367 -4.096 -4.730 1.00 97.81 662 ASN A O 1
ATOM 5224 N N . THR A 1 663 ? -17.744 -5.654 -4.727 1.00 98.62 663 THR A N 1
ATOM 5225 C CA . THR A 1 663 ? -16.782 -4.861 -3.959 1.00 98.62 663 THR A CA 1
ATOM 5226 C C . THR A 1 663 ? -16.164 -3.747 -4.806 1.00 98.62 663 THR A C 1
ATOM 5228 O O . THR A 1 663 ? -15.800 -3.972 -5.955 1.00 98.62 663 THR A O 1
ATOM 5231 N N . ARG A 1 664 ? -16.000 -2.553 -4.236 1.00 98.62 664 ARG A N 1
ATOM 5232 C CA . ARG A 1 664 ? -15.311 -1.408 -4.843 1.00 98.62 664 ARG A CA 1
ATOM 5233 C C . ARG A 1 664 ? -14.198 -0.939 -3.917 1.00 98.62 664 ARG A C 1
ATOM 5235 O O . ARG A 1 664 ? -14.462 -0.647 -2.754 1.00 98.62 664 ARG A O 1
ATOM 5242 N N . ILE A 1 665 ? -12.973 -0.873 -4.417 1.00 98.56 665 ILE A N 1
ATOM 5243 C CA . ILE A 1 665 ? -11.807 -0.399 -3.668 1.00 98.56 665 ILE A CA 1
ATOM 5244 C C . ILE A 1 665 ? -11.155 0.716 -4.495 1.00 98.56 665 ILE A C 1
ATOM 5246 O O . ILE A 1 665 ? -10.681 0.464 -5.602 1.00 98.56 665 ILE A O 1
ATOM 5250 N N . GLY A 1 666 ? -11.166 1.933 -3.954 1.00 93.62 666 GLY A N 1
ATOM 5251 C CA . GLY A 1 666 ? -10.602 3.147 -4.553 1.00 93.62 666 GLY A CA 1
ATOM 5252 C C . GLY A 1 666 ? -9.787 3.956 -3.538 1.00 93.62 666 GLY A C 1
ATOM 5253 O O . GLY A 1 666 ? -9.424 3.450 -2.474 1.00 93.62 666 GLY A O 1
ATOM 5254 N N . GLY A 1 667 ? -9.494 5.222 -3.831 1.00 88.81 667 GLY A N 1
ATOM 5255 C CA . GLY A 1 667 ? -8.548 6.030 -3.064 1.00 88.81 667 GLY A CA 1
ATOM 5256 C C . GLY A 1 667 ? -7.157 5.404 -3.066 1.00 88.81 667 GLY A C 1
ATOM 5257 O O . GLY A 1 667 ? -6.716 4.836 -4.062 1.00 88.81 667 GLY A O 1
ATOM 5258 N N . SER A 1 668 ? -6.492 5.446 -1.919 1.00 87.50 668 SER A N 1
ATOM 5259 C CA . SER A 1 668 ? -5.243 4.731 -1.640 1.00 87.50 668 SER A CA 1
ATOM 5260 C C . SER A 1 668 ? -5.475 3.429 -0.858 1.00 87.50 668 SER A C 1
ATOM 5262 O O . SER A 1 668 ? -4.532 2.895 -0.263 1.00 87.50 668 SER A O 1
ATOM 5264 N N . ALA A 1 669 ? -6.715 2.928 -0.812 1.00 94.62 669 ALA A N 1
ATOM 5265 C CA . ALA A 1 669 ? -7.102 1.822 0.056 1.00 94.62 669 ALA A CA 1
ATOM 5266 C C . ALA A 1 669 ? -6.358 0.517 -0.282 1.00 94.62 669 ALA A C 1
ATOM 5268 O O . ALA A 1 669 ? -5.937 0.281 -1.422 1.00 94.62 669 ALA A O 1
ATOM 5269 N N . GLN A 1 670 ? -6.189 -0.341 0.729 1.00 96.00 670 GLN A N 1
ATOM 5270 C CA . GLN A 1 670 ? -5.331 -1.524 0.640 1.00 96.00 670 GLN A CA 1
ATOM 5271 C C . GLN A 1 670 ? -6.028 -2.798 1.115 1.00 96.00 670 GLN A C 1
ATOM 5273 O O . GLN A 1 670 ? -6.647 -2.823 2.179 1.00 96.00 670 GLN A O 1
ATOM 5278 N N . ALA A 1 671 ? -5.859 -3.880 0.354 1.00 95.94 671 ALA A N 1
ATOM 5279 C CA . ALA A 1 671 ? -6.204 -5.235 0.778 1.00 95.94 671 ALA A CA 1
ATOM 5280 C C . ALA A 1 671 ? -4.956 -6.134 0.757 1.00 95.94 671 ALA A C 1
ATOM 5282 O O . ALA A 1 671 ? -4.266 -6.209 -0.257 1.00 95.94 671 ALA A O 1
ATOM 5283 N N . SER A 1 672 ? -4.627 -6.818 1.850 1.00 91.62 672 SER A N 1
ATOM 5284 C CA . SER A 1 672 ? -3.396 -7.628 1.944 1.00 91.62 672 SER A CA 1
ATOM 5285 C C . SER A 1 672 ? -3.583 -8.892 2.786 1.00 91.62 672 SER A C 1
ATOM 5287 O O . SER A 1 672 ? -4.687 -9.177 3.259 1.00 91.62 672 SER A O 1
ATOM 5289 N N . GLY A 1 673 ? -2.521 -9.692 2.939 1.00 88.69 673 GLY A N 1
ATOM 5290 C CA . GLY A 1 673 ? -2.569 -10.958 3.667 1.00 88.69 673 GLY A CA 1
ATOM 5291 C C . GLY A 1 673 ? -3.467 -12.008 3.003 1.00 88.69 673 GLY A C 1
ATOM 5292 O O . GLY A 1 673 ? -3.475 -12.165 1.789 1.00 88.69 673 GLY A O 1
ATOM 5293 N N . TYR A 1 674 ? -4.221 -12.739 3.817 1.00 94.12 674 TYR A N 1
ATOM 5294 C CA . TYR A 1 674 ? -5.271 -13.697 3.454 1.00 94.12 674 TYR A CA 1
ATOM 5295 C C . TYR A 1 674 ? -6.686 -13.105 3.610 1.00 94.12 674 TYR A C 1
ATOM 5297 O O . TYR A 1 674 ? -7.642 -13.841 3.894 1.00 94.12 674 TYR A O 1
ATOM 5305 N N . SER A 1 675 ? -6.825 -11.783 3.472 1.00 97.06 675 SER A N 1
ATOM 5306 C CA . SER A 1 675 ? -8.103 -11.093 3.637 1.00 97.06 675 SER A CA 1
ATOM 5307 C C . SER A 1 675 ? -9.139 -11.593 2.626 1.00 97.06 675 SER A C 1
ATOM 5309 O O . SER A 1 675 ? -8.826 -11.913 1.477 1.00 97.06 675 SER A O 1
ATOM 5311 N N . ARG A 1 676 ? -10.398 -11.686 3.066 1.00 98.44 676 ARG A N 1
ATOM 5312 C CA . ARG A 1 676 ? -11.541 -12.082 2.234 1.00 98.44 676 ARG A CA 1
ATOM 5313 C C . ARG A 1 676 ? -12.579 -10.978 2.240 1.00 98.44 676 ARG A C 1
ATOM 5315 O O . ARG A 1 676 ? -13.192 -10.712 3.270 1.00 98.44 676 ARG A O 1
ATOM 5322 N N . ILE A 1 677 ? -12.790 -10.369 1.082 1.00 98.62 677 ILE A N 1
ATOM 5323 C CA . ILE A 1 677 ? -13.673 -9.221 0.903 1.00 98.62 677 ILE A CA 1
ATOM 5324 C C . ILE A 1 677 ? -14.719 -9.596 -0.143 1.00 98.62 677 ILE A C 1
ATOM 5326 O O . ILE A 1 677 ? -14.388 -9.915 -1.284 1.00 98.62 677 ILE A O 1
ATOM 5330 N N . SER A 1 678 ? -15.989 -9.616 0.253 1.00 97.88 678 SER A N 1
ATOM 5331 C CA . SER A 1 678 ? -17.086 -10.070 -0.607 1.00 97.88 678 SER A CA 1
ATOM 5332 C C . SER A 1 678 ? -18.398 -9.350 -0.299 1.00 97.88 678 SER A C 1
ATOM 5334 O O . SER A 1 678 ? -18.589 -8.842 0.799 1.00 97.88 678 SER A O 1
ATOM 5336 N N . GLY A 1 679 ? -19.341 -9.324 -1.241 1.00 96.94 679 GLY A N 1
ATOM 5337 C CA . GLY A 1 679 ? -20.627 -8.637 -1.060 1.00 96.94 679 GLY A CA 1
ATOM 5338 C C . GLY A 1 679 ? -20.616 -7.211 -1.614 1.00 96.94 679 GLY A C 1
ATOM 5339 O O . GLY A 1 679 ? -20.042 -6.978 -2.669 1.00 96.94 679 GLY A O 1
ATOM 5340 N N . PHE A 1 680 ? -21.292 -6.277 -0.951 1.00 98.25 680 PHE A N 1
ATOM 5341 C CA . PHE A 1 680 ? -21.354 -4.852 -1.294 1.00 98.25 680 PHE A CA 1
ATOM 5342 C C . PHE A 1 680 ? -20.375 -4.059 -0.417 1.00 98.25 680 PHE A C 1
ATOM 5344 O O . PHE A 1 680 ? -20.782 -3.242 0.408 1.00 98.25 680 PHE A O 1
ATOM 5351 N N . VAL A 1 681 ? -19.078 -4.341 -0.557 1.00 98.62 681 VAL A N 1
ATOM 5352 C CA . VAL A 1 681 ? -18.034 -3.655 0.219 1.00 98.62 681 VAL A CA 1
ATOM 5353 C C . VAL A 1 681 ? -17.515 -2.440 -0.543 1.00 98.62 681 VAL A C 1
ATOM 5355 O O . VAL A 1 681 ? -17.181 -2.561 -1.716 1.00 98.62 681 VAL A O 1
ATOM 5358 N N . GLN A 1 682 ? -17.398 -1.294 0.118 1.00 98.69 682 GLN A N 1
ATOM 5359 C CA . GLN A 1 682 ? -16.753 -0.099 -0.417 1.00 98.69 682 GLN A CA 1
ATOM 5360 C C . GLN A 1 682 ? -15.583 0.306 0.479 1.00 98.69 682 GLN A C 1
ATOM 5362 O O . GLN A 1 682 ? -15.761 0.511 1.675 1.00 98.69 682 GLN A O 1
ATOM 5367 N N . MET A 1 683 ? -14.396 0.433 -0.104 1.00 98.69 683 MET A N 1
ATOM 5368 C CA . MET A 1 683 ? -13.195 0.922 0.569 1.00 98.69 683 MET A CA 1
ATOM 5369 C C . MET A 1 683 ? -12.668 2.152 -0.167 1.00 98.69 683 MET A C 1
ATOM 5371 O O . MET A 1 683 ? -12.511 2.119 -1.387 1.00 98.69 683 MET A O 1
ATOM 5375 N N . SER A 1 684 ? -12.403 3.231 0.564 1.00 94.94 684 SER A N 1
ATOM 5376 C CA . SER A 1 684 ? -11.820 4.468 0.028 1.00 94.94 684 SER A CA 1
ATOM 5377 C C . SER A 1 684 ? -10.903 5.146 1.052 1.00 94.94 684 SER A C 1
ATOM 5379 O O . SER A 1 684 ? -10.778 4.675 2.185 1.00 94.94 684 SER A O 1
ATOM 5381 N N . GLY A 1 685 ? -10.261 6.255 0.674 1.00 89.69 685 GLY A N 1
ATOM 5382 C CA . GLY A 1 685 ? -9.260 6.913 1.521 1.00 89.69 685 GLY A CA 1
ATOM 5383 C C . GLY A 1 685 ? -7.996 6.062 1.660 1.00 89.69 685 GLY A C 1
ATOM 5384 O O . GLY A 1 685 ? -7.560 5.448 0.693 1.00 89.69 685 GLY A O 1
ATOM 5385 N N . GLU A 1 686 ? -7.436 5.999 2.862 1.00 90.50 686 GLU A N 1
ATOM 5386 C CA . GLU A 1 686 ? -6.275 5.182 3.244 1.00 90.50 686 GLU A CA 1
ATOM 5387 C C . GLU A 1 686 ? -6.692 3.888 3.984 1.00 90.50 686 GLU A C 1
ATOM 5389 O O . GLU A 1 686 ? -5.887 3.286 4.703 1.00 90.50 686 GLU A O 1
ATOM 5394 N N . SER A 1 687 ? -7.957 3.469 3.837 1.00 97.62 687 SER A N 1
ATOM 5395 C CA . SER A 1 687 ? -8.541 2.349 4.582 1.00 97.62 687 SER A CA 1
ATOM 5396 C C . SER A 1 687 ? -7.907 1.005 4.223 1.00 97.62 687 SER A C 1
ATOM 5398 O O . SER A 1 687 ? -7.417 0.796 3.108 1.00 97.62 687 SER A O 1
ATOM 5400 N N . ARG A 1 688 ? -7.891 0.072 5.185 1.00 97.56 688 ARG A N 1
ATOM 5401 C CA . ARG A 1 688 ? -7.134 -1.182 5.060 1.00 97.56 688 ARG A CA 1
ATOM 5402 C C . ARG A 1 688 ? -7.883 -2.410 5.558 1.00 97.56 688 ARG A C 1
ATOM 5404 O O . ARG A 1 688 ? -8.436 -2.407 6.656 1.00 97.56 688 ARG A O 1
ATOM 5411 N N . ALA A 1 689 ? -7.824 -3.478 4.769 1.00 97.88 689 ALA A N 1
ATOM 5412 C CA . ALA A 1 689 ? -8.241 -4.824 5.144 1.00 97.88 689 ALA A CA 1
ATOM 5413 C C . ALA A 1 689 ? -7.043 -5.776 5.002 1.00 97.88 689 ALA A C 1
ATOM 5415 O O . ALA A 1 689 ? -6.628 -6.115 3.895 1.00 97.88 689 ALA A O 1
ATOM 5416 N N . GLU A 1 690 ? -6.454 -6.183 6.119 1.00 92.75 690 GLU A N 1
ATOM 5417 C CA . GLU A 1 690 ? -5.144 -6.842 6.152 1.00 92.75 690 GLU A CA 1
ATOM 5418 C C . GLU A 1 690 ? -5.223 -8.211 6.850 1.00 92.75 690 GLU A C 1
ATOM 5420 O O . GLU A 1 690 ? -6.222 -8.562 7.483 1.00 92.75 690 GLU A O 1
ATOM 5425 N N . GLU A 1 691 ? -4.153 -8.999 6.744 1.00 93.06 691 GLU A N 1
ATOM 5426 C CA . GLU A 1 691 ? -4.015 -10.295 7.424 1.00 93.06 691 GLU A CA 1
ATOM 5427 C C . GLU A 1 691 ? -5.167 -11.270 7.125 1.00 93.06 691 GLU A C 1
ATOM 5429 O O . GLU A 1 691 ? -5.325 -11.654 5.978 1.00 93.06 691 GLU A O 1
ATOM 5434 N N . TYR A 1 692 ? -5.957 -11.727 8.101 1.00 95.19 692 TYR A N 1
ATOM 5435 C CA . TYR A 1 692 ? -7.068 -12.671 7.901 1.00 95.19 692 TYR A CA 1
ATOM 5436 C C . TYR A 1 692 ? -8.447 -11.995 7.985 1.00 95.19 692 TYR A C 1
ATOM 5438 O O . TYR A 1 692 ? -9.445 -12.684 8.226 1.00 95.19 692 TYR A O 1
ATOM 5446 N N . ALA A 1 693 ? -8.510 -10.674 7.783 1.00 98.06 693 ALA A N 1
ATOM 5447 C CA . ALA A 1 693 ? -9.743 -9.898 7.851 1.00 98.06 693 ALA A CA 1
ATOM 5448 C C . ALA A 1 693 ? -10.838 -10.469 6.934 1.00 98.06 693 ALA A C 1
ATOM 5450 O O . ALA A 1 693 ? -10.585 -10.836 5.783 1.00 98.06 693 ALA A O 1
ATOM 5451 N N . GLN A 1 694 ? -12.073 -10.528 7.436 1.00 98.69 694 GLN A N 1
ATOM 5452 C CA . GLN A 1 694 ? -13.233 -11.023 6.689 1.00 98.69 694 GLN A CA 1
ATOM 5453 C C . GLN A 1 694 ? -14.320 -9.959 6.616 1.00 98.69 694 GLN A C 1
ATOM 5455 O O . GLN A 1 694 ? -14.925 -9.609 7.625 1.00 98.69 694 GLN A O 1
ATOM 5460 N N . LEU A 1 695 ? -14.590 -9.468 5.412 1.00 98.69 695 LEU A N 1
ATOM 5461 C CA . LEU A 1 695 ? -15.605 -8.458 5.142 1.00 98.69 695 LEU A CA 1
ATOM 5462 C C . LEU A 1 695 ? -16.673 -9.067 4.231 1.00 98.69 695 LEU A C 1
ATOM 5464 O O . LEU A 1 695 ? -16.374 -9.583 3.150 1.00 98.69 695 LEU A O 1
ATOM 5468 N N . SER A 1 696 ? -17.927 -9.020 4.679 1.00 97.69 696 SER A N 1
ATOM 5469 C CA . SER A 1 696 ? -19.081 -9.545 3.943 1.00 97.69 696 SER A CA 1
ATOM 5470 C C . SER A 1 696 ? -20.331 -8.683 4.142 1.00 97.69 696 SER A C 1
ATOM 5472 O O . SER A 1 696 ? -20.418 -7.933 5.103 1.00 97.69 696 SER A O 1
ATOM 5474 N N . GLY A 1 697 ? -21.328 -8.768 3.260 1.00 97.06 697 GLY A N 1
ATOM 5475 C CA . GLY A 1 697 ? -22.521 -7.910 3.352 1.00 97.06 697 GLY A CA 1
ATOM 5476 C C . GLY A 1 697 ? -22.276 -6.500 2.803 1.00 97.06 697 GLY A C 1
ATOM 5477 O O . GLY A 1 697 ? -21.620 -6.368 1.776 1.00 97.06 697 GLY A O 1
ATOM 5478 N N . SER A 1 698 ? -22.828 -5.475 3.448 1.00 98.44 698 SER A N 1
ATOM 5479 C CA . SER A 1 698 ? -22.717 -4.056 3.085 1.00 98.44 698 SER A CA 1
ATOM 5480 C C . SER A 1 698 ? -21.747 -3.339 4.034 1.00 98.44 698 SER A C 1
ATOM 5482 O O . SER A 1 698 ? -22.155 -2.795 5.060 1.00 98.44 698 SER A O 1
ATOM 5484 N N . VAL A 1 699 ? -20.452 -3.350 3.715 1.00 98.81 699 VAL A N 1
ATOM 5485 C CA . VAL A 1 699 ? -19.405 -2.751 4.566 1.00 98.81 699 VAL A CA 1
ATOM 5486 C C . VAL A 1 699 ? -18.808 -1.532 3.878 1.00 98.81 699 VAL A C 1
ATOM 5488 O O . VAL A 1 699 ? -18.418 -1.618 2.719 1.00 98.81 699 VAL A O 1
ATOM 5491 N N . ILE A 1 700 ? -18.703 -0.412 4.586 1.00 98.81 700 ILE A N 1
ATOM 5492 C CA . ILE A 1 700 ? -18.062 0.808 4.089 1.00 98.81 700 ILE A CA 1
ATOM 5493 C C . ILE A 1 700 ? -16.883 1.140 5.001 1.00 98.81 700 ILE A C 1
ATOM 5495 O O . ILE A 1 700 ? -17.083 1.361 6.194 1.00 98.81 700 ILE A O 1
ATOM 5499 N N . LEU A 1 701 ? -15.677 1.184 4.435 1.00 98.69 701 LEU A N 1
ATOM 5500 C CA . LEU A 1 701 ? -14.464 1.653 5.100 1.00 98.69 701 LEU A CA 1
ATOM 5501 C C . LEU A 1 701 ? -13.972 2.936 4.418 1.00 98.69 701 LEU A C 1
ATOM 5503 O O . LEU A 1 701 ? -13.747 2.946 3.206 1.00 98.69 701 LEU A O 1
ATOM 5507 N N . THR A 1 702 ? -13.785 4.009 5.183 1.00 96.75 702 THR A N 1
ATOM 5508 C CA . THR A 1 702 ? -13.252 5.287 4.680 1.00 96.75 702 THR A CA 1
ATOM 5509 C C . THR A 1 702 ? -12.106 5.801 5.548 1.00 96.75 702 THR A C 1
ATOM 5511 O O . THR A 1 702 ? -11.828 5.255 6.616 1.00 96.75 702 THR A O 1
ATOM 5514 N N . ASP A 1 703 ? -11.446 6.869 5.094 1.00 95.62 703 ASP A N 1
ATOM 5515 C CA . ASP A 1 703 ? -10.344 7.534 5.802 1.00 95.62 703 ASP A CA 1
ATOM 5516 C C . ASP A 1 703 ? -9.217 6.553 6.167 1.00 95.62 703 ASP A C 1
ATOM 5518 O O . ASP A 1 703 ? -8.727 5.871 5.277 1.00 95.62 703 ASP A O 1
ATOM 5522 N N . GLY A 1 704 ? -8.789 6.477 7.430 1.00 89.44 704 GLY A N 1
ATOM 5523 C CA . GLY A 1 704 ? -7.722 5.599 7.920 1.00 89.44 704 GLY A CA 1
ATOM 5524 C C . GLY A 1 704 ? -8.197 4.268 8.516 1.00 89.44 704 GLY A C 1
ATOM 5525 O O . GLY A 1 704 ? -7.386 3.579 9.139 1.00 89.44 704 GLY A O 1
ATOM 5526 N N . ALA A 1 705 ? -9.475 3.897 8.350 1.00 98.19 705 ALA A N 1
ATOM 5527 C CA . ALA A 1 705 ? -10.091 2.766 9.045 1.00 98.19 705 ALA A CA 1
ATOM 5528 C C . ALA A 1 705 ? -9.404 1.427 8.726 1.00 98.19 705 ALA A C 1
ATOM 5530 O O . ALA A 1 705 ? -9.079 1.142 7.568 1.00 98.19 705 ALA A O 1
ATOM 5531 N N . ARG A 1 706 ? -9.207 0.574 9.743 1.00 98.25 706 ARG A N 1
ATOM 5532 C CA . ARG A 1 706 ? -8.447 -0.684 9.616 1.00 98.25 706 ARG A CA 1
ATOM 5533 C C . ARG A 1 706 ? -9.197 -1.895 10.150 1.00 98.25 706 ARG A C 1
ATOM 5535 O O . ARG A 1 706 ? -9.645 -1.912 11.295 1.00 98.25 706 ARG A O 1
ATOM 5542 N N . VAL A 1 707 ? -9.224 -2.954 9.349 1.00 98.69 707 VAL A N 1
ATOM 5543 C CA . VAL A 1 707 ? -9.671 -4.294 9.741 1.00 98.69 707 VAL A CA 1
ATOM 5544 C C . VAL A 1 707 ? -8.505 -5.257 9.542 1.00 98.69 707 VAL A C 1
ATOM 5546 O O . VAL A 1 707 ? -7.984 -5.369 8.434 1.00 98.69 707 VAL A O 1
ATOM 5549 N N . ARG A 1 708 ? -8.066 -5.936 10.603 1.00 96.19 708 ARG A N 1
ATOM 5550 C CA . ARG A 1 708 ? -6.881 -6.811 10.567 1.00 96.19 708 ARG A CA 1
ATOM 5551 C C . ARG A 1 708 ? -7.015 -8.019 11.490 1.00 96.19 708 ARG A C 1
ATOM 5553 O O . ARG A 1 708 ? -8.053 -8.221 12.123 1.00 96.19 708 ARG A O 1
ATOM 5560 N N . ASP A 1 709 ? -5.964 -8.825 11.558 1.00 96.69 709 ASP A N 1
ATOM 5561 C CA . ASP A 1 709 ? -5.926 -10.110 12.249 1.00 96.69 709 ASP A CA 1
ATOM 5562 C C . ASP A 1 709 ? -7.082 -11.014 11.770 1.00 96.69 709 ASP A C 1
ATOM 5564 O O . ASP A 1 709 ? -7.268 -11.169 10.569 1.00 96.69 709 ASP A O 1
ATOM 5568 N N . HIS A 1 710 ? -7.884 -11.599 12.663 1.00 97.19 710 HIS A N 1
ATOM 5569 C CA . HIS A 1 710 ? -9.043 -12.444 12.346 1.00 97.19 710 HIS A CA 1
ATOM 5570 C C . HIS A 1 710 ? -10.392 -11.713 12.489 1.00 97.19 710 HIS A C 1
ATOM 5572 O O . HIS A 1 710 ? -11.429 -12.366 12.647 1.00 97.19 710 HIS A O 1
ATOM 5578 N N . ALA A 1 711 ? -10.401 -10.376 12.457 1.00 98.44 711 ALA A N 1
ATOM 5579 C CA . ALA A 1 711 ? -11.624 -9.601 12.627 1.00 98.44 711 ALA A CA 1
ATOM 5580 C C . ALA A 1 711 ? -12.621 -9.849 11.482 1.00 98.44 711 ALA A C 1
ATOM 5582 O O . ALA A 1 711 ? -12.256 -9.928 10.303 1.00 98.44 711 ALA A O 1
ATOM 5583 N N . LYS A 1 712 ? -13.903 -9.958 11.841 1.00 98.81 712 LYS A N 1
ATOM 5584 C CA . LYS A 1 712 ? -15.002 -10.248 10.920 1.00 98.81 712 LYS A CA 1
ATOM 5585 C C . LYS A 1 712 ? -16.069 -9.165 10.984 1.00 98.81 712 LYS A C 1
ATOM 5587 O O . LYS A 1 712 ? -16.674 -8.940 12.030 1.00 98.81 712 LYS A O 1
ATOM 5592 N N . LEU A 1 713 ? -16.350 -8.568 9.833 1.00 98.75 713 LEU A N 1
ATOM 5593 C CA . LEU A 1 713 ? -17.425 -7.608 9.624 1.00 98.75 713 LEU A CA 1
ATOM 5594 C C . LEU A 1 713 ? -18.476 -8.204 8.686 1.00 98.75 713 LEU A C 1
ATOM 5596 O O . LEU A 1 713 ? -18.158 -8.694 7.597 1.00 98.75 713 LEU A O 1
ATOM 5600 N N . SER A 1 714 ? -19.740 -8.162 9.105 1.00 98.06 714 SER A N 1
ATOM 5601 C CA . SER A 1 714 ? -20.871 -8.565 8.265 1.00 98.06 714 SER A CA 1
ATOM 5602 C C . SER A 1 714 ? -22.131 -7.741 8.530 1.00 98.06 714 SER A C 1
ATOM 5604 O O . SER A 1 714 ? -22.249 -7.127 9.577 1.00 98.06 714 SER A O 1
ATOM 5606 N N . GLY A 1 715 ? -23.087 -7.701 7.602 1.00 97.38 715 GLY A N 1
ATOM 5607 C CA . GLY A 1 715 ? -24.272 -6.834 7.736 1.00 97.38 715 GLY A CA 1
ATOM 5608 C C . GLY A 1 715 ? -24.038 -5.440 7.148 1.00 97.38 715 GLY A C 1
ATOM 5609 O O . GLY A 1 715 ? -23.387 -5.338 6.118 1.00 97.38 715 GLY A O 1
ATOM 5610 N N . ASN A 1 716 ? -24.593 -4.396 7.762 1.00 98.44 716 ASN A N 1
ATOM 5611 C CA . ASN A 1 716 ? -24.451 -2.988 7.386 1.00 98.44 716 ASN A CA 1
ATOM 5612 C C . ASN A 1 716 ? -23.461 -2.281 8.335 1.00 98.44 716 ASN A C 1
ATOM 5614 O O . ASN A 1 716 ? -23.867 -1.657 9.318 1.00 98.44 716 ASN A O 1
ATOM 5618 N N . VAL A 1 717 ? -22.160 -2.380 8.054 1.00 98.75 717 VAL A N 1
ATOM 5619 C CA . VAL A 1 717 ? -21.107 -1.820 8.921 1.00 98.75 717 VAL A CA 1
ATOM 5620 C C . VAL A 1 717 ? -20.443 -0.618 8.255 1.00 98.75 717 VAL A C 1
ATOM 5622 O O . VAL A 1 717 ? -20.024 -0.700 7.104 1.00 98.75 717 VAL A O 1
ATOM 5625 N N . GLN A 1 718 ? -20.316 0.488 8.982 1.00 98.75 718 GLN A N 1
ATOM 5626 C CA . GLN A 1 718 ? -19.604 1.689 8.546 1.00 98.75 718 GLN A CA 1
ATOM 5627 C C . GLN A 1 718 ? -18.444 1.966 9.499 1.00 98.75 718 GLN A C 1
ATOM 5629 O O . GLN A 1 718 ? -18.662 2.096 10.702 1.00 98.75 718 GLN A O 1
ATOM 5634 N N . MET A 1 719 ? -17.227 2.060 8.967 1.00 98.75 719 MET A N 1
ATOM 5635 C CA . MET A 1 719 ? -16.036 2.466 9.710 1.00 98.75 719 MET A CA 1
ATOM 5636 C C . MET A 1 719 ? -15.364 3.657 9.029 1.00 98.75 719 MET A C 1
ATOM 5638 O O . MET A 1 719 ? -15.120 3.619 7.822 1.00 98.75 719 MET A O 1
ATOM 5642 N N . SER A 1 720 ? -15.042 4.695 9.797 1.00 97.94 720 SER A N 1
ATOM 5643 C CA . SER A 1 720 ? -14.322 5.880 9.314 1.00 97.94 720 SER A CA 1
ATOM 5644 C C . SER A 1 720 ? -13.318 6.394 10.352 1.00 97.94 720 SER A C 1
ATOM 5646 O O . SER A 1 720 ? -13.222 5.837 11.452 1.00 97.94 720 SER A O 1
ATOM 5648 N N . GLY A 1 721 ? -12.581 7.461 10.025 1.00 93.50 721 GLY A N 1
ATOM 5649 C CA . GLY A 1 721 ? -11.480 7.952 10.862 1.00 93.50 721 GLY A CA 1
ATOM 5650 C C . GLY A 1 721 ? -10.340 6.936 10.966 1.00 93.50 721 GLY A C 1
ATOM 5651 O O . GLY A 1 721 ? -10.104 6.183 10.028 1.00 93.50 721 GLY A O 1
ATOM 5652 N N . ASP A 1 722 ? -9.669 6.886 12.112 1.00 94.62 722 ASP A N 1
ATOM 5653 C CA . ASP A 1 722 ? -8.597 5.934 12.434 1.00 94.62 722 ASP A CA 1
ATOM 5654 C C . ASP A 1 722 ? -9.111 4.719 13.235 1.00 94.62 722 ASP A C 1
ATOM 5656 O O . ASP A 1 722 ? -8.383 4.121 14.028 1.00 94.62 722 ASP A O 1
ATOM 5660 N N . SER A 1 723 ? -10.381 4.344 13.047 1.00 97.56 723 SER A N 1
ATOM 5661 C CA . SER A 1 723 ? -11.010 3.242 13.783 1.00 97.56 723 SER A CA 1
ATOM 5662 C C . SER A 1 723 ? -10.416 1.875 13.420 1.00 97.56 723 SER A C 1
ATOM 5664 O O . SER A 1 723 ? -10.055 1.607 12.271 1.00 97.56 723 SER A O 1
ATOM 5666 N N . ILE A 1 724 ? -10.319 0.983 14.410 1.00 98.50 724 ILE A N 1
ATOM 5667 C CA . ILE A 1 724 ? -9.642 -0.315 14.292 1.00 98.50 724 ILE A CA 1
ATOM 5668 C C . ILE A 1 724 ? -10.556 -1.451 14.754 1.00 98.50 724 ILE A C 1
ATOM 5670 O O . ILE A 1 724 ? -11.044 -1.446 15.881 1.00 98.50 724 ILE A O 1
ATOM 5674 N N . ALA A 1 725 ? -10.694 -2.478 13.914 1.00 98.50 725 ALA A N 1
ATOM 5675 C CA . ALA A 1 725 ? -11.224 -3.791 14.274 1.00 98.50 725 ALA A CA 1
ATOM 5676 C C . ALA A 1 725 ? -10.126 -4.860 14.111 1.00 98.50 725 ALA A C 1
ATOM 5678 O O . ALA A 1 725 ? -9.552 -5.019 13.032 1.00 98.50 725 ALA A O 1
ATOM 5679 N N . SER A 1 726 ? -9.792 -5.573 15.187 1.00 97.12 726 SER A N 1
ATOM 5680 C CA . SER A 1 726 ? -8.618 -6.462 15.261 1.00 97.12 726 SER A CA 1
ATOM 5681 C C . SER A 1 726 ? -8.856 -7.622 16.247 1.00 97.12 726 SER A C 1
ATOM 5683 O O . SER A 1 726 ? -9.901 -7.705 16.896 1.00 97.12 726 SER A O 1
ATOM 5685 N N . GLY A 1 727 ? -7.928 -8.577 16.336 1.00 96.44 727 GLY A N 1
ATOM 5686 C CA . GLY A 1 727 ? -8.098 -9.830 17.068 1.00 96.44 727 GLY A CA 1
ATOM 5687 C C . GLY A 1 727 ? -9.085 -10.776 16.379 1.00 96.44 727 GLY A C 1
ATOM 5688 O O . GLY A 1 727 ? -9.007 -11.012 15.182 1.00 96.44 727 GLY A O 1
ATOM 5689 N N . PHE A 1 728 ? -10.018 -11.325 17.148 1.00 97.19 728 PHE A N 1
ATOM 5690 C CA . PHE A 1 728 ? -11.141 -12.168 16.724 1.00 97.19 728 PHE A CA 1
ATOM 5691 C C . PHE A 1 728 ? -12.488 -11.434 16.860 1.00 97.19 728 PHE A C 1
ATOM 5693 O O . PHE A 1 728 ? -13.514 -12.065 17.128 1.00 97.19 728 PHE A O 1
ATOM 5700 N N . ALA A 1 729 ? -12.484 -10.103 16.741 1.00 98.31 729 ALA A N 1
ATOM 5701 C CA . ALA A 1 729 ? -13.686 -9.295 16.879 1.00 98.31 729 ALA A CA 1
ATOM 5702 C C . ALA A 1 729 ? -14.736 -9.667 15.820 1.00 98.31 729 ALA A C 1
ATOM 5704 O O . ALA A 1 729 ? -14.410 -9.849 14.645 1.00 98.31 729 ALA A O 1
ATOM 5705 N N . GLU A 1 730 ? -16.004 -9.746 16.225 1.00 98.81 730 GLU A N 1
ATOM 5706 C CA . GLU A 1 730 ? -17.138 -10.006 15.335 1.00 98.81 730 GLU A CA 1
ATOM 5707 C C . GLU A 1 730 ? -18.129 -8.839 15.399 1.00 98.81 730 GLU A C 1
ATOM 5709 O O . GLU A 1 730 ? -18.763 -8.595 16.427 1.00 98.81 730 GLU A O 1
ATOM 5714 N N . ILE A 1 731 ? -18.254 -8.119 14.284 1.00 98.81 731 ILE A N 1
ATOM 5715 C CA . ILE A 1 731 ? -19.097 -6.932 14.134 1.00 98.81 731 ILE A CA 1
ATOM 5716 C C . ILE A 1 731 ? -20.164 -7.239 13.085 1.00 98.81 731 ILE A C 1
ATOM 5718 O O . ILE A 1 731 ? -19.852 -7.554 11.934 1.00 98.81 731 ILE A O 1
ATOM 5722 N N . THR A 1 732 ? -21.429 -7.202 13.496 1.00 98.56 732 THR A N 1
ATOM 5723 C CA . THR A 1 732 ? -22.569 -7.680 12.701 1.00 98.56 732 THR A CA 1
ATOM 5724 C C . THR A 1 732 ? -23.765 -6.725 12.758 1.00 98.56 732 THR A C 1
ATOM 5726 O O . THR A 1 732 ? -23.820 -5.869 13.635 1.00 98.56 732 THR A O 1
ATOM 5729 N N . ASP A 1 733 ? -24.738 -6.886 11.858 1.00 98.69 733 ASP A N 1
ATOM 5730 C CA . ASP A 1 733 ? -25.950 -6.051 11.752 1.00 98.69 733 ASP A CA 1
ATOM 5731 C C . ASP A 1 733 ? -25.654 -4.580 11.398 1.00 98.69 733 ASP A C 1
ATOM 5733 O O . ASP A 1 733 ? -24.940 -4.351 10.432 1.00 98.69 733 ASP A O 1
ATOM 5737 N N . ASN A 1 734 ? -26.229 -3.583 12.083 1.00 98.56 734 ASN A N 1
ATOM 5738 C CA . ASN A 1 734 ? -26.086 -2.157 11.764 1.00 98.56 734 ASN A CA 1
ATOM 5739 C C . ASN A 1 734 ? -25.115 -1.473 12.743 1.00 98.56 734 ASN A C 1
ATOM 5741 O O . ASN A 1 734 ? -25.521 -1.021 13.817 1.00 98.56 734 ASN A O 1
ATOM 5745 N N . VAL A 1 735 ? -23.834 -1.369 12.383 1.00 98.81 735 VAL A N 1
ATOM 5746 C CA . VAL A 1 735 ? -22.792 -0.839 13.284 1.00 98.81 735 VAL A CA 1
ATOM 5747 C C . VAL A 1 735 ? -22.039 0.322 12.655 1.00 98.81 735 VAL A C 1
ATOM 5749 O O . VAL A 1 735 ? -21.632 0.256 11.500 1.00 98.81 735 VAL A O 1
ATOM 5752 N N . HIS A 1 736 ? -21.851 1.386 13.432 1.00 98.75 736 HIS A N 1
ATOM 5753 C CA . HIS A 1 736 ? -21.121 2.585 13.033 1.00 98.75 736 HIS A CA 1
ATOM 5754 C C . HIS A 1 736 ? -19.934 2.799 13.974 1.00 98.75 736 HIS A C 1
ATOM 5756 O O . HIS A 1 736 ? -20.146 2.970 15.176 1.00 98.75 736 HIS A O 1
ATOM 5762 N N . LEU A 1 737 ? -18.715 2.798 13.434 1.00 98.75 737 LEU A N 1
ATOM 5763 C CA . LEU A 1 737 ? -17.474 3.109 14.143 1.00 98.75 737 LEU A CA 1
ATOM 5764 C C . LEU A 1 737 ? -16.848 4.358 13.514 1.00 98.75 737 LEU A C 1
ATOM 5766 O O . LEU A 1 737 ? -16.549 4.366 12.322 1.00 98.75 737 LEU A O 1
ATOM 5770 N N . HIS A 1 738 ? -16.641 5.413 14.292 1.00 97.69 738 HIS A N 1
ATOM 5771 C CA . HIS A 1 738 ? -16.126 6.682 13.773 1.00 97.69 738 HIS A CA 1
ATOM 5772 C C . HIS A 1 738 ? -15.027 7.245 14.676 1.00 97.69 738 HIS A C 1
ATOM 5774 O O . HIS A 1 738 ? -15.083 7.065 15.887 1.00 97.69 738 HIS A O 1
ATOM 5780 N N . ASN A 1 739 ? -14.083 7.989 14.092 1.00 96.50 739 ASN A N 1
ATOM 5781 C CA . ASN A 1 739 ? -12.916 8.583 14.762 1.00 96.50 739 ASN A CA 1
ATOM 5782 C C . ASN A 1 739 ? -11.877 7.522 15.178 1.00 96.50 739 ASN A C 1
ATOM 5784 O O . ASN A 1 739 ? -11.407 6.797 14.314 1.00 96.50 739 ASN A O 1
ATOM 5788 N N . GLU A 1 740 ? -11.497 7.426 16.450 1.00 97.50 740 GLU A N 1
ATOM 5789 C CA . GLU A 1 740 ? -10.387 6.610 16.979 1.00 97.50 740 GLU A CA 1
ATOM 5790 C C . GLU A 1 740 ? -10.885 5.349 17.727 1.00 97.50 740 GLU A C 1
ATOM 5792 O O . GLU A 1 740 ? -10.263 4.875 18.680 1.00 97.50 740 GLU A O 1
ATOM 5797 N N . VAL A 1 741 ? -12.035 4.799 17.326 1.00 98.50 741 VAL A N 1
ATOM 5798 C CA . VAL A 1 741 ? -12.661 3.651 18.005 1.00 98.50 741 VAL A CA 1
ATOM 5799 C C . VAL A 1 741 ? -11.796 2.394 17.925 1.00 98.50 741 VAL A C 1
ATOM 5801 O O . VAL A 1 741 ? -11.318 2.028 16.850 1.00 98.50 741 VAL A O 1
ATOM 5804 N N . LEU A 1 742 ? -11.693 1.660 19.038 1.00 98.44 742 LEU A N 1
ATOM 5805 C CA . LEU A 1 742 ? -10.968 0.389 19.115 1.00 98.44 742 LEU A CA 1
ATOM 5806 C C . LEU A 1 742 ? -11.895 -0.790 19.440 1.00 98.44 742 LEU A C 1
ATOM 5808 O O . LEU A 1 742 ? -12.432 -0.888 20.542 1.00 98.44 742 LEU A O 1
ATOM 5812 N N . VAL A 1 743 ? -11.995 -1.749 18.518 1.00 98.62 743 VAL A N 1
ATOM 5813 C CA . VAL A 1 743 ? -12.629 -3.054 18.742 1.00 98.62 743 VAL A CA 1
ATOM 5814 C C . VAL A 1 743 ? -11.572 -4.154 18.650 1.00 98.62 743 VAL A C 1
ATOM 5816 O O . VAL A 1 743 ? -10.969 -4.365 17.596 1.00 98.62 743 VAL A O 1
ATOM 5819 N N . TYR A 1 744 ? -11.321 -4.859 19.754 1.00 95.88 744 TYR A N 1
ATOM 5820 C CA . TYR A 1 744 ? -10.188 -5.786 19.863 1.00 95.88 744 TYR A CA 1
ATOM 5821 C C . TYR A 1 744 ? -10.518 -7.068 20.643 1.00 95.88 744 TYR A C 1
ATOM 5823 O O . TYR A 1 744 ? -11.466 -7.127 21.423 1.00 95.88 744 TYR A O 1
ATOM 5831 N N . GLY A 1 745 ? -9.703 -8.112 20.479 1.00 93.88 745 GLY A N 1
ATOM 5832 C CA . GLY A 1 745 ? -9.866 -9.377 21.199 1.00 93.88 745 GLY A CA 1
ATOM 5833 C C . GLY A 1 745 ? -11.005 -10.218 20.626 1.00 93.88 745 GLY A C 1
ATOM 5834 O O . GLY A 1 745 ? -11.105 -10.367 19.421 1.00 93.88 745 GLY A O 1
ATOM 5835 N N . HIS A 1 746 ? -11.855 -10.791 21.470 1.00 97.31 746 HIS A N 1
ATOM 5836 C CA . HIS A 1 746 ? -13.035 -11.587 21.104 1.00 97.31 746 HIS A CA 1
ATOM 5837 C C . HIS A 1 746 ? -14.352 -10.792 21.228 1.00 97.31 746 HIS A C 1
ATOM 5839 O O . HIS A 1 746 ? -15.414 -11.383 21.457 1.00 97.31 746 HIS A O 1
ATOM 5845 N N . ALA A 1 747 ? -14.283 -9.463 21.114 1.00 98.25 747 ALA A N 1
ATOM 5846 C CA . ALA A 1 747 ? -15.428 -8.575 21.250 1.00 98.25 747 ALA A CA 1
ATOM 5847 C C . ALA A 1 747 ? -16.528 -8.911 20.231 1.00 98.25 747 ALA A C 1
ATOM 5849 O O . ALA A 1 747 ? -16.246 -9.215 19.069 1.00 98.25 747 ALA A O 1
ATOM 5850 N N . LYS A 1 748 ? -17.792 -8.835 20.660 1.00 98.81 748 LYS A N 1
ATOM 5851 C CA . LYS A 1 748 ? -18.963 -9.096 19.812 1.00 98.81 748 LYS A CA 1
ATOM 5852 C C . LYS A 1 748 ? -19.896 -7.901 19.792 1.00 98.81 748 LYS A C 1
ATOM 5854 O O . LYS A 1 748 ? -20.418 -7.508 20.830 1.00 98.81 748 LYS A O 1
ATOM 5859 N N . ILE A 1 749 ? -20.150 -7.363 18.607 1.00 98.81 749 ILE A N 1
ATOM 5860 C CA . ILE A 1 749 ? -21.012 -6.199 18.405 1.00 98.81 749 ILE A CA 1
ATOM 5861 C C . ILE A 1 749 ? -22.098 -6.564 17.387 1.00 98.81 749 ILE A C 1
ATOM 5863 O O . ILE A 1 749 ? -21.801 -7.041 16.293 1.00 98.81 749 ILE A O 1
ATOM 5867 N N . SER A 1 750 ? -23.365 -6.385 17.758 1.00 98.62 750 SER A N 1
ATOM 5868 C CA . SER A 1 750 ? -24.536 -6.704 16.919 1.00 98.62 750 SER A CA 1
ATOM 5869 C C . SER A 1 750 ? -25.725 -5.794 17.254 1.00 98.62 750 SER A C 1
ATOM 5871 O O . SER A 1 750 ? -25.719 -5.135 18.291 1.00 98.62 750 SER A O 1
ATOM 5873 N N . GLY A 1 751 ? -26.759 -5.745 16.412 1.00 98.19 751 GLY A N 1
ATOM 5874 C CA . GLY A 1 751 ? -27.876 -4.800 16.542 1.00 98.19 751 GLY A CA 1
ATOM 5875 C C . GLY A 1 751 ? -27.635 -3.446 15.857 1.00 98.19 751 GLY A C 1
ATOM 5876 O O . GLY A 1 751 ? -27.203 -3.394 14.714 1.00 98.19 751 GLY A O 1
ATOM 5877 N N . ASN A 1 752 ? -27.977 -2.351 16.536 1.00 98.56 752 ASN A N 1
ATOM 5878 C CA . ASN A 1 752 ? -27.839 -0.956 16.108 1.00 98.56 752 ASN A CA 1
ATOM 5879 C C . ASN A 1 752 ? -26.843 -0.213 17.020 1.00 98.56 752 ASN A C 1
ATOM 5881 O O . ASN A 1 752 ? -27.234 0.615 17.851 1.00 98.56 752 ASN A O 1
ATOM 5885 N N . VAL A 1 753 ? -25.553 -0.516 16.885 1.00 98.81 753 VAL A N 1
ATOM 5886 C CA . VAL A 1 753 ? -24.503 0.013 17.771 1.00 98.81 753 VAL A CA 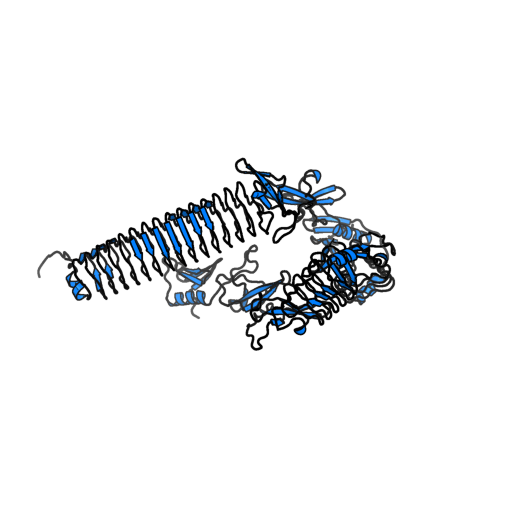1
ATOM 5887 C C . VAL A 1 753 ? -23.767 1.173 17.109 1.00 98.81 753 VAL A C 1
ATOM 5889 O O . VAL A 1 753 ? -23.405 1.105 15.935 1.00 98.81 753 VAL A O 1
ATOM 5892 N N . ARG A 1 754 ? -23.528 2.247 17.864 1.00 98.88 754 ARG A N 1
ATOM 5893 C CA . ARG A 1 754 ? -22.733 3.393 17.414 1.00 98.88 754 ARG A CA 1
ATOM 5894 C C . ARG A 1 754 ? -21.627 3.691 18.416 1.00 98.88 754 ARG A C 1
ATOM 5896 O O . ARG A 1 754 ? -21.919 3.962 19.580 1.00 98.88 754 ARG A O 1
ATOM 5903 N N . LEU A 1 755 ? -20.389 3.640 17.945 1.00 98.75 755 LEU A N 1
ATOM 5904 C CA . LEU A 1 755 ? -19.185 3.951 18.703 1.00 98.75 755 LEU A CA 1
ATOM 5905 C C . LEU A 1 755 ? -18.506 5.164 18.053 1.00 98.75 755 LEU A C 1
ATOM 5907 O O . LEU A 1 755 ? -18.327 5.196 16.832 1.00 98.75 755 LEU A O 1
ATOM 5911 N N . TYR A 1 756 ? -18.153 6.155 18.864 1.00 98.19 756 TYR A N 1
ATOM 5912 C CA . TYR A 1 756 ? -17.515 7.400 18.434 1.00 98.19 756 TYR A CA 1
ATOM 5913 C C . TYR A 1 756 ? -16.251 7.688 19.248 1.00 98.19 756 TYR A C 1
ATOM 5915 O O . TYR A 1 756 ? -16.019 7.076 20.295 1.00 98.19 756 TYR A O 1
ATOM 5923 N N . ASP A 1 757 ? -15.472 8.656 18.770 1.00 97.75 757 ASP A N 1
ATOM 5924 C CA . ASP A 1 757 ? -14.292 9.206 19.443 1.00 97.75 757 ASP A CA 1
ATOM 5925 C C . ASP A 1 757 ? -13.272 8.115 19.774 1.00 97.75 757 ASP A C 1
ATOM 5927 O O . ASP A 1 757 ? -12.878 7.388 18.870 1.00 97.75 757 ASP A O 1
ATOM 5931 N N . LYS A 1 758 ? -12.846 7.980 21.029 1.00 96.75 758 LYS A N 1
ATOM 5932 C CA . LYS A 1 758 ? -11.865 6.984 21.487 1.00 96.75 758 LYS A CA 1
ATOM 5933 C C . LYS A 1 758 ? -12.521 5.838 22.257 1.00 96.75 758 LYS A C 1
ATOM 5935 O O . LYS A 1 758 ? -11.875 5.175 23.071 1.00 96.75 758 LYS A O 1
ATOM 5940 N N . SER A 1 759 ? -13.815 5.606 22.035 1.00 97.81 759 SER A N 1
ATOM 5941 C CA . SER A 1 759 ? -14.520 4.530 22.727 1.00 97.81 759 SER A CA 1
ATOM 5942 C C . SER A 1 759 ? -13.953 3.158 22.348 1.00 97.81 759 SER A C 1
ATOM 5944 O O . SER A 1 759 ? -13.480 2.936 21.228 1.00 97.81 759 SER A O 1
ATOM 5946 N N . SER A 1 760 ? -13.974 2.221 23.299 1.00 98.12 760 SER A N 1
ATOM 5947 C CA . SER A 1 760 ? -13.348 0.909 23.115 1.00 98.12 760 SER A CA 1
ATOM 5948 C C . SER A 1 760 ? -14.210 -0.260 23.580 1.00 98.12 760 SER A C 1
ATOM 5950 O O . SER A 1 760 ? -14.874 -0.213 24.618 1.00 98.12 760 SER A O 1
ATOM 5952 N N . VAL A 1 761 ? -14.174 -1.342 22.799 1.00 98.75 761 VAL A N 1
ATOM 5953 C CA . VAL A 1 761 ? -14.817 -2.622 23.112 1.00 98.75 761 VAL A CA 1
ATOM 5954 C C . VAL A 1 761 ? -13.789 -3.730 22.945 1.00 98.75 761 VAL A C 1
ATOM 5956 O O . VAL A 1 761 ? -13.362 -4.033 21.831 1.00 98.75 761 VAL A O 1
ATOM 5959 N N . THR A 1 762 ? -13.360 -4.328 24.051 1.00 97.44 762 THR A N 1
ATOM 5960 C CA . THR A 1 762 ? -12.219 -5.249 24.044 1.00 97.44 762 THR A CA 1
ATOM 5961 C C . THR A 1 762 ? -12.506 -6.562 24.774 1.00 97.44 762 THR A C 1
ATOM 5963 O O . THR A 1 762 ? -13.563 -6.757 25.378 1.00 97.44 762 THR A O 1
ATOM 5966 N N . GLU A 1 763 ? -11.555 -7.496 24.699 1.00 95.81 763 GLU A N 1
ATOM 5967 C CA . GLU A 1 763 ? -11.627 -8.810 25.349 1.00 95.81 763 GLU A CA 1
ATOM 5968 C C . GLU A 1 763 ? -12.869 -9.609 24.923 1.00 95.81 763 GLU A C 1
ATOM 5970 O O . GLU A 1 763 ? -12.991 -9.908 23.746 1.00 95.81 763 GLU A O 1
ATOM 5975 N N . PHE A 1 764 ? -13.769 -10.002 25.826 1.00 97.56 764 PHE A N 1
ATOM 5976 C CA . PHE A 1 764 ? -14.980 -10.786 25.536 1.00 97.56 764 PHE A CA 1
ATOM 5977 C C . PHE A 1 764 ? -16.264 -9.952 25.687 1.00 97.56 764 PHE A C 1
ATOM 5979 O O . PHE A 1 764 ? -17.344 -10.514 25.897 1.00 97.56 764 PHE A O 1
ATOM 5986 N N . ALA A 1 765 ? -16.160 -8.621 25.622 1.00 98.31 765 ALA A N 1
ATOM 5987 C CA . ALA A 1 765 ? -17.306 -7.736 25.771 1.00 98.31 765 ALA A CA 1
ATOM 5988 C C . ALA A 1 765 ? -18.328 -7.931 24.636 1.00 98.31 765 ALA A C 1
ATOM 5990 O O . ALA A 1 765 ? -17.975 -8.165 23.477 1.00 98.31 765 ALA A O 1
ATOM 5991 N N . GLU A 1 766 ? -19.613 -7.835 24.979 1.00 98.81 766 GLU A N 1
ATOM 5992 C CA . GLU A 1 766 ? -20.736 -8.062 24.070 1.00 98.81 766 GLU A CA 1
ATOM 5993 C C . GLU A 1 766 ? -21.698 -6.868 24.079 1.00 98.81 766 GLU A C 1
ATOM 5995 O O . GLU A 1 766 ? -22.299 -6.553 25.109 1.00 98.81 766 GLU A O 1
ATOM 6000 N N . LEU A 1 767 ? -21.875 -6.226 22.924 1.00 98.81 767 LEU A N 1
ATOM 6001 C CA . LEU A 1 767 ? -22.826 -5.136 22.701 1.00 98.81 767 LEU A CA 1
ATOM 6002 C C . LEU A 1 767 ? -23.934 -5.599 21.748 1.00 98.81 767 LEU A C 1
ATOM 6004 O O . LEU A 1 767 ? -23.660 -6.148 20.676 1.00 98.81 767 LEU A O 1
ATOM 6008 N N . LYS A 1 768 ? -25.188 -5.378 22.150 1.00 98.50 768 LYS A N 1
ATOM 6009 C CA . LYS A 1 768 ? -26.399 -5.789 21.425 1.00 98.50 768 LYS A CA 1
ATOM 6010 C C . LYS A 1 768 ? -27.477 -4.713 21.431 1.00 98.50 768 LYS A C 1
ATOM 6012 O O . LYS A 1 768 ? -27.487 -3.849 22.300 1.00 98.50 768 LYS A O 1
ATOM 6017 N N . ASP A 1 769 ? -28.443 -4.837 20.524 1.00 98.50 769 ASP A N 1
ATOM 6018 C CA . ASP A 1 769 ? -29.574 -3.912 20.377 1.00 98.50 769 ASP A CA 1
ATOM 6019 C C . ASP A 1 769 ? -29.091 -2.475 20.105 1.00 98.50 769 ASP A C 1
ATOM 6021 O O . ASP A 1 769 ? -28.272 -2.284 19.217 1.00 98.50 769 ASP A O 1
ATOM 6025 N N . ASN A 1 770 ? -29.579 -1.451 20.807 1.00 98.50 770 ASN A N 1
ATOM 6026 C CA . ASN A 1 770 ? -29.183 -0.059 20.607 1.00 98.50 770 ASN A CA 1
ATOM 6027 C C . ASN A 1 770 ? -28.167 0.368 21.683 1.00 98.50 770 ASN A C 1
ATOM 6029 O O . ASN A 1 770 ? -28.538 0.695 22.810 1.00 98.50 770 ASN A O 1
ATOM 6033 N N . VAL A 1 771 ? -26.880 0.412 21.340 1.00 98.81 771 VAL A N 1
ATOM 6034 C CA . VAL A 1 771 ? -25.827 0.911 22.245 1.00 98.81 771 VAL A CA 1
ATOM 6035 C C . VAL A 1 771 ? -25.146 2.120 21.621 1.00 98.81 771 VAL A C 1
ATOM 6037 O O . VAL A 1 771 ? -24.778 2.090 20.447 1.00 98.81 771 VAL A O 1
ATOM 6040 N N . LEU A 1 772 ? -24.986 3.182 22.409 1.00 98.81 772 LEU A N 1
ATOM 6041 C CA . LEU A 1 772 ? -24.208 4.364 22.051 1.00 98.81 772 LEU A CA 1
ATOM 6042 C C . LEU A 1 772 ? -23.041 4.509 23.028 1.00 98.81 772 LEU A C 1
ATOM 6044 O O . LEU A 1 772 ? -23.276 4.630 24.230 1.00 98.81 772 LEU A O 1
ATOM 6048 N N . MET A 1 773 ? -21.819 4.530 22.504 1.00 98.81 773 MET A N 1
ATOM 6049 C CA . MET A 1 773 ? -20.614 4.886 23.254 1.00 98.81 773 MET A CA 1
ATOM 6050 C C . MET A 1 773 ? -19.897 6.042 22.549 1.00 98.81 773 MET A C 1
ATOM 6052 O O . MET A 1 773 ? -19.756 6.024 21.325 1.00 98.81 773 MET A O 1
ATOM 6056 N N . CYS A 1 774 ? -19.464 7.045 23.303 1.00 97.69 774 CYS A N 1
ATOM 6057 C CA . CYS A 1 774 ? -18.676 8.179 22.807 1.00 97.69 774 CYS A CA 1
ATOM 6058 C C . CYS A 1 774 ? -17.562 8.553 23.794 1.00 97.69 774 CYS A C 1
ATOM 6060 O O . CYS A 1 774 ? -17.420 7.906 24.839 1.00 97.69 774 CYS A O 1
ATOM 6062 N N . ASP A 1 775 ? -16.781 9.578 23.451 1.00 97.31 775 ASP A N 1
ATOM 6063 C CA . ASP A 1 775 ? -15.613 10.035 24.209 1.00 97.31 775 ASP A CA 1
ATOM 6064 C C . ASP A 1 775 ? -14.597 8.895 24.453 1.00 97.31 775 ASP A C 1
ATOM 6066 O O . ASP A 1 775 ? -14.237 8.195 23.510 1.00 97.31 775 ASP A O 1
ATOM 6070 N N . GLU A 1 776 ? -14.129 8.681 25.686 1.00 97.19 776 GLU A N 1
ATOM 6071 C CA . GLU A 1 776 ? -13.163 7.631 26.060 1.00 97.19 776 GLU A CA 1
ATOM 6072 C C . GLU A 1 776 ? -13.828 6.467 26.826 1.00 97.19 776 GLU A C 1
ATOM 6074 O O . GLU A 1 776 ? -13.199 5.773 27.628 1.00 97.19 776 GLU A O 1
ATOM 6079 N N . SER A 1 777 ? -15.126 6.240 26.597 1.00 97.94 777 SER A N 1
ATOM 6080 C CA . SER A 1 777 ? -15.874 5.193 27.301 1.00 97.94 777 SER A CA 1
ATOM 6081 C C . SER A 1 777 ? -15.448 3.781 26.875 1.00 97.94 777 SER A C 1
ATOM 6083 O O . SER A 1 777 ? -15.119 3.527 25.712 1.00 97.94 777 SER A O 1
ATOM 6085 N N . SER A 1 778 ? -15.456 2.828 27.814 1.00 98.19 778 SER A N 1
ATOM 6086 C CA . SER A 1 778 ? -14.904 1.485 27.579 1.00 98.19 778 SER A CA 1
ATOM 6087 C C . SER A 1 778 ? -15.776 0.337 28.096 1.00 98.19 778 SER A C 1
ATOM 6089 O O . SER A 1 778 ? -16.356 0.389 29.184 1.00 98.19 778 SER A O 1
ATOM 6091 N N . ALA A 1 779 ? -15.834 -0.738 27.306 1.00 98.44 779 ALA A N 1
ATOM 6092 C CA . ALA A 1 779 ? -16.432 -2.019 27.667 1.00 98.44 779 ALA A CA 1
ATOM 6093 C C . ALA A 1 779 ? -15.412 -3.150 27.457 1.00 98.44 779 ALA A C 1
ATOM 6095 O O . ALA A 1 779 ? -14.966 -3.393 26.338 1.00 98.44 779 ALA A O 1
ATOM 6096 N N . PHE A 1 780 ? -15.042 -3.858 28.525 1.00 97.38 780 PHE A N 1
ATOM 6097 C CA . PHE A 1 780 ? -14.021 -4.917 28.476 1.00 97.38 780 PHE A CA 1
ATOM 6098 C C . PHE A 1 780 ? -14.350 -6.086 29.419 1.00 97.38 780 PHE A C 1
ATOM 6100 O O . PHE A 1 780 ? -15.415 -6.127 30.041 1.00 97.38 780 PHE A O 1
ATOM 6107 N N . GLY A 1 781 ? -13.484 -7.095 29.526 1.00 93.38 781 GLY A N 1
ATOM 6108 C CA . GLY A 1 781 ? -13.811 -8.320 30.255 1.00 93.38 781 GLY A CA 1
ATOM 6109 C C . GLY A 1 781 ? -14.889 -9.133 29.543 1.00 93.38 781 GLY A C 1
ATOM 6110 O O . GLY A 1 781 ? -14.839 -9.338 28.340 1.00 93.38 781 GLY A O 1
ATOM 6111 N N . ASN A 1 782 ? -15.879 -9.602 30.299 1.00 96.75 782 ASN A N 1
ATOM 6112 C CA . ASN A 1 782 ? -17.071 -10.310 29.819 1.00 96.75 782 ASN A CA 1
ATOM 6113 C C . ASN A 1 782 ? -18.330 -9.419 29.924 1.00 96.75 782 ASN A C 1
ATOM 6115 O O . ASN A 1 782 ? -19.439 -9.934 30.124 1.00 96.75 782 ASN A O 1
ATOM 6119 N N . ALA A 1 783 ? -18.162 -8.091 29.878 1.00 97.94 783 ALA A N 1
ATOM 6120 C CA . ALA A 1 783 ? -19.250 -7.137 30.053 1.00 97.94 783 ALA A CA 1
ATOM 6121 C C . ALA A 1 783 ? -20.319 -7.308 28.963 1.00 97.94 783 ALA A C 1
ATOM 6123 O O . ALA A 1 783 ? -20.001 -7.612 27.813 1.00 97.94 783 ALA A O 1
ATOM 6124 N N . ARG A 1 784 ? -21.598 -7.119 29.315 1.00 98.75 784 ARG A N 1
ATOM 6125 C CA . ARG A 1 784 ? -22.721 -7.264 28.369 1.00 98.75 784 ARG A CA 1
ATOM 6126 C C . ARG A 1 784 ? -23.651 -6.063 28.388 1.00 98.75 784 ARG A C 1
ATOM 6128 O O . ARG A 1 784 ? -24.281 -5.785 29.408 1.00 98.75 784 ARG A O 1
ATOM 6135 N N . LEU A 1 785 ? -23.793 -5.401 27.249 1.00 98.81 785 LEU A N 1
ATOM 6136 C CA . LEU A 1 785 ? -24.650 -4.235 27.062 1.00 98.81 785 LEU A CA 1
ATOM 6137 C C . LEU A 1 785 ? -25.751 -4.593 26.058 1.00 98.81 785 LEU A C 1
ATOM 6139 O O . LEU A 1 785 ? -25.470 -5.124 24.988 1.00 98.81 785 LEU A O 1
ATOM 6143 N N . SER A 1 786 ? -27.011 -4.346 26.413 1.00 98.31 786 SER A N 1
ATOM 6144 C CA . SER A 1 786 ? -28.184 -4.639 25.564 1.00 98.31 786 SER A CA 1
ATOM 6145 C C . SER A 1 786 ? -29.332 -3.668 25.860 1.00 98.31 786 SER A C 1
ATOM 6147 O O . SER A 1 786 ? -29.327 -3.034 26.905 1.00 98.31 786 SER A O 1
ATOM 6149 N N . GLY A 1 787 ? -30.335 -3.531 24.996 1.00 97.75 787 GLY A N 1
ATOM 6150 C CA . GLY A 1 787 ? -31.384 -2.508 25.133 1.00 97.75 787 GLY A CA 1
ATOM 6151 C C . GLY A 1 787 ? -31.045 -1.170 24.460 1.00 97.75 787 GLY A C 1
ATOM 6152 O O . GLY A 1 787 ? -30.813 -1.139 23.263 1.00 97.75 787 GLY A O 1
ATOM 6153 N N . ASN A 1 788 ? -31.100 -0.066 25.207 1.00 98.38 788 ASN A N 1
ATOM 6154 C CA . ASN A 1 788 ? -30.867 1.328 24.796 1.00 98.38 788 ASN A CA 1
ATOM 6155 C C . ASN A 1 788 ? -29.788 1.983 25.687 1.00 98.38 788 ASN A C 1
ATOM 6157 O O . ASN A 1 788 ? -30.021 3.028 26.305 1.00 98.38 788 ASN A O 1
ATOM 6161 N N . VAL A 1 789 ? -28.631 1.332 25.820 1.00 98.69 789 VAL A N 1
ATOM 6162 C CA . VAL A 1 789 ? -27.566 1.745 26.750 1.00 98.69 789 VAL A CA 1
ATOM 6163 C C . VAL A 1 789 ? -26.771 2.919 26.178 1.00 98.69 789 VAL A C 1
ATOM 6165 O O . VAL A 1 789 ? -26.442 2.936 24.991 1.00 98.69 789 VAL A O 1
ATOM 6168 N N . GLN A 1 790 ? -26.446 3.892 27.031 1.00 98.75 790 GLN A N 1
ATOM 6169 C CA . GLN A 1 790 ? -25.621 5.053 26.681 1.00 98.75 790 GLN A CA 1
ATOM 6170 C C . GLN A 1 790 ? -24.406 5.140 27.606 1.00 98.75 790 GLN A C 1
ATOM 6172 O O . GLN A 1 790 ? -24.573 5.122 28.828 1.00 98.75 790 GLN A O 1
ATOM 6177 N N . MET A 1 791 ? -23.215 5.256 27.021 1.00 98.69 791 MET A N 1
ATOM 6178 C CA . MET A 1 791 ? -21.953 5.501 27.718 1.00 98.69 791 MET A CA 1
ATOM 6179 C C . MET A 1 791 ? -21.234 6.709 27.112 1.00 98.69 791 MET A C 1
ATOM 6181 O O . MET A 1 791 ? -21.208 6.861 25.891 1.00 98.69 791 MET A O 1
ATOM 6185 N N . SER A 1 792 ? -20.667 7.564 27.955 1.00 98.25 792 SER A N 1
ATOM 6186 C CA . SER A 1 792 ? -19.911 8.752 27.535 1.00 98.25 792 SER A CA 1
ATOM 6187 C C . SER A 1 792 ? -18.781 9.072 28.515 1.00 98.25 792 SER A C 1
ATOM 6189 O O . SER A 1 792 ? -18.660 8.425 29.563 1.00 98.25 792 SER A O 1
ATOM 6191 N N . GLU A 1 793 ? -17.984 10.086 28.189 1.00 96.00 793 GLU A N 1
ATOM 6192 C CA . GLU A 1 793 ? -16.814 10.542 28.949 1.00 96.00 793 GLU A CA 1
ATOM 6193 C C . GLU A 1 793 ? -15.835 9.380 29.218 1.00 96.00 793 GLU A C 1
ATOM 6195 O O . GLU A 1 793 ? -15.481 8.680 28.276 1.00 96.00 793 GLU A O 1
ATOM 6200 N N . TYR A 1 794 ? -15.408 9.135 30.461 1.00 95.31 794 TYR A N 1
ATOM 6201 C CA . TYR A 1 794 ? -14.469 8.054 30.815 1.00 95.31 794 TYR A CA 1
ATOM 6202 C C . TYR A 1 794 ? -15.163 6.838 31.450 1.00 95.31 794 TYR A C 1
ATOM 6204 O O . TYR A 1 794 ? -14.552 6.058 32.188 1.00 95.31 794 TYR A O 1
ATOM 6212 N N . SER A 1 795 ? -16.464 6.670 31.203 1.00 97.25 795 SER A N 1
ATOM 6213 C CA . SER A 1 795 ? -17.237 5.616 31.860 1.00 97.25 795 SER A CA 1
ATOM 6214 C C . SER A 1 795 ? -16.780 4.218 31.437 1.00 97.25 795 SER A C 1
ATOM 6216 O O . SER A 1 795 ? -16.546 3.937 30.260 1.00 97.25 795 SER A O 1
ATOM 6218 N N . CYS A 1 796 ? -16.668 3.318 32.413 1.00 98.19 796 CYS A N 1
ATOM 6219 C CA . CYS A 1 796 ? -16.113 1.981 32.232 1.00 98.19 796 CYS A CA 1
ATOM 6220 C C . CYS A 1 796 ? -17.082 0.900 32.720 1.00 98.19 796 CYS A C 1
ATOM 6222 O O . CYS A 1 796 ? -17.586 0.961 33.846 1.00 98.19 796 CYS A O 1
ATOM 6224 N N . ILE A 1 797 ? -17.277 -0.143 31.912 1.00 98.50 797 ILE A N 1
ATOM 6225 C CA . ILE A 1 797 ? -17.962 -1.374 32.320 1.00 98.50 797 ILE A CA 1
ATOM 6226 C C . ILE A 1 797 ? -17.090 -2.601 32.034 1.00 98.50 797 ILE A C 1
ATOM 6228 O O . ILE A 1 797 ? -16.549 -2.762 30.942 1.00 98.50 797 ILE A O 1
ATOM 6232 N N . SER A 1 798 ? -16.926 -3.473 33.029 1.00 97.62 798 SER A N 1
ATOM 6233 C CA . SER A 1 798 ? -15.961 -4.574 32.978 1.00 97.62 798 SER A CA 1
ATOM 6234 C C . SER A 1 798 ? -16.438 -5.844 33.692 1.00 97.62 798 SER A C 1
ATOM 6236 O O . SER A 1 798 ? -17.514 -5.900 34.294 1.00 97.62 798 SER A O 1
ATOM 6238 N N . GLY A 1 799 ? -15.615 -6.897 33.662 1.00 93.69 799 GLY A N 1
ATOM 6239 C CA . GLY A 1 799 ? -15.904 -8.141 34.378 1.00 93.69 799 GLY A CA 1
ATOM 6240 C C . GLY A 1 799 ? -17.129 -8.847 33.799 1.00 93.69 799 GLY A C 1
ATOM 6241 O O . GLY A 1 799 ? -17.235 -8.973 32.593 1.00 93.69 799 GLY A O 1
ATOM 6242 N N . TYR A 1 800 ? -18.051 -9.319 34.632 1.00 97.25 800 TYR A N 1
ATOM 6243 C CA . TYR A 1 800 ? -19.323 -9.928 34.213 1.00 97.25 800 TYR A CA 1
ATOM 6244 C C . TYR A 1 800 ? -20.507 -8.952 34.336 1.00 97.25 800 TYR A C 1
ATOM 6246 O O . TYR A 1 800 ? -21.666 -9.383 34.399 1.00 97.25 800 TYR A O 1
ATOM 6254 N N . ALA A 1 801 ? -20.231 -7.646 34.409 1.00 98.25 801 ALA A N 1
ATOM 6255 C CA . ALA A 1 801 ? -21.257 -6.631 34.574 1.00 98.25 801 ALA A CA 1
ATOM 6256 C C . ALA A 1 801 ? -22.205 -6.577 33.366 1.00 98.25 801 ALA A C 1
ATOM 6258 O O . ALA A 1 801 ? -21.826 -6.837 32.221 1.00 98.25 801 ALA A O 1
ATOM 6259 N N . GLN A 1 802 ? -23.470 -6.251 33.631 1.00 98.62 802 GLN A N 1
ATOM 6260 C CA . GLN A 1 802 ? -24.526 -6.189 32.624 1.00 98.62 802 GLN A CA 1
ATOM 6261 C C . GLN A 1 802 ? -25.258 -4.854 32.693 1.00 98.62 802 GLN A C 1
ATOM 6263 O O . GLN A 1 802 ? -25.764 -4.492 33.756 1.00 98.62 802 GLN A O 1
ATOM 6268 N N . ALA A 1 803 ? -25.396 -4.178 31.555 1.00 98.56 803 ALA A N 1
ATOM 6269 C CA . ALA A 1 803 ? -26.255 -3.010 31.399 1.00 98.56 803 ALA A CA 1
ATOM 6270 C C . ALA A 1 803 ? -27.381 -3.310 30.405 1.00 98.56 803 ALA A C 1
ATOM 6272 O O . ALA A 1 803 ? -27.140 -3.832 29.314 1.00 98.56 803 ALA A O 1
ATOM 6273 N N . LYS A 1 804 ? -28.622 -3.039 30.822 1.00 98.19 804 LYS A N 1
ATOM 6274 C CA . LYS A 1 804 ? -29.842 -3.323 30.060 1.00 98.19 804 LYS A CA 1
ATOM 6275 C C . LYS A 1 804 ? -30.820 -2.152 30.072 1.00 98.19 804 LYS A C 1
ATOM 6277 O O . LYS A 1 804 ? -30.664 -1.220 30.859 1.00 98.19 804 LYS A O 1
ATOM 6282 N N . ASP A 1 805 ? -31.866 -2.249 29.253 1.00 98.19 805 ASP A N 1
ATOM 6283 C CA . ASP A 1 805 ? -32.932 -1.248 29.127 1.00 98.19 805 ASP A CA 1
ATOM 6284 C C . ASP A 1 805 ? -32.356 0.138 28.783 1.00 98.19 805 ASP A C 1
ATOM 6286 O O . ASP A 1 805 ? -31.591 0.232 27.838 1.00 98.19 805 ASP A O 1
ATOM 6290 N N . ASN A 1 806 ? -32.680 1.209 29.512 1.00 98.19 806 ASN A N 1
ATOM 6291 C CA . ASN A 1 806 ? -32.234 2.576 29.212 1.00 98.19 806 ASN A CA 1
ATOM 6292 C C . ASN A 1 806 ? -31.104 3.043 30.154 1.00 98.19 806 ASN A C 1
ATOM 6294 O O . ASN A 1 806 ? -31.057 4.219 30.527 1.00 98.19 806 ASN A O 1
ATOM 6298 N N . ALA A 1 807 ? -30.237 2.125 30.594 1.00 98.31 807 ALA A N 1
ATOM 6299 C CA . ALA A 1 807 ? -29.148 2.437 31.516 1.00 98.31 807 ALA A CA 1
ATOM 6300 C C . ALA A 1 807 ? -28.170 3.467 30.923 1.00 98.31 807 ALA A C 1
ATOM 6302 O O . ALA A 1 807 ? -27.767 3.365 29.762 1.00 98.31 807 ALA A O 1
ATOM 6303 N N . LYS A 1 808 ? -27.766 4.441 31.746 1.00 98.75 808 LYS A N 1
ATOM 6304 C CA . LYS A 1 808 ? -26.809 5.492 31.378 1.00 98.75 808 LYS A CA 1
ATOM 6305 C C . LYS A 1 808 ? -25.600 5.479 32.298 1.00 98.75 808 LYS A C 1
ATOM 6307 O O . LYS A 1 808 ? -25.769 5.470 33.518 1.00 98.75 808 LYS A O 1
ATOM 6312 N N . LEU A 1 809 ? -24.414 5.496 31.705 1.00 98.69 809 LEU A N 1
ATOM 6313 C CA . LEU A 1 809 ? -23.138 5.654 32.390 1.00 98.69 809 LEU A CA 1
ATOM 6314 C C . LEU A 1 809 ? -22.441 6.887 31.802 1.00 98.69 809 LEU A C 1
ATOM 6316 O O . LEU A 1 809 ? -22.414 7.058 30.587 1.00 98.69 809 LEU A O 1
ATOM 6320 N N . LYS A 1 810 ? -21.924 7.770 32.650 1.00 97.94 810 LYS A N 1
ATOM 6321 C CA . LYS A 1 810 ? -21.207 8.984 32.229 1.00 97.94 810 LYS A CA 1
ATOM 6322 C C . LYS A 1 810 ? -20.138 9.356 33.255 1.00 97.94 810 LYS A C 1
ATOM 6324 O O . LYS A 1 810 ? -20.119 8.775 34.341 1.00 97.94 810 LYS A O 1
ATOM 6329 N N . ASP A 1 811 ? -19.312 10.345 32.947 1.00 97.00 811 ASP A N 1
ATOM 6330 C CA . ASP A 1 811 ? -18.171 10.767 33.766 1.00 97.00 811 ASP A CA 1
ATOM 6331 C C . ASP A 1 811 ? -17.190 9.593 34.030 1.00 97.00 811 ASP A C 1
ATOM 6333 O O . ASP A 1 811 ? -17.198 8.599 33.304 1.00 97.00 811 ASP A O 1
ATOM 6337 N N . ASP A 1 812 ? -16.350 9.676 35.064 1.00 95.62 812 ASP A N 1
ATOM 6338 C CA . ASP A 1 812 ? -15.318 8.677 35.415 1.00 95.62 812 ASP A CA 1
ATOM 6339 C C . ASP A 1 812 ? -15.857 7.449 36.184 1.00 95.62 812 ASP A C 1
ATOM 6341 O O . ASP A 1 812 ? -15.201 6.921 37.092 1.00 95.62 812 ASP A O 1
ATOM 6345 N N . CYS A 1 813 ? -17.090 7.014 35.913 1.00 96.25 813 CYS A N 1
ATOM 6346 C CA . CYS A 1 813 ? -17.702 5.933 36.684 1.00 96.25 813 CYS A CA 1
ATOM 6347 C C . CYS A 1 813 ? -17.172 4.550 36.275 1.00 96.25 813 CYS A C 1
ATOM 6349 O O . CYS A 1 813 ? -16.905 4.279 35.104 1.00 96.25 813 CYS A O 1
ATOM 6351 N N . TYR A 1 814 ? -17.065 3.643 37.249 1.00 98.06 814 TYR A N 1
ATOM 6352 C CA . TYR A 1 814 ? -16.583 2.279 37.046 1.00 98.06 814 TYR A CA 1
ATOM 6353 C C . TYR A 1 814 ? -17.609 1.245 37.507 1.00 98.06 814 TYR A C 1
ATOM 6355 O O . TYR A 1 814 ? -18.038 1.239 38.663 1.00 98.06 814 TYR A O 1
ATOM 6363 N N . VAL A 1 815 ? -17.971 0.327 36.612 1.00 98.25 815 VAL A N 1
ATOM 6364 C CA . VAL A 1 815 ? -18.931 -0.752 36.864 1.00 98.25 815 VAL A CA 1
ATOM 6365 C C . VAL A 1 815 ? -18.275 -2.100 36.559 1.00 98.25 815 VAL A C 1
ATOM 6367 O O . VAL A 1 815 ? -18.175 -2.500 35.404 1.00 98.25 815 VAL A O 1
ATOM 6370 N N . GLY A 1 816 ? -17.839 -2.824 37.590 1.00 95.38 816 GLY A N 1
ATOM 6371 C CA . GLY A 1 816 ? -17.147 -4.113 37.454 1.00 95.38 816 GLY A CA 1
ATOM 6372 C C . GLY A 1 816 ? -17.825 -5.261 38.202 1.00 95.38 816 GLY A C 1
ATOM 6373 O O . GLY A 1 816 ? -18.909 -5.117 38.755 1.00 95.38 816 GLY A O 1
ATOM 6374 N N . GLY A 1 817 ? -17.192 -6.435 38.253 1.00 92.88 817 GLY A N 1
ATOM 6375 C CA . GLY A 1 817 ? -17.732 -7.591 38.987 1.00 92.88 817 GLY A CA 1
ATOM 6376 C C . GLY A 1 817 ? -18.963 -8.215 38.316 1.00 92.88 817 GLY A C 1
ATOM 6377 O O . GLY A 1 817 ? -18.940 -8.472 37.120 1.00 92.88 817 GLY A O 1
ATOM 6378 N N . ASN A 1 818 ? -20.026 -8.496 39.075 1.00 96.88 818 ASN A N 1
ATOM 6379 C CA . ASN A 1 818 ? -21.299 -9.081 38.613 1.00 96.88 818 ASN A CA 1
ATOM 6380 C C . ASN A 1 818 ? -22.460 -8.064 38.660 1.00 96.88 818 ASN A C 1
ATOM 6382 O O . ASN A 1 818 ? -23.621 -8.436 38.886 1.00 96.88 818 ASN A O 1
ATOM 6386 N N . VAL A 1 819 ? -22.155 -6.776 38.484 1.00 98.62 819 VAL A N 1
ATOM 6387 C CA . VAL A 1 819 ? -23.130 -5.687 38.621 1.00 98.62 819 VAL A CA 1
ATOM 6388 C C . VAL A 1 819 ? -24.217 -5.760 37.550 1.00 98.62 819 VAL A C 1
ATOM 6390 O O . VAL A 1 819 ? -23.959 -6.117 36.403 1.00 98.62 819 VAL A O 1
ATOM 6393 N N . LYS A 1 820 ? -25.459 -5.421 37.917 1.00 98.62 820 LYS A N 1
ATOM 6394 C CA . LYS A 1 820 ? -26.609 -5.398 36.997 1.00 98.62 820 LYS A CA 1
ATOM 6395 C C . LYS A 1 820 ? -27.295 -4.038 36.992 1.00 98.62 820 LYS A C 1
ATOM 6397 O O . LYS A 1 820 ? -27.909 -3.654 37.986 1.00 98.62 820 LYS A O 1
ATOM 6402 N N . LEU A 1 821 ? -27.249 -3.360 35.853 1.00 98.69 821 LEU A N 1
ATOM 6403 C CA . LEU A 1 821 ? -27.937 -2.101 35.580 1.00 98.69 821 LEU A CA 1
ATOM 6404 C C . LEU A 1 821 ? -29.161 -2.372 34.689 1.00 98.69 821 LEU A C 1
ATOM 6406 O O . LEU A 1 821 ? -29.059 -3.094 33.698 1.00 98.69 821 LEU A O 1
ATOM 6410 N N . SER A 1 822 ? -30.331 -1.849 35.062 1.00 97.69 822 SER A N 1
ATOM 6411 C CA . SER A 1 822 ? -31.601 -2.043 34.334 1.00 97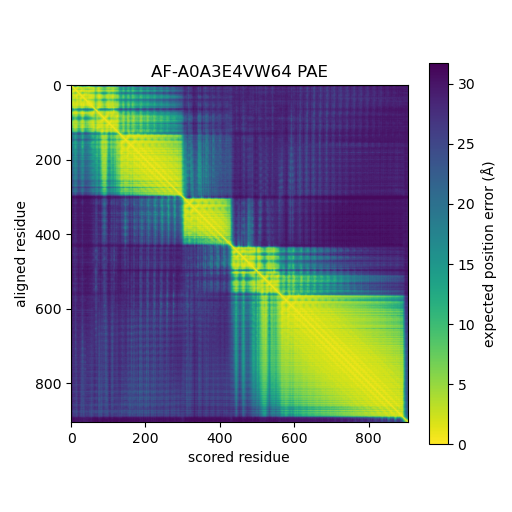.69 822 SER A CA 1
ATOM 6412 C C . SER A 1 822 ? -32.610 -0.925 34.621 1.00 97.69 822 SER A C 1
ATOM 6414 O O . SER A 1 822 ? -32.535 -0.245 35.646 1.00 97.69 822 SER A O 1
ATOM 6416 N N . GLY A 1 823 ? -33.617 -0.770 33.765 1.00 96.75 823 GLY A N 1
ATOM 6417 C CA . GLY A 1 823 ? -34.520 0.383 33.758 1.00 96.75 823 GLY A CA 1
ATOM 6418 C C . GLY A 1 823 ? -33.861 1.671 33.247 1.00 96.75 823 GLY A C 1
ATOM 6419 O O . GLY A 1 823 ? -32.929 1.633 32.453 1.00 96.75 823 GLY A O 1
ATOM 6420 N N . ASP A 1 824 ? -34.354 2.816 33.716 1.00 97.81 824 ASP A N 1
ATOM 6421 C CA . ASP A 1 824 ? -33.849 4.163 33.406 1.00 97.81 824 ASP A CA 1
ATOM 6422 C C . ASP A 1 824 ? -32.788 4.626 34.431 1.00 97.81 824 ASP A C 1
ATOM 6424 O O . ASP A 1 824 ? -32.851 5.746 34.951 1.00 97.81 824 ASP A O 1
ATOM 6428 N N . CYS A 1 825 ? -31.864 3.742 34.818 1.00 97.69 825 CYS A N 1
ATOM 6429 C CA . CYS A 1 825 ? -30.874 4.049 35.850 1.00 97.69 825 CYS A CA 1
ATOM 6430 C C . CYS A 1 825 ? -29.730 4.927 35.324 1.00 97.69 825 CYS A C 1
ATOM 6432 O O . CYS A 1 825 ? -29.373 4.853 34.148 1.00 97.69 825 CYS A O 1
ATOM 6434 N N . ASN A 1 826 ? -29.123 5.721 36.211 1.00 98.00 826 ASN A N 1
ATOM 6435 C CA . ASN A 1 826 ? -28.029 6.634 35.867 1.00 98.00 826 ASN A CA 1
ATOM 6436 C C . ASN A 1 826 ? -26.852 6.480 36.838 1.00 98.00 826 ASN A C 1
ATOM 6438 O O . ASN A 1 826 ? -27.037 6.630 38.049 1.00 98.00 826 ASN A O 1
ATOM 6442 N N . ILE A 1 827 ? -25.672 6.189 36.294 1.00 98.44 827 ILE A N 1
ATOM 6443 C CA . ILE A 1 827 ? -24.402 6.111 37.013 1.00 98.44 827 ILE A CA 1
ATOM 6444 C C . ILE A 1 827 ? -23.493 7.225 36.494 1.00 98.44 827 ILE A C 1
ATOM 6446 O O . ILE A 1 827 ? -23.269 7.330 35.290 1.00 98.44 827 ILE A O 1
ATOM 6450 N N . SER A 1 828 ? -23.005 8.082 37.388 1.00 97.88 828 SER A N 1
ATOM 6451 C CA . SER A 1 828 ? -22.177 9.231 37.013 1.00 97.88 828 SER A CA 1
ATOM 6452 C C . SER A 1 828 ? -21.146 9.592 38.089 1.00 97.88 828 SER A C 1
ATOM 6454 O O . SER A 1 828 ? -21.024 8.901 39.099 1.00 97.88 828 SER A O 1
ATOM 6456 N N . GLY A 1 829 ? -20.411 10.689 37.913 1.00 94.38 829 GLY A N 1
ATOM 6457 C CA . GLY A 1 829 ? -19.253 11.041 38.734 1.00 94.38 829 GLY A CA 1
ATOM 6458 C C . GLY A 1 829 ? -18.167 9.965 38.683 1.00 94.38 829 GLY A C 1
ATOM 6459 O O . GLY A 1 829 ? -18.103 9.175 37.752 1.00 94.38 829 GLY A O 1
ATOM 6460 N N . SER A 1 830 ? -17.361 9.878 39.734 1.00 96.38 830 SER A N 1
ATOM 6461 C CA . SER A 1 830 ? -16.368 8.815 39.936 1.00 96.38 830 SER A CA 1
ATOM 6462 C C . SER A 1 830 ? -16.943 7.643 40.750 1.00 96.38 830 SER A C 1
ATOM 6464 O O . SER A 1 830 ? -16.265 7.083 41.615 1.00 96.38 830 SER A O 1
ATOM 6466 N N . ALA A 1 831 ? -18.226 7.317 40.553 1.00 96.88 831 ALA A N 1
ATOM 6467 C CA . ALA A 1 831 ? -18.890 6.243 41.285 1.00 96.88 831 ALA A CA 1
ATOM 6468 C C . ALA A 1 831 ? -18.293 4.878 40.915 1.00 96.88 831 ALA A C 1
ATOM 6470 O O . ALA A 1 831 ? -18.064 4.595 39.740 1.00 96.88 831 ALA A O 1
ATOM 6471 N N . GLN A 1 832 ? -18.087 4.015 41.909 1.00 97.38 832 GLN A N 1
ATOM 6472 C CA . GLN A 1 832 ? -17.503 2.690 41.728 1.00 97.38 832 GLN A CA 1
ATOM 6473 C C . GLN A 1 832 ? -18.450 1.597 42.231 1.00 97.38 832 GLN A C 1
ATOM 6475 O O . GLN A 1 832 ? -18.816 1.565 43.407 1.00 97.38 832 GLN A O 1
ATOM 6480 N N . LEU A 1 833 ? -18.867 0.701 41.340 1.00 98.06 833 LEU A N 1
ATOM 6481 C CA . LEU A 1 833 ? -19.782 -0.401 41.630 1.00 98.06 833 LEU A CA 1
ATOM 6482 C C . LEU A 1 833 ? -19.079 -1.735 41.353 1.00 98.06 833 LEU A C 1
ATOM 6484 O O . LEU A 1 833 ? -18.608 -1.966 40.239 1.00 98.06 833 LEU A O 1
ATOM 6488 N N . TYR A 1 834 ? -19.067 -2.633 42.341 1.00 95.75 834 TYR A N 1
ATOM 6489 C CA . TYR A 1 834 ? -18.441 -3.959 42.245 1.00 95.75 834 TYR A CA 1
ATOM 6490 C C . TYR A 1 834 ? -19.352 -5.075 42.785 1.00 95.75 834 TYR A C 1
ATOM 6492 O O . TYR A 1 834 ? -20.487 -4.840 43.196 1.00 95.75 834 TYR A O 1
ATOM 6500 N N . ASP A 1 835 ? -18.849 -6.313 42.799 1.00 95.44 835 ASP A N 1
ATOM 6501 C CA . ASP A 1 835 ? -19.531 -7.498 43.332 1.00 95.44 835 ASP A CA 1
ATOM 6502 C C . ASP A 1 835 ? -20.935 -7.715 42.740 1.00 95.44 835 ASP A C 1
ATOM 6504 O O . ASP A 1 835 ? -21.070 -7.828 41.528 1.00 95.44 835 ASP A O 1
ATOM 6508 N N . ASN A 1 836 ? -21.984 -7.817 43.561 1.00 96.25 836 ASN A N 1
ATOM 6509 C CA . ASN A 1 836 ? -23.342 -8.177 43.146 1.00 96.25 836 ASN A CA 1
ATOM 6510 C C . ASN A 1 836 ? -24.308 -6.980 43.202 1.00 96.25 836 ASN A C 1
ATOM 6512 O O . ASN A 1 836 ? -25.506 -7.170 43.447 1.00 96.25 836 ASN A O 1
ATOM 6516 N N . VAL A 1 837 ? -23.812 -5.752 43.001 1.00 98.19 837 VAL A N 1
ATOM 6517 C CA . VAL A 1 837 ? -24.639 -4.535 43.047 1.00 98.19 837 VAL A CA 1
ATOM 6518 C C . VAL A 1 837 ? -25.683 -4.539 41.928 1.00 98.19 837 VAL A C 1
ATOM 6520 O O . VAL A 1 837 ? -25.442 -4.980 40.805 1.00 98.19 837 VAL A O 1
ATOM 6523 N N . GLN A 1 838 ? -26.882 -4.043 42.227 1.00 98.25 838 GLN A N 1
ATOM 6524 C CA . GLN A 1 838 ? -27.984 -3.962 41.277 1.00 98.25 838 GLN A CA 1
ATOM 6525 C C . GLN A 1 838 ? -28.617 -2.580 41.305 1.00 98.25 838 GLN A C 1
ATOM 6527 O O . GLN A 1 838 ? -29.155 -2.164 42.331 1.00 98.25 838 GLN A O 1
ATOM 6532 N N . ILE A 1 839 ? -28.617 -1.897 40.165 1.00 98.19 839 ILE A N 1
ATOM 6533 C CA . ILE A 1 839 ? -29.297 -0.614 39.990 1.00 98.19 839 ILE A CA 1
ATOM 6534 C C . ILE A 1 839 ? -30.453 -0.838 39.021 1.00 98.19 839 ILE A C 1
ATOM 6536 O O . ILE A 1 839 ? -30.274 -1.351 37.918 1.00 98.19 839 ILE A O 1
ATOM 6540 N N . ARG A 1 840 ? -31.674 -0.550 39.471 1.00 97.31 840 ARG A N 1
ATOM 6541 C CA . ARG A 1 840 ? -32.907 -0.893 38.748 1.00 97.31 840 ARG A CA 1
ATOM 6542 C C . ARG A 1 840 ? -33.854 0.303 38.671 1.00 97.31 840 ARG A C 1
ATOM 6544 O O . ARG A 1 840 ? -33.831 1.160 39.553 1.00 97.31 840 ARG A O 1
ATOM 6551 N N . LYS A 1 841 ? -34.807 0.284 37.733 1.00 97.06 841 LYS A N 1
ATOM 6552 C CA . LYS A 1 841 ? -35.819 1.354 37.568 1.00 97.06 841 LYS A CA 1
ATOM 6553 C C . LYS A 1 841 ? -35.113 2.710 37.377 1.00 97.06 841 LYS A C 1
ATOM 6555 O O . LYS A 1 841 ? -34.263 2.783 36.512 1.00 97.06 841 LYS A O 1
ATOM 6560 N N . LYS A 1 842 ? -35.420 3.755 38.153 1.00 97.44 842 LYS A N 1
ATOM 6561 C CA . LYS A 1 842 ? -34.816 5.099 38.045 1.00 97.44 842 LYS A CA 1
ATOM 6562 C C . LYS A 1 842 ? -33.731 5.351 39.102 1.00 97.44 842 LYS A C 1
ATOM 6564 O O . LYS A 1 842 ? -33.514 6.497 39.491 1.00 97.44 842 LYS A O 1
ATOM 6569 N N . GLY A 1 843 ? -33.096 4.292 39.615 1.00 97.00 843 GLY A N 1
ATOM 6570 C CA . GLY A 1 843 ? -32.030 4.409 40.611 1.00 97.00 843 GLY A CA 1
ATOM 6571 C C . GLY A 1 843 ? -30.844 5.224 40.086 1.00 97.00 843 GLY A C 1
ATOM 6572 O O . GLY A 1 843 ? -30.456 5.073 38.927 1.00 97.00 843 GLY A O 1
ATOM 6573 N N . GLN A 1 844 ? -30.279 6.081 40.937 1.00 97.81 844 GLN A N 1
ATOM 6574 C CA . GLN A 1 844 ? -29.167 6.966 40.585 1.00 97.81 844 GLN A CA 1
ATOM 6575 C C . GLN A 1 844 ? -28.003 6.792 41.553 1.00 97.81 844 GLN A C 1
ATOM 6577 O O . GLN A 1 844 ? -28.202 6.823 42.770 1.00 97.81 844 GLN A O 1
ATOM 6582 N N . VAL A 1 845 ? -26.794 6.658 41.013 1.00 98.00 845 VAL A N 1
ATOM 6583 C CA . VAL A 1 845 ? -25.548 6.646 41.787 1.00 98.00 845 VAL A CA 1
ATOM 6584 C C . VAL A 1 845 ? -24.591 7.648 41.157 1.00 98.00 845 VAL A C 1
ATOM 6586 O O . VAL A 1 845 ? -24.347 7.593 39.958 1.00 98.00 845 VAL A O 1
ATOM 6589 N N . SER A 1 846 ? -24.085 8.595 41.939 1.00 96.88 846 SER A N 1
ATOM 6590 C CA . SER A 1 846 ? -23.187 9.641 41.444 1.00 96.88 846 SER A CA 1
ATOM 6591 C C . SER A 1 846 ? -22.148 10.062 42.490 1.00 96.88 846 SER A C 1
ATOM 6593 O O . SER A 1 846 ? -22.090 9.487 43.576 1.00 96.88 846 SER A O 1
ATOM 6595 N N . GLY A 1 847 ? -21.319 11.065 42.190 1.00 93.12 847 GLY A N 1
ATOM 6596 C CA . GLY A 1 847 ? -20.258 11.510 43.099 1.00 93.12 847 GLY A CA 1
ATOM 6597 C C . GLY A 1 847 ? -19.121 10.493 43.178 1.00 93.12 847 GLY A C 1
ATOM 6598 O O . GLY A 1 847 ? -18.738 9.932 42.164 1.00 93.12 847 GLY A O 1
ATOM 6599 N N . THR A 1 848 ? -18.578 10.258 44.369 1.00 95.75 848 THR A N 1
ATOM 6600 C CA . THR A 1 848 ? -17.468 9.319 44.627 1.00 95.75 848 THR A CA 1
ATOM 6601 C C . THR A 1 848 ? -17.955 8.083 45.392 1.00 95.75 848 THR A C 1
ATOM 6603 O O . THR A 1 848 ? -17.233 7.507 46.205 1.00 95.75 848 THR A O 1
ATOM 6606 N N . ALA A 1 849 ? -19.220 7.706 45.179 1.00 95.31 849 ALA A N 1
ATOM 6607 C CA . ALA A 1 849 ? -19.870 6.621 45.897 1.00 95.31 849 ALA A CA 1
ATOM 6608 C C . ALA A 1 849 ? -19.278 5.253 45.517 1.00 95.31 849 ALA A C 1
ATOM 6610 O O . ALA A 1 849 ? -19.178 4.921 44.339 1.00 95.31 849 ALA A O 1
ATOM 6611 N N . GLU A 1 850 ? -18.952 4.440 46.518 1.00 97.31 850 GLU A N 1
ATOM 6612 C CA . GLU A 1 850 ? -18.430 3.080 46.382 1.00 97.31 850 GLU A CA 1
ATOM 6613 C C . GLU A 1 850 ? -19.481 2.078 46.880 1.00 97.31 850 GLU A C 1
ATOM 6615 O O . GLU A 1 850 ? -19.845 2.072 48.061 1.00 97.31 850 GLU A O 1
ATOM 6620 N N . LEU A 1 851 ? -19.996 1.241 45.979 1.00 97.25 851 LEU A N 1
ATOM 6621 C CA . LEU A 1 851 ? -20.985 0.206 46.277 1.00 97.25 851 LEU A CA 1
ATOM 6622 C C . LEU A 1 851 ? -20.372 -1.184 46.057 1.00 97.25 851 LEU A C 1
ATOM 6624 O O . LEU A 1 851 ? -19.922 -1.500 44.955 1.00 97.25 851 LEU A O 1
ATOM 6628 N N . THR A 1 852 ? -20.400 -2.032 47.087 1.00 96.25 852 THR A N 1
ATOM 6629 C CA . THR A 1 852 ? -19.838 -3.399 47.070 1.00 96.25 852 THR A CA 1
ATOM 6630 C C . THR A 1 852 ? -20.772 -4.407 47.755 1.00 96.25 852 THR A C 1
ATOM 6632 O O . THR A 1 852 ? -21.760 -4.034 48.384 1.00 96.25 852 THR A O 1
ATOM 6635 N N . GLY A 1 853 ? -20.520 -5.713 47.646 1.00 93.00 853 GLY A N 1
ATOM 6636 C CA . GLY A 1 853 ? -21.414 -6.749 48.184 1.00 93.00 853 GLY A CA 1
ATOM 6637 C C . GLY A 1 853 ? -22.763 -6.874 47.452 1.00 93.00 853 GLY A C 1
ATOM 6638 O O . GLY A 1 853 ? -22.822 -6.853 46.224 1.00 93.00 853 GLY A O 1
ATOM 6639 N N . ASN A 1 854 ? -23.860 -7.054 48.198 1.00 94.88 854 ASN A N 1
ATOM 6640 C CA . ASN A 1 854 ? -25.211 -7.318 47.680 1.00 94.88 854 ASN A CA 1
ATOM 6641 C C . ASN A 1 854 ? -26.121 -6.082 47.835 1.00 94.88 854 ASN A C 1
ATOM 6643 O O . ASN A 1 854 ? -27.153 -6.122 48.515 1.00 94.88 854 ASN A O 1
ATOM 6647 N N . VAL A 1 855 ? -25.739 -4.961 47.218 1.00 96.44 855 VAL A N 1
ATOM 6648 C CA . VAL A 1 855 ? -26.504 -3.703 47.290 1.00 96.44 855 VAL A CA 1
ATOM 6649 C C . VAL A 1 855 ? -27.526 -3.620 46.156 1.00 96.44 855 VAL A C 1
ATOM 6651 O O . VAL A 1 855 ? -27.200 -3.849 44.997 1.00 96.44 855 VAL A O 1
ATOM 6654 N N . CYS A 1 856 ? -28.764 -3.232 46.460 1.00 97.00 856 CYS A N 1
ATOM 6655 C CA . CYS A 1 856 ? -29.802 -2.955 45.467 1.00 97.00 856 CYS A CA 1
ATOM 6656 C C . CYS A 1 856 ? -30.308 -1.513 45.593 1.00 97.00 856 CYS A C 1
ATOM 6658 O O . CYS A 1 856 ? -30.938 -1.171 46.593 1.00 97.00 856 CYS A O 1
ATOM 6660 N N . VAL A 1 857 ? -30.116 -0.694 44.558 1.00 97.44 857 VAL A N 1
ATOM 6661 C CA . VAL A 1 857 ? -30.688 0.658 44.440 1.00 97.44 857 VAL A CA 1
ATOM 6662 C C . VAL A 1 857 ? -31.818 0.622 43.416 1.00 97.44 857 VAL A C 1
ATOM 6664 O O . VAL A 1 857 ? -31.632 0.186 42.280 1.00 97.44 857 VAL A O 1
ATOM 6667 N N . THR A 1 858 ? -33.027 1.023 43.804 1.00 97.12 858 THR A N 1
ATOM 6668 C CA . THR A 1 858 ? -34.201 0.911 42.929 1.00 97.12 858 THR A CA 1
ATOM 6669 C C . THR A 1 858 ? -35.214 2.038 43.124 1.00 97.12 858 THR A C 1
ATOM 6671 O O . THR A 1 858 ? -35.069 2.889 43.996 1.00 97.12 858 THR A O 1
ATOM 6674 N N . GLU A 1 859 ? -36.272 2.024 42.313 1.00 95.88 859 GLU A N 1
ATOM 6675 C CA . GLU A 1 859 ? -37.315 3.056 42.256 1.00 95.88 859 GLU A CA 1
ATOM 6676 C C . GLU A 1 859 ? -36.712 4.412 41.900 1.00 95.88 859 GLU A C 1
ATOM 6678 O O . GLU A 1 859 ? -36.127 4.482 40.829 1.00 95.88 859 GLU A O 1
ATOM 6683 N N . ASN A 1 860 ? -36.844 5.446 42.732 1.00 95.88 860 ASN A N 1
ATOM 6684 C CA . ASN A 1 860 ? -36.241 6.765 42.509 1.00 95.88 860 ASN A CA 1
ATOM 6685 C C . ASN A 1 860 ? -35.123 7.049 43.528 1.00 95.88 860 ASN A C 1
ATOM 6687 O O . ASN A 1 860 ? -34.853 8.208 43.846 1.00 95.88 860 ASN A O 1
ATOM 6691 N N . ALA A 1 861 ? -34.527 6.004 44.112 1.00 96.75 861 ALA A N 1
ATOM 6692 C CA . ALA A 1 861 ? -33.473 6.168 45.099 1.00 96.75 861 ALA A CA 1
ATOM 6693 C C . ALA A 1 861 ? -32.232 6.817 44.474 1.00 96.75 861 ALA A C 1
ATOM 6695 O O . ALA A 1 861 ? -31.826 6.453 43.368 1.00 96.75 861 ALA A O 1
ATOM 6696 N N . LYS A 1 862 ? -31.619 7.749 45.208 1.00 97.50 862 LYS A N 1
ATOM 6697 C CA . LYS A 1 862 ? -30.422 8.478 44.785 1.00 97.50 862 LYS A CA 1
ATOM 6698 C C . LYS A 1 862 ? -29.316 8.349 45.826 1.00 97.50 862 LYS A C 1
ATOM 6700 O O . LYS A 1 862 ? -29.562 8.530 47.017 1.00 97.50 862 LYS A O 1
ATOM 6705 N N . ILE A 1 863 ? -28.111 8.058 45.356 1.00 96.69 863 ILE A N 1
ATOM 6706 C CA . ILE A 1 863 ? -26.894 7.990 46.161 1.00 96.69 863 ILE A CA 1
ATOM 6707 C C . ILE A 1 863 ? -25.866 8.919 45.522 1.00 96.69 863 ILE A C 1
ATOM 6709 O O . ILE A 1 863 ? -25.609 8.811 44.323 1.00 96.69 863 ILE A O 1
ATOM 6713 N N . ASP A 1 864 ? -25.310 9.848 46.292 1.00 94.75 864 ASP A N 1
ATOM 6714 C CA . ASP A 1 864 ? -24.260 10.750 45.819 1.00 94.75 864 ASP A CA 1
ATOM 6715 C C . ASP A 1 864 ? -23.292 11.179 46.923 1.00 94.75 864 ASP A C 1
ATOM 6717 O O . ASP A 1 864 ? -23.519 10.912 48.097 1.00 94.75 864 ASP A O 1
ATOM 6721 N N . GLY A 1 865 ? -22.178 11.804 46.544 1.00 85.94 865 GLY A N 1
ATOM 6722 C CA . GLY A 1 865 ? -21.123 12.206 47.476 1.00 85.94 865 GLY A CA 1
ATOM 6723 C C . GLY A 1 865 ? -20.136 11.082 47.819 1.00 85.94 865 GLY A C 1
ATOM 6724 O O . GLY A 1 865 ? -20.072 10.060 47.140 1.00 85.94 865 GLY A O 1
ATOM 6725 N N . TYR A 1 866 ? -19.327 11.304 48.857 1.00 93.44 866 TYR A N 1
ATOM 6726 C CA . TYR A 1 866 ? -18.266 10.386 49.289 1.00 93.44 866 TYR A CA 1
ATOM 6727 C C . TYR A 1 866 ? -18.820 9.357 50.280 1.00 93.44 866 TYR A C 1
ATOM 6729 O O . TYR A 1 866 ? -18.839 9.588 51.493 1.00 93.44 866 TYR A O 1
ATOM 6737 N N . ILE A 1 867 ? -19.344 8.247 49.757 1.00 93.25 867 ILE A N 1
ATOM 6738 C CA . ILE A 1 867 ? -20.099 7.256 50.536 1.00 93.25 867 ILE A CA 1
ATOM 6739 C C . ILE A 1 867 ? -19.633 5.848 50.209 1.00 93.25 867 ILE A C 1
ATOM 6741 O O . ILE A 1 867 ? -19.489 5.509 49.041 1.00 93.25 867 ILE A O 1
ATOM 6745 N N . LYS A 1 868 ? -19.491 5.005 51.234 1.00 93.75 868 LYS A N 1
ATOM 6746 C CA . LYS A 1 868 ? -19.310 3.559 51.084 1.00 93.75 868 LYS A CA 1
ATOM 6747 C C . LYS A 1 868 ? -20.558 2.810 51.532 1.00 93.75 868 LYS A C 1
ATOM 6749 O O . LYS A 1 868 ? -21.023 2.978 52.663 1.00 93.75 868 LYS A O 1
ATOM 6754 N N . LEU A 1 869 ? -21.074 1.962 50.651 1.00 93.12 869 LEU A N 1
ATOM 6755 C CA . LEU A 1 869 ? -22.225 1.094 50.879 1.00 93.12 869 LEU A CA 1
ATOM 6756 C C . LEU A 1 869 ? -21.848 -0.344 50.549 1.00 93.12 869 LEU A C 1
ATOM 6758 O O . LEU A 1 869 ? -21.457 -0.646 49.428 1.00 93.12 869 LEU A O 1
ATOM 6762 N N . SER A 1 870 ? -21.983 -1.237 51.524 1.00 91.94 870 SER A N 1
ATOM 6763 C CA . SER A 1 870 ? -21.594 -2.636 51.367 1.00 91.94 870 SER A CA 1
ATOM 6764 C C . SER A 1 870 ? -22.587 -3.603 52.018 1.00 91.94 870 SER A C 1
ATOM 6766 O O . SER A 1 870 ? -23.549 -3.193 52.678 1.00 91.94 870 SER A O 1
ATOM 6768 N N . GLY A 1 871 ? -22.370 -4.904 51.810 1.00 87.19 871 GLY A N 1
ATOM 6769 C CA . GLY A 1 871 ? -23.178 -5.972 52.406 1.00 87.19 871 GLY A CA 1
ATOM 6770 C C . GLY A 1 871 ? -24.580 -6.098 51.797 1.00 87.19 871 GLY A C 1
ATOM 6771 O O . GLY A 1 871 ? -24.790 -5.773 50.632 1.00 87.19 871 GLY A O 1
ATOM 6772 N N . ASP A 1 872 ? -25.539 -6.595 52.582 1.00 91.12 872 ASP A N 1
ATOM 6773 C CA . ASP A 1 872 ? -26.925 -6.831 52.151 1.00 91.12 872 ASP A CA 1
ATOM 6774 C C . ASP A 1 872 ? -27.804 -5.583 52.366 1.00 91.12 872 ASP A C 1
ATOM 6776 O O . ASP A 1 872 ? -28.532 -5.478 53.361 1.00 91.12 872 ASP A O 1
ATOM 6780 N N . THR A 1 873 ? -27.757 -4.636 51.424 1.00 92.50 873 THR A N 1
ATOM 6781 C CA . THR A 1 873 ? -28.439 -3.333 51.550 1.00 92.50 873 THR A CA 1
ATOM 6782 C C . THR A 1 873 ? -29.444 -3.085 50.422 1.00 92.50 873 THR A C 1
ATOM 6784 O O . THR A 1 873 ? -29.153 -3.315 49.253 1.00 92.50 873 THR A O 1
ATOM 6787 N N . ILE A 1 874 ? -30.639 -2.571 50.747 1.00 94.44 874 ILE A N 1
ATOM 6788 C CA . ILE A 1 874 ? -31.654 -2.171 49.756 1.00 94.44 874 ILE A CA 1
ATOM 6789 C C . ILE A 1 874 ? -32.018 -0.700 49.963 1.00 94.44 874 ILE A C 1
ATOM 6791 O O . ILE A 1 874 ? -32.585 -0.343 50.995 1.00 94.44 874 ILE A O 1
ATOM 6795 N N . VAL A 1 875 ? -31.768 0.130 48.950 1.00 94.94 875 VAL A N 1
ATOM 6796 C CA . VAL A 1 875 ? -32.176 1.539 48.894 1.00 94.94 875 VAL A CA 1
ATOM 6797 C C . VAL A 1 875 ? -33.294 1.678 47.859 1.00 94.94 875 VAL A C 1
ATOM 6799 O O . VAL A 1 875 ? -33.120 1.359 46.684 1.00 94.94 875 VAL A O 1
ATOM 6802 N N . LYS A 1 876 ? -34.480 2.105 48.299 1.00 94.88 876 LYS A N 1
ATOM 6803 C CA . LYS A 1 876 ? -35.705 2.160 47.481 1.00 94.88 876 LYS A CA 1
ATOM 6804 C C . LYS A 1 876 ? -36.548 3.399 47.797 1.00 94.88 876 LYS A C 1
ATOM 6806 O O . LYS A 1 876 ? -36.223 4.162 48.710 1.00 94.88 876 LYS A O 1
ATOM 6811 N N . GLY A 1 877 ? -37.652 3.580 47.083 1.00 91.62 877 GLY A N 1
ATOM 6812 C CA . GLY A 1 877 ? -38.537 4.733 47.194 1.00 91.62 877 GLY A CA 1
ATOM 6813 C C . GLY A 1 877 ? -37.901 5.992 46.616 1.00 91.62 877 GLY A C 1
ATOM 6814 O O . GLY A 1 877 ? -37.239 5.942 45.585 1.00 91.62 877 GLY A O 1
ATOM 6815 N N . ASN A 1 878 ? -38.087 7.110 47.316 1.00 94.56 878 ASN A N 1
ATOM 6816 C CA . ASN A 1 878 ? -37.452 8.401 47.024 1.00 94.56 878 ASN A CA 1
ATOM 6817 C C . ASN A 1 878 ? -36.290 8.682 48.001 1.00 94.56 878 ASN A C 1
ATOM 6819 O O . ASN A 1 878 ? -36.023 9.832 48.340 1.00 94.56 878 ASN A O 1
ATOM 6823 N N . THR A 1 879 ? -35.662 7.630 48.537 1.00 95.19 879 THR A N 1
ATOM 6824 C CA . THR A 1 879 ? -34.572 7.755 49.514 1.00 95.19 879 THR A CA 1
ATOM 6825 C C . THR A 1 879 ? -33.353 8.408 48.863 1.00 95.19 879 THR A C 1
ATOM 6827 O O . THR A 1 879 ? -32.901 7.958 47.811 1.00 95.19 879 THR A O 1
ATOM 6830 N N . HIS A 1 880 ? -32.811 9.438 49.511 1.00 96.44 880 HIS A N 1
ATOM 6831 C CA . HIS A 1 880 ? -31.606 10.145 49.092 1.00 96.44 880 HIS A CA 1
ATOM 6832 C C . HIS A 1 880 ? -30.517 9.975 50.154 1.00 96.44 880 HIS A C 1
ATOM 6834 O O . HIS A 1 880 ? -30.750 10.294 51.321 1.00 96.44 880 HIS A O 1
ATOM 6840 N N . ILE A 1 881 ? -29.364 9.439 49.756 1.00 95.38 881 ILE A N 1
ATOM 6841 C CA . ILE A 1 881 ? -28.207 9.197 50.621 1.00 95.38 881 ILE A CA 1
ATOM 6842 C C . ILE A 1 881 ? -27.044 10.042 50.092 1.00 95.38 881 ILE A C 1
ATOM 6844 O O . ILE A 1 881 ? -26.504 9.735 49.033 1.00 95.38 881 ILE A O 1
ATOM 6848 N N . SER A 1 882 ? -26.684 11.094 50.830 1.00 94.56 882 SER A N 1
ATOM 6849 C CA . SER A 1 882 ? -25.602 12.038 50.504 1.00 94.56 882 SER A CA 1
ATOM 6850 C C . SER A 1 882 ? -24.527 12.165 51.596 1.00 94.56 882 SER A C 1
ATOM 6852 O O . SER A 1 882 ? -23.531 12.865 51.421 1.00 94.56 882 SER A O 1
ATOM 6854 N N . THR A 1 883 ? -24.673 11.442 52.717 1.00 93.81 883 THR A N 1
ATOM 6855 C CA . THR A 1 883 ? -23.647 11.341 53.771 1.00 93.81 883 THR A CA 1
ATOM 6856 C C . THR A 1 883 ? -23.452 9.905 54.267 1.00 93.81 883 THR A C 1
ATOM 6858 O O . THR A 1 883 ? -24.375 9.085 54.243 1.00 93.81 883 THR A O 1
ATOM 6861 N N . GLN A 1 884 ? -22.263 9.596 54.803 1.00 93.00 884 GLN A N 1
ATOM 6862 C CA . GLN A 1 884 ? -21.972 8.270 55.370 1.00 93.00 884 GLN A CA 1
ATOM 6863 C C . GLN A 1 884 ? -22.883 7.917 56.562 1.00 93.00 884 GLN A C 1
ATOM 6865 O O . GLN A 1 884 ? -23.231 6.754 56.752 1.00 93.00 884 GLN A O 1
ATOM 6870 N N . GLU A 1 885 ? -23.332 8.899 57.350 1.00 90.25 885 GLU A N 1
ATOM 6871 C CA . GLU A 1 885 ? -24.284 8.655 58.443 1.00 90.25 885 GLU A CA 1
ATOM 6872 C C . GLU A 1 885 ? -25.637 8.134 57.940 1.00 90.25 885 GLU A C 1
ATOM 6874 O O . GLU A 1 885 ? -26.242 7.268 58.573 1.00 90.25 885 GLU A O 1
ATOM 6879 N N . GLN A 1 886 ? -26.122 8.645 56.804 1.00 92.06 886 GLN A N 1
ATOM 6880 C CA . GLN A 1 886 ? -27.351 8.157 56.173 1.00 92.06 886 GLN A CA 1
ATOM 6881 C C . GLN A 1 886 ? -27.157 6.742 55.618 1.00 92.06 886 GLN A C 1
ATOM 6883 O O . GLN A 1 886 ? -28.034 5.896 55.793 1.00 92.06 886 GLN A O 1
ATOM 6888 N N . ALA A 1 887 ? -25.993 6.463 55.023 1.00 89.81 887 ALA A N 1
ATOM 6889 C CA . ALA A 1 887 ? -25.630 5.132 54.544 1.00 89.81 887 ALA A CA 1
ATOM 6890 C C . ALA A 1 887 ? -25.586 4.096 55.682 1.00 89.81 887 ALA A C 1
ATOM 6892 O O . ALA A 1 887 ? -26.179 3.025 55.575 1.00 89.81 887 ALA A O 1
ATOM 6893 N N . ASN A 1 888 ? -24.987 4.440 56.824 1.00 89.06 888 ASN A N 1
ATOM 6894 C CA . ASN A 1 888 ? -24.888 3.540 57.977 1.00 89.06 888 ASN A CA 1
ATOM 6895 C C . ASN A 1 888 ? -26.258 3.132 58.554 1.00 89.06 888 ASN A C 1
ATOM 6897 O O . ASN A 1 888 ? -26.364 2.076 59.171 1.00 89.06 888 ASN A O 1
ATOM 6901 N N . LYS A 1 889 ? -27.318 3.928 58.343 1.00 87.62 889 LYS A N 1
ATOM 6902 C CA . LYS A 1 889 ? -28.685 3.605 58.798 1.00 87.62 889 LYS A CA 1
ATOM 6903 C C . LYS A 1 889 ? -29.386 2.550 57.941 1.00 87.62 889 LYS A C 1
ATOM 6905 O O . LYS A 1 889 ? -30.352 1.950 58.410 1.00 87.62 889 LYS A O 1
ATOM 6910 N N . VAL A 1 890 ? -28.950 2.352 56.696 1.00 85.12 890 VAL A N 1
ATOM 6911 C CA . VAL A 1 890 ? -29.558 1.384 55.765 1.00 85.12 890 VAL A CA 1
ATOM 6912 C C . VAL A 1 890 ? -28.766 0.081 55.653 1.00 85.12 890 VAL A C 1
ATOM 6914 O O . VAL A 1 890 ? -29.323 -0.922 55.204 1.00 85.12 890 VAL A O 1
ATOM 6917 N N . ILE A 1 891 ? -27.508 0.071 56.102 1.00 80.50 891 ILE A N 1
ATOM 6918 C CA . ILE A 1 891 ? -26.689 -1.140 56.201 1.00 80.50 891 ILE A CA 1
ATOM 6919 C C . ILE A 1 891 ? -27.269 -2.037 57.299 1.00 80.50 891 ILE A C 1
ATOM 6921 O O . ILE A 1 891 ? -27.396 -1.632 58.457 1.00 80.50 891 ILE A O 1
ATOM 6925 N N . LYS A 1 892 ? -27.616 -3.282 56.958 1.00 67.69 892 LYS A N 1
ATOM 6926 C CA . LYS A 1 892 ? -27.979 -4.275 57.976 1.00 67.69 892 LYS A CA 1
ATOM 6927 C C . LYS A 1 892 ? -26.729 -4.655 58.780 1.00 67.69 892 LYS A C 1
ATOM 6929 O O . LYS A 1 892 ? -25.739 -5.055 58.169 1.00 67.69 892 LYS A O 1
ATOM 6934 N N . PRO A 1 893 ? -26.747 -4.593 60.124 1.00 53.12 893 PRO A N 1
ATOM 6935 C CA . PRO A 1 893 ? -25.620 -5.065 60.915 1.00 53.12 893 PRO A CA 1
ATOM 6936 C C . PRO A 1 893 ? -25.436 -6.574 60.709 1.00 53.12 893 PRO A C 1
ATOM 6938 O O . PRO A 1 893 ? -26.376 -7.354 60.880 1.00 53.12 893 PRO A O 1
ATOM 6941 N N . CYS A 1 894 ? -24.217 -6.987 60.357 1.00 39.34 894 CYS A N 1
ATOM 6942 C CA . CYS A 1 894 ? -23.808 -8.386 60.401 1.00 39.34 894 CYS A CA 1
ATOM 6943 C C . CYS A 1 894 ? -23.960 -8.896 61.839 1.00 39.34 894 CYS A C 1
ATOM 6945 O O . CYS A 1 894 ? -23.169 -8.547 62.713 1.00 39.34 894 CYS A O 1
ATOM 6947 N N . ILE A 1 895 ? -24.965 -9.734 62.099 1.00 40.47 895 ILE A N 1
ATOM 6948 C CA . ILE A 1 895 ? -25.030 -10.496 63.347 1.00 40.47 895 ILE A CA 1
ATOM 6949 C C . ILE A 1 895 ? -23.941 -11.570 63.260 1.00 40.47 895 ILE A C 1
ATOM 6951 O O . ILE A 1 895 ? -24.139 -12.624 62.653 1.00 40.47 895 ILE A O 1
ATOM 6955 N N . SER A 1 896 ? -22.779 -11.313 63.859 1.00 35.44 896 SER A N 1
ATOM 6956 C CA . SER A 1 896 ? -21.820 -12.368 64.170 1.00 35.44 896 SER A CA 1
ATOM 6957 C C . SER A 1 896 ? -22.472 -13.315 65.178 1.00 35.44 896 SER A C 1
ATOM 6959 O O . SER A 1 896 ? -22.716 -12.943 66.325 1.00 35.44 896 SER A O 1
ATOM 6961 N N . LYS A 1 897 ? -22.762 -14.553 64.765 1.00 36.84 897 LYS A N 1
ATOM 6962 C CA . LYS A 1 897 ? -23.002 -15.652 65.706 1.00 36.84 897 LYS A CA 1
ATOM 6963 C C . LYS A 1 897 ? -21.679 -15.975 66.401 1.00 36.84 897 LYS A C 1
ATOM 6965 O O . LYS A 1 897 ? -20.970 -16.885 65.987 1.00 36.84 897 LYS A O 1
ATOM 6970 N N . THR A 1 898 ? -21.348 -15.241 67.454 1.00 34.88 898 THR A N 1
ATOM 6971 C CA . THR A 1 898 ? -20.445 -15.741 68.488 1.00 34.88 898 THR A CA 1
ATOM 6972 C C . THR A 1 898 ? -21.316 -16.445 69.514 1.00 34.88 898 THR A C 1
ATOM 6974 O O . THR A 1 898 ? -22.144 -15.838 70.189 1.00 34.88 898 THR A O 1
ATOM 6977 N N . SER A 1 899 ? -21.179 -17.765 69.545 1.00 34.62 899 SER A N 1
ATOM 6978 C CA . SER A 1 899 ? -21.739 -18.650 70.554 1.00 34.62 899 SER A CA 1
ATOM 6979 C C . SER A 1 899 ? -21.405 -18.140 71.953 1.00 34.62 899 SER A C 1
ATOM 6981 O O . SER A 1 899 ? -20.238 -18.058 72.331 1.00 34.62 899 SER A O 1
ATOM 6983 N N . SER A 1 900 ? -22.447 -17.847 72.721 1.00 36.50 900 SER A N 1
ATOM 6984 C CA . SER A 1 900 ? -22.423 -17.894 74.175 1.00 36.50 900 SER A CA 1
ATOM 6985 C C . SER A 1 900 ? -21.853 -19.235 74.642 1.00 36.50 900 SER A C 1
ATOM 6987 O O . SER A 1 900 ? -22.399 -20.277 74.288 1.00 36.50 900 SER A O 1
ATOM 6989 N N . ASN A 1 901 ? -20.798 -19.190 75.447 1.00 34.66 901 ASN A N 1
ATOM 6990 C CA . ASN A 1 901 ? -20.587 -20.117 76.552 1.00 34.66 901 ASN A CA 1
ATOM 6991 C C . ASN A 1 901 ? -19.854 -19.347 77.652 1.00 34.66 901 ASN A C 1
ATOM 6993 O O . ASN A 1 901 ? -18.659 -19.078 77.559 1.00 34.66 901 ASN A O 1
ATOM 6997 N N . GLU A 1 902 ? -20.618 -18.960 78.671 1.00 41.72 902 GLU A N 1
ATOM 6998 C CA . GLU A 1 902 ? -20.103 -18.708 80.013 1.00 41.72 902 GLU A CA 1
ATOM 6999 C C . GLU A 1 902 ? -19.411 -19.975 80.526 1.00 41.72 902 GLU A C 1
ATOM 7001 O O . GLU A 1 902 ? -20.024 -21.035 80.434 1.00 41.72 902 GLU A O 1
ATOM 7006 N N . ILE A 1 903 ? -18.215 -19.862 81.122 1.00 36.97 903 ILE A N 1
ATOM 7007 C CA . ILE A 1 903 ? -17.870 -20.548 82.382 1.00 36.97 903 ILE A CA 1
ATOM 7008 C C . ILE A 1 903 ? -16.932 -19.640 83.204 1.00 36.97 903 ILE A C 1
ATOM 7010 O O . ILE A 1 903 ? -15.822 -19.316 82.793 1.00 36.97 903 ILE A O 1
ATOM 7014 N N . THR A 1 904 ? -17.461 -19.246 84.360 1.00 40.53 904 THR A N 1
ATOM 7015 C CA . THR A 1 904 ? -16.872 -18.955 85.681 1.00 40.53 904 THR A CA 1
ATOM 7016 C C . THR A 1 904 ? -15.395 -19.323 85.915 1.00 40.53 904 THR A C 1
ATOM 7018 O O . THR A 1 904 ? -15.036 -20.495 85.821 1.00 40.53 904 THR A O 1
ATOM 7021 N N . LEU A 1 905 ? -14.565 -18.374 86.366 1.00 40.62 905 LEU A N 1
ATOM 7022 C CA . LEU A 1 905 ? -14.242 -18.069 87.781 1.00 40.62 905 LEU A CA 1
ATOM 7023 C C . LEU A 1 905 ? -13.314 -16.849 87.866 1.00 40.62 905 LEU A C 1
ATOM 7025 O O . LEU A 1 905 ? -12.362 -16.784 87.057 1.00 40.62 905 LEU A O 1
#

Sequence (905 aa):
MEENKLDFKAQSNYIVVTEKDNPKNVAQIEYNRTVSILSGSTFTPENLQKIYHMAEHGNMICPGFESFFPHGHLVLTPINRLSKEYLNPETDIVEQFCIETIDGKEYVCTGKGVIVPKLPEDFNDIPHISNPEDKKYMLTNYTKEYDGQTLYRIRALKDFGNVKAGELGGFVSGEHNLSQEGDCWIRNKAIVRENALVKDNACVGLDARIEGNSIISEQSYVGSNSIVSKNAQIKGTSVIEGNTYVTDNVILSGTYTDEYVKLYGNARIENVEIGGNITIKTNQHITSQNEIEKLSQVPDSNLESEKYVFTNETKEYDGQTLYRIRALKDFGNVKAGELGGFVSGEHNLSQEGDCWVDYFATVTHNARITDNAIVSGKAVVTDNARITENIIINDNVKIGGDVKLSEYAQIKGFACTDKQEQADGICSQGKTSQSKRLFFKCEYGKIHIYEEGDKAYSAIINSDRKIEITPGKIFTHDNLQKVYDMADSGNMIVSDGKFRNHFALPIIHRIPKKEYVDNIKDEVNQLCIETIDGTEYVCNHRNGEIFPGKPEDYRDIPIIVNPEGKKYILTDYTCQVDGQTLYRIRAVKSFPGVKAGELGGYVAGEHNLSQDGICWIFPKGVVRENALVKDEARVFGKSRLEGNALLEEYARTYDFSHISGNTRIGGSAQASGYSRISGFVQMSGESRAEEYAQLSGSVILTDGARVRDHAKLSGNVQMSGDSIASGFAEITDNVHLHNEVLVYGHAKISGNVRLYDKSSVTEFAELKDNVLMCDESSAFGNARLSGNVQMSEYSCISGYAQAKDNAKLKDDCYVGGNVKLSGDCNISGSAQLYDNVQIRKKGQVSGTAELTGNVCVTENAKIDGYIKLSGDTIVKGNTHISTQEQANKVIKPCISKTSSNEITL

Organism: NCBI:txid310297

InterPro domains:
  IPR011004 Trimeric LpxA-like superfamily [SSF51161] (133-300)
  IPR011004 Trimeric LpxA-like superfamily [SSF51161] (307-411)
  IPR011004 Trimeric LpxA-like superfamily [SSF51161] (617-718)
  IPR011004 Trimeric LpxA-like superfamily [SSF51161] (691-863)
  IPR050179 Transferase hexapeptide repeat [PTHR43300] (184-298)

Secondary structure (DSSP, 8-state):
-----EEEEE-SSEEEEEETTEEEEEEEEETTS-EEEPTT----HHHHHHHHHHHHH---EEPPPTTT-TT-EESS--SSPP-EEEE-TTT-PEEEEEEEEETTEEEEEETT-BBPSS-GGGSEEPP----TT--SEEEEEEEEEETTEEEEEEEESS-BTTBPTT-EEEEESSGGGB-SSSS-EE-TT-EE-TT-EE-TT-EE-TT-EE-TT-EE-TT-EE-TT-EE-TT-EEETT-EE-SS-EE-TT-EEES-EE-S-EEEEES-EEES-EE-SSEEEEE-SEE-SHHHHHHHHHS--TTTTT-SEEEEEEEEEETTEEEEEEEESS-BTTBPTT-EEEEESSGGGB-SSSS-EE-TT-EE-TT-EE-TT-EE-TT-EE-TT-EE-TEEEE-TT-EE-SS-EE-SEEEE-SS-EESSHHHHHHHTT-----PPPPEEEEEETTEEEEEETT-SS--EEEETTSPEEEPTT----HHHHHHHHHHHHT---EEE-SSS-EEESS--S-----EEEEETTTTEEEEEEEEEETTEEEEEETTT-BBPSS-GGGSEEPP----TT--SEEEEEEEEEETTEEEEEEEESS-BTTB-TT-EEEEESSGGGB-SSSS-EE-TT-EE-TT-EE-TT-EE-TT-EE-TT-EE-TT-EE-TT-EE-TT-EE-TT-EE-TT-EE-SEEEE-TT-EE-TT-EE-SEEEE-TT-EE-TT-EE-SEEEE-TT-EE-TT-EE-SEEEE-SS-EE-TT-EE-SEEEE-TT-EE-TT-EE-SEEEE-TT-EE-TT-EE-SEEEE-TT-EE-TT-EE-TT-EE-TT-EE-TT-EE-SS-EE-TT-EE-TT-EE-TT-EE-TT-EE-SEEEE-TT-EE-SS-EE-SEEEE-TT-EE-SHHHHHHHSPP------------

Foldseek 3Di:
DPPPQWDWDFDQQWIWIAGNVGRVWIWIQGQALDIGTPPPHDDDPVVVVVSSCCSQQNWDWDDDDVPPQPGTFISHFDNFDFFWWDQDPVPRDIFTWDWDAHPNDIFTAHRSGRTDPDDRVNTDTLDPLDDPPLFQKDFDPPWDDAPNAIWTWIAGSDDDDPDHHGDIFEIESDPQAEDSDACETHHDHEYGYDLHHEDHNEYEYANAYEEANEYEDDQEYAHANAYEYHHEYEYAHEYHHANEYHYDQEYEHLEYEHHYEYEDDQEYEYNEYDYDNDYAYDNDYHDDNVVNVVSRPPPPPCLVQFQKDFDPDWDDDPNAIWTWIAGCDDDDPDHHGAIFDTERDCQAEDSDACEGHHHQDYEYRNHHTEHNEYAEAVEYEDANEYHYEAEYEYHHEYEAANEYDYDHAYADDHHYDRDHVSVVVRRPDDDDDDAFDKDWDFDAQKIFIDGPPDPGTQWMQGQVLDIDGDPPDDGGPVVSVVSSCCSPQNWDWDDPVPDAIFISYQADPLDFFFWDQPPVVRDIFRWDWHDHPNDIFIAGSPGRTTDPDHSVVTHTLDPQDCPPLFQWDFDPPWDADPNQIWTWIAGCDDDVPHHHSDIADTESDPQAEDSDACEGHHGLEYTYDLHHEDHNEYEEAVEYHEANEYHDALEYEYHNEYAYANEYAYAVEYEEANEYAYEQEYHHAPEYEYHHEYHEHNEYEYHQEYEDDQEYEYANEYAYANEYADANEYAYHAEYHYHQEEEEADEYHEANEYEEHHEYEYHQEYEEHAEYEYDNEYEEANEYEYANEYEYDDHYEYACEYAYHQEYEYELDYHYAHEYHEANDYEEAPEYEYHHEYEYHHFYEYADEYEEENEYTDDNEYEYHNEYAYHNFYTDDNHYHHDNVSRVVGDDDPPPPPDDDDDDD

Nearest PDB structures (foldseek):
  2iu9-assembly1_C  TM=3.068E-01  e=9.924E-05  Chlamydia trachomatis
  4r36-assembly1_A  TM=4.091E-01  e=6.221E-02  Bacteroides fragilis NCTC 9343
  4m98-assembly1_A  TM=3.519E-01  e=2.543E-02  Neisseria gonorrhoeae FA 1090
  4mzu-assembly2_G  TM=4.544E-01  e=2.081E-01  Shewanella denitrificans OS217
  7txp-assembly1_A  TM=3.651E-01  e=2.276E-01  Acinetobacter baumannii